Protein AF-A0A7R9E6P4-F1 (afdb_monomer_lite)

Foldseek 3Di:
DAWDDDDDDDDDDDDDDDDDDDDPPQAADFQWEDGPVDPDDDDTDGQPQVHGVVVVRHQARDWYQDPPPRDIHGPGDPQFDDAAADQLFADPVVDAADGRQSAGHGAPQFDDSRSPHGHFQWADSNVSRHTDGLQADPQFAPDSGADRYPSAGHGDQQFDDSRSQAGDFQWADHSVPDIHGQQADPQFAPDSGADRHPSAGHGDPQFDDSRSFAGDPQWDDGPPDTHGHDPVSVVVVVVLVVVVVVLVVVLVVLVVVVVVDDDPPCVVVSVVLNVLSVVVVVQSPDPDQDVVNVVVSVVSVVVSVVSVVVVVVVVVVVVVVVVVVVVVVVVVVVVVVVVVVVVVVVVVVVVVVVVVVVVVVVVPVVVVVVVVVVVVVVVVVVVVVVVVCPVVVVVVVVVVVVVVVVVVPCPPVVVVVVVVVVVVVVVVVVVVVVVVVCQQVVFCQAQVHSPVVADPAQGGDVRPHHHDQPPRCRHPPNVVVVVVVVVVVVVVVVVVVVVVVVVVVVVVVVVVVVVVVVVVVVVVLVVVLVVLVVVVVVLVVVVVVLVVVVVVVVPPDDCDVVNVVVVVVVVVPDDDDDDDPCPVVVVVVVVVVVVPDDDPPVVVVVVVVVVVVVVVSVVVVVVSVVSVVVSVVSVVVVVVVVVVVVVVVVVVVVVVVVVVVVVVVVVVVVVVVVVVVVVVVVVVVVVVVVVVVVVVVVVVVVVVVVVVVVVVVVVVVVVVVVVVVVVVVVVVVVVVVVVVVVVVVVVVVVVVVVVVVVVVVVVVVVVVVVVVVVVVVVVVVVPPD

Organism: NCBI:txid170555

InterPro domains:
  IPR002049 Laminin-type EGF domain [PF00053] (83-131)
  IPR002049 Laminin-type EGF domain [PF00053] (134-176)
  IPR002049 Laminin-type EGF domain [PF00053] (182-224)
  IPR002049 Laminin-type EGF domain [PS01248] (153-184)
  IPR002049 Laminin-type EGF domain [PS01248] (201-232)
  IPR002049 Laminin-type EGF domain [PS50027] (83-133)
  IPR002049 Laminin-type EGF domain [PS50027] (134-181)
  IPR002049 Laminin-type EGF domain [PS50027] (182-228)
  IPR002049 Laminin-type EGF domain [SM00180] (83-131)
  IPR002049 Laminin-type EGF domain [SM00180] (134-179)
  IPR002049 Laminin-type EGF domain [SM00180] (182-226)
  IPR002049 Laminin-type EGF domain [cd00055] (83-132)
  IPR002049 Laminin-type EGF domain [cd00055] (133-183)
  IPR002049 Laminin-type EGF domain [cd00055] (181-229)
  IPR050440 Laminin/Netrin Extracellular Matrix [PTHR10574] (82-729)

Structure (mmCIF, N/CA/C/O backbone):
data_AF-A0A7R9E6P4-F1
#
_entry.id   AF-A0A7R9E6P4-F1
#
loop_
_atom_site.group_PDB
_atom_site.id
_atom_site.type_symbol
_atom_site.label_atom_id
_atom_site.label_alt_id
_atom_site.label_comp_id
_atom_site.label_asym_id
_atom_site.label_entity_id
_atom_site.label_seq_id
_atom_site.pdbx_PDB_ins_code
_atom_site.Cartn_x
_atom_site.Cartn_y
_atom_site.Cartn_z
_atom_site.occupancy
_atom_site.B_iso_or_equiv
_atom_site.auth_seq_id
_atom_site.auth_comp_id
_atom_site.auth_asym_id
_atom_site.auth_atom_id
_atom_site.pdbx_PDB_model_num
ATOM 1 N N . MET A 1 1 ? -45.183 -30.701 -18.677 1.00 40.47 1 MET A N 1
ATOM 2 C CA . MET A 1 1 ? -46.643 -30.461 -18.589 1.00 40.47 1 MET A CA 1
ATOM 3 C C . MET A 1 1 ? -46.972 -29.488 -17.462 1.00 40.47 1 MET A C 1
ATOM 5 O O . MET A 1 1 ? -47.359 -29.891 -16.374 1.00 40.47 1 MET A O 1
ATOM 9 N N . LEU A 1 2 ? -46.763 -28.199 -17.701 1.00 36.22 2 LEU A N 1
ATOM 10 C CA . LEU A 1 2 ? -47.076 -27.100 -16.789 1.00 36.22 2 LEU A CA 1
ATOM 11 C C . LEU A 1 2 ? -47.201 -25.874 -17.688 1.00 36.22 2 LEU A C 1
ATOM 13 O O . LEU A 1 2 ? -46.293 -25.621 -18.467 1.00 36.22 2 LEU A O 1
ATOM 17 N N . CYS A 1 3 ? -48.314 -25.166 -17.626 1.00 30.47 3 CYS A N 1
ATOM 18 C CA . CYS A 1 3 ? -48.606 -24.035 -18.498 1.00 30.47 3 CYS A CA 1
ATOM 19 C C . CYS A 1 3 ? -48.878 -22.823 -17.541 1.00 30.47 3 CYS A C 1
ATOM 21 O O . CYS A 1 3 ? -49.551 -23.069 -16.557 1.00 30.47 3 CYS A O 1
ATOM 23 N N . LEU A 1 4 ? -48.478 -21.542 -17.784 1.00 36.81 4 LEU A N 1
ATOM 24 C CA . LEU A 1 4 ? -48.934 -20.310 -17.026 1.00 36.81 4 LEU A CA 1
ATOM 25 C C . LEU A 1 4 ? -49.341 -19.039 -17.896 1.00 36.81 4 LEU A C 1
ATOM 27 O O . LEU A 1 4 ? -48.876 -18.957 -19.018 1.00 36.81 4 LEU A O 1
ATOM 31 N N . GLN A 1 5 ? -50.195 -18.089 -17.398 1.00 32.03 5 GLN A N 1
ATOM 32 C CA . GLN A 1 5 ? -51.179 -17.140 -18.072 1.00 32.03 5 GLN A CA 1
ATOM 33 C C . GLN A 1 5 ? -50.776 -15.873 -18.851 1.00 32.03 5 GLN A C 1
ATOM 35 O O . GLN A 1 5 ? -49.866 -15.174 -18.427 1.00 32.03 5 GLN A O 1
ATOM 40 N N . TYR A 1 6 ? -51.593 -15.485 -19.868 1.00 31.31 6 TYR A N 1
ATOM 41 C CA . TYR A 1 6 ? -51.717 -14.105 -20.405 1.00 31.31 6 TYR A CA 1
ATOM 42 C C . TYR A 1 6 ? -53.111 -13.746 -20.997 1.00 31.31 6 TYR A C 1
ATOM 44 O O . TYR A 1 6 ? -53.834 -14.628 -21.451 1.00 31.31 6 TYR A O 1
ATOM 52 N N . ASP A 1 7 ? -53.465 -12.450 -21.008 1.00 31.20 7 ASP A N 1
ATOM 53 C CA . ASP A 1 7 ? -54.788 -11.870 -21.346 1.00 31.20 7 ASP A CA 1
ATOM 54 C C . ASP A 1 7 ? -54.655 -10.745 -22.403 1.00 31.20 7 ASP A C 1
ATOM 56 O O . ASP A 1 7 ? -53.762 -9.915 -22.247 1.00 31.20 7 ASP A O 1
ATOM 60 N N . LEU A 1 8 ? -55.526 -10.679 -23.429 1.00 32.66 8 LEU A N 1
ATOM 61 C CA . LEU A 1 8 ? -55.863 -9.487 -24.251 1.00 32.66 8 LEU A CA 1
ATOM 62 C C . LEU A 1 8 ? -57.154 -9.757 -25.069 1.00 32.66 8 LEU A C 1
ATOM 64 O O . LEU A 1 8 ? -57.311 -10.826 -25.654 1.00 32.66 8 LEU A O 1
ATOM 68 N N . GLY A 1 9 ? -58.085 -8.792 -25.097 1.00 32.62 9 GLY A N 1
ATOM 69 C CA . GLY A 1 9 ? -59.483 -8.998 -25.505 1.00 32.62 9 GLY A CA 1
ATOM 70 C C . GLY A 1 9 ? -59.939 -8.585 -26.919 1.00 32.62 9 GLY A C 1
ATOM 71 O O . GLY A 1 9 ? -59.193 -8.026 -27.718 1.00 32.62 9 GLY A O 1
ATOM 72 N N . ASN A 1 10 ? -61.257 -8.797 -27.089 1.00 33.97 10 ASN A N 1
ATOM 73 C CA . ASN A 1 10 ? -62.252 -8.350 -28.087 1.00 33.97 10 ASN A CA 1
ATOM 74 C C . ASN A 1 10 ? -62.393 -9.056 -29.455 1.00 33.97 10 ASN A C 1
ATOM 76 O O . ASN A 1 10 ? -61.488 -9.047 -30.282 1.00 33.97 10 ASN A O 1
ATOM 80 N N . GLY A 1 11 ? -63.633 -9.508 -29.732 1.00 30.44 11 GLY A N 1
ATOM 81 C CA . GLY A 1 11 ? -64.170 -9.774 -31.077 1.00 30.44 11 GLY A CA 1
ATOM 82 C C . GLY A 1 11 ? -65.401 -10.702 -31.120 1.00 30.44 11 GLY A C 1
ATOM 83 O O . GLY A 1 11 ? -65.263 -11.899 -30.918 1.00 30.44 11 GLY A O 1
ATOM 84 N N . GLU A 1 12 ? -66.577 -10.122 -31.387 1.00 32.38 12 GLU A N 1
ATOM 85 C CA . GLU A 1 12 ? -67.931 -10.675 -31.664 1.00 32.38 12 GLU A CA 1
ATOM 86 C C . GLU A 1 12 ? -67.966 -11.774 -32.778 1.00 32.38 12 GLU A C 1
ATOM 88 O O . GLU A 1 12 ? -66.979 -11.942 -33.479 1.00 32.38 12 GLU A O 1
ATOM 93 N N . GLU A 1 13 ? -68.996 -12.579 -33.104 1.00 33.84 13 GLU A N 1
ATOM 94 C CA . GLU A 1 13 ? -70.455 -12.604 -32.902 1.00 33.84 13 GLU A CA 1
ATOM 95 C C . GLU A 1 13 ? -71.047 -13.975 -33.382 1.00 33.84 13 GLU A C 1
ATOM 97 O O . GLU A 1 13 ? -70.400 -14.716 -34.116 1.00 33.84 13 GLU A O 1
ATOM 102 N N . HIS A 1 14 ? -72.336 -14.218 -33.069 1.00 31.64 14 HIS A N 1
ATOM 103 C CA . HIS A 1 14 ? -73.358 -15.011 -33.812 1.00 31.64 14 HIS A CA 1
ATOM 104 C C . HIS A 1 14 ? -73.680 -16.510 -33.530 1.00 31.64 14 HIS A C 1
ATOM 106 O O . HIS A 1 14 ? -73.121 -17.443 -34.090 1.00 31.64 14 HIS A O 1
ATOM 112 N N . LYS A 1 15 ? -74.776 -16.671 -32.758 1.00 36.94 15 LYS A N 1
ATOM 113 C CA . LYS A 1 15 ? -76.060 -17.396 -32.995 1.00 36.94 15 LYS A CA 1
ATOM 114 C C . LYS A 1 15 ? -76.113 -18.716 -33.800 1.00 36.94 15 LYS A C 1
ATOM 116 O O . LYS A 1 15 ? -75.917 -18.731 -35.008 1.00 36.94 15 LYS A O 1
ATOM 121 N N . GLY A 1 16 ? -76.740 -19.727 -33.177 1.00 30.08 16 GLY A N 1
ATOM 122 C CA . GLY A 1 16 ? -77.474 -20.807 -33.859 1.00 30.08 16 GLY A CA 1
ATOM 123 C C . GLY A 1 16 ? -78.252 -21.724 -32.898 1.00 30.08 16 GLY A C 1
ATOM 124 O O . GLY A 1 16 ? -77.659 -22.402 -32.072 1.00 30.08 16 GLY A O 1
ATOM 125 N N . PHE A 1 17 ? -79.586 -21.727 -32.993 1.00 36.38 17 PHE A N 1
ATOM 126 C CA . PHE A 1 17 ? -80.523 -22.613 -32.275 1.00 36.38 17 PHE A CA 1
ATOM 127 C C . PHE A 1 17 ? -80.429 -24.073 -32.771 1.00 36.38 17 PHE A C 1
ATOM 129 O O . PHE A 1 17 ? -80.366 -24.255 -33.979 1.00 36.38 17 PHE A O 1
ATOM 136 N N . HIS A 1 18 ? -80.573 -25.087 -31.895 1.00 31.48 18 HIS A N 1
ATOM 137 C CA . HIS A 1 18 ? -81.574 -26.175 -32.027 1.00 31.48 18 HIS A CA 1
ATOM 138 C C . HIS A 1 18 ? -81.533 -27.234 -30.892 1.00 31.48 18 HIS A C 1
ATOM 140 O O . HIS A 1 18 ? -80.505 -27.806 -30.569 1.00 31.48 18 HIS A O 1
ATOM 146 N N . ARG A 1 19 ? -82.729 -27.450 -30.320 1.00 32.06 19 ARG A N 1
ATOM 147 C CA . ARG A 1 19 ? -83.408 -28.659 -29.789 1.00 32.06 19 ARG A CA 1
ATOM 148 C C . ARG A 1 19 ? -82.613 -29.925 -29.376 1.00 32.06 19 ARG A C 1
ATOM 150 O O . ARG A 1 19 ? -81.865 -30.498 -30.149 1.00 32.06 19 ARG A O 1
ATOM 157 N N . PHE A 1 20 ? -82.980 -30.414 -28.184 1.00 44.09 20 PHE A N 1
ATOM 158 C CA . PHE A 1 20 ? -82.649 -31.687 -27.525 1.00 44.09 20 PHE A CA 1
ATOM 159 C C . PHE A 1 20 ? -82.707 -32.954 -28.405 1.00 44.09 20 PHE A C 1
ATOM 161 O O . PHE A 1 20 ? -83.777 -33.293 -28.909 1.00 44.09 20 PHE A O 1
ATOM 168 N N . GLU A 1 21 ? -81.612 -33.723 -28.398 1.00 32.34 21 GLU A N 1
ATOM 169 C CA . GLU A 1 21 ? -81.557 -35.185 -28.568 1.00 32.34 21 GLU A CA 1
ATOM 170 C C . GLU A 1 21 ? -80.496 -35.750 -27.602 1.00 32.34 21 GLU A C 1
ATOM 172 O O . GLU A 1 21 ? -79.365 -35.271 -27.550 1.00 32.34 21 GLU A O 1
ATOM 177 N N . VAL A 1 22 ? -80.866 -36.744 -26.788 1.00 47.25 22 VAL A N 1
ATOM 178 C CA . VAL A 1 22 ? -79.953 -37.424 -25.855 1.00 47.25 22 VAL A CA 1
ATOM 179 C C . VAL A 1 22 ? -79.173 -38.485 -26.636 1.00 47.25 22 VAL A C 1
ATOM 181 O O . VAL A 1 22 ? -79.734 -39.514 -27.006 1.00 47.25 22 VAL A O 1
ATOM 184 N N . ALA A 1 23 ? -77.887 -38.230 -26.889 1.00 38.84 23 ALA A N 1
ATOM 185 C CA . ALA A 1 23 ? -76.942 -39.166 -27.502 1.00 38.84 23 ALA A CA 1
ATOM 186 C C . ALA A 1 23 ? -76.034 -39.818 -26.430 1.00 38.84 23 ALA A C 1
ATOM 188 O O . ALA A 1 23 ? -75.746 -39.188 -25.412 1.00 38.84 23 ALA A O 1
ATOM 189 N N . PRO A 1 24 ? -75.570 -41.069 -26.624 1.00 45.94 24 PRO A N 1
ATOM 190 C CA . PRO A 1 24 ? -74.702 -41.759 -25.665 1.00 45.94 24 PRO A CA 1
ATOM 191 C C . PRO A 1 24 ? -73.350 -41.033 -25.545 1.00 45.94 24 PRO A C 1
ATOM 193 O O . PRO A 1 24 ? -72.795 -40.628 -26.566 1.00 45.94 24 PRO A O 1
ATOM 196 N N . LEU A 1 25 ? -72.823 -40.862 -24.323 1.00 50.06 25 LEU A N 1
ATOM 197 C CA . LEU A 1 25 ? -71.540 -40.187 -24.061 1.00 50.06 25 LEU A CA 1
ATOM 198 C C . LEU A 1 25 ? -70.394 -40.887 -24.816 1.00 50.06 25 LEU A C 1
ATOM 200 O O . LEU A 1 25 ? -69.925 -41.944 -24.404 1.00 50.06 25 LEU A O 1
ATOM 204 N N . LYS A 1 26 ? -69.967 -40.309 -25.944 1.00 56.84 26 LYS A N 1
ATOM 205 C CA . LYS A 1 26 ? -68.877 -40.822 -26.795 1.00 56.84 26 LYS A CA 1
ATOM 206 C C . LYS A 1 26 ? -67.502 -40.252 -26.442 1.00 56.84 26 LYS A C 1
ATOM 208 O O . LYS A 1 26 ? -66.514 -40.740 -26.981 1.00 56.84 26 LYS A O 1
ATOM 213 N N . GLU A 1 27 ? -67.446 -39.251 -25.570 1.00 65.44 27 GLU A N 1
ATOM 214 C CA . GLU A 1 27 ? -66.233 -38.535 -25.171 1.00 65.44 27 GLU A CA 1
ATOM 215 C C . GLU A 1 27 ? -66.312 -38.193 -23.680 1.00 65.44 27 GLU A C 1
ATOM 217 O O . GLU A 1 27 ? -67.404 -38.048 -23.117 1.00 65.44 27 GLU A O 1
ATOM 222 N N . CYS A 1 28 ? -65.151 -38.108 -23.032 1.00 70.94 28 CYS A N 1
ATOM 223 C CA . CYS A 1 28 ? -65.057 -37.627 -21.662 1.00 70.94 28 CYS A CA 1
ATOM 224 C C . CYS A 1 28 ? -65.441 -36.146 -21.585 1.00 70.94 28 CYS A C 1
ATOM 226 O O . CYS A 1 28 ? -65.232 -35.389 -22.529 1.00 70.94 28 CYS A O 1
ATOM 228 N N . LYS A 1 29 ? -66.019 -35.736 -20.451 1.00 73.69 29 LYS A N 1
ATOM 229 C CA . LYS A 1 29 ? -66.337 -34.328 -20.186 1.00 73.69 29 LYS A CA 1
ATOM 230 C C . LYS A 1 29 ? -65.054 -33.488 -20.220 1.00 73.69 29 LYS A C 1
ATOM 232 O O . LYS A 1 29 ? -64.015 -33.968 -19.773 1.00 73.69 29 LYS A O 1
ATOM 237 N N . ASP A 1 30 ? -65.161 -32.232 -20.653 1.00 71.00 30 ASP A N 1
ATOM 238 C CA . ASP A 1 30 ? -64.077 -31.246 -20.566 1.00 71.00 30 ASP A CA 1
ATOM 239 C C . ASP A 1 30 ? -63.377 -31.288 -19.198 1.00 71.00 30 ASP A C 1
ATOM 241 O O . ASP A 1 30 ? -64.013 -31.410 -18.141 1.00 71.00 30 ASP A O 1
ATOM 245 N N . GLY A 1 31 ? -62.044 -31.244 -19.228 1.00 71.44 31 GLY A N 1
ATOM 246 C CA . GLY A 1 31 ? -61.199 -31.466 -18.060 1.00 71.44 31 GLY A CA 1
ATOM 247 C C . GLY A 1 31 ? -60.981 -32.924 -17.665 1.00 71.44 31 GLY A C 1
ATOM 248 O O . GLY A 1 31 ? -60.390 -33.149 -16.612 1.00 71.44 31 GLY A O 1
ATOM 249 N N . HIS A 1 32 ? -61.444 -33.904 -18.448 1.00 78.94 32 HIS A N 1
ATOM 250 C CA . HIS A 1 32 ? -61.156 -35.326 -18.249 1.00 78.94 32 HIS A CA 1
ATOM 251 C C . HIS A 1 32 ? -60.674 -35.998 -19.545 1.00 78.94 32 HIS A C 1
ATOM 253 O O . HIS A 1 32 ? -61.206 -35.729 -20.618 1.00 78.94 32 HIS A O 1
ATOM 259 N N . TYR A 1 33 ? -59.721 -36.926 -19.436 1.00 78.56 33 TYR A N 1
ATOM 260 C CA . TYR A 1 33 ? -59.247 -37.778 -20.531 1.00 78.56 33 TYR A CA 1
ATOM 261 C C . TYR A 1 33 ? -59.597 -39.248 -20.292 1.00 78.56 33 TYR A C 1
ATOM 263 O O . TYR A 1 33 ? -59.773 -39.692 -19.157 1.00 78.56 33 TYR A O 1
ATOM 271 N N . GLY A 1 34 ? -59.680 -40.009 -21.376 1.00 74.25 34 GLY A N 1
ATOM 272 C CA . GLY A 1 34 ? -60.032 -41.427 -21.386 1.00 74.25 34 GLY A CA 1
ATOM 273 C C . GLY A 1 34 ? -60.870 -41.753 -22.619 1.00 74.25 34 GLY A C 1
ATOM 274 O O . GLY A 1 34 ? -61.276 -40.852 -23.352 1.00 74.25 34 GLY A O 1
ATOM 275 N N . ASP A 1 35 ? -61.144 -43.034 -22.851 1.00 70.62 35 ASP A N 1
ATOM 276 C CA . ASP A 1 35 ? -62.043 -43.456 -23.928 1.00 70.62 35 ASP A CA 1
ATOM 277 C C . ASP A 1 35 ? -63.138 -44.376 -23.364 1.00 70.62 35 ASP A C 1
ATOM 279 O O . ASP A 1 35 ? -62.904 -45.572 -23.173 1.00 70.62 35 ASP A O 1
ATOM 283 N N . PRO A 1 36 ? -64.353 -43.853 -23.101 1.00 59.91 36 PRO A N 1
ATOM 284 C CA . PRO A 1 36 ? -65.443 -44.639 -22.528 1.00 59.91 36 PRO A CA 1
ATOM 285 C C . PRO A 1 36 ? -66.033 -45.673 -23.506 1.00 59.91 36 PRO A C 1
ATOM 287 O O . PRO A 1 36 ? -66.932 -46.423 -23.129 1.00 59.91 36 PRO A O 1
ATOM 290 N N . ARG A 1 37 ? -65.563 -45.722 -24.763 1.00 62.50 37 ARG A N 1
ATOM 291 C CA . ARG A 1 37 ? -66.037 -46.658 -25.798 1.00 62.50 37 ARG A CA 1
ATOM 292 C C . ARG A 1 37 ? -65.217 -47.946 -25.842 1.00 62.50 37 ARG A C 1
ATOM 294 O O . ARG A 1 37 ? -65.670 -48.933 -26.420 1.00 62.50 37 ARG A O 1
ATOM 301 N N . ILE A 1 38 ? -64.020 -47.943 -25.261 1.00 57.06 38 ILE A N 1
ATOM 302 C CA . ILE A 1 38 ? -63.123 -49.095 -25.264 1.00 57.06 38 ILE A CA 1
ATOM 303 C C . ILE A 1 38 ? -63.448 -49.922 -24.021 1.00 57.06 38 ILE A C 1
ATOM 305 O O . ILE A 1 38 ? -63.253 -49.472 -22.897 1.00 57.06 38 ILE A O 1
ATOM 309 N N . GLY A 1 39 ? -63.963 -51.139 -24.216 1.00 51.12 39 GLY A N 1
ATOM 310 C CA . GLY A 1 39 ? -64.384 -52.067 -23.155 1.00 51.12 39 GLY A CA 1
ATOM 311 C C . GLY A 1 39 ? -63.271 -52.587 -22.230 1.00 51.12 39 GLY A C 1
ATOM 312 O O . GLY A 1 39 ? -63.451 -53.643 -21.634 1.00 51.12 39 GLY A O 1
ATOM 313 N N . HIS A 1 40 ? -62.146 -51.874 -22.116 1.00 52.19 40 HIS A N 1
ATOM 314 C CA . HIS A 1 40 ? -61.040 -52.142 -21.203 1.00 52.19 40 HIS A CA 1
ATOM 315 C C . HIS A 1 40 ? -60.388 -50.823 -20.712 1.00 52.19 40 HIS A C 1
ATOM 317 O O . HIS A 1 40 ? -59.618 -50.184 -21.421 1.00 52.19 40 HIS A O 1
ATOM 323 N N . ASP A 1 41 ? -60.726 -50.454 -19.471 1.00 60.62 41 ASP A N 1
ATOM 324 C CA . ASP A 1 41 ? -59.879 -49.854 -18.419 1.00 60.62 41 ASP A CA 1
ATOM 325 C C . ASP A 1 41 ? -59.207 -48.468 -18.543 1.00 60.62 41 ASP A C 1
ATOM 327 O O . ASP A 1 41 ? -58.233 -48.211 -17.835 1.00 60.62 41 ASP A O 1
ATOM 331 N N . ILE A 1 42 ? -59.770 -47.489 -19.263 1.00 64.25 42 ILE A N 1
ATOM 332 C CA . ILE A 1 42 ? -59.494 -46.072 -18.923 1.00 64.25 42 ILE A CA 1
ATOM 333 C C . ILE A 1 42 ? -60.807 -45.307 -18.724 1.00 64.25 42 ILE A C 1
ATOM 335 O O . ILE A 1 42 ? -61.290 -44.652 -19.651 1.00 64.25 42 ILE A O 1
ATOM 339 N N . PRO A 1 43 ? -61.415 -45.378 -17.518 1.00 69.88 43 PRO A N 1
ATOM 340 C CA . PRO A 1 43 ? -62.526 -44.494 -17.183 1.00 69.88 43 PRO A CA 1
ATOM 341 C C . PRO A 1 43 ? -62.066 -43.038 -17.295 1.00 69.88 43 PRO A C 1
ATOM 343 O O . PRO A 1 43 ? -60.902 -42.744 -17.029 1.00 69.88 43 PRO A O 1
ATOM 346 N N . CYS A 1 44 ? -62.974 -42.133 -17.658 1.00 75.88 44 CYS A N 1
ATOM 347 C CA . CYS A 1 44 ? -62.667 -40.708 -17.752 1.00 75.88 44 CYS A CA 1
ATOM 348 C C . CYS A 1 44 ? -62.051 -40.194 -16.441 1.00 75.88 44 CYS A C 1
ATOM 350 O O . CYS A 1 44 ? -62.718 -40.190 -15.405 1.00 75.88 44 CYS A O 1
ATOM 352 N N . ARG A 1 45 ? -60.784 -39.770 -16.487 1.00 81.19 45 ARG A N 1
ATOM 353 C CA . ARG A 1 45 ? -60.021 -39.240 -15.347 1.00 81.19 45 ARG A CA 1
ATOM 354 C C . ARG A 1 45 ? -59.747 -37.755 -15.530 1.00 81.19 45 ARG A C 1
ATOM 356 O O . ARG A 1 45 ? -59.528 -37.341 -16.663 1.00 81.19 45 ARG A O 1
ATOM 363 N N . PRO A 1 46 ? -59.702 -36.963 -14.448 1.00 80.69 46 PRO A N 1
ATOM 364 C CA . PRO A 1 46 ? -59.374 -35.548 -14.542 1.00 80.69 46 PRO A CA 1
ATOM 365 C C . PRO A 1 46 ? -58.005 -35.308 -15.200 1.00 80.69 46 PRO A C 1
ATOM 367 O O . PRO A 1 46 ? -57.046 -36.033 -14.926 1.00 80.69 46 PRO A O 1
ATOM 370 N N . CYS A 1 47 ? -57.905 -34.272 -16.030 1.00 80.62 47 CYS A N 1
ATOM 371 C CA . CYS A 1 47 ? -56.671 -33.830 -16.676 1.00 80.62 47 CYS A CA 1
ATOM 372 C C . CYS A 1 47 ? -55.623 -33.383 -15.640 1.00 80.62 47 CYS A C 1
ATOM 374 O O . CYS A 1 47 ? -55.914 -32.479 -14.857 1.00 80.62 47 CYS A O 1
ATOM 376 N N . PRO A 1 48 ? -54.405 -33.951 -15.626 1.00 76.06 48 PRO A N 1
ATOM 377 C CA . PRO A 1 48 ? -53.363 -33.621 -14.658 1.00 76.06 48 PRO A CA 1
ATOM 378 C C . PRO A 1 48 ? -52.413 -32.541 -15.208 1.00 76.06 48 PRO A C 1
ATOM 380 O O . PRO A 1 48 ? -51.231 -32.794 -15.422 1.00 76.06 48 PRO A O 1
ATOM 383 N N . CYS A 1 49 ? -52.922 -31.337 -15.479 1.00 72.56 49 CYS A N 1
ATOM 384 C CA . CYS A 1 49 ? -52.201 -30.342 -16.279 1.00 72.56 49 CYS A CA 1
ATOM 385 C C . CYS A 1 49 ? -52.085 -28.976 -15.589 1.00 72.56 49 CYS A C 1
ATOM 387 O O . CYS A 1 49 ? -52.831 -28.071 -15.972 1.00 72.56 49 CYS A O 1
ATOM 389 N N . PRO A 1 50 ? -51.162 -28.721 -14.638 1.00 64.44 50 PRO A N 1
ATOM 390 C CA . PRO A 1 50 ? -50.345 -29.568 -13.733 1.00 64.44 50 PRO A CA 1
ATOM 391 C C . PRO A 1 50 ? -51.064 -30.100 -12.484 1.00 64.44 50 PRO A C 1
ATOM 393 O O . PRO A 1 50 ? -50.481 -30.760 -11.626 1.00 64.44 50 PRO A O 1
ATOM 396 N N . GLY A 1 51 ? -52.329 -29.740 -12.361 1.00 68.31 51 GLY A N 1
ATOM 397 C CA . GLY A 1 51 ? -53.293 -30.267 -11.417 1.00 68.31 51 GLY A CA 1
ATOM 398 C C . GLY A 1 51 ? -54.623 -30.417 -12.145 1.00 68.31 51 GLY A C 1
ATOM 399 O O . GLY A 1 51 ? -54.730 -30.106 -13.339 1.00 68.31 51 GLY A O 1
ATOM 400 N N . THR A 1 52 ? -55.634 -30.908 -11.438 1.00 74.81 52 THR A N 1
ATOM 401 C CA . THR A 1 52 ? -56.991 -31.015 -11.983 1.00 74.81 52 THR A CA 1
ATOM 402 C C . THR A 1 52 ? -57.629 -29.635 -12.087 1.00 74.81 52 THR A C 1
ATOM 404 O O . THR A 1 52 ? -57.238 -28.715 -11.371 1.00 74.81 52 THR A O 1
ATOM 407 N N . ILE A 1 53 ? -58.631 -29.459 -12.954 1.00 68.75 53 ILE A N 1
ATOM 408 C CA . ILE A 1 53 ? -59.378 -28.186 -13.029 1.00 68.75 53 ILE A CA 1
ATOM 409 C C . ILE A 1 53 ? -59.907 -27.782 -11.641 1.00 68.75 53 ILE A C 1
ATOM 411 O O . ILE A 1 53 ? -59.810 -26.619 -11.256 1.00 68.75 53 ILE A O 1
ATOM 415 N N . ASP A 1 54 ? -60.355 -28.759 -10.849 1.00 71.06 54 ASP A N 1
ATOM 416 C CA . ASP A 1 54 ? -60.838 -28.549 -9.479 1.00 71.06 54 ASP A CA 1
ATOM 417 C C . ASP A 1 54 ? -59.755 -28.042 -8.514 1.00 71.06 54 ASP A C 1
ATOM 419 O O . ASP A 1 54 ? -60.074 -27.450 -7.485 1.00 71.06 54 ASP A O 1
ATOM 423 N N . SER A 1 55 ? -58.471 -28.252 -8.824 1.00 74.44 55 SER A N 1
ATOM 424 C CA . SER A 1 55 ? -57.366 -27.795 -7.982 1.00 74.44 55 SER A CA 1
ATOM 425 C C . SER A 1 55 ? -57.066 -26.302 -8.145 1.00 74.44 55 SER A C 1
ATOM 427 O O . SER A 1 55 ? -56.201 -25.798 -7.438 1.00 74.44 55 SER A O 1
ATOM 429 N N . GLY A 1 56 ? -57.699 -25.603 -9.099 1.00 64.94 56 GLY A N 1
ATOM 430 C CA . GLY A 1 56 ? -57.450 -24.180 -9.381 1.00 64.94 56 GLY A CA 1
ATOM 431 C C . GLY A 1 56 ? -56.055 -23.867 -9.943 1.00 64.94 56 GLY A C 1
ATOM 432 O O . GLY A 1 56 ? -55.730 -22.711 -10.195 1.00 64.94 56 GLY A O 1
ATOM 433 N N . HIS A 1 57 ? -55.239 -24.899 -10.163 1.00 68.75 57 HIS A N 1
ATOM 434 C CA . HIS A 1 57 ? -53.881 -24.817 -10.702 1.00 68.75 57 HIS A CA 1
ATOM 435 C C . HIS A 1 57 ? -53.783 -25.492 -12.068 1.00 68.75 57 HIS A C 1
ATOM 437 O O . HIS A 1 57 ? -52.685 -25.785 -12.516 1.00 68.75 57 HIS A O 1
ATOM 443 N N . SER A 1 58 ? -54.915 -25.805 -12.701 1.00 71.06 58 SER A N 1
ATOM 444 C CA . SER A 1 58 ? -54.927 -26.361 -14.047 1.00 71.06 58 SER A CA 1
ATOM 445 C C . SER A 1 58 ? -54.895 -25.248 -15.076 1.00 71.06 58 SER A C 1
ATOM 447 O O . SER A 1 58 ? -55.591 -24.240 -14.961 1.00 71.06 58 SER A O 1
ATOM 449 N N . TYR A 1 59 ? -54.085 -25.457 -16.095 1.00 74.69 59 TYR A N 1
ATOM 450 C CA . TYR A 1 59 ? -53.721 -24.444 -17.072 1.00 74.69 59 TYR A CA 1
ATOM 451 C C . TYR A 1 59 ? -53.912 -24.928 -18.518 1.00 74.69 59 TYR A C 1
ATOM 453 O O . TYR A 1 59 ? -53.436 -24.326 -19.482 1.00 74.69 59 TYR A O 1
ATOM 461 N N . ALA A 1 60 ? -54.642 -26.032 -18.645 1.00 71.69 60 ALA A N 1
ATOM 462 C CA . ALA A 1 60 ? -55.148 -26.616 -19.870 1.00 71.69 60 ALA A CA 1
ATOM 463 C C . ALA A 1 60 ? -56.615 -26.989 -19.622 1.00 71.69 60 ALA A C 1
ATOM 465 O O . ALA A 1 60 ? -56.941 -27.602 -18.605 1.00 71.69 60 ALA A O 1
ATOM 466 N N . THR A 1 61 ? -57.511 -26.599 -20.523 1.00 69.19 61 THR A N 1
ATOM 467 C CA . THR A 1 61 ? -58.947 -26.928 -20.421 1.00 69.19 61 THR A CA 1
ATOM 468 C C . THR A 1 61 ? -59.284 -28.283 -21.045 1.00 69.19 61 THR A C 1
ATOM 470 O O . THR A 1 61 ? -60.299 -28.893 -20.698 1.00 69.19 61 THR A O 1
ATOM 473 N N . ARG A 1 62 ? -58.407 -28.791 -21.917 1.00 74.38 62 ARG A N 1
ATOM 474 C CA . ARG A 1 62 ? -58.518 -30.102 -22.561 1.00 74.38 62 ARG A CA 1
ATOM 475 C C . ARG A 1 62 ? -57.215 -30.877 -22.428 1.00 74.38 62 ARG A C 1
ATOM 477 O O . ARG A 1 62 ? -56.123 -30.311 -22.408 1.00 74.38 62 ARG A O 1
ATOM 484 N N . CYS A 1 63 ? -57.341 -32.192 -22.348 1.00 77.94 63 CYS A N 1
ATOM 485 C CA . CYS A 1 63 ? -56.220 -33.102 -22.476 1.00 77.94 63 CYS A CA 1
ATOM 486 C C . CYS A 1 63 ? -56.674 -34.372 -23.200 1.00 77.94 63 CYS A C 1
ATOM 488 O O . CYS A 1 63 ? -57.842 -34.758 -23.126 1.00 77.94 63 CYS A O 1
ATOM 490 N N . SER A 1 64 ? -55.761 -35.004 -23.924 1.00 77.50 64 SER A N 1
ATOM 491 C CA . SER A 1 64 ? -56.018 -36.217 -24.699 1.00 77.50 64 SER A CA 1
ATOM 492 C C . SER A 1 64 ? -54.928 -37.248 -24.440 1.00 77.50 64 SER A C 1
ATOM 494 O O . SER A 1 64 ? -53.860 -36.907 -23.945 1.00 77.50 64 SER A O 1
ATOM 496 N N . LEU A 1 65 ? -55.205 -38.519 -24.719 1.00 75.38 65 LEU A N 1
ATOM 497 C CA . LEU A 1 65 ? -54.157 -39.536 -24.716 1.00 75.38 65 LEU A CA 1
ATOM 498 C C . LEU A 1 65 ? -53.456 -39.512 -26.065 1.00 75.38 65 LEU A C 1
ATOM 500 O O . LEU A 1 65 ? -54.122 -39.598 -27.100 1.00 75.38 65 LEU A O 1
ATOM 504 N N . ASP A 1 66 ? -52.130 -39.447 -26.042 1.00 73.44 66 ASP A N 1
ATOM 505 C CA . ASP A 1 66 ? -51.338 -39.722 -27.226 1.00 73.44 66 ASP A CA 1
ATOM 506 C C . ASP A 1 66 ? -51.661 -41.149 -27.719 1.00 73.44 66 ASP A C 1
ATOM 508 O O . ASP A 1 66 ? -51.590 -42.103 -26.933 1.00 73.44 66 ASP A O 1
ATOM 512 N N . PRO A 1 67 ? -52.032 -41.337 -28.999 1.00 67.88 67 PRO A N 1
ATOM 513 C CA . PRO A 1 67 ? -52.425 -42.646 -29.517 1.00 67.88 67 PRO A CA 1
ATOM 514 C C . PRO A 1 67 ? -51.316 -43.704 -29.469 1.00 67.88 67 PRO A C 1
ATOM 516 O O . PRO A 1 67 ? -51.617 -44.894 -29.573 1.00 67.88 67 PRO A O 1
ATOM 519 N N . GLN A 1 68 ? -50.048 -43.293 -29.377 1.00 69.12 68 GLN A N 1
ATOM 520 C CA . GLN A 1 68 ? -48.884 -44.175 -29.396 1.00 69.12 68 GLN A CA 1
ATOM 521 C C . GLN A 1 68 ? -48.269 -44.360 -28.013 1.00 69.12 68 GLN A C 1
ATOM 523 O O . GLN A 1 68 ? -48.005 -45.497 -27.624 1.00 69.12 68 GLN A O 1
ATOM 528 N N . THR A 1 69 ? -48.036 -43.275 -27.274 1.00 76.75 69 THR A N 1
ATOM 529 C CA . THR A 1 69 ? -47.371 -43.355 -25.965 1.00 76.75 69 THR A CA 1
ATOM 530 C C . THR A 1 69 ? -48.349 -43.587 -24.819 1.00 76.75 69 THR A C 1
ATOM 532 O O . THR A 1 69 ? -47.930 -44.008 -23.745 1.00 76.75 69 THR A O 1
ATOM 535 N N . GLN A 1 70 ? -49.651 -43.366 -25.049 1.00 70.44 70 GLN A N 1
ATOM 536 C CA . GLN A 1 70 ? -50.683 -43.318 -24.007 1.00 70.44 70 GLN A CA 1
ATOM 537 C C . GLN A 1 70 ? -50.393 -42.274 -22.915 1.00 70.44 70 GLN A C 1
ATOM 539 O O . GLN A 1 70 ? -50.979 -42.333 -21.832 1.00 70.44 70 GLN A O 1
ATOM 544 N N . ASP A 1 71 ? -49.520 -41.303 -23.188 1.00 74.38 71 ASP A N 1
ATOM 545 C CA . ASP A 1 71 ? -49.295 -40.179 -22.289 1.00 74.38 71 ASP A CA 1
ATOM 546 C C . ASP A 1 71 ? -50.406 -39.148 -22.439 1.00 74.38 71 ASP A C 1
ATOM 548 O O . ASP A 1 71 ? -51.013 -38.987 -23.498 1.00 74.38 71 ASP A O 1
ATOM 552 N N . VAL A 1 72 ? -50.672 -38.421 -21.360 1.00 74.69 72 VAL A N 1
ATOM 553 C CA . VAL A 1 72 ? -51.689 -37.372 -21.363 1.00 74.69 72 VAL A CA 1
ATOM 554 C C . VAL A 1 72 ? -51.101 -36.102 -21.964 1.00 74.69 72 VAL A C 1
ATOM 556 O O . VAL A 1 72 ? -50.310 -35.419 -21.328 1.00 74.69 72 VAL A O 1
ATOM 559 N N . VAL A 1 73 ? -51.504 -35.754 -23.178 1.00 74.56 73 VAL A N 1
ATOM 560 C CA . VAL A 1 73 ? -51.128 -34.511 -23.851 1.00 74.56 73 VAL A CA 1
ATOM 561 C C . VAL A 1 73 ? -52.109 -33.414 -23.452 1.00 74.56 73 VAL A C 1
ATOM 563 O O . VAL A 1 73 ? -53.316 -33.528 -23.673 1.00 74.56 73 VAL A O 1
ATOM 566 N N . CYS A 1 74 ? -51.598 -32.347 -22.843 1.00 75.38 74 CYS A N 1
ATOM 567 C CA . CYS A 1 74 ? -52.388 -31.198 -22.408 1.00 75.38 74 CYS A CA 1
ATOM 568 C C . CYS A 1 74 ? -52.484 -30.156 -23.533 1.00 75.38 74 CYS A C 1
ATOM 570 O O . CYS A 1 74 ? -51.460 -29.691 -24.029 1.00 75.38 74 CYS A O 1
ATOM 572 N N . GLU A 1 75 ? -53.696 -29.732 -23.889 1.00 74.25 75 GLU A N 1
ATOM 573 C CA . GLU A 1 75 ? -53.913 -28.579 -24.769 1.00 74.25 75 GLU A CA 1
ATOM 574 C C . GLU A 1 75 ? -53.894 -27.311 -23.914 1.00 74.25 75 GLU A C 1
ATOM 576 O O . GLU A 1 75 ? -54.882 -26.952 -23.265 1.00 74.25 75 GLU A O 1
ATOM 581 N N . CYS A 1 76 ? -52.728 -26.672 -23.843 1.00 70.38 76 CYS A N 1
ATOM 582 C CA . CYS A 1 76 ? -52.535 -25.519 -22.977 1.00 70.38 76 CYS A CA 1
ATOM 583 C C . CYS A 1 76 ? -53.326 -24.297 -23.433 1.00 70.38 76 CYS A C 1
ATOM 585 O O . CYS A 1 76 ? -53.474 -24.027 -24.626 1.00 70.38 76 CYS A O 1
ATOM 587 N N . ASN A 1 77 ? -53.837 -23.554 -22.450 1.00 65.56 77 ASN A N 1
ATOM 588 C CA . ASN A 1 77 ? -54.585 -22.334 -22.706 1.00 65.56 77 ASN A CA 1
ATOM 589 C C . ASN A 1 77 ? -53.676 -21.270 -23.355 1.00 65.56 77 ASN A C 1
ATOM 591 O O . ASN A 1 77 ? -52.456 -21.279 -23.193 1.00 65.56 77 ASN A O 1
ATOM 595 N N . VAL A 1 78 ? -54.277 -20.332 -24.089 1.00 60.97 78 VAL A N 1
ATOM 596 C CA . VAL A 1 78 ? -53.556 -19.230 -24.748 1.00 60.97 78 VAL A CA 1
ATOM 597 C C . VAL A 1 78 ? -52.749 -18.425 -23.715 1.00 60.97 78 VAL A C 1
ATOM 599 O O . VAL A 1 78 ? -53.301 -18.007 -22.700 1.00 60.97 78 VAL A O 1
ATOM 602 N N . GLY A 1 79 ? -51.445 -18.231 -23.968 1.00 55.19 79 GLY A N 1
ATOM 603 C CA . GLY A 1 79 ? -50.502 -17.521 -23.082 1.00 55.19 79 GLY A CA 1
ATOM 604 C C . GLY A 1 79 ? -49.457 -18.403 -22.384 1.00 55.19 79 GLY A C 1
ATOM 605 O O . GLY A 1 79 ? -48.615 -17.871 -21.673 1.00 55.19 79 GLY A O 1
ATOM 606 N N . TYR A 1 80 ? -49.499 -19.720 -22.609 1.00 62.72 80 TYR A N 1
ATOM 607 C CA . TYR A 1 80 ? -48.765 -20.716 -21.840 1.00 62.72 80 TYR A CA 1
ATOM 608 C C . TYR A 1 80 ? -47.936 -21.651 -22.755 1.00 62.72 80 TYR A C 1
ATOM 610 O O . TYR A 1 80 ? -48.513 -22.267 -23.653 1.00 62.72 80 TYR A O 1
ATOM 618 N N . ALA A 1 81 ? -46.619 -21.805 -22.532 1.00 64.12 81 ALA A N 1
ATOM 619 C CA . ALA A 1 81 ? -45.722 -22.600 -23.396 1.00 64.12 81 ALA A CA 1
ATOM 620 C C . ALA A 1 81 ? -45.045 -23.784 -22.675 1.00 64.12 81 ALA A C 1
ATOM 622 O O . ALA A 1 81 ? -44.714 -23.706 -21.492 1.00 64.12 81 ALA A O 1
ATOM 623 N N . GLU A 1 82 ? -44.816 -24.885 -23.401 1.00 67.44 82 GLU A N 1
ATOM 624 C CA . GLU A 1 82 ? -44.047 -26.033 -22.910 1.00 67.44 82 GLU A CA 1
ATOM 625 C C . GLU A 1 82 ? -42.544 -25.720 -22.848 1.00 67.44 82 GLU A C 1
ATOM 627 O O . GLU A 1 82 ? -41.994 -25.050 -23.721 1.00 67.44 82 GLU A O 1
ATOM 632 N N . CYS A 1 83 ? -41.866 -26.243 -21.824 1.00 72.50 83 CYS A N 1
ATOM 633 C CA . CYS A 1 83 ? -40.431 -26.063 -21.649 1.00 72.50 83 CYS A CA 1
ATOM 634 C C . CYS A 1 83 ? -39.623 -27.237 -22.184 1.00 72.50 83 CYS A C 1
ATOM 636 O O . CYS A 1 83 ? -39.585 -28.307 -21.574 1.00 72.50 83 CYS A O 1
ATOM 638 N N . VAL A 1 84 ? -38.913 -26.985 -23.280 1.00 82.81 84 VAL A N 1
ATOM 639 C CA . VAL A 1 84 ? -37.976 -27.922 -23.898 1.00 82.81 84 VAL A CA 1
ATOM 640 C C . VAL A 1 84 ? -36.587 -27.293 -23.837 1.00 82.81 84 VAL A C 1
ATOM 642 O O . VAL A 1 84 ? -36.321 -26.331 -24.543 1.00 82.81 84 VAL A O 1
ATOM 645 N N . CYS A 1 85 ? -35.712 -27.801 -22.970 1.00 86.62 85 CYS A N 1
ATOM 646 C CA . CYS A 1 85 ? -34.369 -27.250 -22.763 1.00 86.62 85 CYS A CA 1
ATOM 647 C C . CYS A 1 85 ? -33.287 -28.258 -23.157 1.00 86.62 85 CYS A C 1
ATOM 649 O O . CYS A 1 85 ? -33.363 -29.426 -22.770 1.00 86.62 85 CYS A O 1
ATOM 651 N N . ASP A 1 86 ? -32.263 -27.801 -23.877 1.00 89.62 86 ASP A N 1
ATOM 652 C CA . ASP A 1 86 ? -31.083 -28.585 -24.223 1.00 89.62 86 ASP A CA 1
ATOM 653 C C . ASP A 1 86 ? -30.212 -28.821 -22.985 1.00 89.62 86 ASP A C 1
ATOM 655 O O . ASP A 1 86 ? -29.925 -27.912 -22.200 1.00 89.62 86 ASP A O 1
ATOM 659 N N . LEU A 1 87 ? -29.786 -30.067 -22.796 1.00 87.44 87 LEU A N 1
ATOM 660 C CA . LEU A 1 87 ? -29.087 -30.492 -21.588 1.00 87.44 87 LEU A CA 1
ATOM 661 C C . LEU A 1 87 ? -27.667 -29.921 -21.473 1.00 87.44 87 LEU A C 1
ATOM 663 O O . LEU A 1 87 ? -27.161 -29.801 -20.356 1.00 87.44 87 LEU A O 1
ATOM 667 N N . LEU A 1 88 ? -27.018 -29.643 -22.605 1.00 90.25 88 LEU A N 1
ATOM 668 C CA . LEU A 1 88 ? -25.626 -29.205 -22.679 1.00 90.25 88 LEU A CA 1
ATOM 669 C C . LEU A 1 88 ? -25.511 -27.688 -22.574 1.00 90.25 88 LEU A C 1
ATOM 671 O O . LEU A 1 88 ? -24.517 -27.201 -22.043 1.00 90.25 88 LEU A O 1
ATOM 675 N N . GLY A 1 89 ? -26.520 -26.960 -23.051 1.00 90.12 89 GLY A N 1
ATOM 676 C CA . GLY A 1 89 ? -26.531 -25.503 -23.039 1.00 90.12 89 GLY A CA 1
ATOM 677 C C . GLY A 1 89 ? -27.345 -24.848 -21.922 1.00 90.12 89 GLY A C 1
ATOM 678 O O . GLY A 1 89 ? -27.272 -23.630 -21.781 1.00 90.12 89 GLY A O 1
ATOM 679 N N . THR A 1 90 ? -28.094 -25.605 -21.114 1.00 92.06 90 THR A N 1
ATOM 680 C CA . THR A 1 90 ? -28.947 -25.050 -20.043 1.00 92.06 90 THR A CA 1
ATOM 681 C C . THR A 1 90 ? -28.283 -25.117 -18.667 1.00 92.06 90 THR A C 1
ATOM 683 O O . THR A 1 90 ? -27.814 -26.169 -18.225 1.00 92.06 90 THR A O 1
ATOM 686 N N . ASP A 1 91 ? -28.314 -24.006 -17.932 1.00 91.38 91 ASP A N 1
ATOM 687 C CA . ASP A 1 91 ? -27.872 -23.944 -16.544 1.00 91.38 91 ASP A CA 1
ATOM 688 C C . ASP A 1 91 ? -28.927 -24.532 -15.599 1.00 91.38 91 ASP A C 1
ATOM 690 O O . ASP A 1 91 ? -29.899 -23.885 -15.203 1.00 91.38 91 ASP A O 1
ATOM 694 N N . LYS A 1 92 ? -28.680 -25.767 -15.157 1.00 80.38 92 LYS A N 1
ATOM 695 C CA . LYS A 1 92 ? -29.545 -26.489 -14.210 1.00 80.38 92 LYS A CA 1
ATOM 696 C C . LYS A 1 92 ? -29.679 -25.812 -12.841 1.00 80.38 92 LYS A C 1
ATOM 698 O O . LYS A 1 92 ? -30.591 -26.165 -12.096 1.00 80.38 92 LYS A O 1
ATOM 703 N N . LYS A 1 93 ? -28.775 -24.899 -12.466 1.00 82.62 93 LYS A N 1
ATOM 704 C CA . LYS A 1 93 ? -28.825 -24.196 -11.172 1.00 82.62 93 LYS A CA 1
ATOM 705 C C . LYS A 1 93 ? -29.713 -22.957 -11.210 1.00 82.62 93 LYS A C 1
ATOM 707 O O . LYS A 1 93 ? -30.204 -22.550 -10.162 1.00 82.62 93 LYS A O 1
ATOM 712 N N . SER A 1 94 ? -29.944 -22.394 -12.393 1.00 81.00 94 SER A N 1
ATOM 713 C CA . SER A 1 94 ? -30.674 -21.136 -12.586 1.00 81.00 94 SER A CA 1
ATOM 714 C C . SER A 1 94 ? -32.203 -21.295 -12.587 1.00 81.00 94 SER A C 1
ATOM 716 O O . SER A 1 94 ? -32.934 -20.349 -12.870 1.00 81.00 94 SER A O 1
ATOM 718 N N . GLY A 1 95 ? -32.701 -22.470 -12.188 1.00 76.44 95 GLY A N 1
ATOM 719 C CA . GLY A 1 95 ? -34.125 -22.738 -12.016 1.00 76.44 95 GLY A CA 1
ATOM 720 C C . GLY A 1 95 ? -34.801 -23.251 -13.284 1.00 76.44 95 GLY A C 1
ATOM 721 O O . GLY A 1 95 ? -34.153 -23.694 -14.229 1.00 76.44 95 GLY A O 1
ATOM 722 N N . ALA A 1 96 ? -36.132 -23.256 -13.272 1.00 74.75 96 ALA A N 1
ATOM 723 C CA . ALA A 1 96 ? -36.920 -23.669 -14.426 1.00 74.75 96 ALA A CA 1
ATOM 724 C C . ALA A 1 96 ? -36.898 -22.597 -15.533 1.00 74.75 96 ALA A C 1
ATOM 726 O O . ALA A 1 96 ? -36.671 -21.416 -15.275 1.00 74.75 96 ALA A O 1
ATOM 727 N N . CYS A 1 97 ? -37.172 -23.027 -16.762 1.00 80.44 97 CYS A N 1
ATOM 728 C CA . CYS A 1 97 ? -37.513 -22.171 -17.900 1.00 80.44 97 CYS A CA 1
ATOM 729 C C . CYS A 1 97 ? -38.537 -21.070 -17.553 1.00 80.44 97 CYS A C 1
ATOM 731 O O . CYS A 1 97 ? -39.386 -21.211 -16.667 1.00 80.44 97 CYS A O 1
ATOM 733 N N . ASN A 1 98 ? -38.511 -19.987 -18.324 1.00 80.75 98 ASN A N 1
ATOM 734 C CA . ASN A 1 98 ? -39.540 -18.963 -18.282 1.00 80.75 98 ASN A CA 1
ATOM 735 C C . ASN A 1 98 ? -40.890 -19.562 -18.709 1.00 80.75 98 ASN A C 1
ATOM 737 O O . ASN A 1 98 ? -41.052 -20.013 -19.837 1.00 80.75 98 ASN A O 1
ATOM 741 N N . HIS A 1 99 ? -41.866 -19.530 -17.805 1.00 67.81 99 HIS A N 1
ATOM 742 C CA . HIS A 1 99 ? -43.179 -20.152 -17.981 1.00 67.81 99 HIS A CA 1
ATOM 743 C C . HIS A 1 99 ? -44.088 -19.462 -19.015 1.00 67.81 99 HIS A C 1
ATOM 745 O O . HIS A 1 99 ? -45.096 -20.043 -19.409 1.00 67.81 99 HIS A O 1
ATOM 751 N N . ILE A 1 100 ? -43.748 -18.239 -19.435 1.00 68.38 100 ILE A N 1
ATOM 752 C CA . ILE A 1 100 ? -44.499 -17.459 -20.430 1.00 68.38 100 ILE A CA 1
ATOM 753 C C . ILE A 1 100 ? -43.878 -17.647 -21.813 1.00 68.38 100 ILE A C 1
ATOM 755 O O . ILE A 1 100 ? -44.572 -17.937 -22.782 1.00 68.38 100 ILE A O 1
ATOM 759 N N . THR A 1 101 ? -42.557 -17.474 -21.916 1.00 76.00 101 THR A N 1
ATOM 760 C CA . THR A 1 101 ? -41.865 -17.512 -23.213 1.00 76.00 101 THR A CA 1
ATOM 761 C C . THR A 1 101 ? -41.366 -18.901 -23.592 1.00 76.00 101 THR A C 1
ATOM 763 O O . THR A 1 101 ? -41.063 -19.125 -24.756 1.00 76.00 101 THR A O 1
ATOM 766 N N . GLY A 1 102 ? -41.242 -19.820 -22.631 1.00 77.62 102 GLY A N 1
ATOM 767 C CA . GLY A 1 102 ? -40.545 -21.096 -22.803 1.00 77.62 102 GLY A CA 1
ATOM 768 C C . GLY A 1 102 ? -39.016 -20.971 -22.772 1.00 77.62 102 GLY A C 1
ATOM 769 O O . GLY A 1 102 ? -38.330 -21.968 -22.965 1.00 77.62 102 GLY A O 1
ATOM 770 N N . GLN A 1 103 ? -38.463 -19.773 -22.524 1.00 86.69 103 GLN A N 1
ATOM 771 C CA . GLN A 1 103 ? -37.017 -19.534 -22.567 1.00 86.69 103 GLN A CA 1
ATOM 772 C C . GLN A 1 103 ? -36.287 -20.283 -21.452 1.00 86.69 103 GLN A C 1
ATOM 774 O O . GLN A 1 103 ? -36.501 -20.025 -20.266 1.00 86.69 103 GLN A O 1
ATOM 779 N N . CYS A 1 104 ? -35.368 -21.156 -21.838 1.00 90.50 104 CYS A N 1
ATOM 780 C CA . CYS A 1 104 ? -34.505 -21.877 -20.916 1.00 90.50 104 CYS A CA 1
ATOM 781 C C . CYS A 1 104 ? -33.385 -20.970 -20.370 1.00 90.50 104 CYS A C 1
ATOM 783 O O . CYS A 1 104 ? -32.933 -20.056 -21.072 1.00 90.50 104 CYS A O 1
ATOM 785 N N . PRO A 1 105 ? -32.928 -21.184 -19.123 1.00 92.38 105 PRO A N 1
ATOM 786 C CA . PRO A 1 105 ? -31.798 -20.447 -18.570 1.00 92.38 105 PRO A CA 1
ATOM 787 C C . PRO A 1 105 ? -30.495 -20.930 -19.218 1.00 92.38 105 PRO A C 1
ATOM 789 O O . PRO A 1 105 ? -29.931 -21.942 -18.813 1.00 92.38 105 PRO A O 1
ATOM 792 N N . CYS A 1 106 ? -30.026 -20.235 -20.251 1.00 93.56 106 CYS A N 1
ATOM 793 C CA . CYS A 1 106 ? -28.843 -20.659 -20.998 1.00 93.56 106 CYS A CA 1
ATOM 794 C C . CYS A 1 106 ? -27.539 -20.412 -20.232 1.00 93.56 106 CYS A C 1
ATOM 796 O O . CYS A 1 106 ? -27.387 -19.414 -19.527 1.00 93.56 106 CYS A O 1
ATOM 798 N N . LEU A 1 107 ? -26.579 -21.318 -20.416 1.00 94.12 107 LEU A N 1
ATOM 799 C CA . LEU A 1 107 ? -25.196 -21.168 -19.977 1.00 94.12 107 LEU A CA 1
ATOM 800 C C . LEU A 1 107 ? -24.516 -19.989 -20.701 1.00 94.12 107 LEU A C 1
ATOM 802 O O . LEU A 1 107 ? -24.988 -19.535 -21.749 1.00 94.12 107 LEU A O 1
ATOM 806 N N . PRO A 1 108 ? -23.386 -19.481 -20.176 1.00 94.31 108 PRO A N 1
ATOM 807 C CA . PRO A 1 108 ? -22.660 -18.381 -20.799 1.00 94.31 108 PRO A CA 1
ATOM 808 C C . PRO A 1 108 ? -22.374 -18.626 -22.285 1.00 94.31 108 PRO A C 1
ATOM 810 O O . PRO A 1 108 ? -21.920 -19.699 -22.681 1.00 94.31 108 PRO A O 1
ATOM 813 N N . ASN A 1 109 ? -22.641 -17.610 -23.108 1.00 93.94 109 ASN A N 1
ATOM 814 C CA . ASN A 1 109 ? -22.459 -17.627 -24.566 1.00 93.94 109 ASN A CA 1
ATOM 815 C C . ASN A 1 109 ? -23.254 -18.710 -25.318 1.00 93.94 109 ASN A C 1
ATOM 817 O O . ASN A 1 109 ? -22.965 -18.974 -26.483 1.00 93.94 109 ASN A O 1
ATOM 821 N N . VAL A 1 110 ? -24.274 -19.292 -24.688 1.00 94.75 110 VAL A N 1
ATOM 822 C CA . VAL A 1 110 ? -25.283 -20.132 -25.339 1.00 94.75 110 VAL A CA 1
ATOM 823 C C . VAL A 1 110 ? -26.531 -19.285 -25.604 1.00 94.75 110 VAL A C 1
ATOM 825 O O . VAL A 1 110 ? -26.916 -18.446 -24.788 1.00 94.75 110 VAL A O 1
ATOM 828 N N . ILE A 1 111 ? -27.137 -19.468 -26.770 1.00 92.75 111 ILE A N 1
ATOM 829 C CA . ILE A 1 111 ? -28.327 -18.770 -27.254 1.00 92.75 111 ILE A CA 1
ATOM 830 C C . ILE A 1 111 ? -29.372 -19.778 -27.754 1.00 92.75 111 ILE A C 1
ATOM 832 O O . ILE A 1 111 ? -29.121 -20.980 -27.826 1.00 92.75 111 ILE A O 1
ATOM 836 N N . GLY A 1 112 ? -30.550 -19.266 -28.105 1.00 89.69 112 GLY A N 1
ATOM 837 C CA . GLY A 1 112 ? -31.695 -20.065 -28.536 1.00 89.69 112 GLY A CA 1
ATOM 838 C C . GLY A 1 112 ? -32.729 -20.228 -27.424 1.00 89.69 112 GLY A C 1
ATOM 839 O O . GLY A 1 112 ? -32.412 -20.154 -26.235 1.00 89.69 112 GLY A O 1
ATOM 840 N N . LEU A 1 113 ? -33.988 -20.446 -27.816 1.00 87.06 113 LEU A N 1
ATOM 841 C CA . LEU A 1 113 ? -35.098 -20.626 -26.872 1.00 87.06 113 LEU A CA 1
ATOM 842 C C . LEU A 1 113 ? -34.849 -21.821 -25.942 1.00 87.06 113 LEU A C 1
ATOM 844 O O . LEU A 1 113 ? -35.123 -21.764 -24.744 1.00 87.06 113 LEU A O 1
ATOM 848 N N . THR A 1 114 ? -34.264 -22.871 -26.513 1.00 90.94 114 THR A N 1
ATOM 849 C CA . THR A 1 114 ? -33.946 -24.134 -25.856 1.00 90.94 114 THR A CA 1
ATOM 850 C C . THR A 1 114 ? -32.477 -24.225 -25.439 1.00 90.94 114 THR A C 1
ATOM 852 O O . THR A 1 114 ? -32.065 -25.273 -24.962 1.00 90.94 114 THR A O 1
ATOM 855 N N . CYS A 1 115 ? -31.681 -23.162 -25.600 1.00 93.19 115 CYS A N 1
ATOM 856 C CA . CYS A 1 115 ? -30.238 -23.150 -25.325 1.00 93.19 115 CYS A CA 1
ATOM 857 C C . CYS A 1 115 ? -29.434 -24.201 -26.112 1.00 93.19 115 CYS A C 1
ATOM 859 O O . CYS A 1 115 ? -28.563 -24.863 -25.561 1.00 93.19 115 CYS A O 1
ATOM 861 N N . ASP A 1 116 ? -29.732 -24.382 -27.395 1.00 91.81 116 ASP A N 1
ATOM 862 C CA . ASP A 1 116 ? -29.157 -25.414 -28.266 1.00 91.81 116 ASP A CA 1
ATOM 863 C C . ASP A 1 116 ? -27.954 -24.932 -29.097 1.00 91.81 116 ASP A C 1
ATOM 865 O O . ASP A 1 116 ? -27.282 -25.738 -29.743 1.00 91.81 116 ASP A O 1
ATOM 869 N N . GLN A 1 117 ? -27.669 -23.626 -29.104 1.00 91.94 117 GLN A N 1
ATOM 870 C CA . GLN A 1 117 ? -26.698 -23.022 -30.020 1.00 91.94 117 GLN A CA 1
ATOM 871 C C . GLN A 1 117 ? -25.693 -22.143 -29.288 1.00 91.94 117 GLN A C 1
ATOM 873 O O . GLN A 1 117 ? -26.033 -21.420 -28.357 1.00 91.94 117 GLN A O 1
ATOM 878 N N . CYS A 1 118 ? -24.437 -22.157 -29.731 1.00 93.56 118 CYS A N 1
ATOM 879 C CA . CYS A 1 118 ? -23.495 -21.127 -29.313 1.00 93.56 118 CYS A CA 1
ATOM 880 C C . CYS A 1 118 ? -23.863 -19.791 -29.951 1.00 93.56 118 CYS A C 1
ATOM 882 O O . CYS A 1 118 ? -24.342 -19.737 -31.082 1.00 93.56 118 CYS A O 1
ATOM 884 N N . ARG A 1 119 ? -23.589 -18.707 -29.229 1.00 94.44 119 ARG A N 1
ATOM 885 C CA . ARG A 1 119 ? -23.538 -17.369 -29.813 1.00 94.44 119 ARG A CA 1
ATOM 886 C C . ARG A 1 119 ? -22.509 -17.342 -30.945 1.00 94.44 119 ARG A C 1
ATOM 888 O O . ARG A 1 119 ? -21.505 -18.051 -30.875 1.00 94.44 119 ARG A O 1
ATOM 895 N N . ASP A 1 120 ? -22.727 -16.475 -31.927 1.00 93.44 120 ASP A N 1
ATOM 896 C CA . ASP A 1 120 ? -21.745 -16.200 -32.976 1.00 93.44 120 ASP A CA 1
ATOM 897 C C . ASP A 1 120 ? -20.348 -15.951 -32.388 1.00 93.44 120 ASP A C 1
ATOM 899 O O . ASP A 1 120 ? -20.181 -15.383 -31.300 1.00 93.44 120 ASP A O 1
ATOM 903 N N . ASN A 1 121 ? -19.339 -16.411 -33.118 1.00 93.75 121 ASN A N 1
ATOM 904 C CA . ASN A 1 121 ? -17.925 -16.408 -32.761 1.00 93.75 121 ASN A CA 1
ATOM 905 C C . ASN A 1 121 ? -17.592 -17.201 -31.483 1.00 93.75 121 ASN A C 1
ATOM 907 O O . ASN A 1 121 ? -16.568 -16.942 -30.848 1.00 93.75 121 ASN A O 1
ATOM 911 N N . HIS A 1 122 ? -18.431 -18.171 -31.104 1.00 95.50 122 HIS A N 1
ATOM 912 C CA . HIS A 1 122 ? -18.180 -19.093 -29.995 1.00 95.50 122 HIS A CA 1
ATOM 913 C C . HIS A 1 122 ? -18.394 -20.559 -30.405 1.00 95.50 122 HIS A C 1
ATOM 915 O O . HIS A 1 122 ? -19.061 -20.866 -31.393 1.00 95.50 122 HIS A O 1
ATOM 921 N N . TRP A 1 123 ? -17.815 -21.481 -29.638 1.00 95.00 123 TRP A N 1
ATOM 922 C CA . TRP A 1 123 ? -17.839 -22.924 -29.892 1.00 95.00 123 TRP A CA 1
ATOM 923 C C . TRP A 1 123 ? -17.870 -23.721 -28.579 1.00 95.00 123 TRP A C 1
ATOM 925 O O . TRP A 1 123 ? -17.865 -23.144 -27.492 1.00 95.00 123 TRP A O 1
ATOM 935 N N . LYS A 1 124 ? -17.876 -25.059 -28.663 1.00 93.19 124 LYS A N 1
ATOM 936 C CA . LYS A 1 124 ? -17.705 -25.964 -27.506 1.00 93.19 124 LYS A CA 1
ATOM 937 C C . LYS A 1 124 ? -18.873 -26.014 -26.506 1.00 93.19 124 LYS A C 1
ATOM 939 O O . LYS A 1 124 ? -18.657 -26.210 -25.310 1.00 93.19 124 LYS A O 1
ATOM 944 N N . ILE A 1 125 ? -20.117 -25.956 -26.989 1.00 91.56 125 ILE A N 1
ATOM 945 C CA . ILE A 1 125 ? -21.321 -26.155 -26.150 1.00 91.56 125 ILE A CA 1
ATOM 946 C C . ILE A 1 125 ? -21.302 -27.492 -25.385 1.00 91.56 125 ILE A C 1
ATOM 948 O O . ILE A 1 125 ? -21.757 -27.580 -24.248 1.00 91.56 125 ILE A O 1
ATOM 952 N N . ALA A 1 126 ? -20.681 -28.523 -25.968 1.00 88.06 126 ALA A N 1
ATOM 953 C CA . ALA A 1 126 ? -20.529 -29.846 -25.361 1.00 88.06 126 ALA A CA 1
ATOM 954 C C . ALA A 1 126 ? -19.659 -29.866 -24.089 1.00 88.06 126 ALA A C 1
ATOM 956 O O . ALA A 1 126 ? -19.596 -30.893 -23.417 1.00 88.06 126 ALA A O 1
ATOM 957 N N . SER A 1 127 ? -19.003 -28.752 -23.737 1.00 88.06 127 SER A N 1
ATOM 958 C CA . SER A 1 127 ? -18.307 -28.597 -22.455 1.00 88.06 127 SER A CA 1
ATOM 959 C C . SER A 1 127 ? -19.251 -28.718 -21.251 1.00 88.06 127 SER A C 1
ATOM 961 O O . SER A 1 127 ? -18.806 -29.073 -20.160 1.00 88.06 127 SER A O 1
ATOM 963 N N . GLY A 1 128 ? -20.544 -28.411 -21.432 1.00 85.19 128 GLY A N 1
ATOM 964 C CA . GLY A 1 128 ? -21.525 -28.335 -20.347 1.00 85.19 128 GLY A CA 1
ATOM 965 C C . GLY A 1 128 ? -21.326 -27.136 -19.411 1.00 85.19 128 GLY A C 1
ATOM 966 O O . GLY A 1 128 ? -21.982 -27.058 -18.374 1.00 85.19 128 GLY A O 1
ATOM 967 N N . THR A 1 129 ? -20.420 -26.211 -19.749 1.00 90.56 129 THR A N 1
ATOM 968 C CA . THR A 1 129 ? -20.144 -24.982 -18.981 1.00 90.56 129 THR A CA 1
ATOM 969 C C . THR A 1 129 ? -20.486 -23.702 -19.743 1.00 90.56 129 THR A C 1
ATOM 971 O O . THR A 1 129 ? -20.357 -22.613 -19.190 1.00 90.56 129 THR A O 1
ATOM 974 N N . GLY A 1 130 ? -20.928 -23.825 -20.996 1.00 90.25 130 GLY A N 1
ATOM 975 C CA . GLY A 1 130 ? -21.165 -22.715 -21.918 1.00 90.25 130 GLY A CA 1
ATOM 976 C C . GLY A 1 130 ? -20.214 -22.743 -23.113 1.00 90.25 130 GLY A C 1
ATOM 977 O O . GLY A 1 130 ? -19.382 -23.645 -23.235 1.00 90.25 130 GLY A O 1
ATOM 978 N N . CYS A 1 131 ? -20.346 -21.764 -24.005 1.00 95.00 131 CYS A N 1
ATOM 979 C CA . CYS A 1 131 ? -19.505 -21.674 -25.196 1.00 95.00 131 CYS A CA 1
ATOM 980 C C . CYS A 1 131 ? -18.272 -20.786 -24.973 1.00 95.00 131 CYS A C 1
ATOM 982 O O . CYS A 1 131 ? -18.336 -19.729 -24.337 1.00 95.00 131 CYS A O 1
ATOM 984 N N . GLU A 1 132 ? -17.141 -21.217 -25.525 1.00 94.75 132 GLU A N 1
ATOM 985 C CA . GLU A 1 132 ? -15.857 -20.512 -25.499 1.00 94.75 132 GLU A CA 1
ATOM 986 C C . GLU A 1 132 ? -15.703 -19.656 -26.758 1.00 94.75 132 GLU A C 1
ATOM 988 O O . GLU A 1 132 ? -16.191 -20.034 -27.822 1.00 94.75 132 GLU A O 1
ATOM 993 N N . ALA A 1 133 ? -15.024 -18.513 -26.658 1.00 95.56 133 ALA A N 1
ATOM 994 C CA . ALA A 1 133 ? -14.759 -17.664 -27.814 1.00 95.56 133 ALA A CA 1
ATOM 995 C C . ALA A 1 133 ? -13.848 -18.372 -28.834 1.00 95.56 133 ALA A C 1
ATOM 997 O O . ALA A 1 133 ? -12.947 -19.150 -28.492 1.00 95.56 133 ALA A O 1
ATOM 998 N N . CYS A 1 134 ? -14.096 -18.110 -30.115 1.00 95.31 134 CYS A N 1
ATOM 999 C CA . CYS A 1 134 ? -13.284 -18.629 -31.207 1.00 95.31 134 CYS A CA 1
ATOM 1000 C C . CYS A 1 134 ? -11.882 -18.008 -31.214 1.00 95.31 134 CYS A C 1
ATOM 1002 O O . CYS A 1 134 ? -10.899 -18.746 -31.326 1.00 95.31 134 CYS A O 1
ATOM 1004 N N . ASP A 1 135 ? -11.802 -16.685 -31.019 1.00 95.44 135 ASP A N 1
ATOM 1005 C CA . ASP A 1 135 ? -10.572 -15.881 -31.032 1.00 95.44 135 ASP A CA 1
ATOM 1006 C C . ASP A 1 135 ? -9.746 -16.058 -32.318 1.00 95.44 135 ASP A C 1
ATOM 1008 O O . ASP A 1 135 ? -8.520 -16.165 -32.279 1.00 95.44 135 ASP A O 1
ATOM 1012 N N . CYS A 1 136 ? -10.418 -16.133 -33.469 1.00 95.88 136 CYS A N 1
ATOM 1013 C CA . CYS A 1 136 ? -9.751 -16.184 -34.765 1.00 95.88 136 CYS A CA 1
ATOM 1014 C C . CYS A 1 136 ? -9.013 -14.869 -35.041 1.00 95.88 136 CYS A C 1
ATOM 1016 O O . CYS A 1 136 ? -9.592 -13.789 -34.931 1.00 95.88 136 CYS A O 1
ATOM 1018 N N . ASP A 1 137 ? -7.738 -14.954 -35.421 1.00 93.31 137 ASP A N 1
ATOM 1019 C CA . ASP A 1 137 ? -6.920 -13.786 -35.726 1.00 93.31 137 ASP A CA 1
ATOM 1020 C C . ASP A 1 137 ? -7.468 -13.072 -36.975 1.00 93.31 137 ASP A C 1
ATOM 1022 O O . ASP A 1 137 ? -7.612 -13.716 -38.019 1.00 93.31 137 ASP A O 1
ATOM 1026 N N . PRO A 1 138 ? -7.771 -11.763 -36.920 1.00 91.19 138 PRO A N 1
ATOM 1027 C CA . PRO A 1 138 ? -8.402 -11.052 -38.034 1.00 91.19 138 PRO A CA 1
ATOM 1028 C C . PRO A 1 138 ? -7.477 -10.899 -39.253 1.00 91.19 138 PRO A C 1
ATOM 1030 O O . PRO A 1 138 ? -7.942 -10.734 -40.386 1.00 91.19 138 PRO A O 1
ATOM 1033 N N . ILE A 1 139 ? -6.158 -10.956 -39.046 1.00 89.62 139 ILE A N 1
ATOM 1034 C CA . ILE A 1 139 ? -5.162 -10.892 -40.117 1.00 89.62 139 ILE A CA 1
ATOM 1035 C C . ILE A 1 139 ? -5.012 -12.280 -40.731 1.00 89.62 139 ILE A C 1
ATOM 1037 O O . ILE A 1 139 ? -5.122 -12.411 -41.951 1.00 89.62 139 ILE A O 1
ATOM 1041 N N . GLY A 1 140 ? -4.817 -13.303 -39.901 1.00 90.94 140 GLY A N 1
ATOM 1042 C CA . GLY A 1 140 ? -4.523 -14.671 -40.316 1.00 90.94 140 GLY A CA 1
ATOM 1043 C C . GLY A 1 140 ? -5.732 -15.533 -40.683 1.00 90.94 140 GLY A C 1
ATOM 1044 O O . GLY A 1 140 ? -5.542 -16.569 -41.315 1.00 90.94 140 GLY A O 1
ATOM 1045 N N . SER A 1 141 ? -6.961 -15.131 -40.349 1.00 94.75 141 SER A N 1
ATOM 1046 C CA . SER A 1 141 ? -8.192 -15.901 -40.610 1.00 94.75 141 SER A CA 1
ATOM 1047 C C . SER A 1 141 ? -9.065 -15.264 -41.697 1.00 94.75 141 SER A C 1
ATOM 1049 O O . SER A 1 141 ? -9.006 -14.057 -41.941 1.00 94.75 141 SER A O 1
ATOM 1051 N N . ASN A 1 142 ? -9.892 -16.073 -42.360 1.00 93.31 142 ASN A N 1
ATOM 1052 C CA . ASN A 1 142 ? -10.909 -15.622 -43.318 1.00 93.31 142 ASN A CA 1
ATOM 1053 C C . ASN A 1 142 ? -12.229 -15.216 -42.642 1.00 93.31 142 ASN A C 1
ATOM 1055 O O . ASN A 1 142 ? -12.987 -14.438 -43.217 1.00 93.31 142 ASN A O 1
ATOM 1059 N N . ALA A 1 143 ? -12.506 -15.742 -41.445 1.00 92.94 143 ALA A N 1
ATOM 1060 C CA . ALA A 1 143 ? -13.727 -15.490 -40.685 1.00 92.94 143 ALA A CA 1
ATOM 1061 C C . ALA A 1 143 ? -13.457 -15.505 -39.172 1.00 92.94 143 ALA A C 1
ATOM 1063 O O . ALA A 1 143 ? -12.520 -16.155 -38.709 1.00 92.94 143 ALA A O 1
ATOM 1064 N N . GLU A 1 144 ? -14.303 -14.806 -38.412 1.00 92.25 144 GLU A N 1
ATOM 1065 C CA . GLU A 1 144 ? -14.278 -14.793 -36.939 1.00 92.25 144 GLU A CA 1
ATOM 1066 C C . GLU A 1 144 ? -14.935 -16.040 -36.324 1.00 92.25 144 GLU A C 1
ATOM 1068 O O . GLU A 1 144 ? -14.598 -16.449 -35.210 1.00 92.25 144 GLU A O 1
ATOM 1073 N N . GLN A 1 145 ? -15.849 -16.670 -37.068 1.00 93.88 145 GLN A N 1
ATOM 1074 C CA . GLN A 1 145 ? -16.493 -17.910 -36.666 1.00 93.88 145 GLN A CA 1
ATOM 1075 C C . GLN A 1 145 ? -15.560 -19.094 -36.928 1.00 93.88 145 GLN A C 1
ATOM 1077 O O . GLN A 1 145 ? -15.173 -19.377 -38.061 1.00 93.88 145 GLN A O 1
ATOM 1082 N N . CYS A 1 146 ? -15.261 -19.827 -35.864 1.00 94.75 146 CYS A N 1
ATOM 1083 C CA . CYS A 1 146 ? -14.541 -21.087 -35.901 1.00 94.75 146 CYS A CA 1
ATOM 1084 C C . CYS A 1 146 ? -15.494 -22.284 -36.006 1.00 94.75 146 CYS A C 1
ATOM 1086 O O . CYS A 1 146 ? -16.712 -22.173 -35.835 1.00 94.75 146 CYS A O 1
ATOM 1088 N N . ASN A 1 147 ? -14.933 -23.459 -36.267 1.00 93.69 147 ASN A N 1
ATOM 1089 C CA . ASN A 1 147 ? -15.674 -24.710 -36.222 1.00 93.69 147 ASN A CA 1
ATOM 1090 C C . ASN A 1 147 ? -16.253 -24.957 -34.814 1.00 93.69 147 ASN A C 1
ATOM 1092 O O . ASN A 1 147 ? -15.553 -24.885 -33.806 1.00 93.69 147 ASN A O 1
ATOM 1096 N N . LEU A 1 148 ? -17.550 -25.273 -34.756 1.00 89.19 148 LEU A N 1
ATOM 1097 C CA . LEU A 1 148 ? -18.321 -25.389 -33.513 1.00 89.19 148 LEU A CA 1
ATOM 1098 C C . LEU A 1 148 ? -17.864 -26.535 -32.586 1.00 89.19 148 LEU A C 1
ATOM 1100 O O . LEU A 1 148 ? -18.183 -26.513 -31.393 1.00 89.19 148 LEU A O 1
ATOM 1104 N N . TYR A 1 149 ? -17.120 -27.516 -33.109 1.00 86.38 149 TYR A N 1
ATOM 1105 C CA . TYR A 1 149 ? -16.716 -28.726 -32.387 1.00 86.38 149 TYR A CA 1
ATOM 1106 C C . TYR A 1 149 ? -15.260 -28.706 -31.914 1.00 86.38 149 TYR A C 1
ATOM 1108 O O . TYR A 1 149 ? -14.995 -29.076 -30.771 1.00 86.38 149 TYR A O 1
ATOM 1116 N N . ASP A 1 150 ? -14.322 -28.292 -32.769 1.00 90.31 150 ASP A N 1
ATOM 1117 C CA . ASP A 1 150 ? -12.878 -28.289 -32.473 1.00 90.31 150 ASP A CA 1
ATOM 1118 C C . ASP A 1 150 ? -12.284 -26.880 -32.305 1.00 90.31 150 ASP A C 1
ATOM 1120 O O . ASP A 1 150 ? -11.136 -26.730 -31.875 1.00 90.31 150 ASP A O 1
ATOM 1124 N N . GLY A 1 151 ? -13.068 -25.843 -32.607 1.00 92.81 151 GLY A N 1
ATOM 1125 C CA . GLY A 1 151 ? -12.668 -24.456 -32.446 1.00 92.81 151 GLY A CA 1
ATOM 1126 C C . GLY A 1 151 ? -11.641 -23.985 -33.465 1.00 92.81 151 GLY A C 1
ATOM 1127 O O . GLY A 1 151 ? -11.039 -22.937 -33.234 1.00 92.81 151 GLY A O 1
ATOM 1128 N N . GLN A 1 152 ? -11.400 -24.741 -34.543 1.00 95.12 152 GLN A N 1
ATOM 1129 C CA . GLN A 1 152 ? -10.452 -24.383 -35.595 1.00 95.12 152 GLN A CA 1
ATOM 1130 C C . GLN A 1 152 ? -11.012 -23.255 -36.470 1.00 95.12 152 GLN A C 1
ATOM 1132 O O . GLN A 1 152 ? -12.108 -23.358 -37.025 1.00 95.12 152 GLN A O 1
ATOM 1137 N N . CYS A 1 153 ? -10.239 -22.183 -36.604 1.00 95.88 153 CYS A N 1
ATOM 1138 C CA . CYS A 1 153 ? -10.511 -21.062 -37.494 1.00 95.88 153 CYS A CA 1
ATOM 1139 C C . CYS A 1 153 ? -10.088 -21.383 -38.933 1.00 95.88 153 CYS A C 1
ATOM 1141 O O . CYS A 1 153 ? -9.149 -22.154 -39.160 1.00 95.88 153 CYS A O 1
ATOM 1143 N N . ASP A 1 154 ? -10.765 -20.773 -39.904 1.00 94.88 154 ASP A N 1
ATOM 1144 C CA . ASP A 1 154 ? -10.403 -20.885 -41.318 1.00 94.88 154 ASP A CA 1
ATOM 1145 C C . ASP A 1 154 ? -9.212 -19.968 -41.636 1.00 94.88 154 ASP A C 1
ATOM 1147 O O . ASP A 1 154 ? -9.370 -18.751 -41.755 1.00 94.88 154 ASP A O 1
ATOM 1151 N N . CYS A 1 155 ? -8.009 -20.540 -41.719 1.00 94.81 155 CYS A N 1
ATOM 1152 C CA . CYS A 1 155 ? -6.770 -19.778 -41.875 1.00 94.81 155 CYS A CA 1
ATOM 1153 C C . CYS A 1 155 ? -6.481 -19.403 -43.331 1.00 94.81 155 CYS A C 1
ATOM 1155 O O . CYS A 1 155 ? -6.602 -20.215 -44.250 1.00 94.81 155 CYS A O 1
ATOM 1157 N N . LYS A 1 156 ? -5.999 -18.175 -43.539 1.00 92.12 156 LYS A N 1
ATOM 1158 C CA . LYS A 1 156 ? -5.450 -17.720 -44.818 1.00 92.12 156 LYS A CA 1
ATOM 1159 C C . LYS A 1 156 ? -4.187 -18.511 -45.181 1.00 92.12 156 LYS A C 1
ATOM 1161 O O . LYS A 1 156 ? -3.449 -18.941 -44.292 1.00 92.12 156 LYS A O 1
ATOM 1166 N N . PRO A 1 157 ? -3.868 -18.652 -46.481 1.00 91.38 157 PRO A N 1
ATOM 1167 C CA . PRO A 1 157 ? -2.641 -19.311 -46.915 1.00 91.38 157 PRO A CA 1
ATOM 1168 C C . PRO A 1 157 ? -1.399 -18.707 -46.247 1.00 91.38 157 PRO A C 1
ATOM 1170 O O . PRO A 1 157 ? -1.186 -17.499 -46.304 1.00 91.38 157 PRO A O 1
ATOM 1173 N N . GLY A 1 158 ? -0.568 -19.550 -45.634 1.00 90.19 158 GLY A N 1
ATOM 1174 C CA . GLY A 1 158 ? 0.628 -19.121 -44.897 1.00 90.19 158 GLY A CA 1
ATOM 1175 C C . GLY A 1 158 ? 0.429 -19.021 -43.384 1.00 90.19 158 GLY A C 1
ATOM 1176 O O . GLY A 1 158 ? 1.413 -19.120 -42.649 1.00 90.19 158 GLY A O 1
ATOM 1177 N N . PHE A 1 159 ? -0.816 -18.924 -42.916 1.00 93.50 159 PHE A N 1
ATOM 1178 C CA . PHE A 1 159 ? -1.184 -18.843 -41.504 1.00 93.50 159 PHE A CA 1
ATOM 1179 C C . PHE A 1 159 ? -1.718 -20.184 -40.992 1.00 93.50 159 PHE A C 1
ATOM 1181 O O . PHE A 1 159 ? -2.249 -20.996 -41.744 1.00 93.50 159 PHE A O 1
ATOM 1188 N N . GLY A 1 160 ? -1.552 -20.441 -39.701 1.00 91.31 160 GLY A N 1
ATOM 1189 C CA . GLY A 1 160 ? -1.888 -21.705 -39.065 1.00 91.31 160 GLY A CA 1
ATOM 1190 C C . GLY A 1 160 ? -2.042 -21.593 -37.550 1.00 91.31 160 GLY A C 1
ATOM 1191 O O . GLY A 1 160 ? -1.897 -20.524 -36.957 1.00 91.31 160 GLY A O 1
ATOM 1192 N N . GLY A 1 161 ? -2.348 -22.731 -36.927 1.00 92.06 161 GLY A N 1
ATOM 1193 C CA . GLY A 1 161 ? -2.803 -22.808 -35.537 1.00 92.06 161 GLY A CA 1
ATOM 1194 C C . GLY A 1 161 ? -4.328 -22.705 -35.429 1.00 92.06 161 GLY A C 1
ATOM 1195 O O . GLY A 1 161 ? -4.998 -22.332 -36.390 1.00 92.06 161 GLY A O 1
ATOM 1196 N N . ARG A 1 162 ? -4.884 -23.025 -34.252 1.00 93.31 162 ARG A N 1
ATOM 1197 C CA . ARG A 1 162 ? -6.342 -22.993 -34.011 1.00 93.31 162 ARG A CA 1
ATOM 1198 C C . ARG A 1 162 ? -6.949 -21.631 -34.345 1.00 93.31 162 ARG A C 1
ATOM 1200 O O . ARG A 1 162 ? -8.011 -21.570 -34.939 1.00 93.31 162 ARG A O 1
ATOM 1207 N N . GLN A 1 163 ? -6.235 -20.572 -33.977 1.00 95.19 163 GLN A N 1
ATOM 1208 C CA . GLN A 1 163 ? -6.637 -19.172 -34.116 1.00 95.19 163 GLN A CA 1
ATOM 1209 C C . GLN A 1 163 ? -6.008 -18.484 -35.337 1.00 95.19 163 GLN A C 1
ATOM 1211 O O . GLN A 1 163 ? -6.168 -17.284 -35.496 1.00 95.19 163 GLN A O 1
ATOM 1216 N N . CYS A 1 164 ? -5.245 -19.200 -36.171 1.00 95.12 164 CYS A N 1
ATOM 1217 C CA . CYS A 1 164 ? -4.521 -18.631 -37.318 1.00 95.12 164 CYS A CA 1
ATOM 1218 C C . CYS A 1 164 ? -3.518 -17.509 -36.981 1.00 95.12 164 CYS A C 1
ATOM 1220 O O . CYS A 1 164 ? -3.151 -16.717 -37.841 1.00 95.12 164 CYS A O 1
ATOM 1222 N N . ASN A 1 165 ? -3.033 -17.461 -35.741 1.00 93.19 165 ASN A N 1
ATOM 1223 C CA . ASN A 1 165 ? -2.083 -16.463 -35.237 1.00 93.19 165 ASN A CA 1
ATOM 1224 C C . ASN A 1 165 ? -0.612 -16.906 -35.338 1.00 93.19 165 ASN A C 1
ATOM 1226 O O . ASN A 1 165 ? 0.266 -16.355 -34.673 1.00 93.19 165 ASN A O 1
ATOM 1230 N N . GLN A 1 166 ? -0.322 -17.941 -36.126 1.00 93.19 166 GLN A N 1
ATOM 1231 C CA . GLN A 1 166 ? 1.024 -18.475 -36.321 1.00 93.19 166 GLN A CA 1
ATOM 1232 C C . GLN A 1 166 ? 1.280 -18.698 -37.806 1.00 93.19 166 GLN A C 1
ATOM 1234 O O . GLN A 1 166 ? 0.346 -18.867 -38.580 1.00 93.19 166 GLN A O 1
ATOM 1239 N N . CYS A 1 167 ? 2.544 -18.762 -38.219 1.00 92.62 167 CYS A N 1
ATOM 1240 C CA . CYS A 1 167 ? 2.851 -19.235 -39.565 1.00 92.62 167 CYS A CA 1
ATOM 1241 C C . CYS A 1 167 ? 2.651 -20.751 -39.647 1.00 92.62 167 CYS A C 1
ATOM 1243 O O . CYS A 1 167 ? 3.105 -21.501 -38.770 1.00 92.62 167 CYS A O 1
ATOM 1245 N N . GLN A 1 168 ? 1.998 -21.206 -40.714 1.00 93.69 168 GLN A N 1
ATOM 1246 C CA . GLN A 1 168 ? 1.777 -22.627 -40.961 1.00 93.69 168 GLN A CA 1
ATOM 1247 C C . GLN A 1 168 ? 3.099 -23.391 -41.120 1.00 93.69 168 GLN A C 1
ATOM 1249 O O . GLN A 1 168 ? 4.174 -22.811 -41.292 1.00 93.69 168 GLN A O 1
ATOM 1254 N N . THR A 1 169 ? 3.037 -24.719 -41.064 1.00 91.00 169 THR A N 1
ATOM 1255 C CA . THR A 1 169 ? 4.213 -25.562 -41.307 1.00 91.00 169 THR A CA 1
ATOM 1256 C C . THR A 1 169 ? 4.813 -25.271 -42.687 1.00 91.00 169 THR A C 1
ATOM 1258 O O . THR A 1 169 ? 4.095 -25.112 -43.672 1.00 91.00 169 THR A O 1
ATOM 1261 N N . ASN A 1 170 ? 6.142 -25.223 -42.750 1.00 92.75 170 ASN A N 1
ATOM 1262 C CA . ASN A 1 170 ? 6.976 -24.791 -43.873 1.00 92.75 170 ASN A CA 1
ATOM 1263 C C . ASN A 1 170 ? 6.888 -23.293 -44.200 1.00 92.75 170 ASN A C 1
ATOM 1265 O O . ASN A 1 170 ? 7.205 -22.898 -45.321 1.00 92.75 170 ASN A O 1
ATOM 1269 N N . TYR A 1 171 ? 6.468 -22.457 -43.247 1.00 94.19 171 TYR A N 1
ATOM 1270 C CA . TYR A 1 171 ? 6.484 -20.996 -43.359 1.00 94.19 171 TYR A CA 1
ATOM 1271 C C . TYR A 1 171 ? 7.221 -20.356 -42.171 1.00 94.19 171 TYR A C 1
ATOM 1273 O O . TYR A 1 171 ? 7.400 -20.975 -41.115 1.00 94.19 171 TYR A O 1
ATOM 1281 N N . TRP A 1 172 ? 7.665 -19.115 -42.352 1.00 92.94 172 TRP A N 1
ATOM 1282 C CA . TRP A 1 172 ? 8.405 -18.312 -41.377 1.00 92.94 172 TRP A CA 1
ATOM 1283 C C . TRP A 1 172 ? 8.052 -16.829 -41.518 1.00 92.94 172 TRP A C 1
ATOM 1285 O O . TRP A 1 172 ? 7.468 -16.426 -42.519 1.00 92.94 172 TRP A O 1
ATOM 1295 N N . GLY A 1 173 ? 8.418 -16.014 -40.535 1.00 90.00 173 GLY A N 1
ATOM 1296 C CA . GLY A 1 173 ? 8.154 -14.579 -40.544 1.00 90.00 173 GLY A CA 1
ATOM 1297 C C . GLY A 1 173 ? 7.333 -14.149 -39.340 1.00 90.00 173 GLY A C 1
ATOM 1298 O O . GLY A 1 173 ? 7.259 -14.857 -38.333 1.00 90.00 173 GLY A O 1
ATOM 1299 N N . ASN A 1 174 ? 6.736 -12.967 -39.443 1.00 89.25 174 ASN A N 1
ATOM 1300 C CA . ASN A 1 174 ? 5.924 -12.406 -38.377 1.00 89.25 174 ASN A CA 1
ATOM 1301 C C . ASN A 1 174 ? 4.435 -12.654 -38.677 1.00 89.25 174 ASN A C 1
ATOM 1303 O O . ASN A 1 174 ? 3.920 -12.040 -39.613 1.00 89.25 174 ASN A O 1
ATOM 1307 N N . PRO A 1 175 ? 3.724 -13.479 -37.881 1.00 86.00 175 PRO A N 1
ATOM 1308 C CA . PRO A 1 175 ? 2.303 -13.769 -38.082 1.00 86.00 175 PRO A CA 1
ATOM 1309 C C . PRO A 1 175 ? 1.373 -12.552 -37.986 1.00 86.00 175 PRO A C 1
ATOM 1311 O O . PRO A 1 175 ? 0.213 -12.660 -38.351 1.00 86.00 175 PRO A O 1
ATOM 1314 N N . THR A 1 176 ? 1.840 -11.397 -37.507 1.00 86.38 176 THR A N 1
ATOM 1315 C CA . THR A 1 176 ? 1.041 -10.159 -37.524 1.00 86.38 176 THR A CA 1
ATOM 1316 C C . THR A 1 176 ? 1.263 -9.313 -38.778 1.00 86.38 176 THR A C 1
ATOM 1318 O O . THR A 1 176 ? 0.551 -8.334 -38.984 1.00 86.38 176 THR A O 1
ATOM 1321 N N . VAL A 1 177 ? 2.246 -9.664 -39.615 1.00 84.62 177 VAL A N 1
ATOM 1322 C CA . VAL A 1 177 ? 2.607 -8.923 -40.832 1.00 84.62 177 VAL A CA 1
ATOM 1323 C C . VAL A 1 177 ? 2.435 -9.810 -42.058 1.00 84.62 177 VAL A C 1
ATOM 1325 O O . VAL A 1 177 ? 1.556 -9.569 -42.879 1.00 84.62 177 VAL A O 1
ATOM 1328 N N . GLU A 1 178 ? 3.274 -10.835 -42.185 1.00 85.38 178 GLU A N 1
ATOM 1329 C CA . GLU A 1 178 ? 3.281 -11.748 -43.320 1.00 85.38 178 GLU A CA 1
ATOM 1330 C C . GLU A 1 178 ? 4.061 -13.022 -42.967 1.00 85.38 178 GLU A C 1
ATOM 1332 O O . GLU A 1 178 ? 5.107 -12.982 -42.311 1.00 85.38 178 GLU A O 1
ATOM 1337 N N . CYS A 1 179 ? 3.556 -14.159 -43.446 1.00 92.31 179 CYS A N 1
ATOM 1338 C CA . CYS A 1 179 ? 4.233 -15.446 -43.373 1.00 92.31 179 CYS A CA 1
ATOM 1339 C C . CYS A 1 179 ? 4.755 -15.840 -44.760 1.00 92.31 179 CYS A C 1
ATOM 1341 O O . CYS A 1 179 ? 3.995 -15.985 -45.717 1.00 92.31 179 CYS A O 1
ATOM 1343 N N . HIS A 1 180 ? 6.058 -16.084 -44.862 1.00 91.44 180 HIS A N 1
ATOM 1344 C CA . HIS A 1 180 ? 6.741 -16.470 -46.089 1.00 91.44 180 HIS A CA 1
ATOM 1345 C C . HIS A 1 180 ? 7.005 -17.973 -46.140 1.00 91.44 180 HIS A C 1
ATOM 1347 O O . HIS A 1 180 ? 7.397 -18.584 -45.148 1.00 91.44 180 HIS A O 1
ATOM 1353 N N . ALA A 1 181 ? 6.852 -18.574 -47.321 1.00 92.94 181 ALA A N 1
ATOM 1354 C CA . ALA A 1 181 ? 7.175 -19.982 -47.526 1.00 92.94 181 ALA A CA 1
ATOM 1355 C C . ALA A 1 181 ? 8.686 -20.235 -47.381 1.00 92.94 181 ALA A C 1
ATOM 1357 O O . ALA A 1 181 ? 9.512 -19.512 -47.952 1.00 92.94 181 ALA A O 1
ATOM 1358 N N . CYS A 1 182 ? 9.046 -21.302 -46.673 1.00 93.94 182 CYS A N 1
ATOM 1359 C CA . CYS A 1 182 ? 10.408 -21.809 -46.606 1.00 93.94 182 CYS A CA 1
ATOM 1360 C C . CYS A 1 182 ? 10.847 -22.302 -47.991 1.00 93.94 182 CYS A C 1
ATOM 1362 O O . CYS A 1 182 ? 10.140 -23.058 -48.657 1.00 93.94 182 CYS A O 1
ATOM 1364 N N . LYS A 1 183 ? 12.038 -21.884 -48.429 1.00 93.75 183 LYS A N 1
ATOM 1365 C CA . LYS A 1 183 ? 12.629 -22.273 -49.724 1.00 93.75 183 LYS A CA 1
ATOM 1366 C C . LYS A 1 183 ? 13.846 -23.178 -49.524 1.00 93.75 183 LYS A C 1
ATOM 1368 O O . LYS A 1 183 ? 14.883 -22.958 -50.144 1.00 93.75 183 LYS A O 1
ATOM 1373 N N . CYS A 1 184 ? 13.711 -24.155 -48.630 1.00 93.88 184 CYS A N 1
ATOM 1374 C CA . CYS A 1 184 ? 14.760 -25.115 -48.301 1.00 93.88 184 CYS A CA 1
ATOM 1375 C C . CYS A 1 184 ? 14.946 -26.142 -49.413 1.00 93.88 184 CYS A C 1
ATOM 1377 O O . CYS A 1 184 ? 13.964 -26.640 -49.966 1.00 93.88 184 CYS A O 1
ATOM 1379 N N . ASN A 1 185 ? 16.198 -26.457 -49.747 1.00 91.56 185 ASN A N 1
ATOM 1380 C CA . ASN A 1 185 ? 16.512 -27.491 -50.723 1.00 91.56 185 ASN A CA 1
ATOM 1381 C C . ASN A 1 185 ? 16.184 -28.878 -50.137 1.00 91.56 185 ASN A C 1
ATOM 1383 O O . ASN A 1 185 ? 16.851 -29.296 -49.193 1.00 91.56 185 ASN A O 1
ATOM 1387 N N . PRO A 1 186 ? 15.241 -29.648 -50.712 1.00 91.25 186 PRO A N 1
ATOM 1388 C CA . PRO A 1 186 ? 14.848 -30.947 -50.160 1.00 91.25 186 PRO A CA 1
ATOM 1389 C C . PRO A 1 186 ? 15.969 -31.991 -50.093 1.00 91.25 186 PRO A C 1
ATOM 1391 O O . PRO A 1 186 ? 15.858 -32.950 -49.343 1.00 91.25 186 PRO A O 1
ATOM 1394 N N . GLN A 1 187 ? 17.017 -31.843 -50.910 1.00 89.06 187 GLN A N 1
ATOM 1395 C CA . GLN A 1 187 ? 18.161 -32.762 -50.955 1.00 89.06 187 GLN A CA 1
ATOM 1396 C C . GLN A 1 187 ? 19.294 -32.340 -50.012 1.00 89.06 187 GLN A C 1
ATOM 1398 O O . GLN A 1 187 ? 20.168 -33.151 -49.723 1.00 89.06 187 GLN A O 1
ATOM 1403 N N . GLY A 1 188 ? 19.318 -31.070 -49.594 1.00 89.75 188 GLY A N 1
ATOM 1404 C CA . GLY A 1 188 ? 20.399 -30.505 -48.784 1.00 89.75 188 GLY A CA 1
ATOM 1405 C C . GLY A 1 188 ? 19.990 -30.074 -47.382 1.00 89.75 188 GLY A C 1
ATOM 1406 O O . GLY A 1 188 ? 20.849 -29.837 -46.534 1.00 89.75 188 GLY A O 1
ATOM 1407 N N . SER A 1 189 ? 18.689 -29.953 -47.134 1.00 92.56 189 SER A N 1
ATOM 1408 C CA . SER A 1 189 ? 18.127 -29.619 -45.834 1.00 92.56 189 SER A CA 1
ATOM 1409 C C . SER A 1 189 ? 17.674 -30.871 -45.097 1.00 92.56 189 SER A C 1
ATOM 1411 O O . SER A 1 189 ? 17.072 -31.762 -45.688 1.00 92.56 189 SER A O 1
ATOM 1413 N N . ASP A 1 190 ? 17.920 -30.901 -43.793 1.00 91.19 190 ASP A N 1
ATOM 1414 C CA . ASP A 1 190 ? 17.468 -31.968 -42.897 1.00 91.19 190 ASP A CA 1
ATOM 1415 C C . ASP A 1 190 ? 15.936 -31.955 -42.747 1.00 91.19 190 ASP A C 1
ATOM 1417 O O . ASP A 1 190 ? 15.273 -32.989 -42.712 1.00 91.19 190 ASP A O 1
ATOM 1421 N N . THR A 1 191 ? 15.342 -30.755 -42.749 1.00 92.06 191 THR A N 1
ATOM 1422 C CA . THR A 1 191 ? 13.888 -30.565 -42.777 1.00 92.06 191 THR A CA 1
ATOM 1423 C C . THR A 1 191 ? 13.493 -29.449 -43.745 1.00 92.06 191 THR A C 1
ATOM 1425 O O . THR A 1 191 ? 14.283 -28.552 -44.044 1.00 92.06 191 THR A O 1
ATOM 1428 N N . LEU A 1 192 ? 12.248 -29.478 -44.231 1.00 92.12 192 LEU A N 1
ATOM 1429 C CA . LEU A 1 192 ? 11.692 -28.411 -45.078 1.00 92.12 192 LEU A CA 1
ATOM 1430 C C . LEU A 1 192 ? 11.191 -27.200 -44.271 1.00 92.12 192 LEU A C 1
ATOM 1432 O O . LEU A 1 192 ? 10.938 -26.138 -44.846 1.00 92.12 192 LEU A O 1
ATOM 1436 N N . GLN A 1 193 ? 11.073 -27.340 -42.947 1.00 93.88 193 GLN A N 1
ATOM 1437 C CA . GLN A 1 193 ? 10.759 -26.236 -42.051 1.00 93.88 193 GLN A CA 1
ATOM 1438 C C . GLN A 1 193 ? 12.041 -25.457 -41.755 1.00 93.88 193 GLN A C 1
ATOM 1440 O O . GLN A 1 193 ? 12.898 -25.877 -40.984 1.00 93.88 193 GLN A O 1
ATOM 1445 N N . CYS A 1 194 ? 12.137 -24.275 -42.345 1.00 92.94 194 CYS A N 1
ATOM 1446 C CA . CYS A 1 194 ? 13.139 -23.289 -41.989 1.00 92.94 194 CYS A CA 1
ATOM 1447 C C . CYS A 1 194 ? 12.896 -22.707 -40.589 1.00 92.94 194 CYS A C 1
ATOM 1449 O O . CYS A 1 194 ? 11.800 -22.796 -40.022 1.00 92.94 194 CYS A O 1
ATOM 1451 N N . HIS A 1 195 ? 13.922 -22.078 -40.033 1.00 92.31 195 HIS A N 1
ATOM 1452 C CA . HIS A 1 195 ? 13.824 -21.332 -38.791 1.00 92.31 195 HIS A CA 1
ATOM 1453 C C . HIS A 1 195 ? 12.739 -20.251 -38.888 1.00 92.31 195 HIS A C 1
ATOM 1455 O O . HIS A 1 195 ? 12.721 -19.431 -39.805 1.00 92.31 195 HIS A O 1
ATOM 1461 N N . ARG A 1 196 ? 11.811 -20.248 -37.923 1.00 89.00 196 ARG A N 1
ATOM 1462 C CA . ARG A 1 196 ? 10.599 -19.410 -37.968 1.00 89.00 196 ARG A CA 1
ATOM 1463 C C . ARG A 1 196 ? 10.882 -17.905 -37.904 1.00 89.00 196 ARG A C 1
ATOM 1465 O O . ARG A 1 196 ? 10.046 -17.126 -38.344 1.00 89.00 196 ARG A O 1
ATOM 1472 N N . ASN A 1 197 ? 12.033 -17.506 -37.366 1.00 86.50 197 ASN A N 1
ATOM 1473 C CA . ASN A 1 197 ? 12.424 -16.113 -37.145 1.00 86.50 197 ASN A CA 1
ATOM 1474 C C . ASN A 1 197 ? 13.136 -15.468 -38.344 1.00 86.50 197 ASN A C 1
ATOM 1476 O O . ASN A 1 197 ? 12.920 -14.288 -38.596 1.00 86.50 197 ASN A O 1
ATOM 1480 N N . ASN A 1 198 ? 13.986 -16.203 -39.062 1.00 88.69 198 ASN A N 1
ATOM 1481 C CA . ASN A 1 198 ? 14.845 -15.637 -40.112 1.00 88.69 198 ASN A CA 1
ATOM 1482 C C . ASN A 1 198 ? 14.764 -16.379 -41.456 1.00 88.69 198 ASN A C 1
ATOM 1484 O O . ASN A 1 198 ? 15.372 -15.938 -42.426 1.00 88.69 198 ASN A O 1
ATOM 1488 N N . GLY A 1 199 ? 14.051 -17.506 -41.520 1.00 90.00 199 GLY A N 1
ATOM 1489 C CA . GLY A 1 199 ? 13.878 -18.269 -42.749 1.00 90.00 199 GLY A CA 1
ATOM 1490 C C . GLY A 1 199 ? 15.070 -19.120 -43.167 1.00 90.00 199 GLY A C 1
ATOM 1491 O O . GLY A 1 199 ? 15.015 -19.706 -44.250 1.00 90.00 199 GLY A O 1
ATOM 1492 N N . SER A 1 200 ? 16.122 -19.230 -42.346 1.00 91.62 200 SER A N 1
ATOM 1493 C CA . SER A 1 200 ? 17.280 -20.060 -42.681 1.00 91.62 200 SER A CA 1
ATOM 1494 C C . SER A 1 200 ? 16.959 -21.548 -42.542 1.00 91.62 200 SER A C 1
ATOM 1496 O O . SER A 1 200 ? 16.234 -21.981 -41.643 1.00 91.62 200 SER A O 1
ATOM 1498 N N . CYS A 1 201 ? 17.474 -22.351 -43.464 1.00 93.31 201 CYS A N 1
ATOM 1499 C CA . CYS A 1 201 ? 17.239 -23.787 -43.504 1.00 93.31 201 CYS A CA 1
ATOM 1500 C C . CYS A 1 201 ? 18.284 -24.550 -42.687 1.00 93.31 201 CYS A C 1
ATOM 1502 O O . CYS A 1 201 ? 19.443 -24.150 -42.598 1.00 93.31 201 CYS A O 1
ATOM 1504 N N . ILE A 1 202 ? 17.870 -25.675 -42.107 1.00 92.38 202 ILE A N 1
ATOM 1505 C CA . ILE A 1 202 ? 18.767 -26.569 -41.373 1.00 92.38 202 ILE A CA 1
ATOM 1506 C C . ILE A 1 202 ? 19.422 -27.498 -42.393 1.00 92.38 202 ILE A C 1
ATOM 1508 O O . ILE A 1 202 ? 18.732 -28.319 -42.996 1.00 92.38 202 ILE A O 1
ATOM 1512 N N . CYS A 1 203 ? 20.726 -27.341 -42.624 1.00 92.75 203 CYS A N 1
ATOM 1513 C CA . CYS A 1 203 ? 21.454 -28.080 -43.658 1.00 92.75 203 CYS A CA 1
ATOM 1514 C C . CYS A 1 203 ? 22.075 -29.373 -43.127 1.00 92.75 203 CYS A C 1
ATOM 1516 O O . CYS A 1 203 ? 22.534 -29.432 -41.987 1.00 92.75 203 CYS A O 1
ATOM 1518 N N . THR A 1 204 ? 22.131 -30.401 -43.971 1.00 90.31 204 THR A N 1
ATOM 1519 C CA . THR A 1 204 ? 22.857 -31.639 -43.669 1.00 90.31 204 THR A CA 1
ATOM 1520 C C . THR A 1 204 ? 24.368 -31.411 -43.718 1.00 90.31 204 THR A C 1
ATOM 1522 O O . THR A 1 204 ? 24.857 -30.517 -44.411 1.00 90.31 204 THR A O 1
ATOM 1525 N N . THR A 1 205 ? 25.136 -32.242 -43.012 1.00 88.75 205 THR A N 1
ATOM 1526 C CA . THR A 1 205 ? 26.598 -32.116 -42.928 1.00 88.75 205 THR A CA 1
ATOM 1527 C C . THR A 1 205 ? 27.256 -32.011 -44.310 1.00 88.75 205 THR A C 1
ATOM 1529 O O . THR A 1 205 ? 27.010 -32.833 -45.187 1.00 88.75 205 THR A O 1
ATOM 1532 N N . GLY A 1 206 ? 28.106 -30.996 -44.496 1.00 87.12 206 GLY A N 1
ATOM 1533 C CA . GLY A 1 206 ? 28.801 -30.717 -45.760 1.00 87.12 206 GLY A CA 1
ATOM 1534 C C . GLY A 1 206 ? 28.046 -29.799 -46.729 1.00 87.12 206 GLY A C 1
ATOM 1535 O O . GLY A 1 206 ? 28.644 -29.318 -47.691 1.00 87.12 206 GLY A O 1
ATOM 1536 N N . ILE A 1 207 ? 26.775 -29.488 -46.461 1.00 91.56 207 ILE A N 1
ATOM 1537 C CA . ILE A 1 207 ? 25.939 -28.570 -47.246 1.00 91.56 207 ILE A CA 1
ATOM 1538 C C . ILE A 1 207 ? 25.704 -27.285 -46.442 1.00 91.56 207 ILE A C 1
ATOM 1540 O O . ILE A 1 207 ? 25.547 -27.319 -45.224 1.00 91.56 207 ILE A O 1
ATOM 1544 N N . GLY A 1 208 ? 25.723 -26.142 -47.120 1.00 88.44 208 GLY A N 1
ATOM 1545 C CA . GLY A 1 208 ? 25.607 -24.811 -46.535 1.00 88.44 208 GLY A CA 1
ATOM 1546 C C . GLY A 1 208 ? 24.754 -23.860 -47.374 1.00 88.44 208 GLY A C 1
ATOM 1547 O O . GLY A 1 208 ? 24.088 -24.263 -48.333 1.00 88.44 208 GLY A O 1
ATOM 1548 N N . GLY A 1 209 ? 24.769 -22.589 -46.975 1.00 87.00 209 GLY A N 1
ATOM 1549 C CA . GLY A 1 209 ? 23.921 -21.526 -47.516 1.00 87.00 209 GLY A CA 1
ATOM 1550 C C . GLY A 1 209 ? 22.548 -21.458 -46.844 1.00 87.00 209 GLY A C 1
ATOM 1551 O O . GLY A 1 209 ? 22.059 -22.442 -46.294 1.00 87.00 209 GLY A O 1
ATOM 1552 N N . GLU A 1 210 ? 21.883 -20.301 -46.916 1.00 87.50 210 GLU A N 1
ATOM 1553 C CA . GLU A 1 210 ? 20.587 -20.064 -46.244 1.00 87.50 210 GLU A CA 1
ATOM 1554 C C . GLU A 1 210 ? 19.479 -21.033 -46.681 1.00 87.50 210 GLU A C 1
ATOM 1556 O O . GLU A 1 210 ? 18.531 -21.274 -45.936 1.00 87.50 210 GLU A O 1
ATOM 1561 N N . LYS A 1 211 ? 19.606 -21.597 -47.887 1.00 9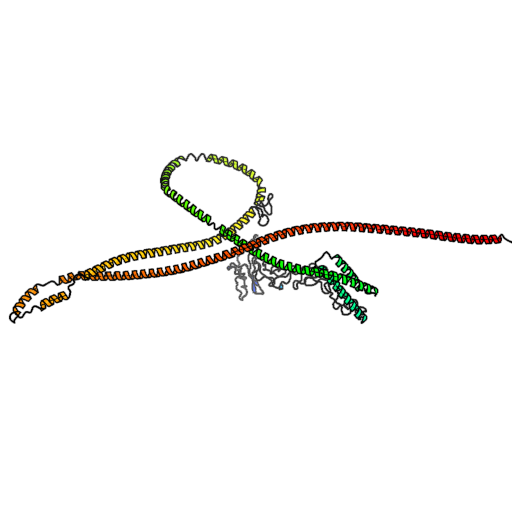0.56 211 LYS A N 1
ATOM 1562 C CA . LYS A 1 211 ? 18.659 -22.546 -48.491 1.00 90.56 211 LYS A CA 1
ATOM 1563 C C . LYS A 1 211 ? 19.227 -23.959 -48.632 1.00 90.56 211 LYS A C 1
ATOM 1565 O O . LYS A 1 211 ? 18.584 -24.797 -49.263 1.00 90.56 211 LYS A O 1
ATOM 1570 N N . CYS A 1 212 ? 20.411 -24.228 -48.077 1.00 93.12 212 CYS A N 1
ATOM 1571 C CA . CYS A 1 212 ? 21.110 -25.513 -48.176 1.00 93.12 212 CYS A CA 1
ATOM 1572 C C . CYS A 1 212 ? 21.338 -25.986 -49.620 1.00 93.12 212 CYS A C 1
ATOM 1574 O O . CYS A 1 212 ? 21.091 -27.140 -49.972 1.00 93.12 212 CYS A O 1
ATOM 1576 N N . ASN A 1 213 ? 21.741 -25.068 -50.495 1.00 90.25 213 ASN A N 1
ATOM 1577 C CA . ASN A 1 213 ? 21.905 -25.303 -51.930 1.00 90.25 213 ASN A CA 1
ATOM 1578 C C . ASN A 1 213 ? 23.348 -25.113 -52.424 1.00 90.25 213 ASN A C 1
ATOM 1580 O O . ASN A 1 213 ? 23.578 -25.141 -53.632 1.00 90.25 213 ASN A O 1
ATOM 1584 N N . GLU A 1 214 ? 24.306 -24.954 -51.516 1.00 90.38 214 GLU A N 1
ATOM 1585 C CA . GLU A 1 214 ? 25.736 -24.841 -51.807 1.00 90.38 214 GLU A CA 1
ATOM 1586 C C . GLU A 1 214 ? 26.553 -25.707 -50.842 1.00 90.38 214 GLU A C 1
ATOM 1588 O O . GLU A 1 214 ? 26.014 -26.257 -49.882 1.00 90.38 214 GLU A O 1
ATOM 1593 N N . CYS A 1 215 ? 27.842 -25.902 -51.112 1.00 90.06 215 CYS A N 1
ATOM 1594 C CA . CYS A 1 215 ? 28.693 -26.650 -50.190 1.00 90.06 215 CYS A CA 1
ATOM 1595 C C . CYS A 1 215 ? 29.045 -25.799 -48.972 1.00 90.06 215 CYS A C 1
ATOM 1597 O O . CYS A 1 215 ? 29.319 -24.606 -49.090 1.00 90.06 215 CYS A O 1
ATOM 1599 N N . ALA A 1 216 ? 29.040 -26.424 -47.794 1.00 86.50 216 ALA A N 1
ATOM 1600 C CA . ALA A 1 216 ? 29.447 -25.762 -46.565 1.00 86.50 216 ALA A CA 1
ATOM 1601 C C . ALA A 1 216 ? 30.916 -25.322 -46.648 1.00 86.50 216 ALA A C 1
ATOM 1603 O O . ALA A 1 216 ? 31.729 -25.918 -47.359 1.00 86.50 216 ALA A O 1
ATOM 1604 N N . ARG A 1 217 ? 31.284 -24.295 -45.876 1.00 83.50 217 ARG A N 1
ATOM 1605 C CA . ARG A 1 217 ? 32.679 -23.857 -45.756 1.00 83.50 217 ARG A CA 1
ATOM 1606 C C . ARG A 1 217 ? 33.571 -25.038 -45.357 1.00 83.50 217 ARG A C 1
ATOM 1608 O O . ARG A 1 217 ? 33.233 -25.799 -44.456 1.00 83.50 217 ARG A O 1
ATOM 1615 N N . GLY A 1 218 ? 34.701 -25.190 -46.043 1.00 80.25 218 GLY A N 1
ATOM 1616 C CA . GLY A 1 218 ? 35.581 -26.347 -45.868 1.00 80.25 218 GLY A CA 1
ATOM 1617 C C . GLY A 1 218 ? 35.143 -27.593 -46.628 1.00 80.25 218 GLY A C 1
ATOM 1618 O O . GLY A 1 218 ? 35.711 -28.654 -46.395 1.00 80.25 218 GLY A O 1
ATOM 1619 N N . TYR A 1 219 ? 34.186 -27.465 -47.547 1.00 85.88 219 TYR A N 1
ATOM 1620 C CA . TYR A 1 219 ? 33.830 -28.483 -48.523 1.00 85.88 219 TYR A CA 1
ATOM 1621 C C . TYR A 1 219 ? 33.869 -27.890 -49.937 1.00 85.88 219 TYR A C 1
ATOM 1623 O O . TYR A 1 219 ? 33.552 -26.722 -50.152 1.00 85.88 219 TYR A O 1
ATOM 1631 N N . ILE A 1 220 ? 34.256 -28.704 -50.914 1.00 83.94 220 ILE A N 1
ATOM 1632 C CA . ILE A 1 220 ? 34.299 -28.369 -52.340 1.00 83.94 220 ILE A CA 1
ATOM 1633 C C . ILE A 1 220 ? 33.345 -29.265 -53.127 1.00 83.94 220 ILE A C 1
ATOM 1635 O O . ILE A 1 220 ? 33.070 -30.397 -52.729 1.00 83.94 220 ILE A O 1
ATOM 1639 N N . GLY A 1 221 ? 32.874 -28.775 -54.271 1.00 84.94 221 GLY A N 1
ATOM 1640 C CA . GLY A 1 221 ? 31.942 -29.492 -55.142 1.00 84.94 221 GLY A CA 1
ATOM 1641 C C . GLY A 1 221 ? 30.663 -28.698 -55.378 1.00 84.94 221 GLY A C 1
ATOM 1642 O O . GLY A 1 221 ? 30.669 -27.469 -55.323 1.00 84.94 221 GLY A O 1
ATOM 1643 N N . GLN A 1 222 ? 29.569 -29.406 -55.652 1.00 86.44 222 GLN A N 1
ATOM 1644 C CA . GLN A 1 222 ? 28.251 -28.818 -55.875 1.00 86.44 222 GLN A CA 1
ATOM 1645 C C . GLN A 1 222 ? 27.219 -29.578 -55.043 1.00 86.44 222 GLN A C 1
ATOM 1647 O O . GLN A 1 222 ? 27.110 -30.799 -55.164 1.00 86.44 222 GLN A O 1
ATOM 1652 N N . ALA A 1 223 ? 26.450 -28.864 -54.216 1.00 83.38 223 ALA A N 1
ATOM 1653 C CA . ALA A 1 223 ? 25.416 -29.473 -53.384 1.00 83.38 223 ALA A CA 1
ATOM 1654 C C . ALA A 1 223 ? 24.434 -30.302 -54.241 1.00 83.38 223 ALA A C 1
ATOM 1656 O O . ALA A 1 223 ? 24.004 -29.830 -55.299 1.00 83.38 223 ALA A O 1
ATOM 1657 N N . PRO A 1 224 ? 24.070 -31.528 -53.819 1.00 81.12 224 PRO A N 1
ATOM 1658 C CA . PRO A 1 224 ? 24.333 -32.128 -52.504 1.00 81.12 224 PRO A CA 1
ATOM 1659 C C . PRO A 1 224 ? 25.667 -32.900 -52.373 1.00 81.12 224 PRO A C 1
ATOM 1661 O O . PRO A 1 224 ? 25.948 -33.458 -51.317 1.00 81.12 224 PRO A O 1
ATOM 1664 N N . HIS A 1 225 ? 26.506 -32.946 -53.413 1.00 87.56 225 HIS A N 1
ATOM 1665 C CA . HIS A 1 225 ? 27.752 -33.722 -53.431 1.00 87.56 225 HIS A CA 1
ATOM 1666 C C . HIS A 1 225 ? 28.958 -32.848 -53.068 1.00 87.56 225 HIS A C 1
ATOM 1668 O O . HIS A 1 225 ? 29.632 -32.285 -53.937 1.00 87.56 225 HIS A O 1
ATOM 1674 N N . CYS A 1 226 ? 29.221 -32.747 -51.768 1.00 90.19 226 CYS A N 1
ATOM 1675 C CA . CYS A 1 226 ? 30.277 -31.911 -51.207 1.00 90.19 226 CYS A CA 1
ATOM 1676 C C . CYS A 1 226 ? 31.353 -32.770 -50.525 1.00 90.19 226 CYS A C 1
ATOM 1678 O O . CYS A 1 226 ? 31.040 -33.621 -49.694 1.00 90.19 226 CYS A O 1
ATOM 1680 N N . SER A 1 227 ? 32.623 -32.533 -50.859 1.00 88.00 227 SER A N 1
ATOM 1681 C CA . SER A 1 227 ? 33.784 -33.254 -50.314 1.00 88.00 227 SER A CA 1
ATOM 1682 C C . SER A 1 227 ? 34.619 -32.337 -49.422 1.00 88.00 227 SER A C 1
ATOM 1684 O O . SER A 1 227 ? 34.853 -31.197 -49.817 1.00 88.00 227 SER A O 1
ATOM 1686 N N . PRO A 1 228 ? 35.105 -32.793 -48.256 1.00 85.19 228 PRO A N 1
ATOM 1687 C CA . PRO A 1 228 ? 35.858 -31.945 -47.337 1.00 85.19 228 PRO A CA 1
ATOM 1688 C C . PRO A 1 228 ? 37.205 -31.503 -47.929 1.00 85.19 228 PRO A C 1
ATOM 1690 O O . PRO A 1 228 ? 37.894 -32.266 -48.610 1.00 85.19 228 PRO A O 1
ATOM 1693 N N . CYS A 1 229 ? 37.595 -30.265 -47.638 1.00 81.56 229 CYS A N 1
ATOM 1694 C CA . CYS A 1 229 ? 38.922 -29.729 -47.910 1.00 81.56 229 CYS A CA 1
ATOM 1695 C C . CYS A 1 229 ? 39.973 -30.413 -47.014 1.00 81.56 229 CYS A C 1
ATOM 1697 O O . CYS A 1 229 ? 39.689 -30.773 -45.874 1.00 81.56 229 CYS A O 1
ATOM 1699 N N . GLY A 1 230 ? 41.199 -30.576 -47.520 1.00 81.81 230 GLY A N 1
ATOM 1700 C CA . GLY A 1 230 ? 42.293 -31.232 -46.791 1.00 81.81 230 GLY A CA 1
ATOM 1701 C C . GLY A 1 230 ? 42.908 -30.400 -45.654 1.00 81.81 230 GLY A C 1
ATOM 1702 O O . GLY A 1 230 ? 42.528 -29.255 -45.411 1.00 81.81 230 GLY A O 1
ATOM 1703 N N . GLU A 1 231 ? 43.932 -30.964 -45.005 1.00 77.56 231 GLU A N 1
ATOM 1704 C CA . GLU A 1 231 ? 44.556 -30.445 -43.772 1.00 77.56 231 GLU A CA 1
ATOM 1705 C C . GLU A 1 231 ? 45.052 -28.990 -43.851 1.00 77.56 231 GLU A C 1
ATOM 1707 O O . GLU A 1 231 ? 45.030 -28.273 -42.849 1.00 77.56 231 GLU A O 1
ATOM 1712 N N . CYS A 1 232 ? 45.477 -28.514 -45.028 1.00 77.62 232 CYS A N 1
ATOM 1713 C CA . CYS A 1 232 ? 45.877 -27.115 -45.211 1.00 77.62 232 CYS A CA 1
ATOM 1714 C C . CYS A 1 232 ? 44.719 -26.146 -44.946 1.00 77.62 232 CYS A C 1
ATOM 1716 O O . CYS A 1 232 ? 44.921 -25.132 -44.281 1.00 77.62 232 CYS A O 1
ATOM 1718 N N . PHE A 1 233 ? 43.511 -26.469 -45.421 1.00 80.19 233 PHE A N 1
ATOM 1719 C CA . PHE A 1 233 ? 42.330 -25.655 -45.146 1.00 80.19 233 PHE A CA 1
ATOM 1720 C C . PHE A 1 233 ? 41.967 -25.740 -43.667 1.00 80.19 233 PHE A C 1
ATOM 1722 O O . PHE A 1 233 ? 41.692 -24.715 -43.067 1.00 80.19 233 PHE A O 1
ATOM 1729 N N . THR A 1 234 ? 42.037 -26.923 -43.053 1.00 75.19 234 THR A N 1
ATOM 1730 C CA . THR A 1 234 ? 41.734 -27.100 -41.624 1.00 75.19 234 THR A CA 1
ATOM 1731 C C . THR A 1 234 ? 42.655 -26.267 -40.730 1.00 75.19 234 THR A C 1
ATOM 1733 O O . THR A 1 234 ? 42.192 -25.618 -39.797 1.00 75.19 234 THR A O 1
ATOM 1736 N N . ASN A 1 235 ? 43.958 -26.241 -41.021 1.00 76.19 235 ASN A N 1
ATOM 1737 C CA . ASN A 1 235 ? 44.916 -25.448 -40.253 1.00 76.19 235 ASN A CA 1
ATOM 1738 C C . ASN A 1 235 ? 44.747 -23.943 -40.475 1.00 76.19 235 ASN A C 1
ATOM 1740 O O . ASN A 1 235 ? 44.815 -23.176 -39.517 1.00 76.19 235 ASN A O 1
ATOM 1744 N N . TRP A 1 236 ? 44.510 -23.524 -41.717 1.00 75.94 236 TRP A N 1
ATOM 1745 C CA . TRP A 1 236 ? 44.278 -22.121 -42.051 1.00 75.94 236 TRP A CA 1
ATOM 1746 C C . TRP A 1 236 ? 42.946 -21.608 -41.489 1.00 75.94 236 TRP A C 1
ATOM 1748 O O . TRP A 1 236 ? 42.902 -20.541 -40.883 1.00 75.94 236 TRP A O 1
ATOM 1758 N N . ASP A 1 237 ? 41.880 -22.401 -41.602 1.00 73.44 237 ASP A N 1
ATOM 1759 C CA . ASP A 1 237 ? 40.564 -22.084 -41.055 1.00 73.44 237 ASP A CA 1
ATOM 1760 C C . ASP A 1 237 ? 40.596 -22.030 -39.529 1.00 73.44 237 ASP A C 1
ATOM 1762 O O . ASP A 1 237 ? 40.013 -21.124 -38.955 1.00 73.44 237 ASP A O 1
ATOM 1766 N N . ARG A 1 238 ? 41.364 -22.902 -38.859 1.00 76.56 238 ARG A N 1
ATOM 1767 C CA . ARG A 1 238 ? 41.596 -22.810 -37.409 1.00 76.56 238 ARG A CA 1
ATOM 1768 C C . ARG A 1 238 ? 42.245 -21.485 -37.008 1.00 76.56 238 ARG A C 1
ATOM 1770 O O . ARG A 1 238 ? 41.824 -20.887 -36.026 1.00 76.56 238 ARG A O 1
ATOM 1777 N N . ILE A 1 239 ? 43.258 -21.031 -37.749 1.00 75.38 239 ILE A N 1
ATOM 1778 C CA . ILE A 1 239 ? 43.943 -19.759 -37.466 1.00 75.38 239 ILE A CA 1
ATOM 1779 C C . ILE A 1 239 ? 42.991 -18.583 -37.695 1.00 75.38 239 ILE A C 1
ATOM 1781 O O . ILE A 1 239 ? 42.905 -17.697 -36.852 1.00 75.38 239 ILE A O 1
ATOM 1785 N N . LEU A 1 240 ? 42.240 -18.588 -38.797 1.00 74.81 240 LEU A N 1
ATOM 1786 C CA . LEU A 1 240 ? 41.273 -17.530 -39.077 1.00 74.81 240 LEU A CA 1
ATOM 1787 C C . LEU A 1 240 ? 40.076 -17.534 -38.130 1.00 74.81 240 LEU A C 1
ATOM 1789 O O . LEU A 1 240 ? 39.574 -16.461 -37.814 1.00 74.81 240 LEU A O 1
ATOM 1793 N N . GLN A 1 241 ? 39.610 -18.703 -37.690 1.00 70.88 241 GLN A N 1
ATOM 1794 C CA . GLN A 1 241 ? 38.573 -18.808 -36.666 1.00 70.88 241 GLN A CA 1
ATOM 1795 C C . GLN A 1 241 ? 39.087 -18.275 -35.339 1.00 70.88 241 GLN A C 1
ATOM 1797 O O . GLN A 1 241 ? 38.419 -17.449 -34.745 1.00 70.88 241 GLN A O 1
ATOM 1802 N N . GLN A 1 242 ? 40.310 -18.623 -34.933 1.00 74.38 242 GLN A N 1
ATOM 1803 C CA . GLN A 1 242 ? 40.898 -18.055 -33.724 1.00 74.38 242 GLN A CA 1
ATOM 1804 C C . GLN A 1 242 ? 41.017 -16.525 -33.814 1.00 74.38 242 GLN A C 1
ATOM 1806 O O . GLN A 1 242 ? 40.619 -15.830 -32.886 1.00 74.38 242 GLN A O 1
ATOM 1811 N N . LEU A 1 243 ? 41.492 -15.988 -34.943 1.00 70.75 243 LEU A N 1
ATOM 1812 C CA . LEU A 1 243 ? 41.588 -14.538 -35.132 1.00 70.75 243 LEU A CA 1
ATOM 1813 C C . LEU A 1 243 ? 40.209 -13.865 -35.143 1.00 70.75 243 LEU A C 1
ATOM 1815 O O . LEU A 1 243 ? 40.054 -12.751 -34.647 1.00 70.75 243 LEU A O 1
ATOM 1819 N N . ARG A 1 244 ? 39.203 -14.535 -35.712 1.00 70.56 244 ARG A N 1
ATOM 1820 C CA . ARG A 1 244 ? 37.813 -14.075 -35.737 1.00 70.56 244 ARG A CA 1
ATOM 1821 C C . ARG A 1 244 ? 37.203 -14.092 -34.346 1.00 70.56 244 ARG A C 1
ATOM 1823 O O . ARG A 1 244 ? 36.633 -13.084 -33.966 1.00 70.56 244 ARG A O 1
ATOM 1830 N N . ASP A 1 245 ? 37.367 -15.172 -33.597 1.00 73.25 245 ASP A N 1
ATOM 1831 C CA . ASP A 1 245 ? 36.878 -15.318 -32.228 1.00 73.25 245 ASP A CA 1
ATOM 1832 C C . ASP A 1 245 ? 37.530 -14.275 -31.312 1.00 73.25 245 ASP A C 1
ATOM 1834 O O . ASP A 1 245 ? 36.838 -13.608 -30.546 1.00 73.25 245 ASP A O 1
ATOM 1838 N N . GLU A 1 246 ? 38.843 -14.053 -31.446 1.00 72.25 246 GLU A N 1
ATOM 1839 C CA . GLU A 1 246 ? 39.561 -12.987 -30.738 1.00 72.25 246 GLU A CA 1
ATOM 1840 C C . GLU A 1 246 ? 39.047 -11.593 -31.144 1.00 72.25 246 GLU A C 1
ATOM 1842 O O . GLU A 1 246 ? 38.822 -10.740 -30.285 1.00 72.25 246 GLU A O 1
ATOM 1847 N N . THR A 1 247 ? 38.787 -11.359 -32.435 1.00 68.25 247 THR A N 1
ATOM 1848 C CA . THR A 1 247 ? 38.247 -10.079 -32.930 1.00 68.25 247 THR A CA 1
ATOM 1849 C C . THR A 1 247 ? 36.807 -9.845 -32.461 1.00 68.25 247 THR A C 1
ATOM 1851 O O . THR A 1 247 ? 36.472 -8.740 -32.037 1.00 68.25 247 THR A O 1
ATOM 1854 N N . GLU A 1 248 ? 35.951 -10.868 -32.493 1.00 69.81 248 GLU A N 1
ATOM 1855 C CA . GLU A 1 248 ? 34.556 -10.810 -32.045 1.00 69.81 248 GLU A CA 1
ATOM 1856 C C . GLU A 1 248 ? 34.496 -10.601 -30.525 1.00 69.81 248 GLU A C 1
ATOM 1858 O O . GLU A 1 248 ? 33.703 -9.789 -30.054 1.00 69.81 248 GLU A O 1
ATOM 1863 N N . HIS A 1 249 ? 35.392 -11.241 -29.764 1.00 72.94 249 HIS A N 1
ATOM 1864 C CA . HIS A 1 249 ? 35.549 -11.010 -28.329 1.00 72.94 249 HIS A CA 1
ATOM 1865 C C . HIS A 1 249 ? 35.929 -9.553 -28.038 1.00 72.94 249 HIS A C 1
ATOM 1867 O O . HIS A 1 249 ? 35.323 -8.922 -27.178 1.00 72.94 249 HIS A O 1
ATOM 1873 N N . VAL A 1 250 ? 36.888 -8.977 -28.771 1.00 69.06 250 VAL A N 1
ATOM 1874 C CA . VAL A 1 250 ? 37.281 -7.566 -28.603 1.00 69.06 250 VAL A CA 1
ATOM 1875 C C . VAL A 1 250 ? 36.149 -6.609 -29.001 1.00 69.06 250 VAL A C 1
ATOM 1877 O O . VAL A 1 250 ? 35.918 -5.621 -28.303 1.00 69.06 250 VAL A O 1
ATOM 1880 N N . ILE A 1 251 ? 35.402 -6.903 -30.072 1.00 67.81 251 ILE A N 1
ATOM 1881 C CA . ILE A 1 251 ? 34.210 -6.133 -30.471 1.00 67.81 251 ILE A CA 1
ATOM 1882 C C . ILE A 1 251 ? 33.128 -6.203 -29.386 1.00 67.81 251 ILE A C 1
ATOM 1884 O O . ILE A 1 251 ? 32.541 -5.176 -29.042 1.00 67.81 251 ILE A O 1
ATOM 1888 N N . HIS A 1 252 ? 32.878 -7.389 -28.830 1.00 67.75 252 HIS A N 1
ATOM 1889 C CA . HIS A 1 252 ? 31.902 -7.590 -27.764 1.00 67.75 252 HIS A CA 1
ATOM 1890 C C . HIS A 1 252 ? 32.300 -6.825 -26.500 1.00 67.75 252 HIS A C 1
ATOM 1892 O O . HIS A 1 252 ? 31.508 -6.026 -26.010 1.00 67.75 252 HIS A O 1
ATOM 1898 N N . SER A 1 253 ? 33.549 -6.965 -26.042 1.00 65.81 253 SER A N 1
ATOM 1899 C CA . SER A 1 253 ? 34.069 -6.223 -24.888 1.00 65.81 253 SER A CA 1
ATOM 1900 C C . SER A 1 253 ? 33.995 -4.704 -25.097 1.00 65.81 253 SER A C 1
ATOM 1902 O O . SER A 1 253 ? 33.592 -3.975 -24.195 1.00 65.81 253 SER A O 1
ATOM 1904 N N . ALA A 1 254 ? 34.308 -4.205 -26.300 1.00 64.00 254 ALA A N 1
ATOM 1905 C CA . ALA A 1 254 ? 34.164 -2.784 -26.630 1.00 64.00 254 ALA A CA 1
ATOM 1906 C C . ALA A 1 254 ? 32.691 -2.316 -26.646 1.00 64.00 254 ALA A C 1
ATOM 1908 O O . ALA A 1 254 ? 32.398 -1.179 -26.273 1.00 64.00 254 ALA A O 1
ATOM 1909 N N . SER A 1 255 ? 31.755 -3.181 -27.053 1.00 62.00 255 SER A N 1
ATOM 1910 C CA . SER A 1 255 ? 30.312 -2.904 -27.050 1.00 62.00 255 SER A CA 1
ATOM 1911 C C . SER A 1 255 ? 29.694 -2.962 -25.647 1.00 62.00 255 SER A C 1
ATOM 1913 O O . SER A 1 255 ? 28.804 -2.169 -25.338 1.00 62.00 255 SER A O 1
ATOM 1915 N N . GLU A 1 256 ? 30.149 -3.863 -24.777 1.00 62.41 256 GLU A N 1
ATOM 1916 C CA . GLU A 1 256 ? 29.687 -3.955 -23.384 1.00 62.41 256 GLU A CA 1
ATOM 1917 C C . GLU A 1 256 ? 30.048 -2.695 -22.590 1.00 62.41 256 GLU A C 1
ATOM 1919 O O . GLU A 1 256 ? 29.202 -2.147 -21.884 1.00 62.41 256 GLU A O 1
ATOM 1924 N N . ILE A 1 257 ? 31.251 -2.153 -22.804 1.00 60.50 257 ILE A N 1
ATOM 1925 C CA . ILE A 1 257 ? 31.690 -0.877 -22.218 1.00 60.50 257 ILE A CA 1
ATOM 1926 C C . ILE A 1 257 ? 30.778 0.296 -22.642 1.00 60.50 257 ILE A C 1
ATOM 1928 O O . ILE A 1 257 ? 30.574 1.241 -21.882 1.00 60.50 257 ILE A O 1
ATOM 1932 N N . LYS A 1 258 ? 30.166 0.237 -23.833 1.00 52.03 258 LYS A N 1
ATOM 1933 C CA . LYS A 1 258 ? 29.190 1.236 -24.308 1.00 52.03 258 LYS A CA 1
ATOM 1934 C C . LYS A 1 258 ? 27.818 1.087 -23.634 1.00 52.03 258 LYS A C 1
ATOM 1936 O O . LYS A 1 258 ? 27.126 2.088 -23.447 1.00 52.03 258 LYS A O 1
ATOM 1941 N N . GLN A 1 259 ? 27.408 -0.132 -23.270 1.00 51.94 259 GLN A N 1
ATOM 1942 C CA . GLN A 1 259 ? 26.114 -0.400 -22.623 1.00 51.94 259 GLN A CA 1
ATOM 1943 C C . GLN A 1 259 ? 26.100 -0.090 -21.119 1.00 51.94 259 GLN A C 1
ATOM 1945 O O . GLN A 1 259 ? 25.036 0.215 -20.582 1.00 51.94 259 GLN A O 1
ATOM 1950 N N . THR A 1 260 ? 27.252 -0.092 -20.442 1.00 51.50 260 THR A N 1
ATOM 1951 C CA . THR A 1 260 ? 27.353 0.225 -19.003 1.00 51.50 260 THR A CA 1
ATOM 1952 C C . THR A 1 260 ? 27.186 1.714 -18.671 1.00 51.50 260 THR A C 1
ATOM 1954 O O . THR A 1 260 ? 27.172 2.089 -17.500 1.00 51.50 260 THR A O 1
ATOM 1957 N N . GLY A 1 261 ? 26.943 2.571 -19.671 1.00 48.44 261 GLY A N 1
ATOM 1958 C CA . GLY A 1 261 ? 26.250 3.847 -19.470 1.00 48.44 261 GLY A CA 1
ATOM 1959 C C . GLY A 1 261 ? 27.032 4.927 -18.720 1.00 48.44 261 GLY A C 1
ATOM 1960 O O . GLY A 1 261 ? 26.425 5.866 -18.204 1.00 48.44 261 GLY A O 1
ATOM 1961 N N . VAL A 1 262 ? 28.362 4.850 -18.674 1.00 48.88 262 VAL A N 1
ATOM 1962 C CA . VAL A 1 262 ? 29.195 5.923 -18.122 1.00 48.88 262 VAL A CA 1
ATOM 1963 C C . VAL A 1 262 ? 30.102 6.444 -19.228 1.00 48.88 262 VAL A C 1
ATOM 1965 O O . VAL A 1 262 ? 30.908 5.700 -19.768 1.00 48.88 262 VAL A O 1
ATOM 1968 N N . THR A 1 263 ? 29.985 7.746 -19.506 1.00 47.50 263 THR A N 1
ATOM 1969 C CA . THR A 1 263 ? 30.866 8.610 -20.320 1.00 47.50 263 THR A CA 1
ATOM 1970 C C . THR A 1 263 ? 30.458 8.911 -21.774 1.00 47.50 263 THR A C 1
ATOM 1972 O O . THR A 1 263 ? 30.885 8.289 -22.737 1.00 47.50 263 THR A O 1
ATOM 1975 N N . GLY A 1 264 ? 29.784 10.054 -21.955 1.00 52.31 264 GLY A N 1
ATOM 1976 C CA . GLY A 1 264 ? 29.823 10.796 -23.224 1.00 52.31 264 GLY A CA 1
ATOM 1977 C C . GLY A 1 264 ? 31.209 11.390 -23.550 1.00 52.31 264 GLY A C 1
ATOM 1978 O O . GLY A 1 264 ? 31.422 11.874 -24.659 1.00 52.31 264 GLY A O 1
ATOM 1979 N N . ALA A 1 265 ? 32.162 11.340 -22.607 1.00 51.81 265 ALA A N 1
ATOM 1980 C CA . ALA A 1 265 ? 33.505 11.913 -22.734 1.00 51.81 265 ALA A CA 1
ATOM 1981 C C . ALA A 1 265 ? 34.472 11.077 -23.596 1.00 51.81 265 ALA A C 1
ATOM 1983 O O . ALA A 1 265 ? 35.413 11.638 -24.151 1.00 51.81 265 ALA A O 1
ATOM 1984 N N . TYR A 1 266 ? 34.237 9.767 -23.744 1.00 55.34 266 TYR A N 1
ATOM 1985 C CA . TYR A 1 266 ? 35.127 8.864 -24.493 1.00 55.34 266 TYR A CA 1
ATOM 1986 C C . TYR A 1 266 ? 34.490 8.302 -25.776 1.00 55.34 266 TYR A C 1
ATOM 1988 O O . TYR A 1 266 ? 35.117 7.510 -26.479 1.00 55.34 266 TYR A O 1
ATOM 1996 N N . SER A 1 267 ? 33.284 8.761 -26.137 1.00 59.22 267 SER A N 1
ATOM 1997 C CA . SER A 1 267 ? 32.511 8.323 -27.315 1.00 59.22 267 SER A CA 1
ATOM 1998 C C . SER A 1 267 ? 33.338 8.321 -28.605 1.00 59.22 267 SER A C 1
ATOM 2000 O O . SER A 1 267 ? 33.306 7.361 -29.364 1.00 59.22 267 SER A O 1
ATOM 2002 N N . GLN A 1 268 ? 34.153 9.359 -28.814 1.00 60.78 268 GLN A N 1
ATOM 2003 C CA . GLN A 1 268 ? 34.975 9.510 -30.016 1.00 60.78 268 GLN A CA 1
ATOM 2004 C C . GLN A 1 268 ? 36.131 8.493 -30.088 1.00 60.78 268 GLN A C 1
ATOM 2006 O O . GLN A 1 268 ? 36.497 8.043 -31.175 1.00 60.78 268 GLN A O 1
ATOM 2011 N N . ALA A 1 269 ? 36.700 8.102 -28.941 1.00 61.25 269 ALA A N 1
ATOM 2012 C CA . ALA A 1 269 ? 37.737 7.072 -28.877 1.00 61.25 269 ALA A CA 1
ATOM 2013 C C . ALA A 1 269 ? 37.146 5.677 -29.146 1.00 61.25 269 ALA A C 1
ATOM 2015 O O . ALA A 1 269 ? 37.732 4.899 -29.901 1.00 61.25 269 ALA A O 1
ATOM 2016 N N . PHE A 1 270 ? 35.950 5.401 -28.613 1.00 64.31 270 PHE A N 1
ATOM 2017 C CA . PHE A 1 270 ? 35.215 4.161 -28.875 1.00 64.31 270 PHE A CA 1
ATOM 2018 C C . PHE A 1 270 ? 34.728 4.051 -30.321 1.00 64.31 270 PHE A C 1
ATOM 2020 O O . PHE A 1 270 ? 34.943 3.016 -30.942 1.00 64.31 270 PHE A O 1
ATOM 2027 N N . GLU A 1 271 ? 34.171 5.113 -30.904 1.00 66.06 271 GLU A N 1
ATOM 2028 C CA . GLU A 1 271 ? 33.767 5.133 -32.319 1.00 66.06 271 GLU A CA 1
ATOM 2029 C C . GLU A 1 271 ? 34.956 4.906 -33.266 1.00 66.06 271 GLU A C 1
ATOM 2031 O O . GLU A 1 271 ? 34.837 4.196 -34.266 1.00 66.06 271 GLU A O 1
ATOM 2036 N N . SER A 1 272 ? 36.124 5.467 -32.937 1.00 68.88 272 SER A N 1
ATOM 2037 C CA . SER A 1 272 ? 37.367 5.256 -33.688 1.00 68.88 272 SER A CA 1
ATOM 2038 C C . SER A 1 272 ? 37.859 3.805 -33.601 1.00 68.88 272 SER A C 1
ATOM 2040 O O . SER A 1 272 ? 38.240 3.222 -34.619 1.00 68.88 272 SER A O 1
ATOM 2042 N N . MET A 1 273 ? 37.808 3.189 -32.413 1.00 65.50 273 MET A N 1
ATOM 2043 C CA . MET A 1 273 ? 38.137 1.769 -32.236 1.00 65.50 273 MET A CA 1
ATOM 2044 C C . MET A 1 273 ? 37.137 0.856 -32.955 1.00 65.50 273 MET A C 1
ATOM 2046 O O . MET A 1 273 ? 37.553 -0.062 -33.655 1.00 65.50 273 MET A O 1
ATOM 2050 N N . GLU A 1 274 ? 35.837 1.137 -32.864 1.00 65.25 274 GLU A N 1
ATOM 2051 C CA . GLU A 1 274 ? 34.777 0.367 -33.524 1.00 65.25 274 GLU A CA 1
ATOM 2052 C C . GLU A 1 274 ? 34.913 0.409 -35.053 1.00 65.25 274 GLU A C 1
ATOM 2054 O O . GLU A 1 274 ? 34.752 -0.609 -35.729 1.00 65.25 274 GLU A O 1
ATOM 2059 N N . LYS A 1 275 ? 35.271 1.576 -35.606 1.00 72.62 275 LYS A N 1
ATOM 2060 C CA . LYS A 1 275 ? 35.563 1.736 -37.033 1.00 72.62 275 LYS A CA 1
ATOM 2061 C C . LYS A 1 275 ? 36.754 0.873 -37.462 1.00 72.62 275 LYS A C 1
ATOM 2063 O O . LYS A 1 275 ? 36.635 0.137 -38.438 1.00 72.62 275 LYS A O 1
ATOM 2068 N N . LYS A 1 276 ? 37.860 0.905 -36.712 1.00 68.88 276 LYS A N 1
ATOM 2069 C CA . LYS A 1 276 ? 39.057 0.095 -37.002 1.00 68.88 276 LYS A CA 1
ATOM 2070 C C . LYS A 1 276 ? 38.806 -1.409 -36.847 1.00 68.88 276 LYS A C 1
ATOM 2072 O O . LYS A 1 276 ? 39.286 -2.190 -37.658 1.00 68.88 276 LYS A O 1
ATOM 2077 N N . LEU A 1 277 ? 38.018 -1.827 -35.856 1.00 68.75 277 LEU A N 1
ATOM 2078 C CA . LEU A 1 277 ? 37.629 -3.232 -35.674 1.00 68.75 277 LEU A CA 1
ATOM 2079 C C . LEU A 1 277 ? 36.697 -3.723 -36.794 1.00 68.75 277 LEU A C 1
ATOM 2081 O O . LEU A 1 277 ? 36.834 -4.856 -37.252 1.00 68.75 277 LEU A O 1
ATOM 2085 N N . ARG A 1 278 ? 35.793 -2.868 -37.296 1.00 70.94 278 ARG A N 1
ATOM 2086 C CA . ARG A 1 278 ? 34.987 -3.163 -38.494 1.00 70.94 278 ARG A CA 1
ATOM 2087 C C . ARG A 1 278 ? 35.838 -3.304 -39.753 1.00 70.94 278 ARG A C 1
ATOM 2089 O O . ARG A 1 278 ? 35.569 -4.196 -40.552 1.00 70.94 278 ARG A O 1
ATOM 2096 N N . GLU A 1 279 ? 36.864 -2.470 -39.909 1.00 70.75 279 GLU A N 1
ATOM 2097 C CA . GLU A 1 279 ? 37.837 -2.586 -41.003 1.00 70.75 279 GLU A CA 1
ATOM 2098 C C . GLU A 1 279 ? 38.596 -3.929 -40.926 1.00 70.75 279 GLU A C 1
ATOM 2100 O O . GLU A 1 279 ? 38.710 -4.620 -41.936 1.00 70.75 279 GLU A O 1
ATOM 2105 N N . VAL A 1 280 ? 39.010 -4.373 -39.730 1.00 68.44 280 VAL A N 1
ATOM 2106 C CA . VAL A 1 280 ? 39.625 -5.704 -39.519 1.00 68.44 280 VAL A CA 1
ATOM 2107 C C . VAL A 1 280 ? 38.655 -6.843 -39.837 1.00 68.44 280 VAL A C 1
ATOM 2109 O O . VAL A 1 280 ? 39.029 -7.790 -40.527 1.00 68.44 280 VAL A O 1
ATOM 2112 N N . LYS A 1 281 ? 37.395 -6.754 -39.393 1.00 66.06 281 LYS A N 1
ATOM 2113 C CA . LYS A 1 281 ? 36.368 -7.766 -39.685 1.00 66.06 281 LYS A CA 1
ATOM 2114 C C . LYS A 1 281 ? 36.106 -7.898 -41.189 1.00 66.06 281 LYS A C 1
ATOM 2116 O O . LYS A 1 281 ? 36.095 -9.012 -41.704 1.00 66.06 281 LYS A O 1
ATOM 2121 N N . GLN A 1 282 ? 35.987 -6.778 -41.905 1.00 68.12 282 GLN A N 1
ATOM 2122 C CA . GLN A 1 282 ? 35.835 -6.779 -43.365 1.00 68.12 282 GLN A CA 1
ATOM 2123 C C . GLN A 1 282 ? 37.039 -7.397 -44.085 1.00 68.12 282 GLN A C 1
ATOM 2125 O O . GLN A 1 282 ? 36.868 -8.078 -45.096 1.00 68.12 282 GLN A O 1
ATOM 2130 N N . LEU A 1 283 ? 38.252 -7.198 -43.564 1.00 64.50 283 LEU A N 1
ATOM 2131 C CA . LEU A 1 283 ? 39.457 -7.828 -44.103 1.00 64.50 283 LEU A CA 1
ATOM 2132 C C . LEU A 1 283 ? 39.474 -9.346 -43.859 1.00 64.50 283 LEU A C 1
ATOM 2134 O O . LEU A 1 283 ? 39.854 -10.089 -44.760 1.00 64.50 283 LEU A O 1
ATOM 2138 N N . LEU A 1 284 ? 39.008 -9.815 -42.695 1.00 63.03 284 LEU A N 1
ATOM 2139 C CA . LEU A 1 284 ? 38.922 -11.245 -42.348 1.00 63.03 284 LEU A CA 1
ATOM 2140 C C . LEU A 1 284 ? 37.785 -12.001 -43.055 1.00 63.03 284 LEU A C 1
ATOM 2142 O O . LEU A 1 284 ? 37.835 -13.228 -43.170 1.00 63.03 284 LEU A O 1
ATOM 2146 N N . GLU A 1 285 ? 36.756 -11.292 -43.517 1.00 60.72 285 GLU A N 1
ATOM 2147 C CA . GLU A 1 285 ? 35.670 -11.849 -44.331 1.00 60.72 285 GLU A CA 1
ATOM 2148 C C . GLU A 1 285 ? 36.063 -12.000 -45.813 1.00 60.72 285 GLU A C 1
ATOM 2150 O O . GLU A 1 285 ? 35.444 -12.781 -46.542 1.00 60.72 285 GLU A O 1
ATOM 2155 N N . ASN A 1 286 ? 37.116 -11.307 -46.265 1.00 61.25 286 ASN A N 1
ATOM 2156 C CA . ASN A 1 286 ? 37.591 -11.379 -47.642 1.00 61.25 286 ASN A CA 1
ATOM 2157 C C . ASN A 1 286 ? 38.421 -12.654 -47.898 1.00 61.25 286 ASN A C 1
ATOM 2159 O O . ASN A 1 286 ? 39.269 -13.055 -47.106 1.00 61.25 286 ASN A O 1
ATOM 2163 N N . THR A 1 287 ? 38.195 -13.304 -49.041 1.00 53.19 287 THR A N 1
ATOM 2164 C CA . THR A 1 287 ? 38.721 -14.647 -49.351 1.00 53.19 287 THR A CA 1
ATOM 2165 C C . THR A 1 287 ? 40.129 -14.653 -49.964 1.00 53.19 287 THR A C 1
ATOM 2167 O O . THR A 1 287 ? 40.688 -15.725 -50.193 1.00 53.19 287 THR A O 1
ATOM 2170 N N . THR A 1 288 ? 40.733 -13.484 -50.205 1.00 59.91 288 THR A N 1
ATOM 2171 C CA . THR A 1 288 ? 42.038 -13.335 -50.878 1.00 59.91 288 THR A CA 1
ATOM 2172 C C . THR A 1 288 ? 42.986 -12.409 -50.108 1.00 59.91 288 THR A C 1
ATOM 2174 O O . THR A 1 288 ? 43.328 -11.329 -50.586 1.00 59.91 288 THR A O 1
ATOM 2177 N N . ILE A 1 289 ? 43.395 -12.816 -48.907 1.00 59.78 289 ILE A N 1
ATOM 2178 C CA . ILE A 1 289 ? 44.339 -12.054 -48.069 1.00 59.78 289 ILE A CA 1
ATOM 2179 C C . ILE A 1 289 ? 45.780 -12.353 -48.520 1.00 59.78 289 ILE A C 1
ATOM 2181 O O . ILE A 1 289 ? 46.157 -13.523 -48.637 1.00 59.78 289 ILE A O 1
ATOM 2185 N N . ASN A 1 290 ? 46.585 -11.319 -48.792 1.00 63.47 290 ASN A N 1
ATOM 2186 C CA . ASN A 1 290 ? 48.002 -11.451 -49.170 1.00 63.47 290 ASN A CA 1
ATOM 2187 C C . ASN A 1 290 ? 48.954 -11.186 -47.973 1.00 63.47 290 ASN A C 1
ATOM 2189 O O . ASN A 1 290 ? 48.515 -10.827 -46.883 1.00 63.47 290 ASN A O 1
ATOM 2193 N N . SER A 1 291 ? 50.273 -11.380 -48.136 1.00 59.75 291 SER A N 1
ATOM 2194 C CA . SER A 1 291 ? 51.230 -11.218 -47.020 1.00 59.75 291 SER A CA 1
ATOM 2195 C C . SER A 1 291 ? 51.408 -9.767 -46.554 1.00 59.75 291 SER A C 1
ATOM 2197 O O . SER A 1 291 ? 51.738 -9.543 -45.396 1.00 59.75 291 SER A O 1
ATOM 2199 N N . HIS A 1 292 ? 51.189 -8.789 -47.437 1.00 65.12 292 HIS A N 1
ATOM 2200 C CA . HIS A 1 292 ? 51.266 -7.365 -47.105 1.00 65.12 292 HIS A CA 1
ATOM 2201 C C . HIS A 1 292 ? 50.039 -6.912 -46.300 1.00 65.12 292 HIS A C 1
ATOM 2203 O O . HIS A 1 292 ? 50.162 -6.118 -45.369 1.00 65.12 292 HIS A O 1
ATOM 2209 N N . ASP A 1 293 ? 48.868 -7.482 -46.596 1.00 62.56 293 ASP A N 1
ATOM 2210 C CA . ASP A 1 293 ? 47.658 -7.299 -45.792 1.00 62.56 293 ASP A CA 1
ATOM 2211 C C . ASP A 1 293 ? 47.861 -7.841 -44.367 1.00 62.56 293 ASP A C 1
ATOM 2213 O O . ASP A 1 293 ? 47.338 -7.265 -43.418 1.00 62.56 293 ASP A O 1
ATOM 2217 N N . LEU A 1 294 ? 48.673 -8.896 -44.205 1.00 61.94 294 LEU A N 1
ATOM 2218 C CA . LEU A 1 294 ? 48.998 -9.504 -42.911 1.00 61.94 294 LEU A CA 1
ATOM 2219 C C . LEU A 1 294 ? 49.868 -8.598 -42.021 1.00 61.94 294 LEU A C 1
ATOM 2221 O O . LEU A 1 294 ? 49.561 -8.434 -40.844 1.00 61.94 294 LEU A O 1
ATOM 2225 N N . GLU A 1 295 ? 50.914 -7.977 -42.578 1.00 67.31 295 GLU A N 1
ATOM 2226 C CA . GLU A 1 295 ? 51.779 -7.029 -41.847 1.00 67.31 295 GLU A CA 1
ATOM 2227 C C . GLU A 1 295 ? 51.009 -5.766 -41.426 1.00 67.31 295 GLU A C 1
ATOM 2229 O O . GLU A 1 295 ? 51.173 -5.254 -40.315 1.00 67.31 295 GLU A O 1
ATOM 2234 N N . ASN A 1 296 ? 50.114 -5.284 -42.295 1.00 67.00 296 ASN A N 1
ATOM 2235 C CA . ASN A 1 296 ? 49.227 -4.167 -41.973 1.00 67.00 296 ASN A CA 1
ATOM 2236 C C . ASN A 1 296 ? 48.227 -4.545 -40.868 1.00 67.00 296 ASN A C 1
ATOM 2238 O O . ASN A 1 296 ? 47.957 -3.726 -39.987 1.00 67.00 296 ASN A O 1
ATOM 2242 N N . LEU A 1 297 ? 47.715 -5.783 -40.876 1.00 65.06 297 LEU A N 1
ATOM 2243 C CA . LEU A 1 297 ? 46.832 -6.302 -39.830 1.00 65.06 297 LEU A CA 1
ATOM 2244 C C . LEU A 1 297 ? 47.558 -6.385 -38.480 1.00 65.06 297 LEU A C 1
ATOM 2246 O O . LEU A 1 297 ? 47.020 -5.940 -37.471 1.00 65.06 297 LEU A O 1
ATOM 2250 N N . GLU A 1 298 ? 48.793 -6.891 -38.466 1.00 67.06 298 GLU A N 1
ATOM 2251 C CA . GLU A 1 298 ? 49.616 -7.023 -37.257 1.00 67.06 298 GLU A CA 1
ATOM 2252 C C . GLU A 1 298 ? 49.900 -5.655 -36.616 1.00 67.06 298 GLU A C 1
ATOM 2254 O O . GLU A 1 298 ? 49.693 -5.465 -35.415 1.00 67.06 298 GLU A O 1
ATOM 2259 N N . SER A 1 299 ? 50.255 -4.653 -37.428 1.00 71.88 299 SER A N 1
ATOM 2260 C CA . SER A 1 299 ? 50.448 -3.275 -36.959 1.00 71.88 299 SER A CA 1
ATOM 2261 C C . SER A 1 299 ? 49.157 -2.636 -36.427 1.00 71.88 299 SER A C 1
ATOM 2263 O O . SER A 1 299 ? 49.183 -1.872 -35.451 1.00 71.88 299 SER A O 1
ATOM 2265 N N . LEU A 1 300 ? 48.010 -2.936 -37.043 1.00 67.56 300 LEU A N 1
ATOM 2266 C CA . LEU A 1 300 ? 46.717 -2.421 -36.595 1.00 67.56 300 LEU A CA 1
ATOM 2267 C C . LEU A 1 300 ? 46.294 -3.054 -35.261 1.00 67.56 300 LEU A C 1
ATOM 2269 O O . LEU A 1 300 ? 45.796 -2.346 -34.384 1.00 67.56 300 LEU A O 1
ATOM 2273 N N . VAL A 1 301 ? 46.538 -4.356 -35.091 1.00 67.81 301 VAL A N 1
ATOM 2274 C CA . VAL A 1 301 ? 46.246 -5.117 -33.867 1.00 67.81 301 VAL A CA 1
ATOM 2275 C C . VAL A 1 301 ? 47.110 -4.638 -32.698 1.00 67.81 301 VAL A C 1
ATOM 2277 O O . VAL A 1 301 ? 46.571 -4.390 -31.622 1.00 67.81 301 VAL A O 1
ATOM 2280 N N . GLU A 1 302 ? 48.412 -4.412 -32.896 1.00 71.88 302 GLU A N 1
ATOM 2281 C CA . GLU A 1 302 ? 49.312 -3.854 -31.868 1.00 71.88 302 GLU A CA 1
ATOM 2282 C C . GLU A 1 302 ? 48.861 -2.459 -31.397 1.00 71.88 302 GLU A C 1
ATOM 2284 O O . GLU A 1 302 ? 48.756 -2.186 -30.196 1.00 71.88 302 GLU A O 1
ATOM 2289 N N . ASN A 1 303 ? 48.495 -1.580 -32.337 1.00 70.94 303 ASN A N 1
ATOM 2290 C CA . ASN A 1 303 ? 47.973 -0.252 -32.007 1.00 70.94 303 ASN A CA 1
ATOM 2291 C C . ASN A 1 303 ? 46.620 -0.310 -31.278 1.00 70.94 303 ASN A C 1
ATOM 2293 O O . ASN A 1 303 ? 46.372 0.485 -30.368 1.00 70.94 303 ASN A O 1
ATOM 2297 N N . LEU A 1 304 ? 45.734 -1.231 -31.667 1.00 63.41 304 LEU A N 1
ATOM 2298 C CA . LEU A 1 304 ? 44.459 -1.451 -30.981 1.00 63.41 304 LEU A CA 1
ATOM 2299 C C . LEU A 1 304 ? 44.680 -1.977 -29.562 1.00 63.41 304 LEU A C 1
ATOM 2301 O O . LEU A 1 304 ? 44.055 -1.477 -28.632 1.00 63.41 304 LEU A O 1
ATOM 2305 N N . ARG A 1 305 ? 45.615 -2.910 -29.379 1.00 67.31 305 ARG A N 1
ATOM 2306 C CA . ARG A 1 305 ? 45.949 -3.502 -28.080 1.00 67.31 305 ARG A CA 1
ATOM 2307 C C . ARG A 1 305 ? 46.498 -2.472 -27.094 1.00 67.31 305 ARG A C 1
ATOM 2309 O O . ARG A 1 305 ? 46.086 -2.453 -25.937 1.00 67.31 305 ARG A O 1
ATOM 2316 N N . SER A 1 306 ? 47.376 -1.583 -27.556 1.00 72.88 306 SER A N 1
ATOM 2317 C CA . SER A 1 306 ? 47.919 -0.490 -26.738 1.00 72.88 306 SER A CA 1
ATOM 2318 C C . SER A 1 306 ? 46.831 0.506 -26.302 1.00 72.88 306 SER A C 1
ATOM 2320 O O . SER A 1 306 ? 46.704 0.821 -25.117 1.00 72.88 306 SER A O 1
ATOM 2322 N N . ASN A 1 307 ? 45.972 0.935 -27.236 1.00 66.31 307 ASN A N 1
ATOM 2323 C CA . ASN A 1 307 ? 44.863 1.849 -26.933 1.00 66.31 307 ASN A CA 1
ATOM 2324 C C . ASN A 1 307 ? 43.799 1.210 -26.029 1.00 66.31 307 ASN A C 1
ATOM 2326 O O . ASN A 1 307 ? 43.227 1.890 -25.172 1.00 66.31 307 ASN A O 1
ATOM 2330 N N . PHE A 1 308 ? 43.554 -0.090 -26.205 1.00 66.19 308 PHE A N 1
ATOM 2331 C CA . PHE A 1 308 ? 42.657 -0.869 -25.362 1.00 66.19 308 PHE A CA 1
ATOM 2332 C C . PHE A 1 308 ? 43.179 -0.937 -23.927 1.00 66.19 308 PHE A C 1
ATOM 2334 O O . PHE A 1 308 ? 42.441 -0.582 -23.016 1.00 66.19 308 PHE A O 1
ATOM 2341 N N . ASN A 1 309 ? 44.454 -1.285 -23.718 1.00 69.38 309 ASN A N 1
ATOM 2342 C CA . ASN A 1 309 ? 45.045 -1.336 -22.377 1.00 69.38 309 ASN A CA 1
ATOM 2343 C C . ASN A 1 309 ? 44.954 0.013 -21.652 1.00 69.38 309 ASN A C 1
ATOM 2345 O O . ASN A 1 309 ? 44.540 0.060 -20.499 1.00 69.38 309 ASN A O 1
ATOM 2349 N N . HIS A 1 310 ? 45.270 1.119 -22.332 1.00 69.94 310 HIS A N 1
ATOM 2350 C CA . HIS A 1 310 ? 45.203 2.447 -21.717 1.00 69.94 310 HIS A CA 1
ATOM 2351 C C . HIS A 1 310 ? 43.766 2.866 -21.345 1.00 69.94 310 HIS A C 1
ATOM 2353 O O . HIS A 1 310 ? 43.527 3.481 -20.300 1.00 69.94 310 HIS A O 1
ATOM 2359 N N . SER A 1 311 ? 42.796 2.504 -22.190 1.00 64.12 311 SER A N 1
ATOM 2360 C CA . SER A 1 311 ? 41.373 2.757 -21.934 1.00 64.12 311 SER A CA 1
ATOM 2361 C C . SER A 1 311 ? 40.823 1.842 -20.835 1.00 64.12 311 SER A C 1
ATOM 2363 O O . SER A 1 311 ? 40.032 2.298 -20.015 1.00 64.12 311 SER A O 1
ATOM 2365 N N . SER A 1 312 ? 41.283 0.588 -20.773 1.00 67.31 312 SER A N 1
ATOM 2366 C CA . SER A 1 312 ? 40.937 -0.395 -19.739 1.00 67.31 312 SER A CA 1
ATOM 2367 C C . SER A 1 312 ? 41.434 0.042 -18.364 1.00 67.31 312 SER A C 1
ATOM 2369 O O . SER A 1 312 ? 40.651 0.058 -17.427 1.00 67.31 312 SER A O 1
ATOM 2371 N N . GLU A 1 313 ? 42.688 0.493 -18.240 1.00 70.56 313 GLU A N 1
ATOM 2372 C CA . GLU A 1 313 ? 43.223 1.009 -16.968 1.00 70.56 313 GLU A CA 1
ATOM 2373 C C . GLU A 1 313 ? 42.444 2.237 -16.469 1.00 70.56 313 GLU A C 1
ATOM 2375 O O . GLU A 1 313 ? 42.187 2.393 -15.273 1.00 70.56 313 GLU A O 1
ATOM 2380 N N . SER A 1 314 ? 42.035 3.109 -17.394 1.00 65.56 314 SER A N 1
ATOM 2381 C CA . SER A 1 314 ? 41.217 4.280 -17.068 1.00 65.56 314 SER A CA 1
ATOM 2382 C C . SER A 1 314 ? 39.795 3.888 -16.648 1.00 65.56 314 SER A C 1
ATOM 2384 O O . SER A 1 314 ? 39.236 4.498 -15.735 1.00 65.56 314 SER A O 1
ATOM 2386 N N . LEU A 1 315 ? 39.213 2.864 -17.280 1.00 61.31 315 LEU A N 1
ATOM 2387 C CA . LEU A 1 315 ? 37.904 2.318 -16.921 1.00 61.31 315 LEU A CA 1
ATOM 2388 C C . LEU A 1 315 ? 37.934 1.585 -15.585 1.00 61.31 315 LEU A C 1
ATOM 2390 O O . LEU A 1 315 ? 37.046 1.835 -14.784 1.00 61.31 315 LEU A O 1
ATOM 2394 N N . ASP A 1 316 ? 38.966 0.798 -15.289 1.00 65.44 316 ASP A N 1
ATOM 2395 C CA . ASP A 1 316 ? 39.131 0.117 -13.999 1.00 65.44 316 ASP A CA 1
ATOM 2396 C C . ASP A 1 316 ? 39.222 1.122 -12.842 1.00 65.44 316 ASP A C 1
ATOM 2398 O O . ASP A 1 316 ? 38.672 0.908 -11.756 1.00 65.44 316 ASP A O 1
ATOM 2402 N N . ALA A 1 317 ? 39.886 2.261 -13.057 1.00 70.12 317 ALA A N 1
ATOM 2403 C CA . ALA A 1 317 ? 39.941 3.339 -12.072 1.00 70.12 317 ALA A CA 1
ATOM 2404 C C . ALA A 1 317 ? 38.556 3.969 -11.827 1.00 70.12 317 ALA A C 1
ATOM 2406 O O . ALA A 1 317 ? 38.189 4.252 -10.681 1.00 70.12 317 ALA A O 1
ATOM 2407 N N . VAL A 1 318 ? 37.768 4.163 -12.891 1.00 62.41 318 VAL A N 1
ATOM 2408 C CA . VAL A 1 318 ? 36.400 4.695 -12.809 1.00 62.41 318 VAL A CA 1
ATOM 2409 C C . VAL A 1 318 ? 35.427 3.657 -12.252 1.00 62.41 318 VAL A C 1
ATOM 2411 O O . VAL A 1 318 ? 34.563 4.024 -11.465 1.00 62.41 318 VAL A O 1
ATOM 2414 N N . GLU A 1 319 ? 35.576 2.376 -12.580 1.00 61.22 319 GLU A N 1
ATOM 2415 C CA . GLU A 1 319 ? 34.760 1.277 -12.070 1.00 61.22 319 GLU A CA 1
ATOM 2416 C C . GLU A 1 319 ? 34.999 1.071 -10.577 1.00 61.22 319 GLU A C 1
ATOM 2418 O O . GLU A 1 319 ? 34.037 0.957 -9.827 1.00 61.22 319 GLU A O 1
ATOM 2423 N N . ASN A 1 320 ? 36.244 1.146 -10.102 1.00 70.31 320 ASN A N 1
ATOM 2424 C CA . ASN A 1 320 ? 36.528 1.140 -8.665 1.00 70.31 320 ASN A CA 1
ATOM 2425 C C . ASN A 1 320 ? 35.883 2.337 -7.948 1.00 70.31 320 ASN A C 1
ATOM 2427 O O . ASN A 1 320 ? 35.326 2.199 -6.854 1.00 70.31 320 ASN A O 1
ATOM 2431 N N . LEU A 1 321 ? 35.908 3.519 -8.570 1.00 71.12 321 LEU A N 1
ATOM 2432 C CA . LEU A 1 321 ? 35.236 4.703 -8.037 1.00 71.12 321 LEU A CA 1
ATOM 2433 C C . LEU A 1 321 ? 33.705 4.540 -8.058 1.00 71.12 321 LEU A C 1
ATOM 2435 O O . LEU A 1 321 ? 33.027 4.937 -7.105 1.00 71.12 321 LEU A O 1
ATOM 2439 N N . LEU A 1 322 ? 33.160 3.929 -9.111 1.00 62.47 322 LEU A N 1
ATOM 2440 C CA . LEU A 1 322 ? 31.737 3.667 -9.296 1.00 62.47 322 LEU A CA 1
ATOM 2441 C C . LEU A 1 322 ? 31.248 2.586 -8.335 1.00 62.47 322 LEU A C 1
ATOM 2443 O O . LEU A 1 322 ? 30.229 2.800 -7.701 1.00 62.47 322 LEU A O 1
ATOM 2447 N N . GLN A 1 323 ? 31.963 1.477 -8.149 1.00 67.38 323 GLN A N 1
ATOM 2448 C CA . GLN A 1 323 ? 31.640 0.435 -7.171 1.00 67.38 323 GLN A CA 1
ATOM 2449 C C . GLN A 1 323 ? 31.632 1.006 -5.753 1.00 67.38 323 GLN A C 1
ATOM 2451 O O . GLN A 1 323 ? 30.667 0.801 -5.016 1.00 67.38 323 GLN A O 1
ATOM 2456 N N . ASN A 1 324 ? 32.635 1.816 -5.394 1.00 68.94 324 ASN A N 1
ATOM 2457 C CA . ASN A 1 324 ? 32.667 2.508 -4.105 1.00 68.94 324 ASN A CA 1
ATOM 2458 C C . ASN A 1 324 ? 31.476 3.477 -3.963 1.00 68.94 324 ASN A C 1
ATOM 2460 O O . ASN A 1 324 ? 30.804 3.517 -2.933 1.00 68.94 324 ASN A O 1
ATOM 2464 N N . THR A 1 325 ? 31.130 4.203 -5.027 1.00 64.00 325 THR A N 1
ATOM 2465 C CA . THR A 1 325 ? 29.980 5.121 -5.036 1.00 64.00 325 THR A CA 1
ATOM 2466 C C . THR A 1 325 ? 28.639 4.383 -4.984 1.00 64.00 325 THR A C 1
ATOM 2468 O O . THR A 1 325 ? 27.758 4.787 -4.232 1.00 64.00 325 THR A O 1
ATOM 2471 N N . THR A 1 326 ? 28.485 3.272 -5.698 1.00 66.56 326 THR A N 1
ATOM 2472 C CA . THR A 1 326 ? 27.293 2.413 -5.718 1.00 66.56 326 THR A CA 1
ATOM 2473 C C . THR A 1 326 ? 27.086 1.752 -4.365 1.00 66.56 326 THR A C 1
ATOM 2475 O O . THR A 1 326 ? 25.969 1.745 -3.855 1.00 66.56 326 THR A O 1
ATOM 2478 N N . GLN A 1 327 ? 28.157 1.282 -3.723 1.00 71.25 327 GLN A N 1
ATOM 2479 C CA . GLN A 1 327 ? 28.100 0.755 -2.363 1.00 71.25 327 GLN A CA 1
ATOM 2480 C C . GLN A 1 327 ? 27.694 1.847 -1.363 1.00 71.25 327 GLN A C 1
ATOM 2482 O O . GLN A 1 327 ? 26.849 1.609 -0.500 1.00 71.25 327 GLN A O 1
ATOM 2487 N N . ARG A 1 328 ? 28.203 3.077 -1.523 1.00 69.50 328 ARG A N 1
ATOM 2488 C CA . ARG A 1 328 ? 27.763 4.238 -0.730 1.00 69.50 328 ARG A CA 1
ATOM 2489 C C . ARG A 1 328 ? 26.301 4.609 -0.991 1.00 69.50 328 ARG A C 1
ATOM 2491 O O . ARG A 1 328 ? 25.603 4.923 -0.035 1.00 69.50 328 ARG A O 1
ATOM 2498 N N . ILE A 1 329 ? 25.821 4.542 -2.233 1.00 68.62 329 ILE A N 1
ATOM 2499 C CA . ILE A 1 329 ? 24.414 4.789 -2.595 1.00 68.62 329 ILE A CA 1
ATOM 2500 C C . ILE A 1 329 ? 23.506 3.697 -2.022 1.00 68.62 329 ILE A C 1
ATOM 2502 O O . ILE A 1 329 ? 22.446 4.010 -1.494 1.00 68.62 329 ILE A O 1
ATOM 2506 N N . TYR A 1 330 ? 23.915 2.430 -2.075 1.00 72.25 330 TYR A N 1
ATOM 2507 C CA . TYR A 1 330 ? 23.168 1.314 -1.498 1.00 72.25 330 TYR A CA 1
ATOM 2508 C C . TYR A 1 330 ? 23.031 1.459 0.022 1.00 72.25 330 TYR A C 1
ATOM 2510 O O . TYR A 1 330 ? 21.920 1.400 0.548 1.00 72.25 330 TYR A O 1
ATOM 2518 N N . LEU A 1 331 ? 24.138 1.742 0.717 1.00 75.44 331 LEU A N 1
ATOM 2519 C CA . LEU A 1 331 ? 24.134 2.015 2.157 1.00 75.44 331 LEU A CA 1
ATOM 2520 C C . LEU A 1 331 ? 23.313 3.267 2.497 1.00 75.44 331 LEU A C 1
ATOM 2522 O O . LEU A 1 331 ? 22.545 3.251 3.457 1.00 75.44 331 LEU A O 1
ATOM 2526 N N . ALA A 1 332 ? 23.412 4.325 1.686 1.00 65.19 332 ALA A N 1
ATOM 2527 C CA . ALA A 1 332 ? 22.607 5.530 1.849 1.00 65.19 332 ALA A CA 1
ATOM 2528 C C . ALA A 1 332 ? 21.112 5.257 1.638 1.00 65.19 332 ALA A C 1
ATOM 2530 O O . ALA A 1 332 ? 20.310 5.753 2.414 1.00 65.19 332 ALA A O 1
ATOM 2531 N N . ASN A 1 333 ? 20.725 4.444 0.652 1.00 68.44 333 ASN A N 1
ATOM 2532 C CA . ASN A 1 333 ? 19.331 4.071 0.391 1.00 68.44 333 ASN A CA 1
ATOM 2533 C C . ASN A 1 333 ? 18.746 3.189 1.497 1.00 68.44 333 ASN A C 1
ATOM 2535 O O . ASN A 1 333 ? 17.588 3.376 1.868 1.00 68.44 333 ASN A O 1
ATOM 2539 N N . LEU A 1 334 ? 19.535 2.266 2.053 1.00 73.75 334 LEU A N 1
ATOM 2540 C CA . LEU A 1 334 ? 19.155 1.495 3.240 1.00 73.75 334 LEU A CA 1
ATOM 2541 C C . LEU A 1 334 ? 18.911 2.418 4.435 1.00 73.75 334 LEU A C 1
ATOM 2543 O O . LEU A 1 334 ? 17.848 2.345 5.051 1.00 73.75 334 LEU A O 1
ATOM 2547 N N . ALA A 1 335 ? 19.833 3.351 4.689 1.00 71.31 335 ALA A N 1
ATOM 2548 C CA . ALA A 1 335 ? 19.666 4.367 5.722 1.00 71.31 335 ALA A CA 1
ATOM 2549 C C . ALA A 1 335 ? 18.442 5.261 5.452 1.00 71.31 335 ALA A C 1
ATOM 2551 O O . ALA A 1 335 ? 17.695 5.563 6.375 1.00 71.31 335 ALA A O 1
ATOM 2552 N N . LEU A 1 336 ? 18.171 5.628 4.194 1.00 70.56 336 LEU A N 1
ATOM 2553 C CA . LEU A 1 336 ? 17.013 6.437 3.791 1.00 70.56 336 LEU A CA 1
ATOM 2554 C C . LEU A 1 336 ? 15.691 5.682 3.969 1.00 70.56 336 LEU A C 1
ATOM 2556 O O . LEU A 1 336 ? 14.685 6.276 4.347 1.00 70.56 336 LEU A O 1
ATOM 2560 N N . SER A 1 337 ? 15.681 4.375 3.704 1.00 71.50 337 SER A N 1
ATOM 2561 C CA . SER A 1 337 ? 14.530 3.501 3.939 1.00 71.50 337 SER A CA 1
ATOM 2562 C C . SER A 1 337 ? 14.257 3.340 5.433 1.00 71.50 337 SER A C 1
ATOM 2564 O O . SER A 1 337 ? 13.108 3.425 5.867 1.00 71.50 337 SER A O 1
ATOM 2566 N N . GLU A 1 338 ? 15.306 3.168 6.238 1.00 73.38 338 GLU A N 1
ATOM 2567 C CA . GLU A 1 338 ? 15.199 3.135 7.696 1.00 73.38 338 GLU A CA 1
ATOM 2568 C C . GLU A 1 338 ? 14.716 4.487 8.245 1.00 73.38 338 GLU A C 1
ATOM 2570 O O . GLU A 1 338 ? 13.828 4.526 9.096 1.00 73.38 338 GLU A O 1
ATOM 2575 N N . LEU A 1 339 ? 15.216 5.600 7.699 1.00 69.12 339 LEU A N 1
ATOM 2576 C CA . LEU A 1 339 ? 14.782 6.954 8.044 1.00 69.12 339 LEU A CA 1
ATOM 2577 C C . LEU A 1 339 ? 13.320 7.200 7.652 1.00 69.12 339 LEU A C 1
ATOM 2579 O O . LEU A 1 339 ? 12.575 7.785 8.430 1.00 69.12 339 LEU A O 1
ATOM 2583 N N . ARG A 1 340 ? 12.873 6.715 6.485 1.00 68.88 340 ARG A N 1
ATOM 2584 C CA . ARG A 1 340 ? 11.463 6.770 6.056 1.00 68.88 340 ARG A CA 1
ATOM 2585 C C . ARG A 1 340 ? 10.557 5.976 6.986 1.00 68.88 340 ARG A C 1
ATOM 2587 O O . ARG A 1 340 ? 9.487 6.463 7.329 1.00 68.88 340 ARG A O 1
ATOM 2594 N N . ASN A 1 341 ? 10.985 4.792 7.419 1.00 74.94 341 ASN A N 1
ATOM 2595 C CA . ASN A 1 341 ? 10.223 3.980 8.365 1.00 74.94 341 ASN A CA 1
ATOM 2596 C C . ASN A 1 341 ? 10.158 4.655 9.749 1.00 74.94 341 ASN A C 1
ATOM 2598 O O . ASN A 1 341 ? 9.079 4.813 10.314 1.00 74.94 341 ASN A O 1
ATOM 2602 N N . LYS A 1 342 ? 11.287 5.182 10.245 1.00 73.69 342 LYS A N 1
ATOM 2603 C CA . LYS A 1 342 ? 11.334 5.985 11.481 1.00 73.69 342 LYS A CA 1
ATOM 2604 C C . LYS A 1 342 ? 10.482 7.253 11.382 1.00 73.69 342 LYS A C 1
ATOM 2606 O O . LYS A 1 342 ? 9.773 7.573 12.326 1.00 73.69 342 LYS A O 1
ATOM 2611 N N . SER A 1 343 ? 10.494 7.940 10.240 1.00 69.00 343 SER A N 1
ATOM 2612 C CA . SER A 1 343 ? 9.665 9.119 9.964 1.00 69.00 343 SER A CA 1
ATOM 2613 C C . SER A 1 343 ? 8.176 8.773 9.914 1.00 69.00 343 SER A C 1
ATOM 2615 O O . SER A 1 343 ? 7.366 9.496 10.488 1.00 69.00 343 SER A O 1
ATOM 2617 N N . ALA A 1 344 ? 7.805 7.649 9.294 1.00 70.00 344 ALA A N 1
ATOM 2618 C CA . ALA A 1 344 ? 6.430 7.164 9.276 1.00 70.00 344 ALA A CA 1
ATOM 2619 C C . ALA A 1 344 ? 5.942 6.798 10.686 1.00 70.00 344 ALA A C 1
ATOM 2621 O O . ALA A 1 344 ? 4.856 7.220 11.068 1.00 70.00 344 ALA A O 1
ATOM 2622 N N . ASN A 1 345 ? 6.765 6.101 11.475 1.00 77.88 345 ASN A N 1
ATOM 2623 C CA . ASN A 1 345 ? 6.467 5.769 12.870 1.00 77.88 345 ASN A CA 1
ATOM 2624 C C . ASN A 1 345 ? 6.342 7.027 13.745 1.00 77.88 345 ASN A C 1
ATOM 2626 O O . ASN A 1 345 ? 5.399 7.154 14.520 1.00 77.88 345 ASN A O 1
ATOM 2630 N N . LEU A 1 346 ? 7.251 7.993 13.578 1.00 72.31 346 LEU A N 1
ATOM 2631 C CA . LEU A 1 346 ? 7.205 9.271 14.286 1.00 72.31 346 LEU A CA 1
ATOM 2632 C C . LEU A 1 346 ? 5.952 10.072 13.917 1.00 72.31 346 LEU A C 1
ATOM 2634 O O . LEU A 1 346 ? 5.325 10.653 14.796 1.00 72.31 346 LEU A O 1
ATOM 2638 N N . ARG A 1 347 ? 5.559 10.074 12.638 1.00 74.06 347 ARG A N 1
ATOM 2639 C CA . ARG A 1 347 ? 4.323 10.709 12.168 1.00 74.06 347 ARG A CA 1
ATOM 2640 C C . ARG A 1 347 ? 3.094 10.071 12.810 1.00 74.06 347 ARG A C 1
ATOM 2642 O O . ARG A 1 347 ? 2.209 10.799 13.243 1.00 74.06 347 ARG A O 1
ATOM 2649 N N . ASP A 1 348 ? 3.065 8.746 12.907 1.00 74.62 348 ASP A N 1
ATOM 2650 C CA . ASP A 1 348 ? 1.974 8.006 13.545 1.00 74.62 348 ASP A CA 1
ATOM 2651 C C . ASP A 1 348 ? 1.891 8.331 15.043 1.00 74.62 348 ASP A C 1
ATOM 2653 O O . ASP A 1 348 ? 0.847 8.751 15.532 1.00 74.62 348 ASP A O 1
ATOM 2657 N N . ARG A 1 349 ? 3.025 8.293 15.756 1.00 76.06 349 ARG A N 1
ATOM 2658 C CA . ARG A 1 349 ? 3.108 8.685 17.175 1.00 76.06 349 ARG A CA 1
ATOM 2659 C C . ARG A 1 349 ? 2.728 10.147 17.410 1.00 76.06 349 ARG A C 1
ATOM 2661 O O . ARG A 1 349 ? 2.083 10.447 18.409 1.00 76.06 349 ARG A O 1
ATOM 2668 N N . ALA A 1 350 ? 3.109 11.054 16.510 1.00 66.31 350 ALA A N 1
ATOM 2669 C CA . ALA A 1 350 ? 2.737 12.465 16.581 1.00 66.31 350 ALA A CA 1
ATOM 2670 C C . ALA A 1 350 ? 1.233 12.673 16.347 1.00 66.31 350 ALA A C 1
ATOM 2672 O O . ALA A 1 350 ? 0.634 13.529 16.995 1.00 66.31 350 ALA A O 1
ATOM 2673 N N . HIS A 1 351 ? 0.611 11.880 15.469 1.00 70.81 351 HIS A N 1
ATOM 2674 C CA . HIS A 1 351 ? -0.842 11.860 15.307 1.00 70.81 351 HIS A CA 1
ATOM 2675 C C . HIS A 1 351 ? -1.540 11.329 16.560 1.00 70.81 351 HIS A C 1
ATOM 2677 O O . HIS A 1 351 ? -2.443 11.996 17.051 1.00 70.81 351 HIS A O 1
ATOM 2683 N N . THR A 1 352 ? -1.071 10.223 17.143 1.00 75.62 352 THR A N 1
ATOM 2684 C CA . THR A 1 352 ? -1.617 9.696 18.403 1.00 75.62 352 THR A CA 1
ATOM 2685 C C . THR A 1 352 ? -1.488 10.704 19.542 1.00 75.62 352 THR A C 1
ATOM 2687 O O . THR A 1 352 ? -2.452 10.949 20.256 1.00 75.62 352 THR A O 1
ATOM 2690 N N . LEU A 1 353 ? -0.331 11.362 19.679 1.00 70.31 353 LEU A N 1
ATOM 2691 C CA . LEU A 1 353 ? -0.118 12.396 20.692 1.00 70.31 353 LEU A CA 1
ATOM 2692 C C . LEU A 1 353 ? -1.009 13.621 20.456 1.00 70.31 353 LEU A C 1
ATOM 2694 O O . LEU A 1 353 ? -1.509 14.202 21.413 1.00 70.31 353 LEU A O 1
ATOM 2698 N N . LYS A 1 354 ? -1.224 14.014 19.196 1.00 68.94 354 LYS A N 1
ATOM 2699 C CA . LYS A 1 354 ? -2.163 15.081 18.838 1.00 68.94 354 LYS A CA 1
ATOM 2700 C C . LYS A 1 354 ? -3.594 14.692 19.205 1.00 68.94 354 LYS A C 1
ATOM 2702 O O . LYS A 1 354 ? -4.296 15.512 19.788 1.00 68.94 354 LYS A O 1
ATOM 2707 N N . ASP A 1 355 ? -4.017 13.469 18.911 1.00 64.75 355 ASP A N 1
ATOM 2708 C CA . ASP A 1 355 ? -5.354 12.976 19.245 1.00 64.75 355 ASP A CA 1
ATOM 2709 C C . ASP A 1 355 ? -5.541 12.872 20.765 1.00 64.75 355 ASP A C 1
ATOM 2711 O O . ASP A 1 355 ? -6.575 13.276 21.290 1.00 64.75 355 ASP A O 1
ATOM 2715 N N . ASP A 1 356 ? -4.522 12.423 21.497 1.00 67.19 356 ASP A N 1
ATOM 2716 C CA . ASP A 1 356 ? -4.548 12.348 22.958 1.00 67.19 356 ASP A CA 1
ATOM 2717 C C . ASP A 1 356 ? -4.479 13.737 23.615 1.00 67.19 356 ASP A C 1
ATOM 2719 O O . ASP A 1 356 ? -5.178 13.982 24.598 1.00 67.19 356 ASP A O 1
ATOM 2723 N N . ALA A 1 357 ? -3.736 14.689 23.041 1.00 55.62 357 ALA A N 1
ATOM 2724 C CA . ALA A 1 357 ? -3.748 16.093 23.454 1.00 55.62 357 ALA A CA 1
ATOM 2725 C C . ALA A 1 357 ? -5.097 16.767 23.163 1.00 55.62 357 ALA A C 1
ATOM 2727 O O . ALA A 1 357 ? -5.556 17.570 23.970 1.00 55.62 357 ALA A O 1
ATOM 2728 N N . THR A 1 358 ? -5.763 16.408 22.061 1.00 55.12 358 THR A N 1
ATOM 2729 C CA . THR A 1 358 ? -7.111 16.897 21.727 1.00 55.12 358 THR A CA 1
ATOM 2730 C C . THR A 1 358 ? -8.143 16.323 22.704 1.00 55.12 358 THR A C 1
ATOM 2732 O O . THR A 1 358 ? -8.945 17.078 23.244 1.00 55.12 358 THR A O 1
ATOM 2735 N N . LYS A 1 359 ? -8.045 15.033 23.062 1.00 54.72 359 LYS A N 1
ATOM 2736 C CA . LYS A 1 359 ? -8.850 14.420 24.139 1.00 54.72 359 LYS A CA 1
ATOM 2737 C C . LYS A 1 359 ? -8.599 15.072 25.506 1.00 54.72 359 LYS A C 1
ATOM 2739 O O . LYS A 1 359 ? -9.534 15.219 26.289 1.00 54.72 359 LYS A O 1
ATOM 2744 N N . LEU A 1 360 ? -7.361 15.484 25.803 1.00 54.41 360 LEU A N 1
ATOM 2745 C CA . LEU A 1 360 ? -7.034 16.235 27.023 1.00 54.41 360 LEU A CA 1
ATOM 2746 C C . LEU A 1 360 ? -7.568 17.678 26.984 1.00 54.41 360 LEU A C 1
ATOM 2748 O O . LEU A 1 360 ? -7.969 18.205 28.016 1.00 54.41 360 LEU A O 1
ATOM 2752 N N . GLN A 1 361 ? -7.584 18.312 25.809 1.00 47.97 361 GLN A N 1
ATOM 2753 C CA . GLN A 1 361 ? -8.112 19.662 25.592 1.00 47.97 361 GLN A CA 1
ATOM 2754 C C . GLN A 1 361 ? -9.651 19.696 25.648 1.00 47.97 361 GLN A C 1
ATOM 2756 O O . GLN A 1 361 ? -10.233 20.675 26.112 1.00 47.97 361 GLN A O 1
ATOM 2761 N N . GLU A 1 362 ? -10.311 18.613 25.234 1.00 47.72 362 GLU A N 1
ATOM 2762 C CA . GLU A 1 362 ? -11.756 18.398 25.384 1.00 47.72 362 GLU A CA 1
ATOM 2763 C C . GLU A 1 362 ? -12.152 18.048 26.833 1.00 47.72 362 GLU A C 1
ATOM 2765 O O . GLU A 1 362 ? -13.273 18.338 27.259 1.00 47.72 362 GLU A O 1
ATOM 2770 N N . ALA A 1 363 ? -11.222 17.525 27.641 1.00 52.47 363 ALA A N 1
ATOM 2771 C CA . ALA A 1 363 ? -11.364 17.413 29.090 1.00 52.47 363 ALA A CA 1
ATOM 2772 C C . ALA A 1 363 ? -11.117 18.779 29.762 1.00 52.47 363 ALA A C 1
ATOM 2774 O O . ALA A 1 363 ? -10.114 19.009 30.432 1.00 52.47 363 ALA A O 1
ATOM 2775 N N . ASN A 1 364 ? -12.045 19.719 29.582 1.00 51.53 364 ASN A N 1
ATOM 2776 C CA . ASN A 1 364 ? -11.987 21.052 30.182 1.00 51.53 364 ASN A CA 1
ATOM 2777 C C . ASN A 1 364 ? -12.222 21.007 31.711 1.00 51.53 364 ASN A C 1
ATOM 2779 O O . ASN A 1 364 ? -13.311 21.312 32.206 1.00 51.53 364 ASN A O 1
ATOM 2783 N N . VAL A 1 365 ? -11.191 20.615 32.468 1.00 54.72 365 VAL A N 1
ATOM 2784 C CA . VAL A 1 365 ? -11.206 20.533 33.942 1.00 54.72 365 VAL A CA 1
ATOM 2785 C C . VAL A 1 365 ? -11.432 21.916 34.582 1.00 54.72 365 VAL A C 1
ATOM 2787 O O . VAL A 1 365 ? -12.057 22.020 35.636 1.00 54.72 365 VAL A O 1
ATOM 2790 N N . GLU A 1 366 ? -11.000 22.993 33.921 1.00 51.88 366 GLU A N 1
ATOM 2791 C CA . GLU A 1 366 ? -11.140 24.374 34.405 1.00 51.88 366 GLU A CA 1
ATOM 2792 C C . GLU A 1 366 ? -12.544 24.955 34.135 1.00 51.88 366 GLU A C 1
ATOM 2794 O O . GLU A 1 366 ? -13.131 25.631 34.982 1.00 51.88 366 GLU A O 1
ATOM 2799 N N . GLY A 1 367 ? -13.151 24.606 32.998 1.00 56.62 367 GLY A N 1
ATOM 2800 C CA . GLY A 1 367 ? -14.525 24.968 32.644 1.00 56.62 367 GLY A CA 1
ATOM 2801 C C . GLY A 1 367 ? -15.575 24.266 33.504 1.00 56.62 367 GLY A C 1
ATOM 2802 O O . GLY A 1 367 ? -16.548 24.900 33.906 1.00 56.62 367 GLY A O 1
ATOM 2803 N N . ALA A 1 368 ? -15.365 22.992 33.857 1.00 52.66 368 ALA A N 1
ATOM 2804 C CA . ALA A 1 368 ? -16.260 22.255 34.755 1.00 52.66 368 ALA A CA 1
ATOM 2805 C C . ALA A 1 368 ? -16.264 22.822 36.191 1.00 52.66 368 ALA A C 1
ATOM 2807 O O . ALA A 1 368 ? -17.311 22.838 36.848 1.00 52.66 368 ALA A O 1
ATOM 2808 N N . LEU A 1 369 ? -15.124 23.344 36.668 1.00 59.44 369 LEU A N 1
ATOM 2809 C CA . LEU A 1 369 ? -15.009 23.992 37.979 1.00 59.44 369 LEU A CA 1
ATOM 2810 C C . LEU A 1 369 ? -15.665 25.385 37.994 1.00 59.44 369 LEU A C 1
ATOM 2812 O O . LEU A 1 369 ? -16.390 25.712 38.933 1.00 59.44 369 LEU A O 1
ATOM 2816 N N . ASN A 1 370 ? -15.483 26.178 36.933 1.00 54.59 370 ASN A N 1
ATOM 2817 C CA . ASN A 1 370 ? -16.146 27.479 36.809 1.00 54.59 370 ASN A CA 1
ATOM 2818 C C . ASN A 1 370 ? -17.670 27.334 36.670 1.00 54.59 370 ASN A C 1
ATOM 2820 O O . ASN A 1 370 ? -18.407 28.041 37.353 1.00 54.59 370 ASN A O 1
ATOM 2824 N N . LEU A 1 371 ? -18.158 26.357 35.895 1.00 56.56 371 LEU A N 1
ATOM 2825 C CA . LEU A 1 371 ? -19.595 26.088 35.744 1.00 56.56 371 LEU A CA 1
ATOM 2826 C C . LEU A 1 371 ? -20.254 25.599 37.040 1.00 56.56 371 LEU A C 1
ATOM 2828 O O . LEU A 1 371 ? -21.381 25.989 37.334 1.00 56.56 371 LEU A O 1
ATOM 2832 N N . THR A 1 372 ? -19.571 24.782 37.847 1.00 58.91 372 THR A N 1
ATOM 2833 C CA . THR A 1 372 ? -20.103 24.343 39.151 1.00 58.91 372 THR A CA 1
ATOM 2834 C C . THR A 1 372 ? -20.100 25.467 40.187 1.00 58.91 372 THR A C 1
ATOM 2836 O O . THR A 1 372 ? -21.070 25.595 40.937 1.00 58.91 372 THR A O 1
ATOM 2839 N N . GLN A 1 373 ? -19.087 26.340 40.194 1.00 63.31 373 GLN A N 1
ATOM 2840 C CA . GLN A 1 373 ? -19.075 27.538 41.046 1.00 63.31 373 GLN A CA 1
ATOM 2841 C C . GLN A 1 373 ? -20.145 28.562 40.636 1.00 63.31 373 GLN A C 1
ATOM 2843 O O . GLN A 1 373 ? -20.785 29.182 41.491 1.00 63.31 373 GLN A O 1
ATOM 2848 N N . GLU A 1 374 ? -20.375 28.728 39.335 1.00 65.25 374 GLU A N 1
ATOM 2849 C CA . GLU A 1 374 ? -21.371 29.650 38.794 1.00 65.25 374 GLU A CA 1
ATOM 2850 C C . GLU A 1 374 ? -22.800 29.118 38.990 1.00 65.25 374 GLU A C 1
ATOM 2852 O O . GLU A 1 374 ? -23.680 29.867 39.423 1.00 65.25 374 GLU A O 1
ATOM 2857 N N . ALA A 1 375 ? -23.013 27.806 38.831 1.00 63.31 375 ALA A N 1
ATOM 2858 C CA . ALA A 1 375 ? -24.271 27.132 39.155 1.00 63.31 375 ALA A CA 1
ATOM 2859 C C . ALA A 1 375 ? -24.592 27.180 40.659 1.00 63.31 375 ALA A C 1
ATOM 2861 O O . ALA A 1 375 ? -25.742 27.411 41.033 1.00 63.31 375 ALA A O 1
ATOM 2862 N N . GLN A 1 376 ? -23.591 27.050 41.538 1.00 69.44 376 GLN A N 1
ATOM 2863 C CA . GLN A 1 376 ? -23.775 27.200 42.986 1.00 69.44 376 GLN A CA 1
ATOM 2864 C C . GLN A 1 376 ? -24.166 28.641 43.363 1.00 69.44 376 GLN A C 1
ATOM 2866 O O . GLN A 1 376 ? -25.100 28.845 44.143 1.00 69.44 376 GLN A O 1
ATOM 2871 N N . LYS A 1 377 ? -23.512 29.654 42.773 1.00 71.06 377 LYS A N 1
ATOM 2872 C CA . LYS A 1 377 ? -23.887 31.073 42.943 1.00 71.06 377 LYS A CA 1
ATOM 2873 C C . LYS A 1 377 ? -25.284 31.376 42.395 1.00 71.06 377 LYS A C 1
ATOM 2875 O O . LYS A 1 377 ? -26.019 32.151 43.010 1.00 71.06 377 LYS A O 1
ATOM 2880 N N . GLY A 1 378 ? -25.647 30.775 41.263 1.00 70.44 378 GLY A N 1
ATOM 2881 C CA . GLY A 1 378 ? -26.973 30.884 40.657 1.00 70.44 378 GLY A CA 1
ATOM 2882 C C . GLY A 1 378 ? -28.063 30.267 41.533 1.00 70.44 378 GLY A C 1
ATOM 2883 O O . GLY A 1 378 ? -29.078 30.911 41.786 1.00 70.44 378 GLY A O 1
ATOM 2884 N N . SER A 1 379 ? -27.818 29.072 42.077 1.00 65.06 379 SER A N 1
ATOM 2885 C CA . SER A 1 379 ? -28.768 28.359 42.938 1.00 65.06 379 SER A CA 1
ATOM 2886 C C . SER A 1 379 ? -29.024 29.084 44.264 1.00 65.06 379 SER A C 1
ATOM 2888 O O . SER A 1 379 ? -30.167 29.153 44.705 1.00 65.06 379 SER A O 1
ATOM 2890 N N . LEU A 1 380 ? -27.995 29.686 44.875 1.00 69.38 380 LEU A N 1
ATOM 2891 C CA . LEU A 1 380 ? -28.142 30.483 46.103 1.00 69.38 380 LEU A CA 1
ATOM 2892 C C . LEU A 1 380 ? -28.950 31.772 45.878 1.00 69.38 380 LEU A C 1
ATOM 2894 O O . LEU A 1 380 ? -29.778 32.135 46.712 1.00 69.38 380 LEU A O 1
ATOM 2898 N N . LYS A 1 381 ? -28.761 32.447 44.734 1.00 70.88 381 LYS A N 1
ATOM 2899 C CA . LYS A 1 381 ? -29.580 33.613 44.355 1.00 70.88 381 LYS A CA 1
ATOM 2900 C C . LYS A 1 381 ? -31.021 33.228 44.020 1.00 70.88 381 LYS A C 1
ATOM 2902 O O . LYS A 1 381 ? -31.937 33.954 44.391 1.00 70.88 381 LYS A O 1
ATOM 2907 N N . ALA A 1 382 ? -31.225 32.099 43.343 1.00 62.91 382 ALA A N 1
ATOM 2908 C CA . ALA A 1 382 ? -32.555 31.600 43.001 1.00 62.91 382 ALA A CA 1
ATOM 2909 C C . ALA A 1 382 ? -33.363 31.219 44.251 1.00 62.91 382 ALA A C 1
ATOM 2911 O O . ALA A 1 382 ? -34.551 31.516 44.315 1.00 62.91 382 ALA A O 1
ATOM 2912 N N . GLN A 1 383 ? -32.710 30.648 45.268 1.00 63.53 383 GLN A N 1
ATOM 2913 C CA . GLN A 1 383 ? -33.338 30.339 46.552 1.00 63.53 383 GLN A CA 1
ATOM 2914 C C . GLN A 1 383 ? -33.776 31.610 47.301 1.00 63.53 383 GLN A C 1
ATOM 2916 O O . GLN A 1 383 ? -34.914 31.690 47.745 1.00 63.53 383 GLN A O 1
ATOM 2921 N N . GLN A 1 384 ? -32.940 32.656 47.337 1.00 63.22 384 GLN A N 1
ATOM 2922 C CA . GLN A 1 384 ? -33.319 33.947 47.937 1.00 63.22 384 GLN A CA 1
ATOM 2923 C C . GLN A 1 384 ? -34.476 34.652 47.211 1.00 63.22 384 GLN A C 1
ATOM 2925 O O . GLN A 1 384 ? -35.268 35.344 47.846 1.00 63.22 384 GLN A O 1
ATOM 2930 N N . ILE A 1 385 ? -34.577 34.500 45.887 1.00 62.69 385 ILE A N 1
ATOM 2931 C CA . ILE A 1 385 ? -35.689 35.055 45.100 1.00 62.69 385 ILE A CA 1
ATOM 2932 C C . ILE A 1 385 ? -36.974 34.248 45.341 1.00 62.69 385 ILE A C 1
ATOM 2934 O O . ILE A 1 385 ? -38.044 34.838 45.493 1.00 62.69 385 ILE A O 1
ATOM 2938 N N . ALA A 1 386 ? -36.876 32.918 45.422 1.00 58.50 386 ALA A N 1
ATOM 2939 C CA . ALA A 1 386 ? -38.009 32.036 45.700 1.00 58.50 386 ALA A CA 1
ATOM 2940 C C . ALA A 1 386 ? -38.613 32.293 47.092 1.00 58.50 386 ALA A C 1
ATOM 2942 O O . ALA A 1 386 ? -39.830 32.425 47.203 1.00 58.50 386 ALA A O 1
ATOM 2943 N N . ASP A 1 387 ? -37.776 32.491 48.114 1.00 59.44 387 ASP A N 1
ATOM 2944 C CA . ASP A 1 387 ? -38.230 32.810 49.475 1.00 59.44 387 ASP A CA 1
ATOM 2945 C C . ASP A 1 387 ? -38.925 34.191 49.558 1.00 59.44 387 ASP A C 1
ATOM 2947 O O . ASP A 1 387 ? -39.780 34.412 50.410 1.00 59.44 387 ASP A O 1
ATOM 2951 N N . GLY A 1 388 ? -38.620 35.121 48.641 1.00 62.06 388 GLY A N 1
ATOM 2952 C CA . GLY A 1 388 ? -39.289 36.428 48.525 1.00 62.06 388 GLY A CA 1
ATOM 2953 C C . GLY A 1 388 ? -40.556 36.441 47.653 1.00 62.06 388 GLY A C 1
ATOM 2954 O O . GLY A 1 388 ? -41.210 37.477 47.536 1.00 62.06 388 GLY A O 1
ATOM 2955 N N . SER A 1 389 ? -40.908 35.318 47.017 1.00 57.03 389 SER A N 1
ATOM 2956 C CA . SER A 1 389 ? -42.007 35.235 46.037 1.00 57.03 389 SER A CA 1
ATOM 2957 C C . SER A 1 389 ? -43.392 35.037 46.669 1.00 57.03 389 SER A C 1
ATOM 2959 O O . SER A 1 389 ? -44.409 35.223 45.999 1.00 57.03 389 SER A O 1
ATOM 2961 N N . GLU A 1 390 ? -43.453 34.682 47.955 1.00 59.44 390 GLU A N 1
ATOM 2962 C CA . GLU A 1 390 ? -44.705 34.410 48.679 1.00 59.44 390 GLU A CA 1
ATOM 2963 C C . GLU A 1 390 ? -45.620 35.647 48.766 1.00 59.44 390 GLU A C 1
ATOM 2965 O O . GLU A 1 390 ? -46.841 35.540 48.646 1.00 59.44 390 GLU A O 1
ATOM 2970 N N . GLU A 1 391 ? -45.039 36.846 48.874 1.00 58.38 391 GLU A N 1
ATOM 2971 C CA . GLU A 1 391 ? -45.788 38.108 48.944 1.00 58.38 391 GLU A CA 1
ATOM 2972 C C . GLU A 1 391 ? -46.367 38.527 47.574 1.00 58.38 391 GLU A C 1
ATOM 2974 O O . GLU A 1 391 ? -47.463 39.087 47.499 1.00 58.38 391 GLU A O 1
ATOM 2979 N N . GLN A 1 392 ? -45.694 38.179 46.469 1.00 57.00 392 GLN A N 1
ATOM 2980 C CA . GLN A 1 392 ? -46.127 38.529 45.108 1.00 57.00 392 GLN A CA 1
ATOM 2981 C C . GLN A 1 392 ? -47.273 37.646 44.593 1.00 57.00 392 GLN A C 1
ATOM 2983 O O . GLN A 1 392 ? -48.132 38.116 43.841 1.00 57.00 392 GLN A O 1
ATOM 2988 N N . VAL A 1 393 ? -47.352 36.387 45.035 1.00 62.53 393 VAL A N 1
ATOM 2989 C CA . VAL A 1 393 ? -48.475 35.490 44.704 1.00 62.53 393 VAL A CA 1
ATOM 2990 C C . VAL A 1 393 ? -49.776 35.982 45.357 1.00 62.53 393 VAL A C 1
ATOM 2992 O O . VAL A 1 393 ? -50.827 35.987 44.711 1.00 62.53 393 VAL A O 1
ATOM 2995 N N . ALA A 1 394 ? -49.702 36.517 46.580 1.00 61.53 394 ALA A N 1
ATOM 2996 C CA . ALA A 1 394 ? -50.841 37.142 47.259 1.00 61.53 394 ALA A CA 1
ATOM 2997 C C . ALA A 1 394 ? -51.306 38.459 46.593 1.00 61.53 394 ALA A C 1
ATOM 2999 O O . ALA A 1 394 ? -52.463 38.872 46.740 1.00 61.53 394 ALA A O 1
ATOM 3000 N N . GLU A 1 395 ? -50.428 39.136 45.845 1.00 59.62 395 GLU A N 1
ATOM 3001 C CA . GLU A 1 395 ? -50.759 40.331 45.064 1.00 59.62 395 GLU A CA 1
ATOM 3002 C C . GLU A 1 395 ? -51.379 39.981 43.696 1.00 59.62 395 GLU A C 1
ATOM 3004 O O . GLU A 1 395 ? -52.351 40.618 43.273 1.00 59.62 395 GLU A O 1
ATOM 3009 N N . ALA A 1 396 ? -50.905 38.918 43.037 1.00 56.16 396 ALA A N 1
ATOM 3010 C CA . ALA A 1 396 ? -51.434 38.428 41.759 1.00 56.16 396 ALA A CA 1
ATOM 3011 C C . ALA A 1 396 ? -52.918 38.016 41.842 1.00 56.16 396 ALA A C 1
ATOM 3013 O O . ALA A 1 396 ? -53.707 38.292 40.932 1.00 56.16 396 ALA A O 1
ATOM 3014 N N . GLU A 1 397 ? -53.340 37.456 42.975 1.00 60.50 397 GLU A N 1
ATOM 3015 C CA . GLU A 1 397 ? -54.736 37.086 43.228 1.00 60.50 397 GLU A CA 1
ATOM 3016 C C . GLU A 1 397 ? -55.669 38.317 43.311 1.00 60.50 397 GLU A C 1
ATOM 3018 O O . GLU A 1 397 ? -56.837 38.272 42.909 1.00 60.50 397 GLU A O 1
ATOM 3023 N N . ARG A 1 398 ? -55.140 39.479 43.732 1.00 64.19 398 ARG A N 1
ATOM 3024 C CA . ARG A 1 398 ? -55.872 40.762 43.721 1.00 64.19 398 ARG A CA 1
ATOM 3025 C C . ARG A 1 398 ? -55.985 41.349 42.314 1.00 64.19 398 ARG A C 1
ATOM 3027 O O . ARG A 1 398 ? -56.990 41.992 42.001 1.00 64.19 398 ARG A O 1
ATOM 3034 N N . TYR A 1 399 ? -54.986 41.126 41.459 1.00 61.97 399 TYR A N 1
ATOM 3035 C CA . TYR A 1 399 ? -55.013 41.550 40.057 1.00 61.97 399 TYR A CA 1
ATOM 3036 C C . TYR A 1 399 ? -56.010 40.748 39.221 1.00 61.97 399 TYR A C 1
ATOM 3038 O O . TYR A 1 399 ? -56.693 41.337 38.382 1.00 61.97 399 TYR A O 1
ATOM 3046 N N . TYR A 1 400 ? -56.179 39.452 39.490 1.00 61.06 400 TYR A N 1
ATOM 3047 C CA . TYR A 1 400 ? -57.162 38.622 38.788 1.00 61.06 400 TYR A CA 1
ATOM 3048 C C . TYR A 1 400 ? -58.589 39.190 38.920 1.00 61.06 400 TYR A C 1
ATOM 3050 O O . TYR A 1 400 ? -59.273 39.409 37.919 1.00 61.06 400 TYR A O 1
ATOM 3058 N N . LYS A 1 401 ? -58.980 39.596 40.139 1.00 63.16 401 LYS A N 1
ATOM 3059 C CA . LYS A 1 401 ? -60.275 40.255 40.408 1.00 63.16 401 LYS A CA 1
ATOM 3060 C C . LYS A 1 401 ? -60.434 41.631 39.739 1.00 63.16 401 LYS A C 1
ATOM 3062 O O . LYS A 1 401 ? -61.556 42.076 39.516 1.00 63.16 401 LYS A O 1
ATOM 3067 N N . ARG A 1 402 ? -59.339 42.325 39.393 1.00 63.12 402 ARG A N 1
ATOM 3068 C CA . ARG A 1 402 ? -59.371 43.586 38.616 1.00 63.12 402 ARG A CA 1
ATOM 3069 C C . ARG A 1 402 ? -59.471 43.355 37.107 1.00 63.12 402 ARG A C 1
ATOM 3071 O O . ARG A 1 402 ? -60.035 44.193 36.407 1.00 63.12 402 ARG A O 1
ATOM 3078 N N . THR A 1 403 ? -58.928 42.251 36.604 1.00 56.75 403 THR A N 1
ATOM 3079 C CA . THR A 1 403 ? -58.900 41.927 35.170 1.00 56.75 403 THR A CA 1
ATOM 3080 C C . THR A 1 403 ? -60.266 41.470 34.658 1.00 56.75 403 THR A C 1
ATOM 3082 O O . THR A 1 403 ? -60.668 41.865 33.565 1.00 56.75 403 THR A O 1
ATOM 3085 N N . GLU A 1 404 ? -61.041 40.766 35.482 1.00 62.38 404 GLU A N 1
ATOM 3086 C CA . GLU A 1 404 ? -62.433 40.397 35.184 1.00 62.38 404 GLU A CA 1
ATOM 3087 C C . GLU A 1 404 ? -63.326 41.635 34.940 1.00 62.38 404 GLU A C 1
ATOM 3089 O O . GLU A 1 404 ? -64.141 41.667 34.019 1.00 62.38 404 GLU A O 1
ATOM 3094 N N . ALA A 1 405 ? -63.073 42.736 35.658 1.00 60.12 405 ALA A N 1
ATOM 3095 C CA . ALA A 1 405 ? -63.749 44.018 35.439 1.00 60.12 405 ALA A CA 1
ATOM 3096 C C . ALA A 1 405 ? -63.323 44.741 34.139 1.00 60.12 405 ALA A C 1
ATOM 3098 O O . ALA A 1 405 ? -64.011 45.657 33.684 1.00 60.12 405 ALA A O 1
ATOM 3099 N N . ARG A 1 406 ? -62.192 44.354 33.530 1.00 59.47 406 ARG A N 1
ATOM 3100 C CA . ARG A 1 406 ? -61.611 44.985 32.330 1.00 59.47 406 ARG A CA 1
ATOM 3101 C C . ARG A 1 406 ? -62.071 44.314 31.031 1.00 59.47 406 ARG A C 1
ATOM 3103 O O . ARG A 1 406 ? -62.194 45.001 30.023 1.00 59.47 406 ARG A O 1
ATOM 3110 N N . ILE A 1 407 ? -62.407 43.025 31.077 1.00 63.38 407 ILE A N 1
ATOM 3111 C CA . ILE A 1 407 ? -62.944 42.248 29.943 1.00 63.38 407 ILE A CA 1
ATOM 3112 C C . ILE A 1 407 ? -64.325 42.765 29.499 1.00 63.38 407 ILE A C 1
ATOM 3114 O O . ILE A 1 407 ? -64.621 42.796 28.309 1.00 63.38 407 ILE A O 1
ATOM 3118 N N . ASN A 1 408 ? -65.125 43.309 30.421 1.00 58.25 408 ASN A N 1
ATOM 3119 C CA . ASN A 1 408 ? -66.384 43.989 30.088 1.00 58.25 408 ASN A CA 1
ATOM 3120 C C . ASN A 1 408 ? -66.209 45.327 29.324 1.00 58.25 408 ASN A C 1
ATOM 3122 O O . ASN A 1 408 ? -67.206 45.922 28.924 1.00 58.25 408 ASN A O 1
ATOM 3126 N N . ARG A 1 409 ? -64.978 45.830 29.109 1.00 58.38 409 ARG A N 1
ATOM 3127 C CA . ARG A 1 409 ? -64.701 47.097 28.391 1.00 58.38 409 ARG A CA 1
ATOM 3128 C C . ARG A 1 409 ? -64.171 46.938 26.956 1.00 58.38 409 ARG A C 1
ATOM 3130 O O . ARG A 1 409 ? -64.121 47.936 26.246 1.00 58.38 409 ARG A O 1
ATOM 3137 N N . THR A 1 410 ? -63.791 45.742 26.505 1.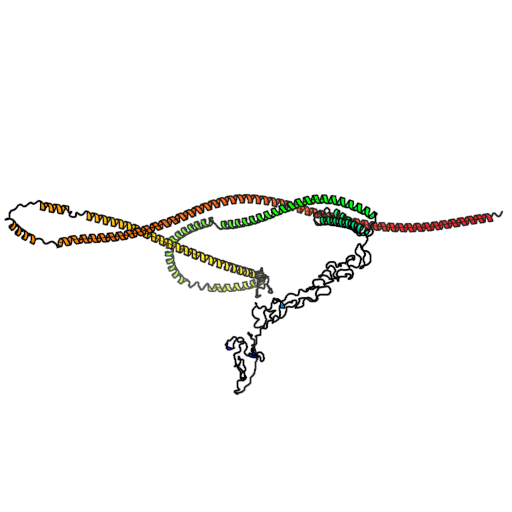00 61.34 410 THR A N 1
ATOM 3138 C CA . THR A 1 410 ? -63.030 45.534 25.250 1.00 61.34 410 THR A CA 1
ATOM 3139 C C . THR A 1 410 ? -63.868 45.309 23.982 1.00 61.34 410 THR A C 1
ATOM 3141 O O . THR A 1 410 ? -63.303 45.098 22.914 1.00 61.34 410 THR A O 1
ATOM 3144 N N . ALA A 1 411 ? -65.200 45.402 24.043 1.00 59.94 411 ALA A N 1
ATOM 3145 C CA . ALA A 1 411 ? -66.075 45.174 22.884 1.00 59.94 411 ALA A CA 1
ATOM 3146 C C . ALA A 1 411 ? -65.892 46.188 21.730 1.00 59.94 411 ALA A C 1
ATOM 3148 O O . ALA A 1 411 ? -66.137 45.847 20.580 1.00 59.94 411 ALA A O 1
ATOM 3149 N N . ASN A 1 412 ? -65.408 47.404 22.006 1.00 60.78 412 ASN A N 1
ATOM 3150 C CA . ASN A 1 412 ? -65.301 48.472 21.000 1.00 60.78 412 ASN A CA 1
ATOM 3151 C C . ASN A 1 412 ? -63.991 48.472 20.183 1.00 60.78 412 ASN A C 1
ATOM 3153 O O . ASN A 1 412 ? -63.883 49.238 19.236 1.00 60.78 412 ASN A O 1
ATOM 3157 N N . GLN A 1 413 ? -62.992 47.646 20.514 1.00 61.38 413 GLN A N 1
ATOM 3158 C CA . GLN A 1 413 ? -61.713 47.605 19.775 1.00 61.38 413 GLN A CA 1
ATOM 3159 C C . GLN A 1 413 ? -61.720 46.666 18.558 1.00 61.38 413 GLN A C 1
ATOM 3161 O O . GLN A 1 413 ? -60.867 46.783 17.687 1.00 61.38 413 GLN A O 1
ATOM 3166 N N . PHE A 1 414 ? -62.687 45.755 18.458 1.00 64.69 414 PHE A N 1
ATOM 3167 C CA . PHE A 1 414 ? -62.736 44.757 17.384 1.00 64.69 414 PHE A CA 1
ATOM 3168 C C . PHE A 1 414 ? -63.139 45.343 16.013 1.00 64.69 414 PHE A C 1
ATOM 3170 O O . PHE A 1 414 ? -62.890 44.741 14.970 1.00 64.69 414 PHE A O 1
ATOM 3177 N N . GLU A 1 415 ? -63.750 46.528 15.988 1.00 61.06 415 GLU A N 1
ATOM 3178 C CA . GLU A 1 415 ? -64.277 47.142 14.763 1.00 61.06 415 GLU A CA 1
ATOM 3179 C C . GLU A 1 415 ? -63.209 47.916 13.959 1.00 61.06 415 GLU A C 1
ATOM 3181 O O . GLU A 1 415 ? -63.324 48.014 12.739 1.00 61.06 415 GLU A O 1
ATOM 3186 N N . GLU A 1 416 ? -62.119 48.369 14.595 1.00 63.44 416 GLU A N 1
ATOM 3187 C CA . GLU A 1 416 ? -61.011 49.086 13.933 1.00 63.44 416 GLU A CA 1
ATOM 3188 C C . GLU A 1 416 ? -60.055 48.164 13.147 1.00 63.44 416 GLU A C 1
ATOM 3190 O O . GLU A 1 416 ? -59.533 48.555 12.102 1.00 63.44 416 GLU A O 1
ATOM 3195 N N . GLU A 1 417 ? -59.838 46.916 13.575 1.00 62.06 417 GLU A N 1
ATOM 3196 C CA . GLU A 1 417 ? -58.875 46.010 12.917 1.00 62.06 417 GLU A CA 1
ATOM 3197 C C . GLU A 1 417 ? -59.342 45.519 11.533 1.00 62.06 417 GLU A C 1
ATOM 3199 O O . GLU A 1 417 ? -58.533 45.208 10.652 1.00 62.06 417 GLU A O 1
ATOM 3204 N N . ARG A 1 418 ? -60.656 45.500 11.289 1.00 68.94 418 ARG A N 1
ATOM 3205 C CA . ARG A 1 418 ? -61.247 44.982 10.047 1.00 68.94 418 ARG A CA 1
ATOM 3206 C C . ARG A 1 418 ? -60.973 45.866 8.822 1.00 68.94 418 ARG A C 1
ATOM 3208 O O . ARG A 1 418 ? -60.909 45.345 7.709 1.00 68.94 418 ARG A O 1
ATOM 3215 N N . GLU A 1 419 ? -60.768 47.172 8.994 1.00 65.38 419 GLU A N 1
ATOM 3216 C CA . GLU A 1 419 ? -60.441 48.084 7.884 1.00 65.38 419 GLU A CA 1
ATOM 3217 C C . GLU A 1 419 ? -58.960 48.033 7.463 1.00 65.38 419 GLU A C 1
ATOM 3219 O O . GLU A 1 419 ? -58.636 48.326 6.307 1.00 65.38 419 GLU A O 1
ATOM 3224 N N . GLY A 1 420 ? -58.055 47.617 8.356 1.00 68.25 420 GLY A N 1
ATOM 3225 C CA . GLY A 1 420 ? -56.615 47.538 8.082 1.00 68.25 420 GLY A CA 1
ATOM 3226 C C . GLY A 1 420 ? -56.240 46.446 7.074 1.00 68.25 420 GLY A C 1
ATOM 3227 O O . GLY A 1 420 ? -55.436 46.680 6.169 1.00 68.25 420 GLY A O 1
ATOM 3228 N N . ASN A 1 421 ? -56.882 45.279 7.161 1.00 64.62 421 ASN A N 1
ATOM 3229 C CA . ASN A 1 421 ? -56.549 44.118 6.326 1.00 64.62 421 ASN A CA 1
ATOM 3230 C C . ASN A 1 421 ? -56.830 44.317 4.826 1.00 64.62 421 ASN A C 1
ATOM 3232 O O . ASN A 1 421 ? -56.173 43.700 3.991 1.00 64.62 421 ASN A O 1
ATOM 3236 N N . SER A 1 422 ? -57.752 45.209 4.457 1.00 67.50 422 SER A N 1
ATOM 3237 C CA . SER A 1 422 ? -58.128 45.424 3.052 1.00 67.50 422 SER A CA 1
ATOM 3238 C C . SER A 1 422 ? -57.017 46.092 2.220 1.00 67.50 422 SER A C 1
ATOM 3240 O O . SER A 1 422 ? -56.868 45.815 1.031 1.00 67.50 422 SER A O 1
ATOM 3242 N N . ARG A 1 423 ? -56.168 46.932 2.833 1.00 69.81 423 ARG A N 1
ATOM 3243 C CA . ARG A 1 423 ? -55.112 47.671 2.106 1.00 69.81 423 ARG A CA 1
ATOM 3244 C C . ARG A 1 423 ? -53.885 46.819 1.778 1.00 69.81 423 ARG A C 1
ATOM 3246 O O . ARG A 1 423 ? -53.179 47.117 0.821 1.00 69.81 423 ARG A O 1
ATOM 3253 N N . PHE A 1 424 ? -53.641 45.756 2.538 1.00 71.00 424 PHE A N 1
ATOM 3254 C CA . PHE A 1 424 ? -52.437 44.931 2.405 1.00 71.00 424 PHE A CA 1
ATOM 3255 C C . PHE A 1 424 ? -52.437 44.060 1.135 1.00 71.00 424 PHE A C 1
ATOM 3257 O O . PHE A 1 424 ? -51.382 43.751 0.585 1.00 71.00 424 PHE A O 1
ATOM 3264 N N . LEU A 1 425 ? -53.620 43.705 0.624 1.00 68.06 425 LEU A N 1
ATOM 3265 C CA . LEU A 1 425 ? -53.766 42.802 -0.522 1.00 68.06 425 LEU A CA 1
ATOM 3266 C C . LEU A 1 425 ? -53.325 43.417 -1.862 1.00 68.06 425 LEU A C 1
ATOM 3268 O O . LEU A 1 425 ? -52.897 42.686 -2.750 1.00 68.06 425 LEU A O 1
ATOM 3272 N N . VAL A 1 426 ? -53.369 44.744 -2.013 1.00 72.06 426 VAL A N 1
ATOM 3273 C CA . VAL A 1 426 ? -52.992 45.423 -3.270 1.00 72.06 426 VAL A CA 1
ATOM 3274 C C . VAL A 1 426 ? -51.473 45.426 -3.477 1.00 72.06 426 VAL A C 1
ATOM 3276 O O . VAL A 1 426 ? -50.995 45.153 -4.574 1.00 72.06 426 VAL A O 1
ATOM 3279 N N . THR A 1 427 ? -50.699 45.642 -2.413 1.00 70.88 427 THR A N 1
ATOM 3280 C CA . THR A 1 427 ? -49.225 45.681 -2.457 1.00 70.88 427 THR A CA 1
ATOM 3281 C C . THR A 1 427 ? -48.594 44.332 -2.827 1.00 70.88 427 THR A C 1
ATOM 3283 O O . THR A 1 427 ? -47.463 44.282 -3.306 1.00 70.88 427 THR A O 1
ATOM 3286 N N . LEU A 1 428 ? -49.313 43.224 -2.631 1.00 65.19 428 LEU A N 1
ATOM 3287 C CA . LEU A 1 428 ? -48.808 41.884 -2.930 1.00 65.19 428 LEU A CA 1
ATOM 3288 C C . LEU A 1 428 ? -48.756 41.592 -4.442 1.00 65.19 428 LEU A C 1
ATOM 3290 O O . LEU A 1 428 ? -47.898 40.840 -4.895 1.00 65.19 428 LEU A O 1
ATOM 3294 N N . SER A 1 429 ? -49.646 42.207 -5.228 1.00 68.38 429 SER A N 1
ATOM 3295 C CA . SER A 1 429 ? -49.779 41.942 -6.666 1.00 68.38 429 SER A CA 1
ATOM 3296 C C . SER A 1 429 ? -48.628 42.507 -7.503 1.00 68.38 429 SER A C 1
ATOM 3298 O O . SER A 1 429 ? -48.300 41.927 -8.536 1.00 68.38 429 SER A O 1
ATOM 3300 N N . GLU A 1 430 ? -48.033 43.634 -7.108 1.00 69.56 430 GLU A N 1
ATOM 3301 C CA . GLU A 1 430 ? -46.950 44.275 -7.874 1.00 69.56 430 GLU A CA 1
ATOM 3302 C C . GLU A 1 430 ? -45.617 43.539 -7.718 1.00 69.5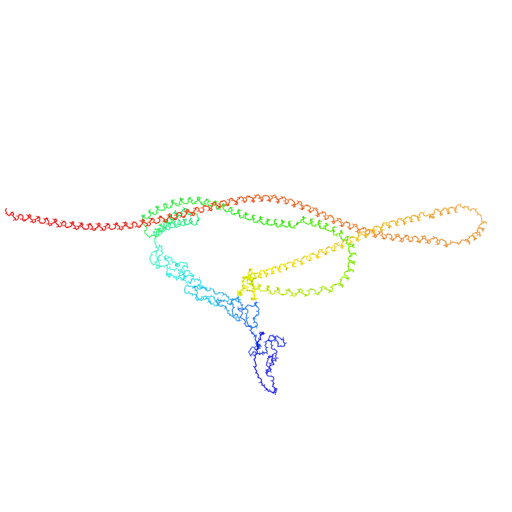6 430 GLU A C 1
ATOM 3304 O O . GLU A 1 430 ? -44.882 43.383 -8.690 1.00 69.56 430 GLU A O 1
ATOM 3309 N N . LYS A 1 431 ? -45.356 42.978 -6.533 1.00 66.00 431 LYS A N 1
ATOM 3310 C CA . LYS A 1 431 ? -44.144 42.190 -6.261 1.00 66.00 431 LYS A CA 1
ATOM 3311 C C . LYS A 1 431 ? -44.071 40.882 -7.053 1.00 66.00 431 LYS A C 1
ATOM 3313 O O . LYS A 1 431 ? -42.989 40.334 -7.222 1.00 66.00 431 LYS A O 1
ATOM 3318 N N . LEU A 1 432 ? -45.204 40.379 -7.548 1.00 66.50 432 LEU A N 1
ATOM 3319 C CA . LEU A 1 432 ? -45.256 39.115 -8.285 1.00 66.50 432 LEU A CA 1
ATOM 3320 C C . LEU A 1 432 ? -44.621 39.215 -9.685 1.00 66.50 432 LEU A C 1
ATOM 3322 O O . LEU A 1 432 ? -44.072 38.235 -10.170 1.00 66.50 432 LEU A O 1
ATOM 3326 N N . LYS A 1 433 ? -44.670 40.396 -10.320 1.00 68.94 433 LYS A N 1
ATOM 3327 C CA . LYS A 1 433 ? -44.138 40.618 -11.678 1.00 68.94 433 LYS A CA 1
ATOM 3328 C C . LYS A 1 433 ? -42.620 40.769 -11.733 1.00 68.94 433 LYS A C 1
ATOM 3330 O O . LYS A 1 433 ? -42.019 40.395 -12.731 1.00 68.94 433 LYS A O 1
ATOM 3335 N N . GLU A 1 434 ? -42.002 41.316 -10.688 1.00 68.38 434 GLU A N 1
ATOM 3336 C CA . GLU A 1 434 ? -40.536 41.403 -10.608 1.00 68.38 434 GLU A CA 1
ATOM 3337 C C . GLU A 1 434 ? -39.899 40.011 -10.473 1.00 68.38 434 GLU A C 1
ATOM 3339 O O . GLU A 1 434 ? -38.829 39.771 -11.018 1.00 68.38 434 GLU A O 1
ATOM 3344 N N . LEU A 1 435 ? -40.599 39.067 -9.838 1.00 63.34 435 LEU A N 1
ATOM 3345 C CA . LEU A 1 435 ? -40.105 37.712 -9.594 1.00 63.34 435 LEU A CA 1
ATOM 3346 C C . LEU A 1 435 ? -39.972 36.859 -10.873 1.00 63.34 435 LEU A C 1
ATOM 3348 O O . LEU A 1 435 ? -39.136 35.961 -10.916 1.00 63.34 435 LEU A O 1
ATOM 3352 N N . GLU A 1 436 ? -40.769 37.122 -11.915 1.00 65.25 436 GLU A N 1
ATOM 3353 C CA . GLU A 1 436 ? -40.746 36.332 -13.161 1.00 65.25 436 GLU A CA 1
ATOM 3354 C C . GLU A 1 436 ? -39.465 36.538 -13.991 1.00 65.25 436 GLU A C 1
ATOM 3356 O O . GLU A 1 436 ? -39.082 35.648 -14.749 1.00 65.25 436 GLU A O 1
ATOM 3361 N N . LEU A 1 437 ? -38.773 37.673 -13.834 1.00 70.81 437 LEU A N 1
ATOM 3362 C CA . LEU A 1 437 ? -37.554 37.993 -14.591 1.00 70.81 437 LEU A CA 1
ATOM 3363 C C . LEU A 1 437 ? -36.295 37.293 -14.053 1.00 70.81 437 LEU A C 1
ATOM 3365 O O . LEU A 1 437 ? -35.358 37.064 -14.816 1.00 70.81 437 LEU A O 1
ATOM 3369 N N . ASP A 1 438 ? -36.285 36.907 -12.777 1.00 72.81 438 ASP A N 1
ATOM 3370 C CA . ASP A 1 438 ? -35.112 36.324 -12.109 1.00 72.81 438 ASP A CA 1
ATOM 3371 C C . ASP A 1 438 ? -35.028 34.786 -12.251 1.00 72.81 438 ASP A C 1
ATOM 3373 O O . ASP A 1 438 ? -34.053 34.160 -11.825 1.00 72.81 438 ASP A O 1
ATOM 3377 N N . ILE A 1 439 ? -36.043 34.156 -12.857 1.00 71.56 439 ILE A N 1
ATOM 3378 C CA . ILE A 1 439 ? -36.213 32.694 -12.913 1.00 71.56 439 ILE A CA 1
ATOM 3379 C C . ILE A 1 439 ? -35.024 31.952 -13.571 1.00 71.56 439 ILE A C 1
ATOM 3381 O O . ILE A 1 439 ? -34.595 30.948 -12.994 1.00 71.56 439 ILE A O 1
ATOM 3385 N N . PRO A 1 440 ? -34.432 32.391 -14.706 1.00 72.75 440 PRO A N 1
ATOM 3386 C CA . PRO A 1 440 ? -33.342 31.646 -15.357 1.00 72.75 440 PRO A CA 1
ATOM 3387 C C . PRO A 1 440 ? -32.040 31.588 -14.540 1.00 72.75 440 PRO A C 1
ATOM 3389 O O . PRO A 1 440 ? -31.368 30.555 -14.507 1.00 72.75 440 PRO A O 1
ATOM 3392 N N . ASP A 1 441 ? -31.691 32.674 -13.845 1.00 75.12 441 ASP A N 1
ATOM 3393 C CA . ASP A 1 441 ? -30.487 32.739 -13.002 1.00 75.12 441 ASP A CA 1
ATOM 3394 C C . ASP A 1 441 ? -30.683 31.982 -11.677 1.00 75.12 441 ASP A C 1
ATOM 3396 O O . ASP A 1 441 ? -29.742 31.401 -11.125 1.00 75.12 441 ASP A O 1
ATOM 3400 N N . LEU A 1 442 ? -31.920 31.941 -11.173 1.00 71.69 442 LEU A N 1
ATOM 3401 C CA . LEU A 1 442 ? -32.319 31.039 -10.092 1.00 71.69 442 LEU A CA 1
ATOM 3402 C C . LEU A 1 442 ? -32.151 29.579 -10.515 1.00 71.69 442 LEU A C 1
ATOM 3404 O O . LEU A 1 442 ? -31.597 28.777 -9.763 1.00 71.69 442 LEU A O 1
ATOM 3408 N N . ASN A 1 443 ? -32.577 29.246 -11.728 1.00 76.75 443 ASN A N 1
ATOM 3409 C CA . ASN A 1 443 ? -32.554 27.883 -12.221 1.00 76.75 443 ASN A CA 1
ATOM 3410 C C . ASN A 1 443 ? -31.128 27.320 -12.367 1.00 76.75 443 ASN A C 1
ATOM 3412 O O . ASN A 1 443 ? -30.878 26.180 -11.984 1.00 76.75 443 ASN A O 1
ATOM 3416 N N . GLU A 1 444 ? -30.164 28.143 -12.789 1.00 77.50 444 GLU A N 1
ATOM 3417 C CA . GLU A 1 444 ? -28.744 27.763 -12.830 1.00 77.50 444 GLU A CA 1
ATOM 3418 C C . GLU A 1 444 ? -28.190 27.412 -11.441 1.00 77.50 444 GLU A C 1
ATOM 3420 O O . GLU A 1 444 ? -27.479 26.423 -11.282 1.00 77.50 444 GLU A O 1
ATOM 3425 N N . LYS A 1 445 ? -28.575 28.156 -10.398 1.00 78.31 445 LYS A N 1
ATOM 3426 C CA . LYS A 1 445 ? -28.145 27.865 -9.019 1.00 78.31 445 LYS A CA 1
ATOM 3427 C C . LYS A 1 445 ? -28.829 26.630 -8.432 1.00 78.31 445 LYS A C 1
ATOM 3429 O O . LYS A 1 445 ? -28.230 25.922 -7.622 1.00 78.31 445 LYS A O 1
ATOM 3434 N N . VAL A 1 446 ? -30.085 26.382 -8.802 1.00 77.94 446 VAL A N 1
ATOM 3435 C CA . VAL A 1 446 ? -30.895 25.294 -8.235 1.00 77.94 446 VAL A CA 1
ATOM 3436 C C . VAL A 1 446 ? -30.636 23.963 -8.947 1.00 77.94 446 VAL A C 1
ATOM 3438 O O . VAL A 1 446 ? -30.382 22.960 -8.279 1.00 77.94 446 VAL A O 1
ATOM 3441 N N . CYS A 1 447 ? -30.629 23.963 -10.279 1.00 79.62 447 CYS A N 1
ATOM 3442 C CA . CYS A 1 447 ? -30.553 22.766 -11.120 1.00 79.62 447 CYS A CA 1
ATOM 3443 C C . CYS A 1 447 ? -29.199 22.585 -11.829 1.00 79.62 447 CYS A C 1
ATOM 3445 O O . CYS A 1 447 ? -29.043 21.603 -12.542 1.00 79.62 447 CYS A O 1
ATOM 3447 N N . ASP A 1 448 ? -28.228 23.491 -11.640 1.00 80.38 448 ASP A N 1
ATOM 3448 C CA . ASP A 1 448 ? -26.894 23.525 -12.286 1.00 80.38 448 ASP A CA 1
ATOM 3449 C C . ASP A 1 448 ? -26.865 24.079 -13.732 1.00 80.38 448 ASP A C 1
ATOM 3451 O O . ASP A 1 448 ? -25.803 24.338 -14.303 1.00 80.38 448 ASP A O 1
ATOM 3455 N N . LYS A 1 449 ? -28.032 24.291 -14.358 1.00 79.44 449 LYS A N 1
ATOM 3456 C CA . LYS A 1 449 ? -28.164 24.851 -15.718 1.00 79.44 449 LYS A CA 1
ATOM 3457 C C . LYS A 1 449 ? -29.317 25.848 -15.814 1.00 79.44 449 LYS A C 1
ATOM 3459 O O . LYS A 1 449 ? -30.301 25.742 -15.094 1.00 79.44 449 LYS A O 1
ATOM 3464 N N . ARG A 1 450 ? -29.203 26.806 -16.743 1.00 76.88 450 ARG A N 1
ATOM 3465 C CA . ARG A 1 450 ? -30.178 27.898 -16.944 1.00 76.88 450 ARG A CA 1
ATOM 3466 C C . ARG A 1 450 ? -31.590 27.422 -17.300 1.00 76.88 450 ARG A C 1
ATOM 3468 O O . ARG A 1 450 ? -32.550 28.066 -16.901 1.00 76.88 450 ARG A O 1
ATOM 3475 N N . GLY A 1 451 ? -31.726 26.293 -18.001 1.00 69.75 451 GLY A N 1
ATOM 3476 C CA . GLY A 1 451 ? -32.994 25.594 -18.268 1.00 69.75 451 GLY A CA 1
ATOM 3477 C C . GLY A 1 451 ? -34.128 26.405 -18.912 1.00 69.75 451 GLY A C 1
ATOM 3478 O O . GLY A 1 451 ? -35.278 25.995 -18.796 1.00 69.75 451 GLY A O 1
ATOM 3479 N N . ASP A 1 452 ? -33.819 27.497 -19.619 1.00 70.12 452 ASP A N 1
ATOM 3480 C CA . ASP A 1 452 ? -34.738 28.145 -20.561 1.00 70.12 452 ASP A CA 1
ATOM 3481 C C . ASP A 1 452 ? -34.084 28.261 -21.959 1.00 70.12 452 ASP A C 1
ATOM 3483 O O . ASP A 1 452 ? -33.138 29.043 -22.124 1.00 70.12 452 ASP A O 1
ATOM 3487 N N . PRO A 1 453 ? -34.531 27.474 -22.965 1.00 70.00 453 PRO A N 1
ATOM 3488 C CA . PRO A 1 453 ? -35.467 26.349 -22.845 1.00 70.00 453 PRO A CA 1
ATOM 3489 C C . PRO A 1 453 ? -34.884 25.185 -22.014 1.00 70.00 453 PRO A C 1
ATOM 3491 O O . PRO A 1 453 ? -33.670 25.084 -21.840 1.00 70.00 453 PRO A O 1
ATOM 3494 N N . CYS A 1 454 ? -35.761 24.313 -21.502 1.00 76.44 454 CYS A N 1
ATOM 3495 C CA . CYS A 1 454 ? -35.433 23.215 -20.581 1.00 76.44 454 CYS A CA 1
ATOM 3496 C C . CYS A 1 454 ? -34.193 22.404 -20.983 1.00 76.44 454 CYS A C 1
ATOM 3498 O O . CYS A 1 454 ? -34.121 21.880 -22.097 1.00 76.44 454 CYS A O 1
ATOM 3500 N N . ASP A 1 455 ? -33.251 22.249 -20.048 1.00 78.50 455 ASP A N 1
ATOM 3501 C CA . ASP A 1 455 ? -32.079 21.398 -20.248 1.00 78.50 455 ASP A CA 1
ATOM 3502 C C . ASP A 1 455 ? -32.490 19.918 -20.180 1.00 78.50 455 ASP A C 1
ATOM 3504 O O . ASP A 1 455 ? -33.237 19.513 -19.291 1.00 78.50 455 ASP A O 1
ATOM 3508 N N . GLN A 1 456 ? -32.026 19.096 -21.122 1.00 76.00 456 GLN A N 1
ATOM 3509 C CA . GLN A 1 456 ? -32.452 17.692 -21.215 1.00 76.00 456 GLN A CA 1
ATOM 3510 C C . GLN A 1 456 ? -31.920 16.812 -20.080 1.00 76.00 456 GLN A C 1
ATOM 3512 O O . GLN A 1 456 ? -32.501 15.762 -19.810 1.00 76.00 456 GLN A O 1
ATOM 3517 N N . LEU A 1 457 ? -30.812 17.206 -19.448 1.00 74.88 457 LEU A N 1
ATOM 3518 C CA . LEU A 1 457 ? -30.106 16.385 -18.472 1.00 74.88 457 LEU A CA 1
ATOM 3519 C C . LEU A 1 457 ? -30.344 16.891 -17.048 1.00 74.88 457 LEU A C 1
ATOM 3521 O O . LEU A 1 457 ? -30.664 16.112 -16.157 1.00 74.88 457 LEU A O 1
ATOM 3525 N N . CYS A 1 458 ? -30.211 18.203 -16.859 1.00 75.88 458 CYS A N 1
ATOM 3526 C CA . CYS A 1 458 ? -30.338 18.871 -15.570 1.00 75.88 458 CYS A CA 1
ATOM 3527 C C . CYS A 1 458 ? -31.700 19.541 -15.363 1.00 75.88 458 CYS A C 1
ATOM 3529 O O . CYS A 1 458 ? -31.993 19.964 -14.247 1.00 75.88 458 CYS A O 1
ATOM 3531 N N . GLY A 1 459 ? -32.543 19.627 -16.397 1.00 78.94 459 GLY A N 1
ATOM 3532 C CA . GLY A 1 459 ? -33.898 20.158 -16.294 1.00 78.94 459 GLY A CA 1
ATOM 3533 C C . GLY A 1 459 ? -33.977 21.668 -16.042 1.00 78.94 459 GLY A C 1
ATOM 3534 O O . GLY A 1 459 ? -33.117 22.443 -16.469 1.00 78.94 459 GLY A O 1
ATOM 3535 N N . GLY A 1 460 ? -35.050 22.101 -15.376 1.00 77.44 460 GLY A N 1
ATOM 3536 C CA . GLY A 1 460 ? -35.267 23.505 -15.046 1.00 77.44 460 GLY A CA 1
ATOM 3537 C C . GLY A 1 460 ? -36.625 23.869 -14.437 1.00 77.44 460 GLY A C 1
ATOM 3538 O O . GLY A 1 460 ? -37.539 23.047 -14.348 1.00 77.44 460 GLY A O 1
ATOM 3539 N N . ALA A 1 461 ? -36.771 25.125 -14.016 1.00 72.06 461 ALA A N 1
ATOM 3540 C CA . ALA A 1 461 ? -38.005 25.674 -13.467 1.00 72.06 461 ALA A CA 1
ATOM 3541 C C . ALA A 1 461 ? -39.146 25.569 -14.496 1.00 72.06 461 ALA A C 1
ATOM 3543 O O . ALA A 1 461 ? -39.117 26.200 -15.546 1.00 72.06 461 ALA A O 1
ATOM 3544 N N . GLY A 1 462 ? -40.152 24.741 -14.195 1.00 72.19 462 GLY A N 1
ATOM 3545 C CA . GLY A 1 462 ? -41.259 24.434 -15.112 1.00 72.19 462 GLY A CA 1
ATOM 3546 C C . GLY A 1 462 ? -41.014 23.252 -16.063 1.00 72.19 462 GLY A C 1
ATOM 3547 O O . GLY A 1 462 ? -41.917 22.888 -16.809 1.00 72.19 462 GLY A O 1
ATOM 3548 N N . CYS A 1 463 ? -39.845 22.607 -16.003 1.00 76.50 463 CYS A N 1
ATOM 3549 C CA . CYS A 1 463 ? -39.445 21.517 -16.904 1.00 76.50 463 CYS A CA 1
ATOM 3550 C C . CYS A 1 463 ? -39.780 20.107 -16.391 1.00 76.50 463 CYS A C 1
ATOM 3552 O O . CYS A 1 463 ? -39.534 19.124 -17.083 1.00 76.50 463 CYS A O 1
ATOM 3554 N N . GLY A 1 464 ? -40.321 19.983 -15.176 1.00 76.44 464 GLY A N 1
ATOM 3555 C CA . GLY A 1 464 ? -40.717 18.702 -14.573 1.00 76.44 464 GLY A CA 1
ATOM 3556 C C . GLY A 1 464 ? -39.566 17.863 -13.998 1.00 76.44 464 GLY A C 1
ATOM 3557 O O . GLY A 1 464 ? -39.819 17.011 -13.152 1.00 76.44 464 GLY A O 1
ATOM 3558 N N . SER A 1 465 ? -38.319 18.136 -14.383 1.00 78.38 465 SER A N 1
ATOM 3559 C CA . SER A 1 465 ? -37.100 17.589 -13.777 1.00 78.38 465 SER A CA 1
ATOM 3560 C C . SER A 1 465 ? -36.123 18.716 -13.423 1.00 78.38 465 SER A C 1
ATOM 3562 O O . SER A 1 465 ? -36.154 19.784 -14.036 1.00 78.38 465 SER A O 1
ATOM 3564 N N . CYS A 1 466 ? -35.292 18.506 -12.401 1.00 77.88 466 CYS A N 1
ATOM 3565 C CA . CYS A 1 466 ? -34.252 19.437 -11.960 1.00 77.88 466 CYS A CA 1
ATOM 3566 C C . CYS A 1 466 ? -33.163 18.660 -11.201 1.00 77.88 466 CYS A C 1
ATOM 3568 O O . CYS A 1 466 ? -33.476 17.996 -10.214 1.00 77.88 466 CYS A O 1
ATOM 3570 N N . GLY A 1 467 ? -31.906 18.757 -11.639 1.00 73.94 467 GLY A N 1
ATOM 3571 C CA . GLY A 1 467 ? -30.764 18.058 -11.033 1.00 73.94 467 GLY A CA 1
ATOM 3572 C C . GLY A 1 467 ? -30.577 16.603 -11.494 1.00 73.94 467 GLY A C 1
ATOM 3573 O O . GLY A 1 467 ? -31.391 16.053 -12.234 1.00 73.94 467 GLY A O 1
ATOM 3574 N N . GLY A 1 468 ? -29.466 15.981 -11.075 1.00 73.12 468 GLY A N 1
ATOM 3575 C CA . GLY A 1 468 ? -29.091 14.620 -11.481 1.00 73.12 468 GLY A CA 1
ATOM 3576 C C . GLY A 1 468 ? -27.729 14.166 -10.937 1.00 73.12 468 GLY A C 1
ATOM 3577 O O . GLY A 1 468 ? -26.722 14.855 -11.109 1.00 73.12 468 GLY A O 1
ATOM 3578 N N . LEU A 1 469 ? -27.698 12.977 -10.319 1.00 62.41 469 LEU A N 1
ATOM 3579 C CA . LEU A 1 469 ? -26.584 12.421 -9.520 1.00 62.41 469 LEU A CA 1
ATOM 3580 C C . LEU A 1 469 ? -25.241 12.233 -10.251 1.00 62.41 469 LEU A C 1
ATOM 3582 O O . LEU A 1 469 ? -24.225 12.065 -9.589 1.00 62.41 469 LEU A O 1
ATOM 3586 N N . LEU A 1 470 ? -25.223 12.227 -11.585 1.00 62.16 470 LEU A N 1
ATOM 3587 C CA . LEU A 1 470 ? -24.033 11.887 -12.382 1.00 62.16 470 LEU A CA 1
ATOM 3588 C C . LEU A 1 470 ? -23.528 13.031 -13.270 1.00 62.16 470 LEU A C 1
ATOM 3590 O O . LEU A 1 470 ? -22.539 12.857 -13.979 1.00 62.16 470 LEU A O 1
ATOM 3594 N N . SER A 1 471 ? -24.223 14.172 -13.328 1.00 62.69 471 SER A N 1
ATOM 3595 C CA . SER A 1 471 ? -23.890 15.221 -14.312 1.00 62.69 471 SER A CA 1
ATOM 3596 C C . SER A 1 471 ? -24.211 16.658 -13.889 1.00 62.69 471 SER A C 1
ATOM 3598 O O . SER A 1 471 ? -23.703 17.580 -14.519 1.00 62.69 471 SER A O 1
ATOM 3600 N N . CYS A 1 472 ? -25.010 16.863 -12.836 1.00 74.88 472 CYS A N 1
ATOM 3601 C CA . CYS A 1 472 ? -25.461 18.183 -12.370 1.00 74.88 472 CYS A CA 1
ATOM 3602 C C . CYS A 1 472 ? -25.024 18.403 -10.907 1.00 74.88 472 CYS A C 1
ATOM 3604 O O . CYS A 1 472 ? -25.847 18.651 -10.021 1.00 74.88 472 CYS A O 1
ATOM 3606 N N . GLU A 1 473 ? -23.733 18.193 -10.632 1.00 71.25 473 GLU A N 1
ATOM 3607 C CA . GLU A 1 473 ? -23.157 18.132 -9.279 1.00 71.25 473 GLU A CA 1
ATOM 3608 C C . GLU A 1 473 ? -23.120 19.485 -8.552 1.00 71.25 473 GLU A C 1
ATOM 3610 O O . GLU A 1 473 ? -23.045 19.523 -7.321 1.00 71.25 473 GLU A O 1
ATOM 3615 N N . GLN A 1 474 ? -23.151 20.612 -9.273 1.00 74.69 474 GLN A N 1
ATOM 3616 C CA . GLN A 1 474 ? -23.052 21.935 -8.651 1.00 74.69 474 GLN A CA 1
ATOM 3617 C C . GLN A 1 474 ? -24.408 22.543 -8.289 1.00 74.69 474 GLN A C 1
ATOM 3619 O O . GLN A 1 474 ? -24.434 23.448 -7.446 1.00 74.69 474 GLN A O 1
ATOM 3624 N N . GLY A 1 475 ? -25.505 21.998 -8.826 1.00 76.62 475 GLY A N 1
ATOM 3625 C CA . GLY A 1 475 ? -26.874 22.412 -8.527 1.00 76.62 475 GLY A CA 1
ATOM 3626 C C . GLY A 1 475 ? -27.267 22.159 -7.071 1.00 76.62 475 GLY A C 1
ATOM 3627 O O . GLY A 1 475 ? -26.933 21.127 -6.480 1.00 76.62 475 GLY A O 1
ATOM 3628 N N . ALA A 1 476 ? -27.992 23.109 -6.476 1.00 78.00 476 ALA A N 1
ATOM 3629 C CA . ALA A 1 476 ? -28.436 23.022 -5.087 1.00 78.00 476 ALA A CA 1
ATOM 3630 C C . ALA A 1 476 ? -29.295 21.778 -4.797 1.00 78.00 476 ALA A C 1
ATOM 3632 O O . ALA A 1 476 ? -29.189 21.240 -3.698 1.00 78.00 476 ALA A O 1
ATOM 3633 N N . VAL A 1 477 ? -30.098 21.298 -5.757 1.00 79.12 477 VAL A N 1
ATOM 3634 C CA . VAL A 1 477 ? -30.944 20.101 -5.579 1.00 79.12 477 VAL A CA 1
ATOM 3635 C C . VAL A 1 477 ? -30.100 18.841 -5.408 1.00 79.12 477 VAL A C 1
ATOM 3637 O O . VAL A 1 477 ? -30.265 18.136 -4.418 1.00 79.12 477 VAL A O 1
ATOM 3640 N N . THR A 1 478 ? -29.123 18.602 -6.288 1.00 76.38 478 THR A N 1
ATOM 3641 C CA . THR A 1 478 ? -28.229 17.437 -6.180 1.00 76.38 478 THR A CA 1
ATOM 3642 C C . THR A 1 478 ? -27.425 17.474 -4.873 1.00 76.38 478 THR A C 1
ATOM 3644 O O . THR A 1 478 ? -27.287 16.457 -4.192 1.00 76.38 478 THR A O 1
ATOM 3647 N N . LYS A 1 479 ? -26.947 18.659 -4.460 1.00 76.88 479 LYS A N 1
ATOM 3648 C CA . LYS A 1 479 ? -26.253 18.842 -3.172 1.00 76.88 479 LYS A CA 1
ATOM 3649 C C . LYS A 1 479 ? -27.171 18.583 -1.978 1.00 76.88 479 LYS A C 1
ATOM 3651 O O . LYS A 1 479 ? -26.752 17.920 -1.028 1.00 76.88 479 LYS A O 1
ATOM 3656 N N . ALA A 1 480 ? -28.409 19.070 -2.022 1.00 74.75 480 ALA A N 1
ATOM 3657 C CA . ALA A 1 480 ? -29.399 18.820 -0.984 1.00 74.75 480 ALA A CA 1
ATOM 3658 C C . ALA A 1 480 ? -29.704 17.322 -0.866 1.00 74.75 480 ALA A C 1
ATOM 3660 O O . ALA A 1 480 ? -29.625 16.799 0.240 1.00 74.75 480 ALA A O 1
ATOM 3661 N N . ASP A 1 481 ? -29.917 16.617 -1.978 1.00 74.06 481 ASP A N 1
ATOM 3662 C CA . ASP A 1 481 ? -30.169 15.171 -1.974 1.00 74.06 481 ASP A CA 1
ATOM 3663 C C . ASP A 1 481 ? -28.981 14.381 -1.411 1.00 74.06 481 ASP A C 1
ATOM 3665 O O . ASP A 1 481 ? -29.165 13.550 -0.523 1.00 74.06 481 ASP A O 1
ATOM 3669 N N . THR A 1 482 ? -27.740 14.692 -1.814 1.00 72.19 482 THR A N 1
ATOM 3670 C CA . THR A 1 482 ? -26.553 14.044 -1.214 1.00 72.19 482 THR A CA 1
ATOM 3671 C C . THR A 1 482 ? -26.412 14.333 0.282 1.00 72.19 482 THR A C 1
ATOM 3673 O O . THR A 1 482 ? -25.996 13.462 1.046 1.00 72.19 482 THR A O 1
ATOM 3676 N N . THR A 1 483 ? -26.799 15.533 0.726 1.00 74.12 483 THR A N 1
ATOM 3677 C CA . THR A 1 483 ? -26.746 15.917 2.142 1.00 74.12 483 THR A CA 1
ATOM 3678 C C . THR A 1 483 ? -27.849 15.228 2.942 1.00 74.12 483 THR A C 1
ATOM 3680 O O . THR A 1 483 ? -27.597 14.793 4.060 1.00 74.12 483 THR A O 1
ATOM 3683 N N . VAL A 1 484 ? -29.052 15.086 2.382 1.00 77.62 484 VAL A N 1
ATOM 3684 C CA . VAL A 1 484 ? -30.161 14.340 2.993 1.00 77.62 484 VAL A CA 1
ATOM 3685 C C . VAL A 1 484 ? -29.798 12.864 3.120 1.00 77.62 484 VAL A C 1
ATOM 3687 O O . VAL A 1 484 ? -30.024 12.287 4.180 1.00 77.62 484 VAL A O 1
ATOM 3690 N N . GLN A 1 485 ? -29.164 12.277 2.101 1.00 73.31 485 GLN A N 1
ATOM 3691 C CA . GLN A 1 485 ? -28.674 10.899 2.157 1.00 73.31 485 GLN A CA 1
ATOM 3692 C C . GLN A 1 485 ? -27.643 10.720 3.289 1.00 73.31 485 GLN A C 1
ATOM 3694 O O . GLN A 1 485 ? -27.815 9.859 4.147 1.00 73.31 485 GLN A O 1
ATOM 3699 N N . LEU A 1 486 ? -26.635 11.600 3.366 1.00 74.19 486 LEU A N 1
ATOM 3700 C CA . LEU A 1 486 ? -25.636 11.603 4.447 1.00 74.19 486 LEU A CA 1
ATOM 3701 C C . LEU A 1 486 ? -26.254 11.851 5.833 1.00 74.19 486 LEU A C 1
ATOM 3703 O O . LEU A 1 486 ? -25.797 11.283 6.825 1.00 74.19 486 LEU A O 1
ATOM 3707 N N . ALA A 1 487 ? -27.283 12.694 5.922 1.00 69.06 487 ALA A N 1
ATOM 3708 C CA . ALA A 1 487 ? -27.983 12.985 7.167 1.00 69.06 487 ALA A CA 1
ATOM 3709 C C . ALA A 1 487 ? -28.854 11.809 7.633 1.00 69.06 487 ALA A C 1
ATOM 3711 O O . ALA A 1 487 ? -28.901 11.545 8.834 1.00 69.06 487 ALA A O 1
ATOM 3712 N N . GLU A 1 488 ? -29.510 11.085 6.722 1.00 71.31 488 GLU A N 1
ATOM 3713 C CA . GLU A 1 488 ? -30.244 9.859 7.057 1.00 71.31 488 GLU A CA 1
ATOM 3714 C C . GLU A 1 488 ? -29.288 8.724 7.459 1.00 71.31 488 GLU A C 1
ATOM 3716 O O . GLU A 1 488 ? -29.546 8.053 8.461 1.00 71.31 488 GLU A O 1
ATOM 3721 N N . ASP A 1 489 ? -28.134 8.582 6.796 1.00 72.12 489 ASP A N 1
ATOM 3722 C CA . ASP A 1 489 ? -27.093 7.621 7.195 1.00 72.12 489 ASP A CA 1
ATOM 3723 C C . ASP A 1 489 ? -26.530 7.951 8.593 1.00 72.12 489 ASP A C 1
ATOM 3725 O O . ASP A 1 489 ? -26.406 7.076 9.457 1.00 72.12 489 ASP A O 1
ATOM 3729 N N . ALA A 1 490 ? -26.262 9.233 8.871 1.00 68.56 490 ALA A N 1
ATOM 3730 C CA . ALA A 1 490 ? -25.819 9.695 10.187 1.00 68.56 490 ALA A CA 1
ATOM 3731 C C . ALA A 1 490 ? -26.902 9.513 11.265 1.00 68.56 490 ALA A C 1
ATOM 3733 O O . ALA A 1 490 ? -26.603 9.088 12.382 1.00 68.56 490 ALA A O 1
ATOM 3734 N N . LYS A 1 491 ? -28.170 9.784 10.941 1.00 74.69 491 LYS A N 1
ATOM 3735 C CA . LYS A 1 491 ? -29.319 9.584 11.836 1.00 74.69 491 LYS A CA 1
ATOM 3736 C C . LYS A 1 491 ? -29.512 8.111 12.181 1.00 74.69 491 LYS A C 1
ATOM 3738 O O . LYS A 1 491 ? -29.782 7.798 13.340 1.00 74.69 491 LYS A O 1
ATOM 3743 N N . GLN A 1 492 ? -29.331 7.208 11.220 1.00 70.50 492 GLN A N 1
ATOM 3744 C CA . GLN A 1 492 ? -29.414 5.771 11.465 1.00 70.50 492 GLN A CA 1
ATOM 3745 C C . GLN A 1 492 ? -28.264 5.289 12.367 1.00 70.50 492 GLN A C 1
ATOM 3747 O O . GLN A 1 492 ? -28.516 4.566 13.334 1.00 70.50 492 GLN A O 1
ATOM 3752 N N . ALA A 1 493 ? -27.034 5.767 12.145 1.00 70.06 493 ALA A N 1
ATOM 3753 C CA . ALA A 1 493 ? -25.888 5.456 13.004 1.00 70.06 493 ALA A CA 1
ATOM 3754 C C . ALA A 1 493 ? -26.042 6.014 14.436 1.00 70.06 493 ALA A C 1
ATOM 3756 O O . ALA A 1 493 ? -25.703 5.337 15.411 1.00 70.06 493 ALA A O 1
ATOM 3757 N N . ILE A 1 494 ? -26.596 7.225 14.585 1.00 69.44 494 ILE A N 1
ATOM 3758 C CA . ILE A 1 494 ? -26.899 7.823 15.895 1.00 69.44 494 ILE A CA 1
ATOM 3759 C C . ILE A 1 494 ? -27.979 7.017 16.612 1.00 69.44 494 ILE A C 1
ATOM 3761 O O . ILE A 1 494 ? -27.801 6.697 17.783 1.00 69.44 494 ILE A O 1
ATOM 3765 N N . LYS A 1 495 ? -29.050 6.619 15.918 1.00 70.19 495 LYS A N 1
ATOM 3766 C CA . LYS A 1 495 ? -30.140 5.828 16.500 1.00 70.19 495 LYS A CA 1
ATOM 3767 C C . LYS A 1 495 ? -29.649 4.481 17.030 1.00 70.19 495 LYS A C 1
ATOM 3769 O O . LYS A 1 495 ? -30.018 4.086 18.133 1.00 70.19 495 LYS A O 1
ATOM 3774 N N . GLU A 1 496 ? -28.766 3.801 16.296 1.00 69.38 496 GLU A N 1
ATOM 3775 C CA . GLU A 1 496 ? -28.142 2.556 16.762 1.00 69.38 496 GLU A CA 1
ATOM 3776 C C . GLU A 1 496 ? -27.305 2.769 18.033 1.00 69.38 496 GLU A C 1
ATOM 3778 O O . GLU A 1 496 ? -27.385 1.973 18.979 1.00 69.38 496 GLU A O 1
ATOM 3783 N N . LYS A 1 497 ? -26.539 3.864 18.104 1.00 68.69 497 LYS A N 1
ATOM 3784 C CA . LYS A 1 497 ? -25.727 4.205 19.283 1.00 68.69 497 LYS A CA 1
ATOM 3785 C C . LYS A 1 497 ? -26.556 4.705 20.466 1.00 68.69 497 LYS A C 1
ATOM 3787 O O . LYS A 1 497 ? -26.224 4.371 21.602 1.00 68.69 497 LYS A O 1
ATOM 3792 N N . GLU A 1 498 ? -27.663 5.395 20.220 1.00 64.00 498 GLU A N 1
ATOM 3793 C CA . GLU A 1 498 ? -28.637 5.819 21.228 1.00 64.00 498 GLU A CA 1
ATOM 3794 C C . GLU A 1 498 ? -29.275 4.605 21.910 1.00 64.00 498 GLU A C 1
ATOM 3796 O O . GLU A 1 498 ? -29.242 4.512 23.134 1.00 64.00 498 GLU A O 1
ATOM 3801 N N . THR A 1 499 ? -29.705 3.587 21.153 1.00 68.12 499 THR A N 1
ATOM 3802 C CA . THR A 1 499 ? -30.207 2.335 21.752 1.00 68.12 499 THR A CA 1
ATOM 3803 C C . THR A 1 499 ? -29.167 1.608 22.615 1.00 68.12 499 THR A C 1
ATOM 3805 O O . THR A 1 499 ? -29.518 1.013 23.638 1.00 68.12 499 THR A O 1
ATOM 3808 N N . GLN A 1 500 ? -27.877 1.665 22.256 1.00 67.00 500 GLN A N 1
ATOM 3809 C CA . GLN A 1 500 ? -26.803 1.096 23.085 1.00 67.00 500 GLN A CA 1
ATOM 3810 C C . GLN A 1 500 ? -26.591 1.909 24.376 1.00 67.00 500 GLN A C 1
ATOM 3812 O O . GLN A 1 500 ? -26.416 1.323 25.449 1.00 67.00 500 GLN A O 1
ATOM 3817 N N . ALA A 1 501 ? -26.666 3.241 24.294 1.00 61.81 501 ALA A N 1
ATOM 3818 C CA . ALA A 1 501 ? -26.556 4.144 25.439 1.00 61.81 501 ALA A CA 1
ATOM 3819 C C . ALA A 1 501 ? -27.763 4.042 26.392 1.00 61.81 501 ALA A C 1
ATOM 3821 O O . ALA A 1 501 ? -27.572 3.964 27.605 1.00 61.81 501 ALA A O 1
ATOM 3822 N N . GLU A 1 502 ? -28.992 3.942 25.874 1.00 64.44 502 GLU A N 1
ATOM 3823 C CA . GLU A 1 502 ? -30.206 3.698 26.667 1.00 64.44 502 GLU A CA 1
ATOM 3824 C C . GLU A 1 502 ? -30.143 2.354 27.403 1.00 64.44 502 GLU A C 1
ATOM 3826 O O . GLU A 1 502 ? -30.522 2.256 28.574 1.00 64.44 502 GLU A O 1
ATOM 3831 N N . GLY A 1 503 ? -29.610 1.316 26.749 1.00 70.12 503 GLY A N 1
ATOM 3832 C CA . GLY A 1 503 ? -29.357 0.020 27.376 1.00 70.12 503 GLY A CA 1
ATOM 3833 C C . GLY A 1 503 ? -28.372 0.110 28.547 1.00 70.12 503 GLY A C 1
ATOM 3834 O O . GLY A 1 503 ? -28.577 -0.539 29.577 1.00 70.12 503 GLY A O 1
ATOM 3835 N N . LEU A 1 504 ? -27.331 0.941 28.429 1.00 64.69 504 LEU A N 1
ATOM 3836 C CA . LEU A 1 504 ? -26.378 1.196 29.513 1.00 64.69 504 LEU A CA 1
ATOM 3837 C C . LEU A 1 504 ? -26.995 2.035 30.641 1.00 64.69 504 LEU A C 1
ATOM 3839 O O . LEU A 1 504 ? -26.827 1.699 31.812 1.00 64.69 504 LEU A O 1
ATOM 3843 N N . LEU A 1 505 ? -27.759 3.078 30.308 1.00 67.19 505 LEU A N 1
ATOM 3844 C CA . LEU A 1 505 ? -28.448 3.926 31.285 1.00 67.19 505 LEU A CA 1
ATOM 3845 C C . LEU A 1 505 ? -29.485 3.146 32.095 1.00 67.19 505 LEU A C 1
ATOM 3847 O O . LEU A 1 505 ? -29.572 3.337 33.307 1.00 67.19 505 LEU A O 1
ATOM 3851 N N . ARG A 1 506 ? -30.214 2.208 31.475 1.00 70.38 506 ARG A N 1
ATOM 3852 C CA . ARG A 1 506 ? -31.111 1.296 32.204 1.00 70.38 506 ARG A CA 1
ATOM 3853 C C . ARG A 1 506 ? -30.346 0.429 33.202 1.00 70.38 506 ARG A C 1
ATOM 3855 O O . ARG A 1 506 ? -30.791 0.299 34.338 1.00 70.38 506 ARG A O 1
ATOM 3862 N N . LYS A 1 507 ? -29.175 -0.102 32.828 1.00 66.56 507 LYS A N 1
ATOM 3863 C CA . LYS A 1 507 ? -28.317 -0.878 33.745 1.00 66.56 507 LYS A CA 1
ATOM 3864 C C . LYS A 1 507 ? -27.775 -0.026 34.895 1.00 66.56 507 LYS A C 1
ATOM 3866 O O . LYS A 1 507 ? -27.776 -0.486 36.031 1.00 66.56 507 LYS A O 1
ATOM 3871 N N . ILE A 1 508 ? -27.369 1.216 34.630 1.00 66.62 508 ILE A N 1
ATOM 3872 C CA . ILE A 1 508 ? -26.907 2.153 35.668 1.00 66.62 508 ILE A CA 1
ATOM 3873 C C . ILE A 1 508 ? -28.060 2.549 36.602 1.00 66.62 508 ILE A C 1
ATOM 3875 O O . ILE A 1 508 ? -27.875 2.595 37.816 1.00 66.62 508 ILE A O 1
ATOM 3879 N N . SER A 1 509 ? -29.260 2.795 36.069 1.00 69.75 509 SER A N 1
ATOM 3880 C CA . SER A 1 509 ? -30.435 3.104 36.892 1.00 69.75 509 SER A CA 1
ATOM 3881 C C . SER A 1 509 ? -30.860 1.911 37.743 1.00 69.75 509 SER A C 1
ATOM 3883 O O . SER A 1 509 ? -31.233 2.102 38.897 1.00 69.75 509 SER A O 1
ATOM 3885 N N . GLN A 1 510 ? -30.757 0.692 37.208 1.00 69.12 510 GLN A N 1
ATOM 3886 C CA . GLN A 1 510 ? -30.996 -0.533 37.968 1.00 69.12 510 GLN A CA 1
ATOM 3887 C C . GLN A 1 510 ? -29.967 -0.665 39.099 1.00 69.12 510 GLN A C 1
ATOM 3889 O O . GLN A 1 510 ? -30.352 -0.794 40.253 1.00 69.12 510 GLN A O 1
ATOM 3894 N N . ALA A 1 511 ? -28.676 -0.483 38.803 1.00 62.03 511 ALA A N 1
ATOM 3895 C CA . ALA A 1 511 ? -27.616 -0.515 39.811 1.00 62.03 511 ALA A CA 1
ATOM 3896 C C . ALA A 1 511 ? -27.795 0.565 40.898 1.00 62.03 511 ALA A C 1
ATOM 3898 O O . ALA A 1 511 ? -27.538 0.320 42.078 1.00 62.03 511 ALA A O 1
ATOM 3899 N N . LYS A 1 512 ? -28.286 1.756 40.531 1.00 70.50 512 LYS A N 1
ATOM 3900 C CA . LYS A 1 512 ? -28.641 2.815 41.487 1.00 70.50 512 LYS A CA 1
ATOM 3901 C C . LYS A 1 512 ? -29.819 2.402 42.373 1.00 70.50 512 LYS A C 1
ATOM 3903 O O . LYS A 1 512 ? -29.762 2.636 43.578 1.00 70.50 512 LYS A O 1
ATOM 3908 N N . GLN A 1 513 ? -30.859 1.798 41.800 1.00 72.56 513 GLN A N 1
ATOM 3909 C CA . GLN A 1 513 ? -32.015 1.296 42.546 1.00 72.56 513 GLN A CA 1
ATOM 3910 C C . GLN A 1 513 ? -31.584 0.217 43.549 1.00 72.56 513 GLN A C 1
ATOM 3912 O O . GLN A 1 513 ? -31.925 0.305 44.726 1.00 72.56 513 GLN A O 1
ATOM 3917 N N . ASP A 1 514 ? -30.753 -0.728 43.110 1.00 67.69 514 ASP A N 1
ATOM 3918 C CA . ASP A 1 514 ? -30.232 -1.814 43.943 1.00 67.69 514 ASP A CA 1
ATOM 3919 C C . ASP A 1 514 ? -29.355 -1.268 45.089 1.00 67.69 514 ASP A C 1
ATOM 3921 O O . ASP A 1 514 ? -29.455 -1.721 46.228 1.00 67.69 514 ASP A O 1
ATOM 3925 N N . THR A 1 515 ? -28.561 -0.221 44.827 1.00 63.41 515 THR A N 1
ATOM 3926 C CA . THR A 1 515 ? -27.744 0.459 45.852 1.00 63.41 515 THR A CA 1
ATOM 3927 C C . THR A 1 515 ? -28.604 1.186 46.891 1.00 63.41 515 THR A C 1
ATOM 3929 O O . THR A 1 515 ? -28.279 1.187 48.079 1.00 63.41 515 THR A O 1
ATOM 3932 N N . LEU A 1 516 ? -29.711 1.809 46.471 1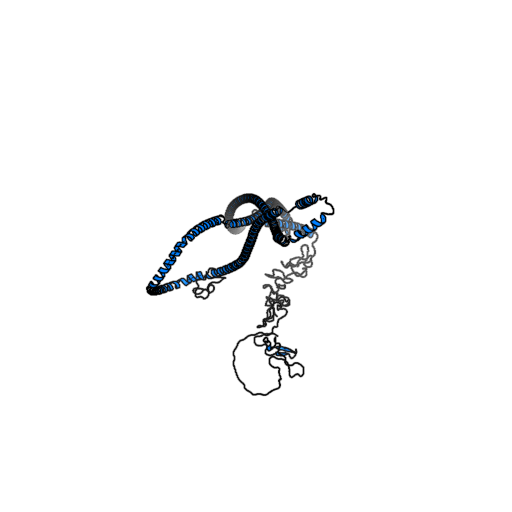.00 70.81 516 LEU A N 1
ATOM 3933 C CA . LEU A 1 516 ? -30.645 2.467 47.389 1.00 70.81 516 LEU A CA 1
ATOM 3934 C C . LEU A 1 516 ? -31.362 1.448 48.278 1.00 70.81 516 LEU A C 1
ATOM 3936 O O . LEU A 1 516 ? -31.446 1.667 49.483 1.00 70.81 516 LEU A O 1
ATOM 3940 N N . ILE A 1 517 ? -31.782 0.314 47.708 1.00 74.44 517 ILE A N 1
ATOM 3941 C CA . ILE A 1 517 ? -32.365 -0.800 48.465 1.00 74.44 517 ILE A CA 1
ATOM 3942 C C . ILE A 1 517 ? -31.349 -1.332 49.486 1.00 74.44 517 ILE A C 1
ATOM 3944 O O . ILE A 1 517 ? -31.680 -1.465 50.660 1.00 74.44 517 ILE A O 1
ATOM 3948 N N . ALA A 1 518 ? -30.096 -1.562 49.082 1.00 63.31 518 ALA A N 1
ATOM 3949 C CA . ALA A 1 518 ? -29.047 -2.030 49.989 1.00 63.31 518 ALA A CA 1
ATOM 3950 C C . ALA A 1 518 ? -28.776 -1.045 51.143 1.00 63.31 518 ALA A C 1
ATOM 3952 O O . ALA A 1 518 ? -28.616 -1.459 52.291 1.00 63.31 518 ALA A O 1
ATOM 3953 N N . ARG A 1 519 ? -28.768 0.266 50.865 1.00 74.44 519 ARG A N 1
ATOM 3954 C CA . ARG A 1 519 ? -28.627 1.310 51.893 1.00 74.44 519 ARG A CA 1
ATOM 3955 C C . ARG A 1 519 ? -29.807 1.320 52.865 1.00 74.44 519 ARG A C 1
ATOM 3957 O O . ARG A 1 519 ? -29.593 1.478 54.064 1.00 74.44 519 ARG A O 1
ATOM 3964 N N . ASP A 1 520 ? -31.030 1.193 52.362 1.00 70.50 520 ASP A N 1
ATOM 3965 C CA . ASP A 1 520 ? -32.228 1.230 53.201 1.00 70.50 520 ASP A CA 1
ATOM 3966 C C . ASP A 1 520 ? -32.299 -0.016 54.100 1.00 70.50 520 ASP A C 1
ATOM 3968 O O . ASP A 1 520 ? -32.522 0.125 55.300 1.00 70.50 520 ASP A O 1
ATOM 3972 N N . VAL A 1 521 ? -31.936 -1.195 53.579 1.00 69.12 521 VAL A N 1
ATOM 3973 C CA . VAL A 1 521 ? -31.769 -2.425 54.379 1.00 69.12 521 VAL A CA 1
ATOM 3974 C C . VAL A 1 521 ? -30.677 -2.260 55.444 1.00 69.12 521 VAL A C 1
ATOM 3976 O O . VAL A 1 521 ? -30.871 -2.644 56.597 1.00 69.12 521 VAL A O 1
ATOM 3979 N N . ALA A 1 522 ? -29.540 -1.645 55.103 1.00 62.00 522 ALA A N 1
ATOM 3980 C CA . ALA A 1 522 ? -28.469 -1.383 56.068 1.00 62.00 522 ALA A CA 1
ATOM 3981 C C . ALA A 1 522 ? -28.901 -0.402 57.174 1.00 62.00 522 ALA A C 1
ATOM 3983 O O . ALA A 1 522 ? -28.514 -0.556 58.334 1.00 62.00 522 ALA A O 1
ATOM 3984 N N . LYS A 1 523 ? -29.726 0.593 56.834 1.00 70.81 523 LYS A N 1
ATOM 3985 C CA . LYS A 1 523 ? -30.275 1.547 57.800 1.00 70.81 523 LYS A CA 1
ATOM 3986 C C . LYS A 1 523 ? -31.315 0.897 58.712 1.00 70.81 523 LYS A C 1
ATOM 3988 O O . LYS A 1 523 ? -31.252 1.101 59.919 1.00 70.81 523 LYS A O 1
ATOM 3993 N N . GLU A 1 524 ? -32.206 0.071 58.169 1.00 70.12 524 GLU A N 1
ATOM 3994 C CA . GLU A 1 524 ? -33.158 -0.710 58.968 1.00 70.12 524 GLU A CA 1
ATOM 3995 C C . GLU A 1 524 ? -32.438 -1.653 59.940 1.00 70.12 524 GLU A C 1
ATOM 3997 O O . GLU A 1 524 ? -32.811 -1.731 61.110 1.00 70.12 524 GLU A O 1
ATOM 4002 N N . ALA A 1 525 ? -31.361 -2.310 59.497 1.00 63.84 525 ALA A N 1
ATOM 4003 C CA . ALA A 1 525 ? -30.536 -3.151 60.361 1.00 63.84 525 ALA A CA 1
ATOM 4004 C C . ALA A 1 525 ? -29.850 -2.344 61.480 1.00 63.84 525 ALA A C 1
ATOM 4006 O O . ALA A 1 525 ? -29.811 -2.788 62.629 1.00 63.84 525 ALA A O 1
ATOM 4007 N N . TYR A 1 526 ? -29.350 -1.143 61.173 1.00 69.62 526 TYR A N 1
ATOM 4008 C CA . TYR A 1 526 ? -28.762 -0.241 62.165 1.00 69.62 526 TYR A CA 1
ATOM 4009 C C . TYR A 1 526 ? -29.792 0.233 63.201 1.00 69.62 526 TYR A C 1
ATOM 4011 O O . TYR A 1 526 ? -29.544 0.153 64.406 1.00 69.62 526 TYR A O 1
ATOM 4019 N N . ASP A 1 527 ? -30.969 0.669 62.754 1.00 71.62 527 ASP A N 1
ATOM 4020 C CA . ASP A 1 527 ? -32.039 1.135 63.639 1.00 71.62 527 ASP A CA 1
ATOM 4021 C C . ASP A 1 527 ? -32.572 -0.015 64.514 1.00 71.62 527 ASP A C 1
ATOM 4023 O O . ASP A 1 527 ? -32.795 0.164 65.717 1.00 71.62 527 ASP A O 1
ATOM 4027 N N . ALA A 1 528 ? -32.679 -1.227 63.955 1.00 68.12 528 ALA A N 1
ATOM 4028 C CA . ALA A 1 528 ? -33.002 -2.436 64.707 1.00 68.12 528 ALA A CA 1
ATOM 4029 C C . ALA A 1 528 ? -31.934 -2.755 65.767 1.00 68.12 528 ALA A C 1
ATOM 4031 O O . ALA A 1 528 ? -32.281 -3.065 66.908 1.00 68.12 528 ALA A O 1
ATOM 4032 N N . ALA A 1 529 ? -30.644 -2.618 65.443 1.00 64.50 529 ALA A N 1
ATOM 4033 C CA . ALA A 1 529 ? -29.556 -2.836 66.395 1.00 64.50 529 ALA A CA 1
ATOM 4034 C C . ALA A 1 529 ? -29.583 -1.825 67.556 1.00 64.50 529 ALA A C 1
ATOM 4036 O O . ALA A 1 529 ? -29.405 -2.207 68.715 1.00 64.50 529 ALA A O 1
ATOM 4037 N N . ILE A 1 530 ? -29.868 -0.548 67.280 1.00 75.69 530 ILE A N 1
ATOM 4038 C CA . ILE A 1 530 ? -30.014 0.486 68.318 1.00 75.69 530 ILE A CA 1
ATOM 4039 C C . ILE A 1 530 ? -31.236 0.213 69.204 1.00 75.69 530 ILE A C 1
ATOM 4041 O O . ILE A 1 530 ? -31.145 0.326 70.430 1.00 75.69 530 ILE A O 1
ATOM 4045 N N . LEU A 1 531 ? -32.361 -0.195 68.612 1.00 75.00 531 LEU A N 1
ATOM 4046 C CA . LEU A 1 531 ? -33.563 -0.565 69.356 1.00 75.00 531 LEU A CA 1
ATOM 4047 C C . LEU A 1 531 ? -33.308 -1.766 70.279 1.00 75.00 531 LEU A C 1
ATOM 4049 O O . LEU A 1 531 ? -33.693 -1.735 71.450 1.00 75.00 531 LEU A O 1
ATOM 4053 N N . VAL A 1 532 ? -32.629 -2.802 69.776 1.00 69.00 532 VAL A N 1
ATOM 4054 C CA . VAL A 1 532 ? -32.262 -3.993 70.556 1.00 69.00 532 VAL A CA 1
ATOM 4055 C C . VAL A 1 532 ? -31.291 -3.635 71.676 1.00 69.00 532 VAL A C 1
ATOM 4057 O O . VAL A 1 532 ? -31.486 -4.095 72.800 1.00 69.00 532 VAL A O 1
ATOM 4060 N N . ARG A 1 533 ? -30.297 -2.773 71.428 1.00 72.88 533 ARG A N 1
ATOM 4061 C CA . ARG A 1 533 ? -29.372 -2.292 72.466 1.00 72.88 533 ARG A CA 1
ATOM 4062 C C . ARG A 1 533 ? -30.117 -1.576 73.594 1.00 72.88 533 ARG A C 1
ATOM 4064 O O . ARG A 1 533 ? -29.957 -1.955 74.749 1.00 72.88 533 ARG A O 1
ATOM 4071 N N . ASN A 1 534 ? -30.971 -0.605 73.269 1.00 71.75 534 ASN A N 1
ATOM 4072 C CA . ASN A 1 534 ? -31.714 0.159 74.277 1.00 71.75 534 ASN A CA 1
ATOM 4073 C C . ASN A 1 534 ? -32.700 -0.738 75.054 1.00 71.75 534 ASN A C 1
ATOM 4075 O O . ASN A 1 534 ? -32.868 -0.590 76.263 1.00 71.75 534 ASN A O 1
ATOM 4079 N N . ARG A 1 535 ? -33.331 -1.715 74.383 1.00 70.44 535 ARG A N 1
ATOM 4080 C CA . ARG A 1 535 ? -34.194 -2.706 75.045 1.00 70.44 535 ARG A CA 1
ATOM 4081 C C . ARG A 1 535 ? -33.393 -3.617 75.974 1.00 70.44 535 ARG A C 1
ATOM 4083 O O . ARG A 1 535 ? -33.844 -3.882 77.080 1.00 70.44 535 ARG A O 1
ATOM 4090 N N . SER A 1 536 ? -32.201 -4.035 75.551 1.00 65.00 536 SER A N 1
ATOM 4091 C CA . SER A 1 536 ? -31.284 -4.840 76.364 1.00 65.00 536 SER A CA 1
ATOM 4092 C C . SER A 1 536 ? -30.829 -4.082 77.612 1.00 65.00 536 SER A C 1
ATOM 4094 O O . SER A 1 536 ? -30.823 -4.658 78.694 1.00 65.00 536 SER A O 1
ATOM 4096 N N . GLU A 1 537 ? -30.512 -2.790 77.495 1.00 71.06 537 GLU A N 1
ATOM 4097 C CA . GLU A 1 537 ? -30.166 -1.932 78.638 1.00 71.06 537 GLU A CA 1
ATOM 4098 C C . GLU A 1 537 ? -31.322 -1.822 79.645 1.00 71.06 537 GLU A C 1
ATOM 4100 O O . GLU A 1 537 ? -31.109 -2.055 80.837 1.00 71.06 537 GLU A O 1
ATOM 4105 N N . ASN A 1 538 ? -32.556 -1.597 79.178 1.00 71.38 538 ASN A N 1
ATOM 4106 C CA . ASN A 1 538 ? -33.739 -1.601 80.047 1.00 71.38 538 ASN A CA 1
ATOM 4107 C C . ASN A 1 538 ? -33.974 -2.970 80.707 1.00 71.38 538 ASN A C 1
ATOM 4109 O O . ASN A 1 538 ? -34.260 -3.046 81.900 1.00 71.38 538 ASN A O 1
ATOM 4113 N N . THR A 1 539 ? -33.823 -4.074 79.968 1.00 66.38 539 THR A N 1
ATOM 4114 C CA . THR A 1 539 ? -33.971 -5.428 80.527 1.00 66.38 539 THR A CA 1
ATOM 4115 C C . THR A 1 539 ? -32.890 -5.739 81.564 1.00 66.38 539 THR A C 1
ATOM 4117 O O . THR A 1 539 ? -33.176 -6.396 82.565 1.00 66.38 539 THR A O 1
ATOM 4120 N N . ILE A 1 540 ? -31.663 -5.241 81.386 1.00 68.69 540 ILE A N 1
ATOM 4121 C CA . ILE A 1 540 ? -30.596 -5.342 82.393 1.00 68.69 540 ILE A CA 1
ATOM 4122 C C . ILE A 1 540 ? -30.987 -4.588 83.670 1.00 68.69 540 ILE A C 1
ATOM 4124 O O . ILE A 1 540 ? -30.764 -5.093 84.775 1.00 68.69 540 ILE A O 1
ATOM 4128 N N . GLU A 1 541 ? -31.584 -3.404 83.540 1.00 73.25 541 GLU A N 1
ATOM 4129 C CA . GLU A 1 541 ? -32.046 -2.610 84.679 1.00 73.25 541 GLU A CA 1
ATOM 4130 C C . GLU A 1 541 ? -33.202 -3.302 85.426 1.00 73.25 541 GLU A C 1
ATOM 4132 O O . GLU A 1 541 ? -33.140 -3.474 86.646 1.00 73.25 541 GLU A O 1
ATOM 4137 N N . GLU A 1 542 ? -34.193 -3.832 84.700 1.00 70.00 542 GLU A N 1
ATOM 4138 C CA . GLU A 1 542 ? -35.283 -4.629 85.279 1.00 70.00 542 GLU A CA 1
ATOM 4139 C C . GLU A 1 542 ? -34.788 -5.923 85.934 1.00 70.00 542 GLU A C 1
ATOM 4141 O O . GLU A 1 542 ? -35.286 -6.324 86.989 1.00 70.00 542 GLU A O 1
ATOM 4146 N N . SER A 1 543 ? -33.799 -6.592 85.337 1.00 62.50 543 SER A N 1
ATOM 4147 C CA . SER A 1 543 ? -33.231 -7.817 85.897 1.00 62.50 543 SER A CA 1
ATOM 4148 C C . SER A 1 543 ? -32.446 -7.527 87.179 1.00 62.50 543 SER A C 1
ATOM 4150 O O . SER A 1 543 ? -32.484 -8.337 88.110 1.00 62.50 543 SER A O 1
ATOM 4152 N N . ARG A 1 544 ? -31.783 -6.363 87.284 1.00 73.00 544 ARG A N 1
ATOM 4153 C CA . ARG A 1 544 ? -31.182 -5.892 88.544 1.00 73.00 544 ARG A CA 1
ATOM 4154 C C . ARG A 1 544 ? -32.241 -5.635 89.611 1.00 73.00 544 ARG A C 1
ATOM 4156 O O . ARG A 1 544 ? -32.030 -6.055 90.746 1.00 73.00 544 ARG A O 1
ATOM 4163 N N . ASP A 1 545 ? -33.375 -5.025 89.262 1.00 70.81 545 ASP A N 1
ATOM 4164 C CA . ASP A 1 545 ? -34.490 -4.828 90.204 1.00 70.81 545 ASP A CA 1
ATOM 4165 C C . ASP A 1 545 ? -35.063 -6.167 90.695 1.00 70.81 545 ASP A C 1
ATOM 4167 O O . ASP A 1 545 ? -35.256 -6.365 91.892 1.00 70.81 545 ASP A O 1
ATOM 4171 N N . VAL A 1 546 ? -35.253 -7.141 89.797 1.00 66.62 546 VAL A N 1
ATOM 4172 C CA . VAL A 1 546 ? -35.706 -8.494 90.172 1.00 66.62 546 VAL A CA 1
ATOM 4173 C C . VAL A 1 546 ? -34.688 -9.193 91.069 1.00 66.62 546 VAL A C 1
ATOM 4175 O O . VAL A 1 546 ? -35.074 -9.803 92.062 1.00 66.62 546 VAL A O 1
ATOM 4178 N N . THR A 1 547 ? -33.394 -9.078 90.766 1.00 66.94 547 THR A N 1
ATOM 4179 C CA . THR A 1 547 ? -32.330 -9.660 91.600 1.00 66.94 547 THR A CA 1
ATOM 4180 C C . THR A 1 547 ? -32.337 -9.040 92.992 1.00 66.94 547 THR A C 1
ATOM 4182 O O . THR A 1 547 ? -32.248 -9.758 93.983 1.00 66.94 547 THR A O 1
ATOM 4185 N N . LYS A 1 548 ? -32.530 -7.720 93.071 1.00 71.19 548 LYS A N 1
ATOM 4186 C CA . LYS A 1 548 ? -32.649 -6.995 94.332 1.00 71.19 548 LYS A CA 1
ATOM 4187 C C . LYS A 1 548 ? -33.870 -7.450 95.134 1.00 71.19 548 LYS A C 1
ATOM 4189 O O . LYS A 1 548 ? -33.727 -7.763 96.303 1.00 71.19 548 LYS A O 1
ATOM 4194 N N . ARG A 1 549 ? -35.034 -7.628 94.498 1.00 69.00 549 ARG A N 1
ATOM 4195 C CA . ARG A 1 549 ? -36.238 -8.172 95.159 1.00 69.00 549 ARG A CA 1
ATOM 4196 C C . ARG A 1 549 ? -36.080 -9.624 95.608 1.00 69.00 549 ARG A C 1
ATOM 4198 O O . ARG A 1 549 ? -36.611 -9.994 96.648 1.00 69.00 549 ARG A O 1
ATOM 4205 N N . ILE A 1 550 ? -35.377 -10.457 94.837 1.00 64.88 550 ILE A N 1
ATOM 4206 C CA . ILE A 1 550 ? -35.043 -11.833 95.240 1.00 64.88 550 ILE A CA 1
ATOM 4207 C C . ILE A 1 550 ? -34.119 -11.801 96.455 1.00 64.88 550 ILE A C 1
ATOM 4209 O O . ILE A 1 550 ? -34.308 -12.584 97.379 1.00 64.88 550 ILE A O 1
ATOM 4213 N N . GLN A 1 551 ? -33.149 -10.891 96.474 1.00 63.38 551 GLN A N 1
ATOM 4214 C CA . GLN A 1 551 ? -32.255 -10.717 97.607 1.00 63.38 551 GLN A CA 1
ATOM 4215 C C . GLN A 1 551 ? -33.003 -10.209 98.849 1.00 63.38 551 GLN A C 1
ATOM 4217 O O . GLN A 1 551 ? -32.892 -10.830 99.899 1.00 63.38 551 GLN A O 1
ATOM 4222 N N . ASP A 1 552 ? -33.882 -9.216 98.708 1.00 65.00 552 ASP A N 1
ATOM 4223 C CA . ASP A 1 552 ? -34.758 -8.735 99.785 1.00 65.00 552 ASP A CA 1
ATOM 4224 C C . ASP A 1 552 ? -35.700 -9.850 100.308 1.00 65.00 552 ASP A C 1
ATOM 4226 O O . ASP A 1 552 ? -35.961 -9.954 101.510 1.00 65.00 552 ASP A O 1
ATOM 4230 N N . PHE A 1 553 ? -36.174 -10.742 99.426 1.00 62.78 553 PHE A N 1
ATOM 4231 C CA . PHE A 1 553 ? -36.964 -11.933 99.784 1.00 62.78 553 PHE A CA 1
ATOM 4232 C C . PHE A 1 553 ? -36.137 -13.034 100.480 1.00 62.78 553 PHE A C 1
ATOM 4234 O O . PHE A 1 553 ? -36.669 -13.843 101.243 1.00 62.78 553 PHE A O 1
ATOM 4241 N N . MET A 1 554 ? -34.833 -13.102 100.208 1.00 56.22 554 MET A N 1
ATOM 4242 C CA . MET A 1 554 ? -33.904 -14.030 100.863 1.00 56.22 554 MET A CA 1
ATOM 4243 C C . MET A 1 554 ? -33.396 -13.483 102.206 1.00 56.22 554 MET A C 1
ATOM 4245 O O . MET A 1 554 ? -33.055 -14.272 103.084 1.00 56.22 554 MET A O 1
ATOM 4249 N N . GLU A 1 555 ? -33.381 -12.158 102.376 1.00 56.59 555 GLU A N 1
ATOM 4250 C CA . GLU A 1 555 ? -32.976 -11.447 103.596 1.00 56.59 555 GLU A CA 1
ATOM 4251 C C . GLU A 1 555 ? -34.144 -11.210 104.578 1.00 56.59 555 GLU A C 1
ATOM 4253 O O . GLU A 1 555 ? -33.918 -10.862 105.739 1.00 56.59 555 GLU A O 1
ATOM 4258 N N . THR A 1 556 ? -35.396 -11.463 104.171 1.00 55.53 556 THR A N 1
ATOM 4259 C CA . THR A 1 556 ? -36.545 -11.493 105.092 1.00 55.53 556 THR A CA 1
ATOM 4260 C C . THR A 1 556 ? -36.386 -12.678 106.059 1.00 55.53 556 THR A C 1
ATOM 4262 O O . THR A 1 556 ? -36.171 -13.805 105.605 1.00 55.53 556 THR A O 1
ATOM 4265 N N . PRO A 1 557 ? -36.473 -12.479 107.390 1.00 51.78 557 PRO A N 1
ATOM 4266 C CA . PRO A 1 557 ? -36.122 -13.507 108.367 1.00 51.78 557 PRO A CA 1
ATOM 4267 C C . PRO A 1 557 ? -37.081 -14.701 108.282 1.00 51.78 557 PRO A C 1
ATOM 4269 O O . PRO A 1 557 ? -38.198 -14.670 108.793 1.00 51.78 557 PRO A O 1
ATOM 4272 N N . LYS A 1 558 ? -36.636 -15.783 107.640 1.00 53.91 558 LYS A N 1
ATOM 4273 C CA . LYS A 1 558 ? -37.289 -17.094 107.709 1.00 53.91 558 LYS A CA 1
ATOM 4274 C C . LYS A 1 558 ? -36.909 -17.764 109.027 1.00 53.91 558 LYS A C 1
ATOM 4276 O O . LYS A 1 558 ? -35.744 -17.731 109.421 1.00 53.91 558 LYS A O 1
ATOM 4281 N N . ALA A 1 559 ? -37.880 -18.384 109.696 1.00 53.44 559 ALA A N 1
ATOM 4282 C CA . ALA A 1 559 ? -37.635 -19.170 110.902 1.00 53.44 559 ALA A CA 1
ATOM 4283 C C . ALA A 1 559 ? -36.566 -20.242 110.621 1.00 53.44 559 ALA A C 1
ATOM 4285 O O . ALA A 1 559 ? -36.738 -21.100 109.754 1.00 53.44 559 ALA A O 1
ATOM 4286 N N . THR A 1 560 ? -35.432 -20.159 111.314 1.00 53.81 560 THR A N 1
ATOM 4287 C CA . THR A 1 560 ? -34.300 -21.070 111.137 1.00 53.81 560 THR A CA 1
ATOM 4288 C C . THR A 1 560 ? -34.505 -22.358 111.945 1.00 53.81 560 THR A C 1
ATOM 4290 O O . THR A 1 560 ? -35.168 -22.344 112.983 1.00 53.81 560 THR A O 1
ATOM 4293 N N . PRO A 1 561 ? -33.885 -23.483 111.542 1.00 50.94 561 PRO A N 1
ATOM 4294 C CA . PRO A 1 561 ? -33.866 -24.715 112.336 1.00 50.94 561 PRO A CA 1
ATOM 4295 C C . PRO A 1 561 ? -33.281 -24.535 113.746 1.00 50.94 561 PRO A C 1
ATOM 4297 O O . PRO A 1 561 ? -33.564 -25.349 114.616 1.00 50.94 561 PRO A O 1
ATOM 4300 N N . ALA A 1 562 ? -32.492 -23.478 113.978 1.00 48.75 562 ALA A N 1
ATOM 4301 C CA . ALA A 1 562 ? -32.030 -23.073 115.304 1.00 48.75 562 ALA A CA 1
ATOM 4302 C C . ALA A 1 562 ? -33.186 -22.557 116.175 1.00 48.75 562 ALA A C 1
ATOM 4304 O O . ALA A 1 562 ? -33.326 -23.019 117.291 1.00 48.75 562 ALA A O 1
ATOM 4305 N N . ASN A 1 563 ? -34.107 -21.752 115.633 1.00 51.59 563 ASN A N 1
ATOM 4306 C CA . ASN A 1 563 ? -35.289 -21.289 116.372 1.00 51.59 563 ASN A CA 1
ATOM 4307 C C . ASN A 1 563 ? -36.254 -22.442 116.729 1.00 51.59 563 ASN A C 1
ATOM 4309 O O . ASN A 1 563 ? -36.963 -22.374 117.727 1.00 51.59 563 ASN A O 1
ATOM 4313 N N . ILE A 1 564 ? -36.278 -23.515 115.925 1.00 51.94 564 ILE A N 1
ATOM 4314 C CA . ILE A 1 564 ? -37.022 -24.757 116.219 1.00 51.94 564 ILE A CA 1
ATOM 4315 C C . ILE A 1 564 ? -36.266 -25.622 117.244 1.00 51.94 564 ILE A C 1
ATOM 4317 O O . ILE A 1 564 ? -36.891 -26.291 118.063 1.00 51.94 564 ILE A O 1
ATOM 4321 N N . ARG A 1 565 ? -34.927 -25.603 117.218 1.00 49.78 565 ARG A N 1
ATOM 4322 C CA . ARG A 1 565 ? -34.058 -26.325 118.158 1.00 49.78 565 ARG A CA 1
ATOM 4323 C C . ARG A 1 565 ? -34.032 -25.672 119.538 1.00 49.78 565 ARG A C 1
ATOM 4325 O O . ARG A 1 565 ? -34.114 -26.402 120.512 1.00 49.78 565 ARG A O 1
ATOM 4332 N N . ASP A 1 566 ? -34.027 -24.345 119.612 1.00 52.50 566 ASP A N 1
ATOM 4333 C CA . ASP A 1 566 ? -34.105 -23.576 120.856 1.00 52.50 566 ASP A CA 1
ATOM 4334 C C . ASP A 1 566 ? -35.458 -23.816 121.544 1.00 52.50 566 ASP A C 1
ATOM 4336 O O . ASP A 1 566 ? -35.500 -24.101 122.736 1.00 52.50 566 ASP A O 1
ATOM 4340 N N . LEU A 1 567 ? -36.559 -23.844 120.778 1.00 51.19 567 LEU A N 1
ATOM 4341 C CA . LEU A 1 567 ? -37.890 -24.190 121.292 1.00 51.19 567 LEU A CA 1
ATOM 4342 C C . LEU A 1 567 ? -37.990 -25.671 121.720 1.00 51.19 567 LEU A C 1
ATOM 4344 O O . LEU A 1 567 ? -38.693 -25.999 122.673 1.00 51.19 567 LEU A O 1
ATOM 4348 N N . ALA A 1 568 ? -37.281 -26.578 121.038 1.00 50.00 568 ALA A N 1
ATOM 4349 C CA . ALA A 1 568 ? -37.219 -27.994 121.403 1.00 50.00 568 ALA A CA 1
ATOM 4350 C C . ALA A 1 568 ? -36.312 -28.259 122.625 1.00 50.00 568 ALA A C 1
ATOM 4352 O O . ALA A 1 568 ? -36.632 -29.119 123.443 1.00 50.00 568 ALA A O 1
ATOM 4353 N N . GLU A 1 569 ? -35.215 -27.517 122.795 1.00 53.06 569 GLU A N 1
ATOM 4354 C CA . GLU A 1 569 ? -34.310 -27.600 123.951 1.00 53.06 569 GLU A CA 1
ATOM 4355 C C . GLU A 1 569 ? -34.905 -26.923 125.199 1.00 53.06 569 GLU A C 1
ATOM 4357 O O . GLU A 1 569 ? -34.744 -27.446 126.304 1.00 53.06 569 GLU A O 1
ATOM 4362 N N . GLU A 1 570 ? -35.701 -25.859 125.034 1.00 51.38 570 GLU A N 1
ATOM 4363 C CA . GLU A 1 570 ? -36.462 -25.211 126.116 1.00 51.38 570 GLU A CA 1
ATOM 4364 C C . GLU A 1 570 ? -37.567 -26.129 126.686 1.00 51.38 570 GLU A C 1
ATOM 4366 O O . GLU A 1 570 ? -37.881 -26.080 127.880 1.00 51.38 570 GLU A O 1
ATOM 4371 N N . VAL A 1 571 ? -38.101 -27.045 125.865 1.00 50.41 571 VAL A N 1
ATOM 4372 C CA . VAL A 1 571 ? -39.051 -28.093 126.285 1.00 50.41 571 VAL A CA 1
ATOM 4373 C C . VAL A 1 571 ? -38.339 -29.319 126.883 1.00 50.41 571 VAL A C 1
ATOM 4375 O O . VAL A 1 571 ? -38.881 -29.947 127.791 1.00 50.41 571 VAL A O 1
ATOM 4378 N N . MET A 1 572 ? -37.111 -29.642 126.456 1.00 46.91 572 MET A N 1
ATOM 4379 C CA . MET A 1 572 ? -36.358 -30.810 126.951 1.00 46.91 572 MET A CA 1
ATOM 4380 C C . MET A 1 572 ? -35.569 -30.583 128.257 1.00 46.91 572 MET A C 1
ATOM 4382 O O . MET A 1 572 ? -35.071 -31.551 128.829 1.00 46.91 572 MET A O 1
ATOM 4386 N N . GLN A 1 573 ? -35.474 -29.350 128.773 1.00 52.22 573 GLN A N 1
ATOM 4387 C CA . GLN A 1 573 ? -34.794 -29.043 130.049 1.00 52.22 573 GLN A CA 1
ATOM 4388 C C . GLN A 1 573 ? -35.722 -28.825 131.258 1.00 52.22 573 GLN A C 1
ATOM 4390 O O . GLN A 1 573 ? -35.243 -28.544 132.359 1.00 52.22 573 GLN A O 1
ATOM 4395 N N . LYS A 1 574 ? -37.040 -29.019 131.120 1.00 46.03 574 LYS A N 1
ATOM 4396 C CA . LYS A 1 574 ? -37.962 -29.058 132.269 1.00 46.03 574 LYS A CA 1
ATOM 4397 C C . LYS A 1 574 ? -38.150 -30.493 132.757 1.00 46.03 574 LYS A C 1
ATOM 4399 O O . LYS A 1 574 ? -39.051 -31.201 132.323 1.00 46.03 574 LYS A O 1
ATOM 4404 N N . ASN A 1 575 ? -37.283 -30.903 133.678 1.00 39.56 575 ASN A N 1
ATOM 4405 C CA . ASN A 1 575 ? -37.383 -32.184 134.369 1.00 39.56 575 ASN A CA 1
ATOM 4406 C C . ASN A 1 575 ? -38.530 -32.133 135.398 1.00 39.56 575 ASN A C 1
ATOM 4408 O O . ASN A 1 575 ? -38.532 -31.269 136.278 1.00 39.56 575 ASN A O 1
ATOM 4412 N N . ILE A 1 576 ? -39.502 -33.037 135.268 1.00 40.22 576 ILE A N 1
ATOM 4413 C CA . ILE A 1 576 ? -40.613 -33.231 136.208 1.00 40.22 576 ILE A CA 1
ATOM 4414 C C . ILE A 1 576 ? -40.445 -34.624 136.820 1.00 40.22 576 ILE A C 1
ATOM 4416 O O . ILE A 1 576 ? -40.692 -35.629 136.160 1.00 40.22 576 ILE A O 1
ATOM 4420 N N . ASP A 1 577 ? -40.022 -34.660 138.083 1.00 48.16 577 ASP A N 1
ATOM 4421 C CA . ASP A 1 577 ? -40.036 -35.844 138.944 1.00 48.16 577 ASP A CA 1
ATOM 4422 C C . ASP A 1 577 ? -41.316 -35.813 139.784 1.00 48.16 577 ASP A C 1
ATOM 4424 O O . ASP A 1 577 ? -41.363 -35.118 140.800 1.00 48.16 577 ASP A O 1
ATOM 4428 N N . LEU A 1 578 ? -42.358 -36.543 139.377 1.00 49.56 578 LEU A N 1
ATOM 4429 C CA . LEU A 1 578 ? -43.592 -36.658 140.159 1.00 49.56 578 LEU A CA 1
ATOM 4430 C C . LEU A 1 578 ? -44.169 -38.083 140.139 1.00 49.56 578 LEU A C 1
ATOM 4432 O O . LEU A 1 578 ? -43.979 -38.853 139.197 1.00 49.56 578 LEU A O 1
ATOM 4436 N N . LYS A 1 579 ? -44.799 -38.445 141.261 1.00 59.03 579 LYS A N 1
ATOM 4437 C CA . LYS A 1 579 ? -45.221 -39.800 141.659 1.00 59.03 579 LYS A CA 1
ATOM 4438 C C . LYS A 1 579 ? -46.630 -40.145 141.126 1.00 59.03 579 LYS A C 1
ATOM 4440 O O . LYS A 1 579 ? -47.326 -39.261 140.633 1.00 59.03 579 LYS A O 1
ATOM 4445 N N . PRO A 1 580 ? -47.072 -41.419 141.205 1.00 53.72 580 PRO A N 1
ATOM 4446 C CA . PRO A 1 580 ? -48.234 -41.943 140.473 1.00 53.72 580 PRO A CA 1
ATOM 4447 C C . PRO A 1 580 ? -49.606 -41.313 140.771 1.00 53.72 580 PRO A C 1
ATOM 4449 O O . PRO A 1 580 ? -50.552 -41.617 140.050 1.00 53.72 580 PRO A O 1
ATOM 4452 N N . GLU A 1 581 ? -49.748 -40.458 141.785 1.00 56.66 581 GLU A N 1
ATOM 4453 C CA . GLU A 1 581 ? -51.032 -39.833 142.127 1.00 56.66 581 GLU A CA 1
ATOM 4454 C C . GLU A 1 581 ? -51.324 -38.501 141.387 1.00 56.66 581 GLU A C 1
ATOM 4456 O O . GLU A 1 581 ? -52.479 -38.085 141.342 1.00 56.66 581 GLU A O 1
ATOM 4461 N N . GLU A 1 582 ? -50.342 -37.867 140.728 1.00 53.59 582 GLU A N 1
ATOM 4462 C CA . GLU A 1 582 ? -50.504 -36.551 140.057 1.00 53.59 582 GLU A CA 1
ATOM 4463 C C . GLU A 1 582 ? -50.794 -36.639 138.538 1.00 53.59 582 GLU A C 1
ATOM 4465 O O . GLU A 1 582 ? -51.099 -35.643 137.884 1.00 53.59 582 GLU A O 1
ATOM 4470 N N . ILE A 1 583 ? -50.751 -37.840 137.950 1.00 54.41 583 ILE A N 1
ATOM 4471 C CA . ILE A 1 583 ? -50.946 -38.062 136.500 1.00 54.41 583 ILE A CA 1
ATOM 4472 C C . ILE A 1 583 ? -52.430 -37.984 136.095 1.00 54.41 583 ILE A C 1
ATOM 4474 O O . ILE A 1 583 ? -52.754 -37.609 134.967 1.00 54.41 583 ILE A O 1
ATOM 4478 N N . THR A 1 584 ? -53.346 -38.293 137.013 1.00 57.28 584 THR A N 1
ATOM 4479 C CA . THR A 1 584 ? -54.795 -38.272 136.758 1.00 57.28 584 THR A CA 1
ATOM 4480 C C . THR A 1 584 ? -55.382 -36.860 136.706 1.00 57.28 584 THR A C 1
ATOM 4482 O O . THR A 1 584 ? -56.300 -36.624 135.928 1.00 57.28 584 THR A O 1
ATOM 4485 N N . GLU A 1 585 ? -54.820 -35.904 137.450 1.00 56.25 585 GLU A N 1
ATOM 4486 C CA . GLU A 1 585 ? -55.290 -34.506 137.476 1.00 56.25 585 GLU A CA 1
ATOM 4487 C C . GLU A 1 585 ? -54.844 -33.726 136.219 1.00 56.25 585 GLU A C 1
ATOM 4489 O O . GLU A 1 585 ? -55.550 -32.854 135.712 1.00 56.25 585 GLU A O 1
ATOM 4494 N N . LEU A 1 586 ? -53.695 -34.100 135.645 1.00 54.28 586 LEU A N 1
ATOM 4495 C CA . LEU A 1 586 ? -53.150 -33.495 134.427 1.00 5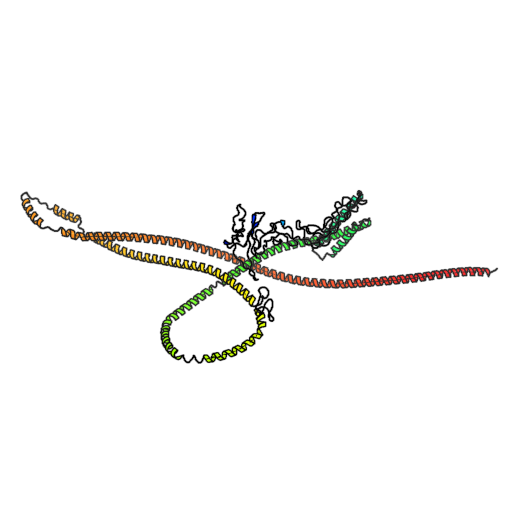4.28 586 LEU A CA 1
ATOM 4496 C C . LEU A 1 586 ? -53.931 -33.901 133.161 1.00 54.28 586 LEU A C 1
ATOM 4498 O O . LEU A 1 586 ? -54.020 -33.125 132.209 1.00 54.28 586 LEU A O 1
ATOM 4502 N N . ALA A 1 587 ? -54.523 -35.098 133.148 1.00 55.03 587 ALA A N 1
ATOM 4503 C CA . ALA A 1 587 ? -55.284 -35.608 132.008 1.00 55.03 587 ALA A CA 1
ATOM 4504 C C . ALA A 1 587 ? -56.611 -34.853 131.784 1.00 55.03 587 ALA A C 1
ATOM 4506 O O . ALA A 1 587 ? -56.993 -34.625 130.635 1.00 55.03 587 ALA A O 1
ATOM 4507 N N . GLU A 1 588 ? -57.283 -34.405 132.851 1.00 58.12 588 GLU A N 1
ATOM 4508 C CA . GLU A 1 588 ? -58.508 -33.594 132.744 1.00 58.12 588 GLU A CA 1
ATOM 4509 C C . GLU A 1 588 ? -58.206 -32.158 132.283 1.00 58.12 588 GLU A C 1
ATOM 4511 O O . GLU A 1 588 ? -58.898 -31.631 131.413 1.00 58.12 588 GLU A O 1
ATOM 4516 N N . ALA A 1 589 ? -57.102 -31.559 132.746 1.00 56.03 589 ALA A N 1
ATOM 4517 C CA . ALA A 1 589 ? -56.684 -30.212 132.336 1.00 56.03 589 ALA A CA 1
ATOM 4518 C C . ALA A 1 589 ? -56.228 -30.115 130.862 1.00 56.03 589 ALA A C 1
ATOM 4520 O O . ALA A 1 589 ? -56.344 -29.059 130.233 1.00 56.03 589 ALA A O 1
ATOM 4521 N N . ILE A 1 590 ? -55.705 -31.208 130.292 1.00 56.62 590 ILE A N 1
ATOM 4522 C CA . ILE A 1 590 ? -55.311 -31.287 128.876 1.00 56.62 590 ILE A CA 1
ATOM 4523 C C . ILE A 1 590 ? -56.544 -31.309 127.962 1.00 56.62 590 ILE A C 1
ATOM 4525 O O . ILE A 1 590 ? -56.536 -30.669 126.908 1.00 56.62 590 ILE A O 1
ATOM 4529 N N . ASN A 1 591 ? -57.620 -31.984 128.372 1.00 56.00 591 ASN A N 1
ATOM 4530 C CA . ASN A 1 591 ? -58.823 -32.120 127.550 1.00 56.00 591 ASN A CA 1
ATOM 4531 C C . ASN A 1 591 ? -59.571 -30.782 127.379 1.00 56.00 591 ASN A C 1
ATOM 4533 O O . ASN A 1 591 ? -60.047 -30.482 126.285 1.00 56.00 591 ASN A O 1
ATOM 4537 N N . ASP A 1 592 ? -59.569 -29.927 128.407 1.00 56.19 592 ASP A N 1
ATOM 4538 C CA . ASP A 1 592 ? -60.186 -28.592 128.352 1.00 56.19 592 ASP A CA 1
ATOM 4539 C C . ASP A 1 592 ? -59.406 -27.589 127.478 1.00 56.19 592 ASP A C 1
ATOM 4541 O O . ASP A 1 592 ? -60.000 -26.692 126.879 1.00 56.19 592 ASP A O 1
ATOM 4545 N N . ARG A 1 593 ? -58.078 -27.744 127.340 1.00 55.00 593 ARG A N 1
ATOM 4546 C CA . ARG A 1 593 ? -57.254 -26.884 126.462 1.00 55.00 593 ARG A CA 1
ATOM 4547 C C . ARG A 1 593 ? -57.254 -27.316 124.997 1.00 55.00 593 ARG A C 1
ATOM 4549 O O . ARG A 1 593 ? -57.082 -26.472 124.120 1.00 55.00 593 ARG A O 1
ATOM 4556 N N . ILE A 1 594 ? -57.452 -28.602 124.707 1.00 55.53 594 ILE A N 1
ATOM 4557 C CA . ILE A 1 594 ? -57.505 -29.112 123.326 1.00 55.53 594 ILE A CA 1
ATOM 4558 C C . ILE A 1 594 ? -58.771 -28.626 122.597 1.00 55.53 594 ILE A C 1
ATOM 4560 O O . ILE A 1 594 ? -58.739 -28.418 121.385 1.00 55.53 594 ILE A O 1
ATOM 4564 N N . ALA A 1 595 ? -59.856 -28.343 123.322 1.00 50.44 595 ALA A N 1
ATOM 4565 C CA . ALA A 1 595 ? -61.090 -27.810 122.744 1.00 50.44 595 ALA A CA 1
ATOM 4566 C C . ALA A 1 595 ? -60.979 -26.361 122.211 1.00 50.44 595 ALA A C 1
ATOM 4568 O O . ALA A 1 595 ? -61.891 -25.906 121.522 1.00 50.44 595 ALA A O 1
ATOM 4569 N N . SER A 1 596 ? -59.892 -25.624 122.493 1.00 56.25 596 SER A N 1
ATOM 4570 C CA . SER A 1 596 ? -59.786 -24.186 122.189 1.00 56.25 596 SER A CA 1
ATOM 4571 C C . SER A 1 596 ? -58.827 -23.809 121.049 1.00 56.25 596 SER A C 1
ATOM 4573 O O . SER A 1 596 ? -58.469 -22.637 120.937 1.00 56.25 596 SER A O 1
ATOM 4575 N N . LEU A 1 597 ? -58.373 -24.749 120.213 1.00 45.84 597 LEU A N 1
ATOM 4576 C CA . LEU A 1 597 ? -57.407 -24.456 119.142 1.00 45.84 597 LEU A CA 1
ATOM 4577 C C . LEU A 1 597 ? -57.934 -24.852 117.754 1.00 45.84 597 LEU A C 1
ATOM 4579 O O . LEU A 1 597 ? -57.623 -25.911 117.220 1.00 45.84 597 LEU A O 1
ATOM 4583 N N . THR A 1 598 ? -58.693 -23.946 117.138 1.00 51.88 598 THR A N 1
ATOM 4584 C CA . THR A 1 598 ? -58.951 -23.908 115.689 1.00 51.88 598 THR A CA 1
ATOM 4585 C C . THR A 1 598 ? -58.127 -22.790 115.058 1.00 51.88 598 THR A C 1
ATOM 4587 O O . THR A 1 598 ? -58.393 -21.625 115.339 1.00 51.88 598 THR A O 1
ATOM 4590 N N . ASN A 1 599 ? -57.150 -23.123 114.206 1.00 56.00 599 ASN A N 1
ATOM 4591 C CA . ASN A 1 599 ? -56.635 -22.214 113.169 1.00 56.00 599 ASN A CA 1
ATOM 4592 C C . ASN A 1 599 ? -55.735 -22.958 112.164 1.00 56.00 599 ASN A C 1
ATOM 4594 O O . ASN A 1 599 ? -54.514 -22.831 112.169 1.00 56.00 599 ASN A O 1
ATOM 4598 N N . ILE A 1 600 ? -56.356 -23.775 111.309 1.00 54.81 600 ILE A N 1
ATOM 4599 C CA . ILE A 1 600 ? -55.698 -24.384 110.138 1.00 54.81 600 ILE A CA 1
ATOM 4600 C C . ILE A 1 600 ? -55.873 -23.494 108.889 1.00 54.81 600 ILE A C 1
ATOM 4602 O O . ILE A 1 600 ? -54.996 -23.472 108.027 1.00 54.81 600 ILE A O 1
ATOM 4606 N N . ASP A 1 601 ? -56.941 -22.691 108.818 1.00 53.78 601 ASP A N 1
ATOM 4607 C CA . ASP A 1 601 ? -57.250 -21.855 107.648 1.00 53.78 601 ASP A CA 1
ATOM 4608 C C . ASP A 1 601 ? -56.321 -20.638 107.474 1.00 53.78 601 ASP A C 1
ATOM 4610 O O . ASP A 1 601 ? -56.067 -20.224 106.343 1.00 53.78 601 ASP A O 1
ATOM 4614 N N . THR A 1 602 ? -55.745 -20.097 108.555 1.00 55.75 602 THR A N 1
ATOM 4615 C CA . THR A 1 602 ? -54.834 -18.933 108.516 1.00 55.75 602 THR A CA 1
ATOM 4616 C C . THR A 1 602 ? -53.462 -19.253 107.913 1.00 55.75 602 THR A C 1
ATOM 4618 O O . THR A 1 602 ? -52.896 -18.447 107.184 1.00 55.75 602 THR A O 1
ATOM 4621 N N . ILE A 1 603 ? -52.939 -20.464 108.125 1.00 54.88 603 ILE A N 1
ATOM 4622 C CA . ILE A 1 603 ? -51.628 -20.873 107.586 1.00 54.88 603 ILE A CA 1
ATOM 4623 C C . ILE A 1 603 ? -51.707 -21.152 106.072 1.00 54.88 603 ILE A C 1
ATOM 4625 O O . ILE A 1 603 ? -50.754 -20.895 105.330 1.00 54.88 603 ILE A O 1
ATOM 4629 N N . LEU A 1 604 ? -52.854 -21.646 105.588 1.00 54.59 604 LEU A N 1
ATOM 4630 C CA . LEU A 1 604 ? -53.099 -21.862 104.156 1.00 54.59 604 LEU A CA 1
ATOM 4631 C C . LEU A 1 604 ? -53.356 -20.548 103.397 1.00 54.59 604 LEU A C 1
ATOM 4633 O O . LEU A 1 604 ? -53.003 -20.454 102.222 1.00 54.59 604 LEU A O 1
ATOM 4637 N N . THR A 1 605 ? -53.901 -19.519 104.056 1.00 58.50 605 THR A N 1
ATOM 4638 C CA . THR A 1 605 ? -54.045 -18.178 103.460 1.00 58.50 605 THR A CA 1
ATOM 4639 C C . THR A 1 605 ? -52.712 -17.426 103.403 1.00 58.50 605 THR A C 1
ATOM 4641 O O . THR A 1 605 ? -52.385 -16.878 102.353 1.00 58.50 605 THR A O 1
ATOM 4644 N N . ASP A 1 606 ? -51.873 -17.508 104.440 1.00 58.84 606 ASP A N 1
ATOM 4645 C CA . ASP A 1 606 ? -50.575 -16.805 104.486 1.00 58.84 606 ASP A CA 1
ATOM 4646 C C . ASP A 1 606 ? -49.496 -17.386 103.537 1.00 58.84 606 ASP A C 1
ATOM 4648 O O . ASP A 1 606 ? -48.485 -16.741 103.235 1.00 58.84 606 ASP A O 1
ATOM 4652 N N . THR A 1 607 ? -49.681 -18.610 103.028 1.00 57.00 607 THR A N 1
ATOM 4653 C CA . THR A 1 607 ? -48.719 -19.277 102.122 1.00 57.00 607 THR A CA 1
ATOM 4654 C C . THR A 1 607 ? -49.074 -19.174 100.633 1.00 57.00 607 THR A C 1
ATOM 4656 O O . THR A 1 607 ? -48.189 -19.340 99.786 1.00 57.00 607 THR A O 1
ATOM 4659 N N . SER A 1 608 ? -50.324 -18.831 100.302 1.00 63.69 608 SER A N 1
ATOM 4660 C CA . SER A 1 608 ? -50.822 -18.659 98.926 1.00 63.69 608 SER A CA 1
ATOM 4661 C C . SER A 1 608 ? -50.079 -17.554 98.164 1.00 63.69 608 SER A C 1
ATOM 4663 O O . SER A 1 608 ? -49.596 -17.771 97.048 1.00 63.69 608 SER A O 1
ATOM 4665 N N . ASP A 1 609 ? -49.910 -16.388 98.788 1.00 67.06 609 ASP A N 1
ATOM 4666 C CA . ASP A 1 609 ? -49.326 -15.211 98.131 1.00 67.06 609 ASP A CA 1
ATOM 4667 C C . ASP A 1 609 ? -47.829 -15.384 97.852 1.00 67.06 609 ASP A C 1
ATOM 4669 O O . ASP A 1 609 ? -47.322 -14.989 96.800 1.00 67.06 609 ASP A O 1
ATOM 4673 N N . ASN A 1 610 ? -47.122 -16.071 98.751 1.00 65.94 610 ASN A N 1
ATOM 4674 C CA . ASN A 1 610 ? -45.706 -16.388 98.583 1.00 65.94 610 ASN A CA 1
ATOM 4675 C C . ASN A 1 610 ? -45.469 -17.402 97.450 1.00 65.94 610 ASN A C 1
ATOM 4677 O O . ASN A 1 610 ? -44.501 -17.273 96.696 1.00 65.94 610 ASN A O 1
ATOM 4681 N N . LEU A 1 611 ? -46.362 -18.385 97.281 1.00 69.12 611 LEU A N 1
ATOM 4682 C CA . LEU A 1 611 ? -46.292 -19.343 96.174 1.00 69.12 611 LEU A CA 1
ATOM 4683 C C . LEU A 1 611 ? -46.635 -18.682 94.828 1.00 69.12 611 LEU A C 1
ATOM 4685 O O . LEU A 1 611 ? -45.987 -18.967 93.817 1.00 69.12 611 LEU A O 1
ATOM 4689 N N . ALA A 1 612 ? -47.616 -17.776 94.810 1.00 71.50 612 ALA A N 1
ATOM 4690 C CA . ALA A 1 612 ? -47.959 -16.990 93.626 1.00 71.50 612 ALA A CA 1
ATOM 4691 C C . ALA A 1 612 ? -46.795 -16.083 93.195 1.00 71.50 612 ALA A C 1
ATOM 4693 O O . ALA A 1 612 ? -46.429 -16.064 92.017 1.00 71.50 612 ALA A O 1
ATOM 4694 N N . LEU A 1 613 ? -46.147 -15.408 94.150 1.00 74.69 613 LEU A N 1
ATOM 4695 C CA . LEU A 1 613 ? -44.972 -14.577 93.895 1.00 74.69 613 LEU A CA 1
ATOM 4696 C C . LEU A 1 613 ? -43.787 -15.404 93.372 1.00 74.69 613 LEU A C 1
ATOM 4698 O O . LEU A 1 613 ? -43.155 -15.013 92.392 1.00 74.69 613 LEU A O 1
ATOM 4702 N N . ALA A 1 614 ? -43.511 -16.570 93.964 1.00 72.00 614 ALA A N 1
ATOM 4703 C CA . ALA A 1 614 ? -42.429 -17.449 93.518 1.00 72.00 614 ALA A CA 1
ATOM 4704 C C . ALA A 1 614 ? -42.651 -17.978 92.088 1.00 72.00 614 ALA A C 1
ATOM 4706 O O . ALA A 1 614 ? -41.722 -17.984 91.276 1.00 72.00 614 ALA A O 1
ATOM 4707 N N . ASN A 1 615 ? -43.883 -18.369 91.743 1.00 73.56 615 ASN A N 1
ATOM 4708 C CA . ASN A 1 615 ? -44.222 -18.804 90.385 1.00 73.56 615 ASN A CA 1
ATOM 4709 C C . ASN A 1 615 ? -44.169 -17.651 89.372 1.00 73.56 615 ASN A C 1
ATOM 4711 O O . ASN A 1 615 ? -43.684 -17.839 88.253 1.00 73.56 615 ASN A O 1
ATOM 4715 N N . TYR A 1 616 ? -44.598 -16.448 89.761 1.00 77.44 616 TYR A N 1
ATOM 4716 C CA . TYR A 1 616 ? -44.469 -15.249 88.933 1.00 77.44 616 TYR A CA 1
ATOM 4717 C C . TYR A 1 616 ? -42.998 -14.900 88.662 1.00 77.44 616 TYR A C 1
ATOM 4719 O O . TYR A 1 616 ? -42.619 -14.698 87.508 1.00 77.44 616 TYR A O 1
ATOM 4727 N N . LEU A 1 617 ? -42.148 -14.907 89.694 1.00 76.19 617 LEU A N 1
ATOM 4728 C CA . LEU A 1 617 ? -40.713 -14.635 89.560 1.00 76.19 617 LEU A CA 1
ATOM 4729 C C . LEU A 1 617 ? -40.004 -15.686 88.699 1.00 76.19 617 LEU A C 1
ATOM 4731 O O . LEU A 1 617 ? -39.190 -15.319 87.855 1.00 76.19 617 LEU A O 1
ATOM 4735 N N . LYS A 1 618 ? -40.351 -16.972 88.844 1.00 75.19 618 LYS A N 1
ATOM 4736 C CA . LYS A 1 618 ? -39.838 -18.044 87.978 1.00 75.19 618 LYS A CA 1
ATOM 4737 C C . LYS A 1 618 ? -40.225 -17.821 86.517 1.00 75.19 618 LYS A C 1
ATOM 4739 O O . LYS A 1 618 ? -39.367 -17.866 85.644 1.00 75.19 618 LYS A O 1
ATOM 4744 N N . THR A 1 619 ? -41.500 -17.536 86.258 1.00 76.38 619 THR A N 1
ATOM 4745 C CA . THR A 1 619 ? -42.000 -17.308 84.893 1.00 76.38 619 THR A CA 1
ATOM 4746 C C . THR A 1 619 ? -41.341 -16.079 84.266 1.00 76.38 619 THR A C 1
ATOM 4748 O O . THR A 1 619 ? -40.939 -16.118 83.104 1.00 76.38 619 THR A O 1
ATOM 4751 N N . LYS A 1 620 ? -41.160 -15.007 85.048 1.00 75.44 620 LYS A N 1
ATOM 4752 C CA . LYS A 1 620 ? -40.438 -13.808 84.616 1.00 75.44 620 LYS A CA 1
ATOM 4753 C C . LYS A 1 620 ? -38.969 -14.122 84.308 1.00 75.44 620 LYS A C 1
ATOM 4755 O O . LYS A 1 620 ? -38.494 -13.737 83.248 1.00 75.44 620 LYS A O 1
ATOM 4760 N N . ALA A 1 621 ? -38.280 -14.876 85.165 1.00 70.25 621 ALA A N 1
ATOM 4761 C CA . ALA A 1 621 ? -36.891 -15.279 84.944 1.00 70.25 621 ALA A CA 1
ATOM 4762 C C . ALA A 1 621 ? -36.717 -16.169 83.698 1.00 70.25 621 ALA A C 1
ATOM 4764 O O . ALA A 1 621 ? -35.766 -15.985 82.938 1.00 70.25 621 ALA A O 1
ATOM 4765 N N . ASP A 1 622 ? -37.645 -17.097 83.449 1.00 74.50 622 ASP A N 1
ATOM 4766 C CA . ASP A 1 622 ? -37.626 -17.946 82.253 1.00 74.50 622 ASP A CA 1
ATOM 4767 C C . ASP A 1 622 ? -37.857 -17.145 80.962 1.00 74.50 622 ASP A C 1
ATOM 4769 O O . ASP A 1 622 ? -37.184 -17.396 79.958 1.00 74.50 622 ASP A O 1
ATOM 4773 N N . LEU A 1 623 ? -38.753 -16.151 80.989 1.00 76.38 623 LEU A N 1
ATOM 4774 C CA . LEU A 1 623 ? -38.959 -15.221 79.873 1.00 76.38 623 LEU A CA 1
ATOM 4775 C C . LEU A 1 623 ? -37.708 -14.376 79.608 1.00 76.38 623 LEU A C 1
ATOM 4777 O O . LEU A 1 623 ? -37.223 -14.345 78.481 1.00 76.38 623 LEU A O 1
ATOM 4781 N N . THR A 1 624 ? -37.118 -13.780 80.646 1.00 71.06 624 THR A N 1
ATOM 4782 C CA . THR A 1 624 ? -35.899 -12.968 80.511 1.00 71.06 624 THR A CA 1
ATOM 4783 C C . THR A 1 624 ? -34.710 -13.790 80.012 1.00 71.06 624 THR A C 1
ATOM 4785 O O . THR A 1 624 ? -33.931 -13.314 79.189 1.00 71.06 624 THR A O 1
ATOM 4788 N N . ARG A 1 625 ? -34.580 -15.052 80.444 1.00 74.44 625 ARG A N 1
ATOM 4789 C CA . ARG A 1 625 ? -33.563 -15.976 79.921 1.00 74.44 625 ARG A CA 1
ATOM 4790 C C . ARG A 1 625 ? -33.739 -16.216 78.423 1.00 74.44 625 ARG A C 1
ATOM 4792 O O . ARG A 1 625 ? -32.748 -16.271 77.699 1.00 74.44 625 ARG A O 1
ATOM 4799 N N . LYS A 1 626 ? -34.980 -16.376 77.960 1.00 77.00 626 LYS A N 1
ATOM 4800 C CA . LYS A 1 626 ? -35.280 -16.593 76.541 1.00 77.00 626 LYS A CA 1
ATOM 4801 C C . LYS A 1 626 ? -34.944 -15.356 75.703 1.00 77.00 626 LYS A C 1
ATOM 4803 O O . LYS A 1 626 ? -34.276 -15.499 74.682 1.00 77.00 626 LYS A O 1
ATOM 4808 N N . ASP A 1 627 ? -35.311 -14.169 76.177 1.00 74.88 627 ASP A N 1
ATOM 4809 C CA . ASP A 1 627 ? -34.980 -12.901 75.516 1.00 74.88 627 ASP A CA 1
ATOM 4810 C C . ASP A 1 627 ? -33.458 -12.678 75.456 1.00 74.88 627 ASP A C 1
ATOM 4812 O O . ASP A 1 627 ? -32.924 -12.295 74.417 1.00 74.88 627 ASP A O 1
ATOM 4816 N N . ALA A 1 628 ? -32.733 -12.999 76.533 1.00 71.88 628 ALA A N 1
ATOM 4817 C CA . ALA A 1 628 ? -31.275 -12.887 76.580 1.00 71.88 628 ALA A CA 1
ATOM 4818 C C . ALA A 1 628 ? -30.569 -13.807 75.568 1.00 71.88 628 ALA A C 1
ATOM 4820 O O . ALA A 1 628 ? -29.585 -13.399 74.955 1.00 71.88 628 ALA A O 1
ATOM 4821 N N . ILE A 1 629 ? -31.079 -15.027 75.355 1.00 75.88 629 ILE A N 1
ATOM 4822 C CA . ILE A 1 629 ? -30.555 -15.943 74.327 1.00 75.88 629 ILE A CA 1
ATOM 4823 C C . ILE A 1 629 ? -30.767 -15.357 72.926 1.00 75.88 629 ILE A C 1
ATOM 4825 O O . ILE A 1 629 ? -29.865 -15.410 72.095 1.00 75.88 629 ILE A O 1
ATOM 4829 N N . GLN A 1 630 ? -31.926 -14.753 72.673 1.00 72.69 630 GLN A N 1
ATOM 4830 C CA . GLN A 1 630 ? -32.247 -14.170 71.370 1.00 72.69 630 GLN A CA 1
ATOM 4831 C C . GLN A 1 630 ? -31.418 -12.904 71.078 1.00 72.69 630 GLN A C 1
ATOM 4833 O O . GLN A 1 630 ? -30.974 -12.674 69.951 1.00 72.69 630 GLN A O 1
ATOM 4838 N N . ILE A 1 631 ? -31.131 -12.106 72.110 1.00 72.75 631 ILE A N 1
ATOM 4839 C CA . ILE A 1 631 ? -30.200 -10.972 72.026 1.00 72.75 631 ILE A CA 1
ATOM 4840 C C . ILE A 1 631 ? -28.773 -11.459 71.747 1.00 72.75 631 ILE A C 1
ATOM 4842 O O . ILE A 1 631 ? -28.088 -10.864 70.918 1.00 72.75 631 ILE A O 1
ATOM 4846 N N . LEU A 1 632 ? -28.332 -12.547 72.389 1.00 72.50 632 LEU A N 1
ATOM 4847 C CA . LEU A 1 632 ? -27.015 -13.141 72.145 1.00 72.50 632 LEU A CA 1
ATOM 4848 C C . LEU A 1 632 ? -26.868 -13.602 70.687 1.00 72.50 632 LEU A C 1
ATOM 4850 O O . LEU A 1 632 ? -25.853 -13.320 70.058 1.00 72.50 632 LEU A O 1
ATOM 4854 N N . GLU A 1 633 ? -27.893 -14.253 70.137 1.00 75.31 633 GLU A N 1
ATOM 4855 C CA . GLU A 1 633 ? -27.925 -14.678 68.732 1.00 75.31 633 GLU A CA 1
ATOM 4856 C C . GLU A 1 633 ? -27.847 -13.476 67.776 1.00 75.31 633 GLU A C 1
ATOM 4858 O O . GLU A 1 633 ? -27.075 -13.471 66.820 1.00 75.31 633 GLU A O 1
ATOM 4863 N N . THR A 1 634 ? -28.570 -12.398 68.087 1.00 69.56 634 THR A N 1
ATOM 4864 C CA . THR A 1 634 ? -28.522 -11.158 67.298 1.00 69.56 634 THR A CA 1
ATOM 4865 C C . THR A 1 634 ? -27.143 -10.495 67.372 1.00 69.56 634 THR A C 1
ATOM 4867 O O . THR A 1 634 ? -26.618 -10.036 66.359 1.00 69.56 634 THR A O 1
ATOM 4870 N N . ALA A 1 635 ? -26.523 -10.468 68.554 1.00 69.38 635 ALA A N 1
ATOM 4871 C CA . ALA A 1 635 ? -25.179 -9.933 68.742 1.00 69.38 635 ALA A CA 1
ATOM 4872 C C . ALA A 1 635 ? -24.122 -10.754 67.988 1.00 69.38 635 ALA A C 1
ATOM 4874 O O . ALA A 1 635 ? -23.196 -10.175 67.423 1.00 69.38 635 ALA A O 1
ATOM 4875 N N . GLN A 1 636 ? -24.285 -12.079 67.925 1.00 73.44 636 GLN A N 1
ATOM 4876 C CA . GLN A 1 636 ? -23.405 -12.955 67.157 1.00 73.44 636 GLN A CA 1
ATOM 4877 C C . GLN A 1 636 ? -23.471 -12.634 65.657 1.00 73.44 636 GLN A C 1
ATOM 4879 O O . GLN A 1 636 ? -22.433 -12.427 65.034 1.00 73.44 636 GLN A O 1
ATOM 4884 N N . ASN A 1 637 ? -24.676 -12.456 65.111 1.00 71.62 637 ASN A N 1
ATOM 4885 C CA . ASN A 1 637 ? -24.858 -12.074 63.707 1.00 71.62 637 ASN A CA 1
ATOM 4886 C C . ASN A 1 637 ? -24.221 -10.710 63.379 1.00 71.62 637 ASN A C 1
ATOM 4888 O O . ASN A 1 637 ? -23.677 -10.516 62.294 1.00 71.62 637 ASN A O 1
ATOM 4892 N N . VAL A 1 638 ? -24.256 -9.756 64.317 1.00 71.19 638 VAL A N 1
ATOM 4893 C CA . VAL A 1 638 ? -23.590 -8.452 64.150 1.00 71.19 638 VAL A CA 1
ATOM 4894 C C . VAL A 1 638 ? -22.067 -8.601 64.126 1.00 71.19 638 VAL A C 1
ATOM 4896 O O . VAL A 1 638 ? -21.404 -7.936 63.332 1.00 71.19 638 VAL A O 1
ATOM 4899 N N . VAL A 1 639 ? -21.499 -9.470 64.966 1.00 72.81 639 VAL A N 1
ATOM 4900 C CA . VAL A 1 639 ? -20.054 -9.755 64.961 1.00 72.81 639 VAL A CA 1
ATOM 4901 C C . VAL A 1 639 ? -19.625 -10.386 63.636 1.00 72.81 639 VAL A C 1
ATOM 4903 O O . VAL A 1 639 ? -18.603 -9.982 63.081 1.00 72.81 639 VAL A O 1
ATOM 4906 N N . ASP A 1 640 ? -20.416 -11.311 63.099 1.00 75.25 640 ASP A N 1
ATOM 4907 C CA . ASP A 1 640 ? -20.127 -11.950 61.814 1.00 75.25 640 ASP A CA 1
ATOM 4908 C C . ASP A 1 640 ? -20.162 -10.925 60.664 1.00 75.25 640 ASP A C 1
ATOM 4910 O O . ASP A 1 640 ? -19.209 -10.834 59.889 1.00 75.25 640 ASP A O 1
ATOM 4914 N N . ALA A 1 641 ? -21.167 -10.044 60.635 1.00 69.25 641 ALA A N 1
ATOM 4915 C CA . ALA A 1 641 ? -21.246 -8.954 59.658 1.00 69.25 641 ALA A CA 1
ATOM 4916 C C . ALA A 1 641 ? -20.074 -7.953 59.766 1.00 69.25 641 ALA A C 1
ATOM 4918 O O . ALA A 1 641 ? -19.587 -7.438 58.758 1.00 69.25 641 ALA A O 1
ATOM 4919 N N . LEU A 1 642 ? -19.586 -7.676 60.981 1.00 71.38 642 LEU A N 1
ATOM 4920 C CA . LEU A 1 642 ? -18.410 -6.823 61.192 1.00 71.38 642 LEU A CA 1
ATOM 4921 C C . LEU A 1 642 ? -17.115 -7.484 60.697 1.00 71.38 642 LEU A C 1
ATOM 4923 O O . LEU A 1 642 ? -16.236 -6.787 60.187 1.00 71.38 642 LEU A O 1
ATOM 4927 N N . ASN A 1 643 ? -16.998 -8.809 60.811 1.00 74.19 643 ASN A N 1
ATOM 4928 C CA . ASN A 1 643 ? -15.863 -9.550 60.261 1.00 74.19 643 ASN A CA 1
ATOM 4929 C C . ASN A 1 643 ? -15.867 -9.524 58.725 1.00 74.19 643 ASN A C 1
ATOM 4931 O O . ASN A 1 643 ? -14.823 -9.267 58.126 1.00 74.19 643 ASN A O 1
ATOM 4935 N N . GLU A 1 644 ? -17.029 -9.694 58.091 1.00 74.19 644 GLU A N 1
ATOM 4936 C CA . GLU A 1 644 ? -17.167 -9.571 56.631 1.00 74.19 644 GLU A CA 1
ATOM 4937 C C . GLU A 1 644 ? -16.827 -8.155 56.139 1.00 74.19 644 GLU A C 1
ATOM 4939 O O . GLU A 1 644 ? -16.108 -7.983 55.151 1.00 74.19 644 GLU A O 1
ATOM 4944 N N . ALA A 1 645 ? -17.279 -7.123 56.860 1.00 68.25 645 ALA A N 1
ATOM 4945 C CA . ALA A 1 645 ? -16.953 -5.734 56.545 1.00 68.25 645 ALA A CA 1
ATOM 4946 C C . ALA A 1 645 ? -15.444 -5.452 56.642 1.00 68.25 645 ALA A C 1
ATOM 4948 O O . ALA A 1 645 ? -14.894 -4.735 55.802 1.00 68.25 645 ALA A O 1
ATOM 4949 N N . LYS A 1 646 ? -14.762 -6.040 57.631 1.00 75.25 646 LYS A N 1
ATOM 4950 C CA . LYS A 1 646 ? -13.306 -5.938 57.774 1.00 75.25 646 LYS A CA 1
ATOM 4951 C C . LYS A 1 646 ? -12.574 -6.613 56.613 1.00 75.25 646 LYS A C 1
ATOM 4953 O O . LYS A 1 646 ? -11.669 -6.019 56.040 1.00 75.25 646 LYS A O 1
ATOM 4958 N N . GLU A 1 647 ? -13.005 -7.804 56.210 1.00 76.50 647 GLU A N 1
ATOM 4959 C CA . GLU A 1 647 ? -12.398 -8.514 55.079 1.00 76.50 647 GLU A CA 1
ATOM 4960 C C . GLU A 1 647 ? -12.559 -7.738 53.756 1.00 76.50 647 GLU A C 1
ATOM 4962 O O . GLU A 1 647 ? -11.671 -7.735 52.900 1.00 76.50 647 GLU A O 1
ATOM 4967 N N . ALA A 1 648 ? -13.683 -7.035 53.586 1.00 74.00 648 ALA A N 1
ATOM 4968 C CA . ALA A 1 648 ? -13.894 -6.136 52.456 1.00 74.00 648 ALA A CA 1
ATOM 4969 C C . ALA A 1 648 ? -12.987 -4.890 52.508 1.00 74.00 648 ALA A C 1
ATOM 4971 O O . ALA A 1 648 ? -12.502 -4.450 51.463 1.00 74.00 648 ALA A O 1
ATOM 4972 N N . GLN A 1 649 ? -12.729 -4.337 53.698 1.00 71.12 649 GLN A N 1
ATOM 4973 C CA . GLN A 1 649 ? -11.792 -3.222 53.884 1.00 71.12 649 GLN A CA 1
ATOM 4974 C C . GLN A 1 649 ? -10.349 -3.623 53.558 1.00 71.12 649 GLN A C 1
ATOM 4976 O O . GLN A 1 649 ? -9.690 -2.899 52.815 1.00 71.12 649 GLN A O 1
ATOM 4981 N N . ASP A 1 650 ? -9.895 -4.794 54.013 1.00 78.44 650 ASP A N 1
ATOM 4982 C CA . ASP A 1 650 ? -8.545 -5.298 53.723 1.00 78.44 650 ASP A CA 1
ATOM 4983 C C . ASP A 1 650 ? -8.333 -5.464 52.202 1.00 78.44 650 ASP A C 1
ATOM 4985 O O . ASP A 1 650 ? -7.331 -5.018 51.641 1.00 78.44 650 ASP A O 1
ATOM 4989 N N . LYS A 1 651 ? -9.337 -6.003 51.491 1.00 78.94 651 LYS A N 1
ATOM 4990 C CA . LYS A 1 651 ? -9.315 -6.115 50.017 1.00 78.94 651 LYS A CA 1
ATOM 4991 C C . LYS A 1 651 ? -9.258 -4.752 49.324 1.00 78.94 651 LYS A C 1
ATOM 4993 O O . LYS A 1 651 ? -8.594 -4.609 48.294 1.00 78.94 651 LYS A O 1
ATOM 4998 N N . ALA A 1 652 ? -9.960 -3.753 49.858 1.00 69.12 652 ALA A N 1
ATOM 4999 C CA . ALA A 1 652 ? -9.914 -2.396 49.327 1.00 69.12 652 ALA A CA 1
ATOM 5000 C C . ALA A 1 652 ? -8.535 -1.749 49.547 1.00 69.12 652 ALA A C 1
ATOM 5002 O O . ALA A 1 652 ? -8.030 -1.066 48.655 1.00 69.12 652 ALA A O 1
ATOM 5003 N N . GLU A 1 653 ? -7.897 -1.993 50.691 1.00 80.75 653 GLU A N 1
ATOM 5004 C CA . GLU A 1 653 ? -6.572 -1.458 51.009 1.00 80.75 653 GLU A CA 1
ATOM 5005 C C . GLU A 1 653 ? -5.469 -2.070 50.129 1.00 80.75 653 GLU A C 1
ATOM 5007 O O . GLU A 1 653 ? -4.641 -1.335 49.580 1.00 80.75 653 GLU A O 1
ATOM 5012 N N . ASP A 1 654 ? -5.528 -3.378 49.867 1.00 81.81 654 ASP A N 1
ATOM 5013 C CA . ASP A 1 654 ? -4.648 -4.052 48.903 1.00 81.81 654 ASP A CA 1
ATOM 5014 C C . ASP A 1 654 ? -4.801 -3.480 47.485 1.00 81.81 654 ASP A C 1
ATOM 5016 O O . ASP A 1 654 ? -3.809 -3.220 46.791 1.00 81.81 654 ASP A O 1
ATOM 5020 N N . ALA A 1 655 ? -6.040 -3.225 47.053 1.00 78.38 655 ALA A N 1
ATOM 5021 C CA . ALA A 1 655 ? -6.315 -2.620 45.753 1.00 78.38 655 ALA A CA 1
ATOM 5022 C C . ALA A 1 655 ? -5.745 -1.194 45.651 1.00 78.38 655 ALA A C 1
ATOM 5024 O O . ALA A 1 655 ? -5.146 -0.837 44.634 1.00 78.38 655 ALA A O 1
ATOM 5025 N N . ILE A 1 656 ? -5.866 -0.395 46.716 1.00 77.75 656 ILE A N 1
ATOM 5026 C CA . ILE A 1 656 ? -5.296 0.959 46.789 1.00 77.75 656 ILE A CA 1
ATOM 5027 C C . ILE A 1 656 ? -3.762 0.912 46.771 1.00 77.75 656 ILE A C 1
ATOM 5029 O O . ILE A 1 656 ? -3.125 1.722 46.092 1.00 77.75 656 ILE A O 1
ATOM 5033 N N . SER A 1 657 ? -3.151 -0.033 47.489 1.00 85.50 657 SER A N 1
ATOM 5034 C CA . SER A 1 657 ? -1.697 -0.229 47.504 1.00 85.50 657 SER A CA 1
ATOM 5035 C C . SER A 1 657 ? -1.164 -0.592 46.115 1.00 85.50 657 SER A C 1
ATOM 5037 O O . SER A 1 657 ? -0.193 0.002 45.635 1.00 85.50 657 SER A O 1
ATOM 5039 N N . LYS A 1 658 ? -1.859 -1.496 45.413 1.00 86.62 658 LYS A N 1
ATOM 5040 C CA . LYS A 1 658 ? -1.540 -1.858 44.030 1.00 86.62 658 LYS A CA 1
ATOM 5041 C C . LYS A 1 658 ? -1.653 -0.658 43.088 1.00 86.62 658 LYS A C 1
ATOM 5043 O O . LYS A 1 658 ? -0.705 -0.375 42.363 1.00 86.62 658 LYS A O 1
ATOM 5048 N N . ALA A 1 659 ? -2.742 0.107 43.180 1.00 74.94 659 ALA A N 1
ATOM 5049 C CA . ALA A 1 659 ? -2.932 1.309 42.371 1.00 74.94 659 ALA A CA 1
ATOM 5050 C C . ALA A 1 659 ? -1.816 2.348 42.589 1.00 74.94 659 ALA A C 1
ATOM 5052 O O . ALA A 1 659 ? -1.326 2.937 41.629 1.00 74.94 659 ALA A O 1
ATOM 5053 N N . LYS A 1 660 ? -1.348 2.545 43.830 1.00 85.44 660 LYS A N 1
ATOM 5054 C CA . LYS A 1 660 ? -0.203 3.431 44.117 1.00 85.44 660 LYS A CA 1
ATOM 5055 C C . LYS A 1 660 ? 1.089 2.957 43.450 1.00 85.44 660 LYS A C 1
ATOM 5057 O O . LYS A 1 660 ? 1.834 3.776 42.921 1.00 85.44 660 LYS A O 1
ATOM 5062 N N . LYS A 1 661 ? 1.355 1.649 43.457 1.00 87.62 661 LYS A N 1
ATOM 5063 C CA . LYS A 1 661 ? 2.534 1.072 42.796 1.00 87.62 661 LYS A CA 1
ATOM 5064 C C . LYS A 1 661 ? 2.480 1.252 41.277 1.00 87.62 661 LYS A C 1
ATOM 5066 O O . LYS A 1 661 ? 3.496 1.581 40.662 1.00 87.62 661 LYS A O 1
ATOM 5071 N N . ASP A 1 662 ? 1.302 1.071 40.692 1.00 83.00 662 ASP A N 1
ATOM 5072 C CA . ASP A 1 662 ? 1.087 1.277 39.261 1.00 83.00 662 ASP A CA 1
ATOM 5073 C C . ASP A 1 662 ? 1.294 2.758 38.888 1.00 83.00 662 ASP A C 1
ATOM 5075 O O . ASP A 1 662 ? 1.956 3.053 37.895 1.00 83.00 662 ASP A O 1
ATOM 5079 N N . ILE A 1 663 ? 0.844 3.697 39.734 1.00 81.06 663 ILE A N 1
ATOM 5080 C CA . ILE A 1 663 ? 1.078 5.143 39.557 1.00 81.06 663 ILE A CA 1
ATOM 5081 C C . ILE A 1 663 ? 2.574 5.494 39.589 1.00 81.06 663 ILE A C 1
ATOM 5083 O O . ILE A 1 663 ? 3.041 6.253 38.740 1.00 81.06 663 ILE A O 1
ATOM 5087 N N . GLU A 1 664 ? 3.345 4.948 40.533 1.00 87.31 664 GLU A N 1
ATOM 5088 C CA . GLU A 1 664 ? 4.796 5.195 40.591 1.00 87.31 664 GLU A CA 1
ATOM 5089 C C . GLU A 1 664 ? 5.533 4.603 39.381 1.00 87.31 664 GLU A C 1
ATOM 5091 O O . GLU A 1 664 ? 6.469 5.211 38.863 1.00 87.31 664 GLU A O 1
ATOM 5096 N N . THR A 1 665 ? 5.072 3.456 38.877 1.00 88.31 665 THR A N 1
ATOM 5097 C CA . THR A 1 665 ? 5.621 2.847 37.656 1.00 88.31 665 THR A CA 1
ATOM 5098 C C . THR A 1 665 ? 5.333 3.727 36.438 1.00 88.31 665 THR A C 1
ATOM 5100 O O . THR A 1 665 ? 6.254 4.083 35.707 1.00 88.31 665 THR A O 1
ATOM 5103 N N . ALA A 1 666 ? 4.091 4.196 36.285 1.00 74.50 666 ALA A N 1
ATOM 5104 C CA . ALA A 1 666 ? 3.714 5.111 35.209 1.00 74.50 666 ALA A CA 1
ATOM 5105 C C . ALA A 1 666 ? 4.517 6.425 35.243 1.00 74.50 666 ALA A C 1
ATOM 5107 O O . ALA A 1 666 ? 4.843 6.992 34.203 1.00 74.50 666 ALA A O 1
ATOM 5108 N N . LYS A 1 667 ? 4.879 6.910 36.436 1.00 85.12 667 LYS A N 1
ATOM 5109 C CA . LYS A 1 667 ? 5.716 8.104 36.600 1.00 85.12 667 LYS A CA 1
ATOM 5110 C C . LYS A 1 667 ? 7.152 7.885 36.114 1.00 85.12 667 LYS A C 1
ATOM 5112 O O . LYS A 1 667 ? 7.710 8.781 35.483 1.00 85.12 667 LYS A O 1
ATOM 5117 N N . LEU A 1 668 ? 7.734 6.713 36.377 1.00 86.19 668 LEU A N 1
ATOM 5118 C CA . LEU A 1 668 ? 9.048 6.336 35.842 1.00 86.19 668 LEU A CA 1
ATOM 5119 C C . LEU A 1 668 ? 9.013 6.236 34.313 1.00 86.19 668 LEU A C 1
ATOM 5121 O O . LEU A 1 668 ? 9.872 6.814 33.642 1.00 86.19 668 LEU A O 1
ATOM 5125 N N . ASP A 1 669 ? 7.983 5.599 33.761 1.00 83.50 669 ASP A N 1
ATOM 5126 C CA . ASP A 1 669 ? 7.809 5.483 32.312 1.00 83.50 669 ASP A CA 1
ATOM 5127 C C . ASP A 1 669 ? 7.685 6.864 31.654 1.00 83.50 669 ASP A C 1
ATOM 5129 O O . ASP A 1 669 ? 8.356 7.141 30.661 1.00 83.50 669 ASP A O 1
ATOM 5133 N N . LEU A 1 670 ? 6.920 7.785 32.254 1.00 75.12 670 LEU A N 1
ATOM 5134 C CA . LEU A 1 670 ? 6.806 9.170 31.781 1.00 75.12 670 LEU A CA 1
ATOM 5135 C C . LEU A 1 670 ? 8.153 9.905 31.765 1.00 75.12 670 LEU A C 1
ATOM 5137 O O . LEU A 1 670 ? 8.430 10.647 30.822 1.00 75.12 670 LEU A O 1
ATOM 5141 N N . THR A 1 671 ? 9.012 9.693 32.768 1.00 86.06 671 THR A N 1
ATOM 5142 C CA . THR A 1 671 ? 10.358 10.290 32.763 1.00 86.06 671 THR A CA 1
ATOM 5143 C C . THR A 1 671 ? 11.258 9.710 31.670 1.00 86.06 671 THR A C 1
ATOM 5145 O O . THR A 1 671 ? 11.985 10.465 31.026 1.00 86.06 671 THR A O 1
ATOM 5148 N N . SER A 1 672 ? 11.167 8.402 31.402 1.00 85.50 672 SER A N 1
ATOM 5149 C CA . SER A 1 672 ? 11.905 7.759 30.305 1.00 85.50 672 SER A CA 1
ATOM 5150 C C . SER A 1 672 ? 11.428 8.266 28.944 1.00 85.50 672 SER A C 1
ATOM 5152 O O . SER A 1 672 ? 12.239 8.641 28.100 1.00 85.50 672 SER A O 1
ATOM 5154 N N . ILE A 1 673 ? 10.107 8.368 28.760 1.00 78.88 673 ILE A N 1
ATOM 5155 C CA . ILE A 1 673 ? 9.500 8.914 27.544 1.00 78.88 673 ILE A CA 1
ATOM 5156 C C . ILE A 1 673 ? 9.974 10.349 27.319 1.00 78.88 673 ILE A C 1
ATOM 5158 O O . ILE A 1 673 ? 10.384 10.669 26.208 1.00 78.88 673 ILE A O 1
ATOM 5162 N N . SER A 1 674 ? 9.981 11.205 28.347 1.00 78.12 674 SER A N 1
ATOM 5163 C CA . SER A 1 674 ? 10.479 12.584 28.226 1.00 78.12 674 SER A CA 1
ATOM 5164 C C . SER A 1 674 ? 11.916 12.628 27.697 1.00 78.12 674 SER A C 1
ATOM 5166 O O . SER A 1 674 ? 12.186 13.359 26.749 1.00 78.12 674 SER A O 1
ATOM 5168 N N . SER A 1 675 ? 12.812 11.806 28.253 1.00 85.38 675 SER A N 1
ATOM 5169 C CA . SER A 1 675 ? 14.213 11.735 27.816 1.00 85.38 675 SER A CA 1
ATOM 5170 C C . SER A 1 675 ? 14.345 11.286 26.358 1.00 85.38 675 SER A C 1
ATOM 5172 O O . SER A 1 675 ? 15.083 11.890 25.584 1.00 85.38 675 SER A O 1
ATOM 5174 N N . GLU A 1 676 ? 13.614 10.244 25.957 1.00 81.19 676 GLU A N 1
ATOM 5175 C CA . GLU A 1 676 ? 13.625 9.766 24.569 1.00 81.19 676 GLU A CA 1
ATOM 5176 C C . GLU A 1 676 ? 13.027 10.793 23.597 1.00 81.19 676 GLU A C 1
ATOM 5178 O O . GLU A 1 676 ? 13.450 10.888 22.442 1.00 81.19 676 GLU A O 1
ATOM 5183 N N . THR A 1 677 ? 12.049 11.577 24.057 1.00 73.88 677 THR A N 1
ATOM 5184 C CA . THR A 1 677 ? 11.405 12.620 23.250 1.00 73.88 677 THR A CA 1
ATOM 5185 C C . THR A 1 677 ? 12.356 13.793 23.008 1.00 73.88 677 THR A C 1
ATOM 5187 O O . THR A 1 677 ? 12.414 14.298 21.887 1.00 73.88 677 THR A O 1
ATOM 5190 N N . ASP A 1 678 ? 13.162 14.171 24.003 1.00 81.88 678 ASP A N 1
ATOM 5191 C CA . ASP A 1 678 ? 14.198 15.200 23.856 1.00 81.88 678 ASP A CA 1
ATOM 5192 C C . ASP A 1 678 ? 15.296 14.770 22.866 1.00 81.88 678 ASP A C 1
ATOM 5194 O O . ASP A 1 678 ? 15.677 15.539 21.978 1.00 81.88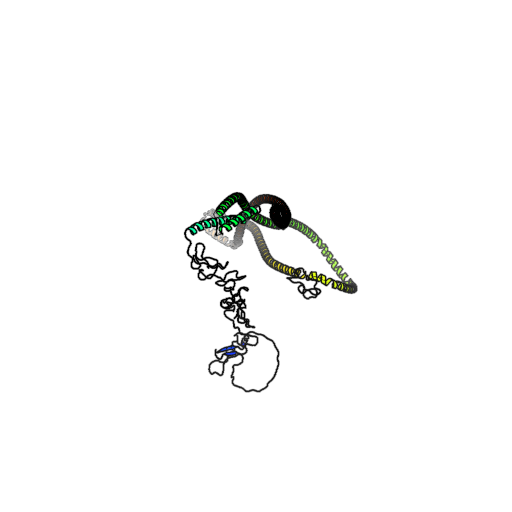 678 ASP A O 1
ATOM 5198 N N . GLU A 1 679 ? 15.756 13.515 22.932 1.00 83.62 679 GLU A N 1
ATOM 5199 C CA . GLU A 1 679 ? 16.711 12.974 21.952 1.00 83.62 679 GLU A CA 1
ATOM 5200 C C . GLU A 1 679 ? 16.127 12.925 20.531 1.00 83.62 679 GLU A C 1
ATOM 5202 O O . GLU A 1 679 ? 16.812 13.226 19.545 1.00 83.62 679 GLU A O 1
ATOM 5207 N N . ALA A 1 680 ? 14.849 12.554 20.406 1.00 73.75 680 ALA A N 1
ATOM 5208 C CA . ALA A 1 680 ? 14.149 12.554 19.127 1.00 73.75 680 ALA A CA 1
ATOM 5209 C C . ALA A 1 680 ? 14.022 13.975 18.556 1.00 73.75 680 ALA A C 1
ATOM 5211 O O . ALA A 1 680 ? 14.233 14.172 17.357 1.00 73.75 680 ALA A O 1
ATOM 5212 N N . GLN A 1 681 ? 13.749 14.970 19.406 1.00 77.56 681 GLN A N 1
ATOM 5213 C CA . GLN A 1 681 ? 13.686 16.377 19.015 1.00 77.56 681 GLN A CA 1
ATOM 5214 C C . GLN A 1 681 ? 15.045 16.890 18.522 1.00 77.56 681 GLN A C 1
ATOM 5216 O O . GLN A 1 681 ? 15.108 17.611 17.524 1.00 77.56 681 GLN A O 1
ATOM 5221 N N . GLN A 1 682 ? 16.141 16.495 19.173 1.00 82.44 682 GLN A N 1
ATOM 5222 C CA . GLN A 1 682 ? 17.486 16.870 18.740 1.00 82.44 682 GLN A CA 1
ATOM 5223 C C . GLN A 1 682 ? 17.807 16.315 17.343 1.00 82.44 682 GLN A C 1
ATOM 5225 O O . GLN A 1 682 ? 18.218 17.071 16.462 1.00 82.44 682 GLN A O 1
ATOM 5230 N N . LYS A 1 683 ? 17.518 15.032 17.094 1.00 81.12 683 LYS A N 1
ATOM 5231 C CA . LYS A 1 683 ? 17.685 14.415 15.762 1.00 81.12 683 LYS A CA 1
ATOM 5232 C C . LYS A 1 683 ? 16.775 15.034 14.702 1.00 81.12 683 LYS A C 1
ATOM 5234 O O . LYS A 1 683 ? 17.165 15.157 13.539 1.00 81.12 683 LYS A O 1
ATOM 5239 N N . ALA A 1 684 ? 15.562 15.437 15.078 1.00 70.69 684 ALA A N 1
ATOM 5240 C CA . ALA A 1 684 ? 14.659 16.136 14.171 1.00 70.69 684 ALA A CA 1
ATOM 5241 C C . ALA A 1 684 ? 15.243 17.492 13.741 1.00 70.69 684 ALA A C 1
ATOM 5243 O O . ALA A 1 684 ? 15.218 17.815 12.554 1.00 70.69 684 ALA A O 1
ATOM 5244 N N . ASN A 1 685 ? 15.841 18.242 14.671 1.00 80.06 685 ASN A N 1
ATOM 5245 C CA . ASN A 1 685 ? 16.512 19.506 14.360 1.00 80.06 685 ASN A CA 1
ATOM 5246 C C . ASN A 1 685 ? 17.724 19.307 13.429 1.00 80.06 685 ASN A C 1
ATOM 5248 O O . ASN A 1 685 ? 17.895 20.080 12.488 1.00 80.06 685 ASN A O 1
ATOM 5252 N N . GLU A 1 686 ? 18.520 18.253 13.631 1.00 82.81 686 GLU A N 1
ATOM 5253 C CA . GLU A 1 686 ? 19.629 17.892 12.727 1.00 82.81 686 GLU A CA 1
ATOM 5254 C C . GLU A 1 686 ? 19.127 17.555 11.311 1.00 82.81 686 GLU A C 1
ATOM 5256 O O . GLU A 1 686 ? 19.684 17.996 10.304 1.00 82.81 686 GLU A O 1
ATOM 5261 N N . THR A 1 687 ? 17.999 16.849 11.217 1.00 75.38 687 THR A N 1
ATOM 5262 C CA . THR A 1 687 ? 17.390 16.512 9.923 1.00 75.38 687 THR A CA 1
ATOM 5263 C C . THR A 1 687 ? 16.929 17.767 9.172 1.00 75.38 687 THR A C 1
ATOM 5265 O O . THR A 1 687 ? 17.072 17.846 7.952 1.00 75.38 687 THR A O 1
ATOM 5268 N N . VAL A 1 688 ? 16.408 18.777 9.880 1.00 78.75 688 VAL A N 1
ATOM 5269 C CA . VAL A 1 688 ? 16.041 20.070 9.274 1.00 78.75 688 VAL A CA 1
ATOM 5270 C C . VAL A 1 688 ? 17.272 20.755 8.675 1.00 78.75 688 VAL A C 1
ATOM 5272 O O . VAL A 1 688 ? 17.208 21.223 7.538 1.00 78.75 688 VAL A O 1
ATOM 5275 N N . THR A 1 689 ? 18.409 20.747 9.379 1.00 86.00 689 THR A N 1
ATOM 5276 C CA . THR A 1 689 ? 19.653 21.325 8.848 1.00 86.00 689 THR A CA 1
ATOM 5277 C C . THR A 1 689 ? 20.173 20.595 7.605 1.00 86.00 689 THR A C 1
ATOM 5279 O O . THR A 1 689 ? 20.626 21.243 6.659 1.00 86.00 689 THR A O 1
ATOM 5282 N N . ASP A 1 690 ? 20.043 19.268 7.546 1.00 79.50 690 ASP A N 1
ATOM 5283 C CA . ASP A 1 690 ? 20.447 18.482 6.373 1.00 79.50 690 ASP A CA 1
ATOM 5284 C C . ASP A 1 690 ? 19.568 18.763 5.145 1.00 79.50 690 ASP A C 1
ATOM 5286 O O . ASP A 1 690 ? 20.057 18.820 4.010 1.00 79.50 690 ASP A O 1
ATOM 5290 N N . VAL A 1 691 ? 18.264 18.971 5.355 1.00 77.12 691 VAL A N 1
ATOM 5291 C CA . VAL A 1 691 ? 17.322 19.321 4.282 1.00 77.12 691 VAL A CA 1
ATOM 5292 C C . VAL A 1 691 ? 17.650 20.688 3.682 1.00 77.12 691 VAL A C 1
ATOM 5294 O O . VAL A 1 691 ? 17.630 20.831 2.455 1.00 77.12 691 VAL A O 1
ATOM 5297 N N . ASP A 1 692 ? 18.012 21.673 4.506 1.00 79.25 692 ASP A N 1
ATOM 5298 C CA . ASP A 1 692 ? 18.448 22.984 4.014 1.00 79.25 692 ASP A CA 1
ATOM 5299 C C . ASP A 1 692 ? 19.747 22.883 3.195 1.00 79.25 692 ASP A C 1
ATOM 5301 O O . ASP A 1 692 ? 19.839 23.453 2.104 1.00 79.25 692 ASP A O 1
ATOM 5305 N N . LEU A 1 693 ? 20.711 22.063 3.628 1.00 83.56 693 LEU A N 1
ATOM 5306 C CA . LEU A 1 693 ? 21.942 21.823 2.866 1.00 83.56 693 LEU A CA 1
ATOM 5307 C C . LEU A 1 693 ? 21.665 21.167 1.500 1.00 83.56 693 LEU A C 1
ATOM 5309 O O . LEU A 1 693 ? 22.281 21.511 0.483 1.00 83.56 693 LEU A O 1
ATOM 5313 N N . LEU A 1 694 ? 20.728 20.218 1.449 1.00 78.56 694 LEU A N 1
ATOM 5314 C CA . LEU A 1 694 ? 20.308 19.576 0.201 1.00 78.56 694 LEU A CA 1
ATOM 5315 C C . LEU A 1 694 ? 19.614 20.558 -0.745 1.00 78.56 694 LEU A C 1
ATOM 5317 O O . LEU A 1 694 ? 19.851 20.510 -1.956 1.00 78.56 694 LEU A O 1
ATOM 5321 N N . LYS A 1 695 ? 18.801 21.471 -0.209 1.00 80.44 695 LYS A N 1
ATOM 5322 C CA . LYS A 1 695 ? 18.148 22.534 -0.980 1.00 80.44 695 LYS A CA 1
ATOM 5323 C C . LYS A 1 695 ? 19.171 23.457 -1.647 1.00 80.44 695 LYS A C 1
ATOM 5325 O O . LYS A 1 695 ? 19.020 23.783 -2.827 1.00 80.44 695 LYS A O 1
ATOM 5330 N N . ASP A 1 696 ? 20.241 23.810 -0.942 1.00 82.75 696 ASP A N 1
ATOM 5331 C CA . ASP A 1 696 ? 21.324 24.622 -1.503 1.00 82.75 696 ASP A CA 1
ATOM 5332 C C . ASP A 1 696 ? 22.096 23.883 -2.605 1.00 82.75 696 ASP A C 1
ATOM 5334 O O . ASP A 1 696 ? 22.363 24.451 -3.671 1.00 82.75 696 ASP A O 1
ATOM 5338 N N . ARG A 1 697 ? 22.382 22.588 -2.416 1.00 83.12 697 ARG A N 1
ATOM 5339 C CA . ARG A 1 697 ? 23.009 21.755 -3.461 1.00 83.12 697 ARG A CA 1
ATOM 5340 C C . ARG A 1 697 ? 22.126 21.613 -4.698 1.00 83.12 697 ARG A C 1
ATOM 5342 O O . ARG A 1 697 ? 22.639 21.662 -5.815 1.00 83.12 697 ARG A O 1
ATOM 5349 N N . LEU A 1 698 ? 20.812 21.476 -4.524 1.00 79.81 698 LEU A N 1
ATOM 5350 C CA . LEU A 1 698 ? 19.865 21.415 -5.638 1.00 79.81 698 LEU A CA 1
ATOM 5351 C C . LEU A 1 698 ? 19.898 22.709 -6.461 1.00 79.81 698 LEU A C 1
ATOM 5353 O O . LEU A 1 698 ? 19.944 22.660 -7.689 1.00 79.81 698 LEU A O 1
ATOM 5357 N N . LYS A 1 699 ? 19.944 23.863 -5.789 1.00 82.25 699 LYS A N 1
ATOM 5358 C CA . LYS A 1 699 ? 20.036 25.176 -6.440 1.00 82.25 699 LYS A CA 1
ATOM 5359 C C . LYS A 1 699 ? 21.337 25.337 -7.234 1.00 82.25 699 LYS A C 1
ATOM 5361 O O . LYS A 1 699 ? 21.323 25.859 -8.352 1.00 82.25 699 LYS A O 1
ATOM 5366 N N . GLN A 1 700 ? 22.456 24.853 -6.693 1.00 80.12 700 GLN A N 1
ATOM 5367 C CA . GLN A 1 700 ? 23.727 24.814 -7.424 1.00 80.12 700 GLN A CA 1
ATOM 5368 C C . GLN A 1 700 ? 23.635 23.923 -8.667 1.00 80.12 700 GLN A C 1
ATOM 5370 O O . GLN A 1 700 ? 24.014 24.355 -9.753 1.00 80.12 700 GLN A O 1
ATOM 5375 N N . LEU A 1 701 ? 23.061 22.724 -8.538 1.00 79.94 701 LEU A N 1
ATOM 5376 C CA . LEU A 1 701 ? 22.922 21.788 -9.652 1.00 79.94 701 LEU A CA 1
ATOM 5377 C C . LEU A 1 701 ? 22.028 22.348 -10.770 1.00 79.94 701 LEU A C 1
ATOM 5379 O O . LEU A 1 701 ? 22.386 22.262 -11.941 1.00 79.94 701 LEU A O 1
ATOM 5383 N N . GLN A 1 702 ? 20.908 22.987 -10.417 1.00 77.69 702 GLN A N 1
ATOM 5384 C CA . GLN A 1 702 ? 20.034 23.679 -11.374 1.00 77.69 702 GLN A CA 1
ATOM 5385 C C . GLN A 1 702 ? 20.782 24.769 -12.151 1.00 77.69 702 GLN A C 1
ATOM 5387 O O . GLN A 1 702 ? 20.606 24.908 -13.360 1.00 77.69 702 GLN A O 1
ATOM 5392 N N . THR A 1 703 ? 21.660 25.509 -11.472 1.00 80.38 703 THR A N 1
ATOM 5393 C CA . THR A 1 703 ? 22.494 26.535 -12.112 1.00 80.38 703 THR A CA 1
ATOM 5394 C C . THR A 1 703 ? 23.489 25.903 -13.091 1.00 80.38 703 THR A C 1
ATOM 5396 O O . THR A 1 703 ? 23.648 26.393 -14.208 1.00 80.38 703 THR A O 1
ATOM 5399 N N . SER A 1 704 ? 24.121 24.787 -12.718 1.00 77.62 704 SER A N 1
ATOM 5400 C CA . SER A 1 704 ? 25.040 24.055 -13.600 1.00 77.62 704 SER A CA 1
ATOM 5401 C C . SER A 1 704 ? 24.349 23.474 -14.835 1.00 77.62 704 SER A C 1
ATOM 5403 O O . SER A 1 704 ? 24.925 23.518 -15.918 1.00 77.62 704 SER A O 1
ATOM 5405 N N . VAL A 1 705 ? 23.112 22.980 -14.711 1.00 77.38 705 VAL A N 1
ATOM 5406 C CA . VAL A 1 705 ? 22.331 22.485 -15.860 1.00 77.38 705 VAL A CA 1
ATOM 5407 C C . VAL A 1 705 ? 22.076 23.603 -16.873 1.00 77.38 705 VAL A C 1
ATOM 5409 O O . VAL A 1 705 ? 22.330 23.406 -18.058 1.00 77.38 705 VAL A O 1
ATOM 5412 N N . LEU A 1 706 ? 21.679 24.794 -16.413 1.00 78.44 706 LEU A N 1
ATOM 5413 C CA . LEU A 1 706 ? 21.463 25.956 -17.288 1.00 78.44 706 LEU A CA 1
ATOM 5414 C C . LEU A 1 706 ? 22.750 26.408 -17.999 1.00 78.44 706 LEU A C 1
ATOM 5416 O O . LEU A 1 706 ? 22.715 26.805 -19.163 1.00 78.44 706 LEU A O 1
ATOM 5420 N N . ILE A 1 707 ? 23.898 26.339 -17.316 1.00 82.12 707 ILE A N 1
ATOM 5421 C CA . ILE A 1 707 ? 25.204 26.651 -17.919 1.00 82.12 707 ILE A CA 1
ATOM 5422 C C . ILE A 1 707 ? 25.555 25.623 -19.000 1.00 82.12 707 ILE A C 1
ATOM 5424 O O . ILE A 1 707 ? 25.975 26.005 -20.093 1.00 82.12 707 ILE A O 1
ATOM 5428 N N . ASN A 1 708 ? 25.345 24.336 -18.723 1.00 73.44 708 ASN A N 1
ATOM 5429 C CA . ASN A 1 708 ? 25.627 23.262 -19.672 1.00 73.44 708 ASN A CA 1
ATOM 5430 C C . ASN A 1 708 ? 24.731 23.346 -20.915 1.00 73.44 708 ASN A C 1
ATOM 5432 O O . ASN A 1 708 ? 25.212 23.153 -22.028 1.00 73.44 708 ASN A O 1
ATOM 5436 N N . GLU A 1 709 ? 23.452 23.682 -20.744 1.00 76.38 709 GLU A N 1
ATOM 5437 C CA . GLU A 1 709 ? 22.515 23.885 -21.851 1.00 76.38 709 GLU A CA 1
ATOM 5438 C C . GLU A 1 709 ? 22.938 25.063 -22.742 1.00 76.38 709 GLU A C 1
ATOM 5440 O O . GLU A 1 709 ? 22.937 24.962 -23.971 1.00 76.38 709 GLU A O 1
ATOM 5445 N N . ARG A 1 710 ? 23.389 26.169 -22.135 1.00 80.19 710 ARG A N 1
ATOM 5446 C CA . ARG A 1 710 ? 23.927 27.319 -22.875 1.00 80.19 710 ARG A CA 1
ATOM 5447 C C . ARG A 1 710 ? 25.181 26.953 -23.670 1.00 80.19 710 ARG A C 1
ATOM 5449 O O . ARG A 1 710 ? 25.260 27.281 -24.850 1.00 80.19 710 ARG A O 1
ATOM 5456 N N . ALA A 1 711 ? 26.118 26.238 -23.048 1.00 77.94 711 ALA A N 1
ATOM 5457 C CA . ALA A 1 711 ? 27.338 25.778 -23.707 1.00 77.94 711 ALA A CA 1
ATOM 5458 C C . ALA A 1 711 ? 27.038 24.813 -24.869 1.00 77.94 711 ALA A C 1
ATOM 5460 O O . ALA A 1 711 ? 27.640 24.923 -25.935 1.00 77.94 711 ALA A O 1
ATOM 5461 N N . ALA A 1 712 ? 26.068 23.906 -24.707 1.00 74.44 712 ALA A N 1
ATOM 5462 C CA . ALA A 1 712 ? 25.644 22.997 -25.772 1.00 74.44 712 ALA A CA 1
ATOM 5463 C C . ALA A 1 712 ? 25.068 23.750 -26.985 1.00 74.44 712 ALA A C 1
ATOM 5465 O O . ALA A 1 712 ? 25.390 23.419 -28.128 1.00 74.44 712 ALA A O 1
ATOM 5466 N N . ASN A 1 713 ? 24.271 24.796 -26.746 1.00 81.31 713 ASN A N 1
ATOM 5467 C CA . ASN A 1 713 ? 23.732 25.642 -27.811 1.00 81.31 713 ASN A CA 1
ATOM 5468 C C . ASN A 1 713 ? 24.833 26.418 -28.554 1.00 81.31 713 ASN A C 1
ATOM 5470 O O . ASN A 1 713 ? 24.823 26.459 -29.785 1.00 81.31 713 ASN A O 1
ATOM 5474 N N . GLU A 1 714 ? 25.816 26.970 -27.836 1.00 80.44 714 GLU A N 1
ATOM 5475 C CA . GLU A 1 714 ? 26.967 27.654 -28.445 1.00 80.44 714 GLU A CA 1
ATOM 5476 C C . GLU A 1 714 ? 27.802 26.706 -29.322 1.00 80.44 714 GLU A C 1
ATOM 5478 O O . GLU A 1 714 ? 28.175 27.059 -30.445 1.00 80.44 714 GLU A O 1
ATOM 5483 N N . VAL A 1 715 ? 28.039 25.473 -28.859 1.00 76.88 715 VAL A N 1
ATOM 5484 C CA . VAL A 1 715 ? 28.744 24.439 -29.636 1.00 76.88 715 VAL A CA 1
ATOM 5485 C C . VAL A 1 715 ? 27.955 24.048 -30.888 1.00 76.88 715 VAL A C 1
ATOM 5487 O O . VAL A 1 715 ? 28.540 23.923 -31.965 1.00 76.88 715 VAL A O 1
ATOM 5490 N N . ALA A 1 716 ? 26.632 23.897 -30.787 1.00 77.62 716 ALA A N 1
ATOM 5491 C CA . ALA A 1 716 ? 25.785 23.573 -31.934 1.00 77.62 716 ALA A CA 1
ATOM 5492 C C . ALA A 1 716 ? 25.807 24.677 -33.006 1.00 77.62 716 ALA A C 1
ATOM 5494 O O . ALA A 1 716 ? 25.816 24.389 -34.207 1.00 77.62 716 ALA A O 1
ATOM 5495 N N . GLU A 1 717 ? 25.844 25.944 -32.593 1.00 82.62 717 GLU A N 1
ATOM 5496 C CA . GLU A 1 717 ? 25.916 27.079 -33.511 1.00 82.62 717 GLU A CA 1
ATOM 5497 C C . GLU A 1 717 ? 27.296 27.205 -34.171 1.00 82.62 717 GLU A C 1
ATOM 5499 O O . GLU A 1 717 ? 27.383 27.421 -35.384 1.00 82.62 717 GLU A O 1
ATOM 5504 N N . ALA A 1 718 ? 28.375 26.971 -33.418 1.00 80.38 718 ALA A N 1
ATOM 5505 C CA . ALA A 1 718 ? 29.725 26.881 -33.971 1.00 80.38 718 ALA A CA 1
ATOM 5506 C C . ALA A 1 718 ? 29.849 25.735 -34.993 1.00 80.38 718 ALA A C 1
ATOM 5508 O O . ALA A 1 718 ? 30.396 25.933 -36.078 1.00 80.38 718 ALA A O 1
ATOM 5509 N N . ALA A 1 719 ? 29.274 24.564 -34.701 1.00 75.56 719 ALA A N 1
ATOM 5510 C CA . ALA A 1 719 ? 29.275 23.421 -35.613 1.00 75.56 719 ALA A CA 1
ATOM 5511 C C . ALA A 1 719 ? 28.533 23.711 -36.931 1.00 75.56 719 ALA A C 1
ATOM 5513 O O . ALA A 1 719 ? 28.991 23.288 -37.995 1.00 75.56 719 ALA A O 1
ATOM 5514 N N . ARG A 1 720 ? 27.425 24.472 -36.899 1.00 83.06 720 ARG A N 1
ATOM 5515 C CA . ARG A 1 720 ? 26.754 24.924 -38.134 1.00 83.06 720 ARG A CA 1
ATOM 5516 C C . ARG A 1 720 ? 27.644 25.836 -38.968 1.00 83.06 720 ARG A C 1
ATOM 5518 O O . ARG A 1 720 ? 27.751 25.610 -40.167 1.00 83.06 720 ARG A O 1
ATOM 5525 N N . LYS A 1 721 ? 28.314 26.812 -38.345 1.00 84.25 721 LYS A N 1
ATOM 5526 C CA . LYS A 1 721 ? 29.233 27.710 -39.066 1.00 84.25 721 LYS A CA 1
ATOM 5527 C C . LYS A 1 721 ? 30.351 26.936 -39.760 1.00 84.25 721 LYS A C 1
ATOM 5529 O O . LYS A 1 721 ? 30.595 27.161 -40.939 1.00 84.25 721 LYS A O 1
ATOM 5534 N N . VAL A 1 722 ? 30.960 25.971 -39.067 1.00 80.62 722 VAL A N 1
ATOM 5535 C CA . VAL A 1 722 ? 32.003 25.108 -39.649 1.00 80.62 722 VAL A CA 1
ATOM 5536 C C . VAL A 1 722 ? 31.460 24.285 -40.821 1.00 80.62 722 VAL A C 1
ATOM 5538 O O . VAL A 1 722 ? 32.131 24.155 -41.842 1.00 80.62 722 VAL A O 1
ATOM 5541 N N . LYS A 1 723 ? 30.233 23.756 -40.717 1.00 81.44 723 LYS A N 1
ATOM 5542 C CA . LYS A 1 723 ? 29.578 23.042 -41.823 1.00 81.44 723 LYS A CA 1
ATOM 5543 C C . LYS A 1 723 ? 29.376 23.946 -43.046 1.00 81.44 723 LYS A C 1
ATOM 5545 O O . LYS A 1 723 ? 29.648 23.519 -44.165 1.00 81.44 723 LYS A O 1
ATOM 5550 N N . ASP A 1 724 ? 28.911 25.176 -42.846 1.00 83.56 724 ASP A N 1
ATOM 5551 C CA . ASP A 1 724 ? 28.674 26.124 -43.939 1.00 83.56 724 ASP A CA 1
ATOM 5552 C C . ASP A 1 724 ? 29.989 26.554 -44.613 1.00 83.56 724 ASP A C 1
ATOM 5554 O O . ASP A 1 724 ? 30.069 26.613 -45.843 1.00 83.56 724 ASP A O 1
ATOM 5558 N N . GLU A 1 725 ? 31.046 26.774 -43.827 1.00 83.94 725 GLU A N 1
ATOM 5559 C CA . GLU A 1 725 ? 32.397 27.039 -44.336 1.00 83.94 725 GLU A CA 1
ATOM 5560 C C . GLU A 1 725 ? 32.960 25.849 -45.126 1.00 83.94 725 GLU A C 1
ATOM 5562 O O . GLU A 1 725 ? 33.523 26.047 -46.204 1.00 83.94 725 GLU A O 1
ATOM 5567 N N . ALA A 1 726 ? 32.757 24.617 -44.648 1.00 76.12 726 ALA A N 1
ATOM 5568 C CA . ALA A 1 726 ? 33.175 23.404 -45.350 1.00 76.12 726 ALA A CA 1
ATOM 5569 C C . ALA A 1 726 ? 32.464 23.249 -46.707 1.00 76.12 726 ALA A C 1
ATOM 5571 O O . ALA A 1 726 ? 33.123 22.992 -47.715 1.00 76.12 726 ALA A O 1
ATOM 5572 N N . ASN A 1 727 ? 31.149 23.491 -46.762 1.00 83.00 727 ASN A N 1
ATOM 5573 C CA . ASN A 1 727 ? 30.382 23.465 -48.014 1.00 83.00 727 ASN A CA 1
ATOM 5574 C C . ASN A 1 727 ? 30.862 24.545 -49.002 1.00 83.00 727 ASN A C 1
ATOM 5576 O O . ASN A 1 727 ? 30.944 24.313 -50.209 1.00 83.00 727 ASN A O 1
ATOM 5580 N N . SER A 1 728 ? 31.199 25.737 -48.498 1.00 85.88 728 SER A N 1
ATOM 5581 C CA . SER A 1 728 ? 31.757 26.823 -49.313 1.00 85.88 728 SER A CA 1
ATOM 5582 C C . SER A 1 728 ? 33.137 26.460 -49.876 1.00 85.88 728 SER A C 1
ATOM 5584 O O . SER A 1 728 ? 33.417 26.688 -51.056 1.00 85.88 728 SER A O 1
ATOM 5586 N N . ALA A 1 729 ? 33.993 25.832 -49.065 1.00 78.75 729 ALA A N 1
ATOM 5587 C CA . ALA A 1 729 ? 35.297 25.340 -49.502 1.00 78.75 729 ALA A CA 1
ATOM 5588 C C . ALA A 1 729 ? 35.172 24.252 -50.584 1.00 78.75 729 ALA A C 1
ATOM 5590 O O . ALA A 1 729 ? 35.900 24.301 -51.576 1.00 78.75 729 ALA A O 1
ATOM 5591 N N . GLU A 1 730 ? 34.222 23.324 -50.441 1.00 80.94 730 GLU A N 1
ATOM 5592 C CA . GLU A 1 730 ? 33.921 22.301 -51.449 1.00 80.94 730 GLU A CA 1
ATOM 5593 C C . GLU A 1 730 ? 33.457 22.925 -52.775 1.00 80.94 730 GLU A C 1
ATOM 5595 O O . GLU A 1 730 ? 33.971 22.583 -53.843 1.00 80.94 730 GLU A O 1
ATOM 5600 N N . ALA A 1 731 ? 32.545 23.901 -52.726 1.00 83.94 731 ALA A N 1
ATOM 5601 C CA . ALA A 1 731 ? 32.092 24.615 -53.917 1.00 83.94 731 ALA A CA 1
ATOM 5602 C C . ALA A 1 731 ? 33.254 25.324 -54.635 1.00 83.94 731 ALA A C 1
ATOM 5604 O O . ALA A 1 731 ? 33.392 25.214 -55.855 1.00 83.94 731 ALA A O 1
ATOM 5605 N N . ASN A 1 732 ? 34.129 25.998 -53.885 1.00 86.00 732 ASN A N 1
ATOM 5606 C CA . ASN A 1 732 ? 35.311 26.663 -54.437 1.00 86.00 732 ASN A CA 1
ATOM 5607 C C . ASN A 1 732 ? 36.314 25.669 -55.043 1.00 86.00 732 ASN A C 1
ATOM 5609 O O . ASN A 1 732 ? 36.887 25.948 -56.097 1.00 86.00 732 ASN A O 1
ATOM 5613 N N . ALA A 1 733 ? 36.506 24.500 -54.424 1.00 77.88 733 ALA A N 1
ATOM 5614 C CA . ALA A 1 733 ? 37.353 23.440 -54.969 1.00 77.88 733 ALA A CA 1
ATOM 5615 C C . ALA A 1 733 ? 36.809 22.909 -56.307 1.00 77.88 733 ALA A C 1
ATOM 5617 O O . ALA A 1 733 ? 37.579 22.712 -57.250 1.00 77.88 733 ALA A O 1
ATOM 5618 N N . ASN A 1 734 ? 35.487 22.760 -56.427 1.00 82.56 734 ASN A N 1
ATOM 5619 C CA . ASN A 1 734 ? 34.832 22.368 -57.677 1.00 82.56 734 ASN A CA 1
ATOM 5620 C C . ASN A 1 734 ? 34.998 23.429 -58.780 1.00 82.56 734 ASN A C 1
ATOM 5622 O O . ASN A 1 734 ? 35.309 23.081 -59.921 1.00 82.56 734 ASN A O 1
ATOM 5626 N N . TYR A 1 735 ? 34.866 24.721 -58.449 1.00 83.19 735 TYR A N 1
ATOM 5627 C CA . TYR A 1 735 ? 35.159 25.809 -59.392 1.00 83.19 735 TYR A CA 1
ATOM 5628 C C . TYR A 1 735 ? 36.613 25.773 -59.873 1.00 83.19 735 TYR A C 1
ATOM 5630 O O . TYR A 1 735 ? 36.862 25.824 -61.076 1.00 83.19 735 TYR A O 1
ATOM 5638 N N . LEU A 1 736 ? 37.565 25.619 -58.949 1.00 82.62 736 LEU A N 1
ATOM 5639 C CA . LEU A 1 736 ? 38.987 25.546 -59.280 1.00 82.62 736 LEU A CA 1
ATOM 5640 C C . LEU A 1 736 ? 39.315 24.328 -60.156 1.00 82.62 736 LEU A C 1
ATOM 5642 O O . LEU A 1 736 ? 40.126 24.430 -61.075 1.00 82.62 736 LEU A O 1
ATOM 5646 N N . SER A 1 737 ? 38.672 23.186 -59.897 1.00 81.75 737 SER A N 1
ATOM 5647 C CA . SER A 1 737 ? 38.803 21.983 -60.722 1.00 81.75 737 SER A CA 1
ATOM 5648 C C . SER A 1 737 ? 38.347 22.237 -62.163 1.00 81.75 737 SER A C 1
ATOM 5650 O O . SER A 1 737 ? 39.080 21.920 -63.101 1.00 81.75 737 SER A O 1
ATOM 5652 N N . ASN A 1 738 ? 37.197 22.893 -62.348 1.00 83.62 738 ASN A N 1
ATOM 5653 C CA . ASN A 1 738 ? 36.679 23.245 -63.670 1.00 83.62 738 ASN A CA 1
ATOM 5654 C C . ASN A 1 738 ? 37.592 24.244 -64.409 1.00 83.62 738 ASN A C 1
ATOM 5656 O O . ASN A 1 738 ? 37.885 24.059 -65.591 1.00 83.62 738 ASN A O 1
ATOM 5660 N N . ASP A 1 739 ? 38.098 25.265 -63.714 1.00 85.44 739 ASP A N 1
ATOM 5661 C CA . ASP A 1 739 ? 39.055 26.226 -64.279 1.00 85.44 739 ASP A CA 1
ATOM 5662 C C . ASP A 1 739 ? 40.360 25.543 -64.705 1.00 85.44 739 ASP A C 1
ATOM 5664 O O . ASP A 1 739 ? 40.888 25.815 -65.788 1.00 85.44 739 ASP A O 1
ATOM 5668 N N . TYR A 1 740 ? 40.865 24.609 -63.893 1.00 80.56 740 TYR A N 1
ATOM 5669 C CA . TYR A 1 740 ? 42.040 23.812 -64.240 1.00 80.56 740 TYR A CA 1
ATOM 5670 C C . TYR A 1 740 ? 41.800 22.986 -65.508 1.00 80.56 740 TYR A C 1
ATOM 5672 O O . TYR A 1 740 ? 42.658 22.933 -66.392 1.00 80.56 740 TYR A O 1
ATOM 5680 N N . GLN A 1 741 ? 40.617 22.385 -65.634 1.00 80.88 741 GLN A N 1
ATOM 5681 C CA . GLN A 1 741 ? 40.231 21.584 -66.793 1.00 80.88 741 GLN A CA 1
ATOM 5682 C C . GLN A 1 741 ? 40.136 22.443 -68.065 1.00 80.88 741 GLN A C 1
ATOM 5684 O O . GLN A 1 741 ? 40.708 22.092 -69.097 1.00 80.88 741 GLN A O 1
ATOM 5689 N N . GLN A 1 742 ? 39.542 23.637 -67.975 1.00 82.69 742 GLN A N 1
ATOM 5690 C CA . GLN A 1 742 ? 39.510 24.598 -69.085 1.00 82.69 742 GLN A CA 1
ATOM 5691 C C . GLN A 1 742 ? 40.907 25.097 -69.480 1.00 82.69 742 GLN A C 1
ATOM 5693 O O . GLN A 1 742 ? 41.207 25.253 -70.671 1.00 82.69 742 GLN A O 1
ATOM 5698 N N . ALA A 1 743 ? 41.778 25.345 -68.498 1.00 78.06 743 ALA A N 1
ATOM 5699 C CA . ALA A 1 743 ? 43.161 25.736 -68.742 1.00 78.06 743 ALA A CA 1
ATOM 5700 C C . ALA A 1 743 ? 43.947 24.612 -69.438 1.00 78.06 743 ALA A C 1
ATOM 5702 O O . ALA A 1 743 ? 44.675 24.884 -70.400 1.00 78.06 743 ALA A O 1
ATOM 5703 N N . ALA A 1 744 ? 43.754 23.358 -69.016 1.00 76.69 744 ALA A N 1
ATOM 5704 C CA . ALA A 1 744 ? 44.345 22.180 -69.646 1.00 76.69 744 ALA A CA 1
ATOM 5705 C C . ALA A 1 744 ? 43.887 22.025 -71.109 1.00 76.69 744 ALA A C 1
ATOM 5707 O O . ALA A 1 744 ? 44.729 21.890 -72.001 1.00 76.69 744 ALA A O 1
ATOM 5708 N N . ASP A 1 745 ? 42.589 22.171 -71.390 1.00 81.44 745 ASP A N 1
ATOM 5709 C CA . ASP A 1 745 ? 42.033 22.113 -72.751 1.00 81.44 745 ASP A CA 1
ATOM 5710 C C . ASP A 1 745 ? 42.563 23.238 -73.652 1.00 81.44 745 ASP A C 1
ATOM 5712 O O . ASP A 1 745 ? 42.826 23.055 -74.848 1.00 81.44 745 ASP A O 1
ATOM 5716 N N . SER A 1 746 ? 42.711 24.443 -73.097 1.00 80.88 746 SER A N 1
ATOM 5717 C CA . SER A 1 746 ? 43.297 25.588 -73.800 1.00 80.88 746 SER A CA 1
ATOM 5718 C C . SER A 1 746 ? 44.772 25.341 -74.133 1.00 80.88 746 SER A C 1
ATOM 5720 O O . SER A 1 746 ? 45.215 25.579 -75.263 1.00 80.88 746 SER A O 1
ATOM 5722 N N . LEU A 1 747 ? 45.535 24.788 -73.185 1.00 78.31 747 LEU A N 1
ATOM 5723 C CA . LEU A 1 747 ? 46.935 24.423 -73.385 1.00 78.31 747 LEU A CA 1
ATOM 5724 C C . LEU A 1 747 ? 47.086 23.319 -74.439 1.00 78.31 747 LEU A C 1
ATOM 5726 O O . LEU A 1 747 ? 47.957 23.417 -75.309 1.00 78.31 747 LEU A O 1
ATOM 5730 N N . GLN A 1 748 ? 46.221 22.305 -74.425 1.00 78.00 748 GLN A N 1
ATOM 5731 C CA . GLN A 1 748 ? 46.225 21.234 -75.419 1.00 78.00 748 GLN A CA 1
ATOM 5732 C C . GLN A 1 748 ? 45.938 21.776 -76.827 1.00 78.00 748 GLN A C 1
ATOM 5734 O O . GLN A 1 748 ? 46.669 21.458 -77.770 1.00 78.00 748 GLN A O 1
ATOM 5739 N N . ARG A 1 749 ? 44.958 22.681 -76.970 1.00 78.81 749 ARG A N 1
ATOM 5740 C CA . ARG A 1 749 ? 44.667 23.372 -78.241 1.00 78.81 749 ARG A CA 1
ATOM 5741 C C . ARG A 1 749 ? 45.856 24.191 -78.750 1.00 78.81 749 ARG A C 1
ATOM 5743 O O . ARG A 1 749 ? 46.185 24.123 -79.935 1.00 78.81 749 ARG A O 1
ATOM 5750 N N . ARG A 1 750 ? 46.543 24.931 -77.872 1.00 77.50 750 ARG A N 1
ATOM 5751 C CA . ARG A 1 750 ? 47.740 25.711 -78.245 1.00 77.50 750 ARG A CA 1
ATOM 5752 C C . ARG A 1 750 ? 48.921 24.820 -78.628 1.00 77.50 750 ARG A C 1
ATOM 5754 O O . ARG A 1 750 ? 49.626 25.129 -79.588 1.00 77.50 750 ARG A O 1
ATOM 5761 N N . THR A 1 751 ? 49.116 23.707 -77.926 1.00 71.88 751 THR A N 1
ATOM 5762 C CA . THR A 1 751 ? 50.159 22.720 -78.243 1.00 71.88 751 THR A CA 1
ATOM 5763 C C . THR A 1 751 ? 49.906 22.072 -79.609 1.00 71.88 751 THR A C 1
ATOM 5765 O O . THR A 1 751 ? 50.833 21.963 -80.413 1.00 71.88 751 THR A O 1
ATOM 5768 N N . ALA A 1 752 ? 48.650 21.740 -79.931 1.00 72.81 752 ALA A N 1
ATOM 5769 C CA . ALA A 1 752 ? 48.264 21.237 -81.251 1.00 72.81 752 ALA A CA 1
ATOM 5770 C C . ALA A 1 752 ? 48.522 22.266 -82.371 1.00 72.81 752 ALA A C 1
ATOM 5772 O O . ALA A 1 752 ? 49.138 21.935 -83.383 1.00 72.81 752 ALA A O 1
ATOM 5773 N N . ALA A 1 753 ? 48.147 23.535 -82.170 1.00 73.50 753 ALA A N 1
ATOM 5774 C CA . ALA A 1 753 ? 48.412 24.608 -83.137 1.00 73.50 753 ALA A CA 1
ATOM 5775 C C . ALA A 1 753 ? 49.919 24.877 -83.349 1.00 73.50 753 ALA A C 1
ATOM 5777 O O . ALA A 1 753 ? 50.366 25.167 -84.465 1.00 73.50 753 ALA A O 1
ATOM 5778 N N . SER A 1 754 ? 50.723 24.752 -82.288 1.00 69.25 754 SER A N 1
ATOM 5779 C CA . SER A 1 754 ? 52.186 24.857 -82.356 1.00 69.25 754 SER A CA 1
ATOM 5780 C C . SER A 1 754 ? 52.810 23.685 -83.126 1.00 69.25 754 SER A C 1
ATOM 5782 O O . SER A 1 754 ? 53.676 23.896 -83.977 1.00 69.25 754 SER A O 1
ATOM 5784 N N . SER A 1 755 ? 52.317 22.459 -82.911 1.00 69.44 755 SER A N 1
ATOM 5785 C CA . SER A 1 755 ? 52.728 21.262 -83.660 1.00 69.44 755 SER A CA 1
ATOM 5786 C C . SER A 1 755 ? 52.449 21.392 -85.164 1.00 69.44 755 SER A C 1
ATOM 5788 O O . SER A 1 755 ? 53.324 21.110 -85.988 1.00 69.44 755 SER A O 1
ATOM 5790 N N . GLU A 1 756 ? 51.268 21.899 -85.530 1.00 72.31 756 GLU A N 1
ATOM 5791 C CA . GLU A 1 756 ? 50.883 22.182 -86.919 1.00 72.31 756 GLU A CA 1
ATOM 5792 C C . GLU A 1 756 ? 51.829 23.216 -87.560 1.00 72.31 756 GLU A C 1
ATOM 5794 O O . GLU A 1 756 ? 52.329 23.038 -88.676 1.00 72.31 756 GLU A O 1
ATOM 5799 N N . SER A 1 757 ? 52.158 24.271 -86.809 1.00 70.06 757 SER A N 1
ATOM 5800 C CA . SER A 1 757 ? 53.096 25.316 -87.234 1.00 70.06 757 SER A CA 1
ATOM 5801 C C . SER A 1 757 ? 54.525 24.779 -87.405 1.00 70.06 757 SER A C 1
ATOM 5803 O O . SER A 1 757 ? 55.194 25.119 -88.382 1.00 70.06 757 SER A O 1
ATOM 5805 N N . GLN A 1 758 ? 54.983 23.883 -86.521 1.00 67.19 758 GLN A N 1
ATOM 5806 C CA . GLN A 1 758 ? 56.273 23.191 -86.647 1.00 67.19 758 GLN A CA 1
ATOM 5807 C C . GLN A 1 758 ? 56.326 22.255 -87.862 1.00 67.19 758 GLN A C 1
ATOM 5809 O O . GLN A 1 758 ? 57.331 22.250 -88.577 1.00 67.19 758 GLN A O 1
ATOM 5814 N N . LYS A 1 759 ? 55.260 21.488 -88.137 1.00 73.94 759 LYS A N 1
ATOM 5815 C CA . LYS A 1 759 ? 55.160 20.663 -89.355 1.00 73.94 759 LYS A CA 1
ATOM 5816 C C . LYS A 1 759 ? 55.237 21.525 -90.612 1.00 73.94 759 LYS A C 1
ATOM 5818 O O . LYS A 1 759 ? 55.996 21.211 -91.529 1.00 73.94 759 LYS A O 1
ATOM 5823 N N . ARG A 1 760 ? 54.515 22.650 -90.634 1.00 74.44 760 ARG A N 1
ATOM 5824 C CA . ARG A 1 760 ? 54.547 23.606 -91.747 1.00 74.44 760 ARG A CA 1
ATOM 5825 C C . ARG A 1 760 ? 55.936 24.221 -91.941 1.00 74.44 760 ARG A C 1
ATOM 5827 O O . ARG A 1 760 ? 56.387 24.324 -93.080 1.00 74.44 760 ARG A O 1
ATOM 5834 N N . ALA A 1 761 ? 56.626 24.580 -90.857 1.00 69.62 761 ALA A N 1
ATOM 5835 C CA . ALA A 1 761 ? 57.992 25.096 -90.903 1.00 69.62 761 ALA A CA 1
ATOM 5836 C C . ALA A 1 761 ? 58.987 24.053 -91.439 1.00 69.62 761 ALA A C 1
ATOM 5838 O O . ALA A 1 761 ? 59.769 24.376 -92.330 1.00 69.62 761 ALA A O 1
ATOM 5839 N N . ARG A 1 762 ? 58.912 22.789 -90.990 1.00 71.69 762 ARG A N 1
ATOM 5840 C CA . ARG A 1 762 ? 59.733 21.691 -91.540 1.00 71.69 762 ARG A CA 1
ATOM 5841 C C . ARG A 1 762 ? 59.491 21.480 -93.033 1.00 71.69 762 ARG A C 1
ATOM 5843 O O . ARG A 1 762 ? 60.453 21.425 -93.789 1.00 71.69 762 ARG A O 1
ATOM 5850 N N . GLY A 1 763 ? 58.232 21.460 -93.472 1.00 75.38 763 GLY A N 1
ATOM 5851 C CA . GLY A 1 763 ? 57.898 21.316 -94.894 1.00 75.38 763 GLY A CA 1
ATOM 5852 C C . GLY A 1 763 ? 58.297 22.521 -95.760 1.00 75.38 763 GLY A C 1
ATOM 5853 O O . GLY A 1 763 ? 58.454 22.395 -96.974 1.00 75.38 763 GLY A O 1
ATOM 5854 N N . LEU A 1 764 ? 58.448 23.716 -95.182 1.00 76.75 764 LEU A N 1
ATOM 5855 C CA . LEU A 1 764 ? 59.047 24.864 -95.876 1.00 76.75 764 LEU A CA 1
ATOM 5856 C C . LEU A 1 764 ? 60.571 24.734 -95.963 1.00 76.75 764 LEU A C 1
ATOM 5858 O O . LEU A 1 764 ? 61.142 25.065 -96.997 1.00 76.75 764 LEU A O 1
ATOM 5862 N N . LEU A 1 765 ? 61.212 24.211 -94.917 1.00 72.25 765 LEU A N 1
ATOM 5863 C CA . LEU A 1 765 ? 62.658 23.997 -94.852 1.00 72.25 765 LEU A CA 1
ATOM 5864 C C . LEU A 1 765 ? 63.116 22.901 -95.831 1.00 72.25 765 LEU A C 1
ATOM 5866 O O . LEU A 1 765 ? 64.100 23.093 -96.536 1.00 72.25 765 LEU A O 1
ATOM 5870 N N . GLU A 1 766 ? 62.351 21.812 -95.961 1.00 75.81 766 GLU A N 1
ATOM 5871 C CA . GLU A 1 766 ? 62.551 20.782 -96.996 1.00 75.81 766 GLU A CA 1
ATOM 5872 C C . GLU A 1 766 ? 62.370 21.325 -98.416 1.00 75.81 766 GLU A C 1
ATOM 5874 O O . GLU A 1 766 ? 63.146 21.012 -99.316 1.00 75.81 766 GLU A O 1
ATOM 5879 N N . ARG A 1 767 ? 61.366 22.178 -98.640 1.00 75.88 767 ARG A N 1
ATOM 5880 C CA . ARG A 1 767 ? 61.192 22.817 -99.950 1.00 75.88 767 ARG A CA 1
ATOM 5881 C C . ARG A 1 767 ? 62.322 23.789 -100.259 1.00 75.88 767 ARG A C 1
ATOM 5883 O O . ARG A 1 767 ? 62.777 23.828 -101.393 1.00 75.88 767 ARG A O 1
ATOM 5890 N N . ALA A 1 768 ? 62.795 24.545 -99.271 1.00 70.44 768 ALA A N 1
ATOM 5891 C CA . ALA A 1 768 ? 63.929 25.447 -99.431 1.00 70.44 768 ALA A CA 1
ATOM 5892 C C . ALA A 1 768 ? 65.236 24.685 -99.704 1.00 70.44 768 ALA A C 1
ATOM 5894 O O . ALA A 1 768 ? 66.026 25.128 -100.536 1.00 70.44 768 ALA A O 1
ATOM 5895 N N . SER A 1 769 ? 65.450 23.525 -99.071 1.00 70.00 769 SER A N 1
ATOM 5896 C CA . SER A 1 769 ? 66.618 22.680 -99.343 1.00 70.00 769 SER A CA 1
ATOM 5897 C C . SER A 1 769 ? 66.543 22.030 -100.726 1.00 70.00 769 SER A C 1
ATOM 5899 O O . SER A 1 769 ? 67.526 22.075 -101.459 1.00 70.00 769 SER A O 1
ATOM 5901 N N . GLN A 1 770 ? 65.379 21.523 -101.144 1.00 73.75 770 GLN A N 1
ATOM 5902 C CA . GLN A 1 770 ? 65.166 21.034 -102.513 1.00 73.75 770 GLN A CA 1
ATOM 5903 C C . GLN A 1 770 ? 65.358 22.137 -103.553 1.00 73.75 770 GLN A C 1
ATOM 5905 O O . GLN A 1 770 ? 65.987 21.906 -104.584 1.00 73.75 770 GLN A O 1
ATOM 5910 N N . PHE A 1 771 ? 64.852 23.342 -103.275 1.00 71.44 771 PHE A N 1
ATOM 5911 C CA . PHE A 1 771 ? 65.046 24.488 -104.150 1.00 71.44 771 PHE A CA 1
ATOM 5912 C C . PHE A 1 771 ? 66.529 24.831 -104.238 1.00 71.44 771 PHE A C 1
ATOM 5914 O O . PHE A 1 771 ? 67.030 24.892 -105.345 1.00 71.44 771 PHE A O 1
ATOM 5921 N N . SER A 1 772 ? 67.247 24.934 -103.112 1.00 69.12 772 SER A N 1
ATOM 5922 C CA . SER A 1 772 ? 68.696 25.174 -103.078 1.00 69.12 772 SER A CA 1
ATOM 5923 C C . SER A 1 772 ? 69.486 24.119 -103.851 1.00 69.12 772 SER A C 1
ATOM 5925 O O . SER A 1 772 ? 70.330 24.491 -104.655 1.00 69.12 772 SER A O 1
ATOM 5927 N N . VAL A 1 773 ? 69.198 22.825 -103.681 1.00 72.06 773 VAL A N 1
ATOM 5928 C CA . VAL A 1 773 ? 69.836 21.755 -104.468 1.00 72.06 773 VAL A CA 1
ATOM 5929 C C . VAL A 1 773 ? 69.527 21.920 -105.959 1.00 72.06 773 VAL A C 1
ATOM 5931 O O . VAL A 1 773 ? 70.428 21.796 -106.785 1.00 72.06 773 VAL A O 1
ATOM 5934 N N . GLY A 1 774 ? 68.287 22.273 -106.307 1.00 67.25 774 GLY A N 1
ATOM 5935 C CA . GLY A 1 774 ? 67.876 22.577 -107.677 1.00 67.25 774 GLY A CA 1
ATOM 5936 C C . GLY A 1 774 ? 68.542 23.828 -108.262 1.00 67.25 774 GLY A C 1
ATOM 5937 O O . GLY A 1 774 ? 68.892 23.824 -109.441 1.00 67.25 774 GLY A O 1
ATOM 5938 N N . THR A 1 775 ? 68.765 24.881 -107.469 1.00 63.97 775 THR A N 1
ATOM 5939 C CA . THR A 1 775 ? 69.484 26.086 -107.903 1.00 63.97 775 THR A CA 1
ATOM 5940 C C . THR A 1 775 ? 70.965 25.802 -108.076 1.00 63.97 775 THR A C 1
ATOM 5942 O O . THR A 1 775 ? 71.530 26.269 -109.049 1.00 63.97 775 THR A O 1
ATOM 5945 N N . THR A 1 776 ? 71.589 25.012 -107.198 1.00 62.56 776 THR A N 1
ATOM 5946 C CA . THR A 1 776 ? 73.003 24.618 -107.325 1.00 62.56 776 THR A CA 1
ATOM 5947 C C . THR A 1 776 ? 73.219 23.675 -108.513 1.00 62.56 776 THR A C 1
ATOM 5949 O O . THR A 1 776 ? 74.234 23.774 -109.194 1.00 62.56 776 THR A O 1
ATOM 5952 N N . ALA A 1 777 ? 72.255 22.796 -108.807 1.00 62.09 777 ALA A N 1
ATOM 5953 C CA . ALA A 1 777 ? 72.265 21.970 -110.015 1.00 62.09 777 ALA A CA 1
ATOM 5954 C C . ALA A 1 777 ? 72.111 22.824 -111.287 1.00 62.09 777 ALA A C 1
ATOM 5956 O O . ALA A 1 777 ? 72.909 22.690 -112.204 1.00 62.09 777 ALA A O 1
ATOM 5957 N N . LYS A 1 778 ? 71.167 23.777 -111.307 1.00 61.59 778 LYS A N 1
ATOM 5958 C CA . LYS A 1 778 ? 71.016 24.734 -112.419 1.00 61.59 778 LYS A CA 1
ATOM 5959 C C . LYS A 1 778 ? 72.177 25.718 -112.553 1.00 61.59 778 LYS A C 1
ATOM 5961 O O . LYS A 1 778 ? 72.445 26.163 -113.659 1.00 61.59 778 LYS A O 1
ATOM 5966 N N . LEU A 1 779 ? 72.845 26.073 -111.454 1.00 60.75 779 LEU A N 1
ATOM 5967 C CA . LEU A 1 779 ? 74.065 26.881 -111.470 1.00 60.75 779 LEU A CA 1
ATOM 5968 C C . LEU A 1 779 ? 75.191 26.096 -112.151 1.00 60.75 779 LEU A C 1
ATOM 5970 O O . LEU A 1 779 ? 75.822 26.631 -113.048 1.00 60.75 779 LEU A O 1
ATOM 5974 N N . LYS A 1 780 ? 75.350 24.806 -111.820 1.00 60.66 780 LYS A N 1
ATOM 5975 C CA . LYS A 1 780 ? 76.268 23.897 -112.525 1.00 60.66 780 LYS A CA 1
ATOM 5976 C C . LYS A 1 780 ? 75.926 23.699 -114.006 1.00 60.66 780 LYS A C 1
ATOM 5978 O O . LYS A 1 780 ? 76.838 23.530 -114.800 1.00 60.66 780 LYS A O 1
ATOM 5983 N N . ASP A 1 781 ? 74.646 23.733 -114.378 1.00 62.72 781 ASP A N 1
ATOM 5984 C CA . ASP A 1 781 ? 74.223 23.667 -115.787 1.00 62.72 781 ASP A CA 1
ATOM 5985 C C . ASP A 1 781 ? 74.421 25.004 -116.539 1.00 62.72 781 ASP A C 1
ATOM 5987 O O . ASP A 1 781 ? 74.502 25.015 -117.766 1.00 62.72 781 ASP A O 1
ATOM 5991 N N . LEU A 1 782 ? 74.482 26.137 -115.824 1.00 56.38 782 LEU A N 1
ATOM 5992 C CA . LEU A 1 782 ? 74.777 27.473 -116.370 1.00 56.38 782 LEU A CA 1
ATOM 5993 C C . LEU A 1 782 ? 76.284 27.771 -116.426 1.00 56.38 782 LEU A C 1
ATOM 5995 O O . LEU A 1 782 ? 76.704 28.566 -117.261 1.00 56.38 782 LEU A O 1
ATOM 5999 N N . GLU A 1 783 ? 77.081 27.115 -115.583 1.00 52.38 783 GLU A N 1
ATOM 6000 C CA . GLU A 1 783 ? 78.549 27.026 -115.644 1.00 52.38 783 GLU A CA 1
ATOM 6001 C C . GLU A 1 783 ? 78.995 25.937 -116.640 1.00 52.38 783 GLU A C 1
ATOM 6003 O O . GLU A 1 783 ? 79.891 25.143 -116.359 1.00 52.38 783 GLU A O 1
ATOM 6008 N N . GLY A 1 784 ? 78.317 25.834 -117.789 1.00 60.03 784 GLY A N 1
ATOM 6009 C CA . GLY A 1 784 ? 78.763 24.948 -118.856 1.00 60.03 784 GLY A CA 1
ATOM 6010 C C . GLY A 1 784 ? 80.161 25.365 -119.287 1.00 60.03 784 GLY A C 1
ATOM 6011 O O . GLY A 1 784 ? 80.282 26.442 -119.850 1.00 60.03 784 GLY A O 1
ATOM 6012 N N . GLU A 1 785 ? 81.162 24.518 -119.041 1.00 44.59 785 GLU A N 1
ATOM 6013 C CA . GLU A 1 785 ? 82.580 24.920 -119.121 1.00 44.59 785 GLU A CA 1
ATOM 6014 C C . GLU A 1 785 ? 83.015 25.953 -118.064 1.00 44.59 785 GLU A C 1
ATOM 6016 O O . GLU A 1 785 ? 82.339 26.985 -117.848 1.00 44.59 785 GLU A O 1
#

Radius of gyration: 69.68 Å; chains: 1; bounding box: 166×101×261 Å

Sequence (785 aa):
MLCLQYDLGNGEEHKGFHRFEVAPLKECKDGHYGDPRIGHDIPCRPCPCPGTIDSGHSYATRCSLDPQTQDVVCECNVGYAECVCDLLGTDKKSGACNHITGQCPCLPNVIGLTCDQCRDNHWKIASGTGCEACDCDPIGSNAEQCNLYDGQCDCKPGFGGRQCNQCQTNYWGNPTVECHACKCNPQGSDTLQCHRNNGSCICTTGIGGEKCNECARGYIGQAPHCSPCGECFTNWDRILQQLRDETEHVIHSASEIKQTGVTGAYSQAFESMEKKLREVKQLLENTTINSHDLENLESLVENLRSNFNHSSESLDAVENLLQNTTQRIYLANLALSELRNKSANLRDRAHTLKDDATKLQEANVEGALNLTQEAQKGSLKAQQIADGSEEQVAEAERYYKRTEARINRTANQFEEEREGNSRFLVTLSEKLKELELDIPDLNEKVCDKRGDPCDQLCGGAGCGSCGGLLSCEQGAVTKADTTVQLAEDAKQAIKEKETQAEGLLRKISQAKQDTLIARDVAKEAYDAAILVRNRSENTIEESRDVTKRIQDFMETPKATPANIRDLAEEVMQKNIDLKPEEITELAEAINDRIASLTNIDTILTDTSDNLALANYLKTKADLTRKDAIQILETAQNVVDALNEAKEAQDKAEDAISKAKKDIETAKLDLTSISSETDEAQQKANETVTDVDLLKDRLKQLQTSVLINERAANEVAEAARKVKDEANSAEANANYLSNDYQQAADSLQRRTAASSESQKRARGLLERASQFSVGTTAKLKDLEGE

Secondary structure (DSSP, 8-state):
--------------------------S--TTEE--TTSSSS---EE--SSS-GGGT---EEEEEE-TTT--EEEEEPTT-------TTTB-TTS-S--TTT----BPTTEESTTS-EEPTTEE-GGGSS-PEE----TTTBS-SPPPTTT----BPTTEESTTS-EEPTTEEEETTTEEEEP---TTTBS-S---TTT----BPTTEETTTT-EEPTTEEEETTEEEE--HHHHHHHHHHHHHHHHHHHHHHHHHHHHHT---TTSHHHHHHHHHHHHHHHHHHH-S---HHHHHHHHHHHHHHHHHHHHHHHHHHHHHHHHHHHHHHHHHHHHHHHHHHHHHHHHHHHHHHHHHHHHHHHHS-HHHHHHHHHHHHHHHHHHHHHHHT-HHHHHHHHHHHHHHHHHHTTGGGSTTTHHHHHHHHHHHHHHHHHHHTTSHHHHHHHHHSS--SS-BTTTB-TTSS-B--TTT-TTSHHHHHHHHHHHHHHHHHHHHHHHHHHHHHHHHHHHHHHHHHHHHHHHHHHHHHHHHHHHHHHHHHHHHHHHHHHHHHHHHS-PPPHHHHHHHHHHHHT------TTSHHHHHHHHHHHHTT---SHHHHHHHHHHHHHHHHHHHHHHHHHHHHHHHHHHHHHHHHHHHHHHHHHHHHHHHHHHHHHHHHHHHHHHHHHHHHHHHHHHHHHHHHHHHHHHHHHHHHHHHHHHHHHHHHHHHHHHHHHHHHHHHHHHHHHHHHHHHHHHHHHHHHHHHHHHHHHHHHHHHHHHHHHHHHHHHHHHHHHHS--

pLDDT: mean 71.74, std 13.38, range [30.08, 95.88]